Protein 3TR4 (pdb70)

Foldseek 3Di:
DAQADAQAKGKWAWQAKFFGQQFGWDQDPVVRDIGTPGGDDDGHNFTKTFRPLFAAPLGDGAIEGEHDPGIDDHGDMIWHFQWKWQKLSGTRMYTYIYHRCVVPVVCVPRRHPVSDDVVSVVVNQVCQQPVCVVPPSIGDDGPDIGGSVVVRVRRVVRNVVSVD/DDAQADAQAKGKWAWQFWFFGQQWTWAQDPVVRDIGTDDHDDDTQRFIKTFRPLFAAPVGDGAIEGEHDPGIDDGGDMIWHFAWKFAKLVGTRIYTYIYHRCVVPVPCVVPRHPVSPPVVSVVVNQVCQQCVCVPPPSMGDDGDDIGGSVVVRVSSVVRNVVSVVD/DDAQADAQAKGKWQWFAKWFGQQWTWAQDPVVRDIGTDDGDDDTQNFTKTFGPLFAAPLRDGAIEGEHDPGIDDHRDMIWHFQWKWAKLSGTHMYTYTYHRCVVPVPCVVRRHPVSDDVVSVVVNQVCQQPVCVVPPVIGDHGPDIGMSVNVRVRSVVRNVVD/DDQADAQLKGKWQWQAWWFGQQWGWDQDPVVRDTGTDDGDDDGQNFTKTFGPLFQAPLRDGAIEGEHDPGIDDHGDMIWHFQWKWAKLSGTHMYTYIYHRCVVPVPCVPPRHPVSDDVVSVVVNQVCQQPVCVPPPSIGDHGPDIDISVNVRVSRVVGNVVRD/DDAQADAQQKGKWAWQAWAFAQQWTWDQDPVVRDTGTDGHDDDGQRHTKTFRPLFAAPLRDGAIEGEHDPGIDDGRDMIWHFQWKWAKLSGIHMYTYIYHRCVVPVVCVVRRHPVSDDPVSVVVNQVCQQPVCVPPPSMGDHGPDIGGSVVVRVRRVVRNVVSVVD/DDAQADALAKGKWAWQAWFFGQQWGWDQDPVVRDIGTPDGDDDGQNFTKTFGPLFAAPLGDGQIEGEHDPGIDDHGDMIWHFQWKWAKLSGTRIYTYIYHRCVVPVPCVVPRHPVVDDPVSQVVNQVCQQPVCVPPPSIGDDGPDIGGSVVVRCSVVVRNVVSVD

Structure (mmCIF, N/CA/C/O backbone):
data_3TR4
#
_entry.id   3TR4
#
_cell.length_a   61.910
_cell.length_b   108.654
_cell.length_c   74.664
_cell.angle_alpha   90.000
_cell.angle_beta   104.440
_cell.angle_gamma   90.000
#
_symmetry.space_group_name_H-M   'P 1 21 1'
#
loop_
_entity.id
_entity.type
_entity.pdbx_description
1 polymer 'Inorganic pyrophosphatase'
2 non-polymer 'MANGANESE (II) ION'
3 non-polymer 'MAGNESIUM ION'
4 water water
#
loop_
_atom_site.group_PDB
_atom_site.id
_atom_site.type_symbol
_atom_site.label_atom_id
_atom_site.label_alt_id
_atom_site.label_comp_id
_atom_site.label_asym_id
_atom_site.label_entity_id
_atom_site.label_seq_id
_atom_site.pdbx_PDB_ins_code
_atom_site.Cartn_x
_atom_site.Cartn_y
_atom_site.Cartn_z
_atom_site.occupancy
_atom_site.B_iso_or_equiv
_atom_site.auth_seq_id
_atom_site.auth_comp_id
_atom_site.auth_asym_id
_atom_site.auth_atom_id
_atom_site.pdbx_PDB_model_num
ATOM 1 N N . VAL A 1 8 ? 17.698 -8.255 -8.394 1.00 51.48 5 VAL A N 1
ATOM 2 C CA . VAL A 1 8 ? 18.527 -8.880 -7.371 1.00 42.61 5 VAL A CA 1
ATOM 3 C C . VAL A 1 8 ? 17.897 -10.175 -6.878 1.00 38.24 5 VAL A C 1
ATOM 4 O O . VAL A 1 8 ? 16.775 -10.176 -6.367 1.00 37.01 5 VAL A O 1
ATOM 8 N N . SER A 1 9 ? 18.627 -11.275 -7.024 1.00 32.61 6 SER A N 1
ATOM 9 C CA . SER A 1 9 ? 18.110 -12.586 -6.648 1.00 34.21 6 SER A CA 1
ATOM 10 C C . SER A 1 9 ? 18.005 -12.737 -5.135 1.00 30.56 6 SER A C 1
ATOM 11 O O . SER A 1 9 ? 18.637 -12.000 -4.381 1.00 29.23 6 SER A O 1
ATOM 14 N N . ALA A 1 10 ? 17.207 -13.705 -4.701 1.00 31.80 7 ALA A N 1
ATOM 15 C CA . ALA A 1 10 ? 17.030 -13.971 -3.281 1.00 34.71 7 ALA A CA 1
ATOM 16 C C . ALA A 1 10 ? 18.280 -14.606 -2.684 1.00 40.36 7 ALA A C 1
ATOM 17 O O . ALA A 1 10 ? 18.429 -14.674 -1.466 1.00 37.93 7 ALA A O 1
ATOM 19 N N . GLY A 1 11 ? 19.178 -15.070 -3.546 1.00 39.38 8 GLY A N 1
ATOM 20 C CA . GLY A 1 11 ? 20.385 -15.732 -3.090 1.00 39.96 8 GLY A CA 1
ATOM 21 C C . GLY A 1 11 ? 20.341 -17.231 -3.312 1.00 38.30 8 GLY A C 1
ATOM 22 O O . GLY A 1 11 ? 19.581 -17.722 -4.147 1.00 37.00 8 GLY A O 1
ATOM 23 N N . LYS A 1 12 ? 21.149 -17.964 -2.553 1.00 35.57 9 LYS A N 1
ATOM 24 C CA . LYS A 1 12 ? 21.313 -19.397 -2.777 1.00 40.32 9 LYS A CA 1
ATOM 25 C C . LYS A 1 12 ? 20.231 -20.224 -2.092 1.00 45.84 9 LYS A C 1
ATOM 26 O O . LYS A 1 12 ? 19.566 -21.039 -2.732 1.00 52.82 9 LYS A O 1
ATOM 32 N N . GLY A 1 13 ? 20.053 -20.010 -0.793 1.00 42.88 10 GLY A N 1
ATOM 33 C CA . GLY A 1 13 ? 19.031 -20.715 -0.042 1.00 36.58 10 GLY A CA 1
ATOM 34 C C . GLY A 1 13 ? 18.928 -20.218 1.385 1.00 29.68 10 GLY A C 1
ATOM 35 O O . GLY A 1 13 ? 19.471 -19.173 1.726 1.00 27.32 10 GLY A O 1
ATOM 36 N N . ILE A 1 14 ? 18.237 -20.983 2.221 1.00 27.86 11 ILE A N 1
ATOM 37 C CA . ILE A 1 14 ? 18.018 -20.613 3.612 1.00 27.91 11 ILE A CA 1
ATOM 38 C C . ILE A 1 14 ? 19.327 -20.462 4.390 1.00 31.14 11 ILE A C 1
ATOM 39 O O . ILE A 1 14 ? 19.353 -19.840 5.454 1.00 27.62 11 ILE A O 1
ATOM 44 N N . ASP A 1 15 ? 20.410 -21.023 3.855 1.00 34.13 12 ASP A N 1
ATOM 45 C CA . ASP A 1 15 ? 21.705 -20.989 4.534 1.00 36.46 12 ASP A CA 1
ATOM 46 C C . ASP A 1 15 ? 22.627 -19.895 4.001 1.00 37.20 12 ASP A C 1
ATOM 47 O O . ASP A 1 15 ? 23.716 -19.669 4.535 1.00 39.16 12 ASP A O 1
ATOM 52 N N . ASP A 1 16 ? 22.188 -19.220 2.945 1.00 31.04 13 ASP A N 1
ATOM 53 C CA . ASP A 1 16 ? 22.969 -18.152 2.334 1.00 25.73 13 ASP A CA 1
ATOM 54 C C . ASP A 1 16 ? 22.050 -17.372 1.405 1.00 27.03 13 ASP A C 1
ATOM 55 O O . ASP A 1 16 ? 21.947 -17.686 0.221 1.00 30.06 13 ASP A O 1
ATOM 60 N N . PHE A 1 17 ? 21.360 -16.371 1.944 1.00 24.40 14 PHE A N 1
ATOM 61 C CA . PHE A 1 17 ? 20.456 -15.572 1.126 1.00 21.28 14 PHE A CA 1
ATOM 62 C C . PHE A 1 17 ? 20.674 -14.073 1.272 1.00 23.40 14 PHE A C 1
ATOM 63 O O . PHE A 1 17 ? 21.334 -13.611 2.205 1.00 24.14 14 PHE A O 1
ATOM 71 N N . ASN A 1 18 ? 20.122 -13.322 0.327 1.00 23.63 15 ASN A N 1
ATOM 72 C CA . ASN A 1 18 ? 20.336 -11.884 0.259 1.00 27.98 15 ASN A CA 1
ATOM 73 C C . ASN A 1 18 ? 19.292 -11.084 1.017 1.00 28.31 15 ASN A C 1
ATOM 74 O O . ASN A 1 18 ? 18.097 -11.349 0.917 1.00 26.09 15 ASN A O 1
ATOM 79 N N A VAL A 1 19 ? 19.760 -10.105 1.781 0.74 26.31 16 VAL A N 1
ATOM 80 N N B VAL A 1 19 ? 19.750 -10.099 1.779 0.26 26.60 16 VAL A N 1
ATOM 81 C CA A VAL A 1 19 ? 18.882 -9.199 2.501 0.74 25.81 16 VAL A CA 1
ATOM 82 C CA B VAL A 1 19 ? 18.843 -9.208 2.487 0.26 26.20 16 VAL A CA 1
ATOM 83 C C A VAL A 1 19 ? 19.308 -7.768 2.227 0.74 27.12 16 VAL A C 1
ATOM 84 C C B VAL A 1 19 ? 19.278 -7.759 2.326 0.26 26.70 16 VAL A C 1
ATOM 85 O O A VAL A 1 19 ? 20.496 -7.448 2.271 0.74 27.08 16 VAL A O 1
ATOM 86 O O B VAL A 1 19 ? 20.441 -7.416 2.545 0.26 27.96 16 VAL A O 1
ATOM 93 N N . ILE A 1 20 ? 18.336 -6.916 1.921 1.00 23.81 17 ILE A N 1
ATOM 94 C CA . ILE A 1 20 ? 18.576 -5.489 1.812 1.00 26.80 17 ILE A CA 1
ATOM 95 C C . ILE A 1 20 ? 18.092 -4.866 3.113 1.00 23.80 17 ILE A C 1
ATOM 96 O O . ILE A 1 20 ? 16.925 -4.995 3.476 1.00 25.02 17 ILE A O 1
ATOM 101 N N . ILE A 1 21 ? 18.999 -4.221 3.833 1.00 19.49 18 ILE A N 1
ATOM 102 C CA . ILE A 1 21 ? 18.665 -3.649 5.132 1.00 21.60 18 ILE A CA 1
ATOM 103 C C . ILE A 1 21 ? 17.887 -2.341 4.968 1.00 22.33 18 ILE A C 1
ATOM 104 O O . ILE A 1 21 ? 18.258 -1.489 4.166 1.00 22.32 18 ILE A O 1
ATOM 109 N N . GLU A 1 22 ? 16.801 -2.192 5.720 1.00 21.69 19 GLU A N 1
ATOM 110 C CA . GLU A 1 22 ? 15.998 -0.971 5.662 1.00 19.24 19 GLU A CA 1
ATOM 111 C C . GLU A 1 22 ? 16.129 -0.156 6.942 1.00 17.83 19 GLU A C 1
ATOM 112 O O . GLU A 1 22 ? 16.158 1.074 6.911 1.00 22.80 19 GLU A O 1
ATOM 118 N N . ILE A 1 23 ? 16.198 -0.848 8.073 1.00 19.39 20 ILE A N 1
ATOM 119 C CA . ILE A 1 23 ? 16.290 -0.183 9.365 1.00 19.98 20 ILE A CA 1
ATOM 120 C C . ILE A 1 23 ? 17.427 -0.786 10.174 1.00 18.48 20 ILE A C 1
ATOM 121 O O . ILE A 1 23 ? 17.506 -2.001 10.331 1.00 22.95 20 ILE A O 1
ATOM 126 N N . PRO A 1 24 ? 18.318 0.066 10.687 1.00 20.42 21 PRO A N 1
ATOM 127 C CA . PRO A 1 24 ? 19.485 -0.420 11.429 1.00 25.80 21 PRO A CA 1
ATOM 128 C C . PRO A 1 24 ? 19.122 -0.792 12.862 1.00 20.43 21 PRO A C 1
ATOM 129 O O . PRO A 1 24 ? 18.187 -0.225 13.426 1.00 21.17 21 PRO A O 1
ATOM 133 N N . ALA A 1 25 ? 19.842 -1.750 13.436 1.00 22.64 22 ALA A N 1
ATOM 134 C CA . ALA A 1 25 ? 19.671 -2.065 14.845 1.00 23.52 22 ALA A CA 1
ATOM 135 C C . ALA A 1 25 ? 19.819 -0.769 15.626 1.00 21.79 22 ALA A C 1
ATOM 136 O O . ALA A 1 25 ? 20.704 0.030 15.333 1.00 24.16 22 ALA A O 1
ATOM 138 N N . ASN A 1 26 ? 18.939 -0.560 16.601 1.00 21.96 23 ASN A N 1
ATOM 139 C CA . ASN A 1 26 ? 18.949 0.654 17.420 1.00 31.06 23 ASN A CA 1
ATOM 140 C C . ASN A 1 26 ? 18.364 1.874 16.721 1.00 27.56 23 ASN A C 1
ATOM 141 O O . ASN A 1 26 ? 18.366 2.972 17.274 1.00 33.55 23 ASN A O 1
ATOM 146 N N . GLY A 1 27 ? 17.870 1.683 15.504 1.00 20.46 24 GLY A N 1
ATOM 147 C CA . GLY A 1 27 ? 17.199 2.753 14.790 1.00 21.65 24 GLY A CA 1
ATOM 148 C C . GLY A 1 27 ? 15.702 2.619 14.973 1.00 27.34 24 GLY A C 1
ATOM 149 O O . GLY A 1 27 ? 15.246 2.017 15.943 1.00 27.46 24 GLY A O 1
ATOM 150 N N . GLY A 1 28 ? 14.930 3.177 14.048 1.00 31.97 25 GLY A N 1
ATOM 151 C CA . GLY A 1 28 ? 13.492 3.000 14.089 1.00 32.67 25 GLY A CA 1
ATOM 152 C C . GLY A 1 28 ? 12.685 4.271 14.249 1.00 32.65 25 GLY A C 1
ATOM 153 O O . GLY A 1 28 ? 11.506 4.301 13.904 1.00 41.62 25 GLY A O 1
ATOM 154 N N A GLU A 1 29 ? 13.307 5.322 14.777 0.51 29.98 26 GLU A N 1
ATOM 155 N N B GLU A 1 29 ? 13.317 5.316 14.778 0.49 30.05 26 GLU A N 1
ATOM 156 C CA A GLU A 1 29 ? 12.618 6.599 14.928 0.51 30.17 26 GLU A CA 1
ATOM 157 C CA B GLU A 1 29 ? 12.658 6.608 14.928 0.49 30.50 26 GLU A CA 1
ATOM 158 C C A GLU A 1 29 ? 12.124 7.077 13.566 0.51 30.12 26 GLU A C 1
ATOM 159 C C B GLU A 1 29 ? 12.132 7.068 13.573 0.49 30.02 26 GLU A C 1
ATOM 160 O O A GLU A 1 29 ? 11.034 7.636 13.452 0.51 28.95 26 GLU A O 1
ATOM 161 O O B GLU A 1 29 ? 11.028 7.603 13.472 0.49 29.00 26 GLU A O 1
ATOM 172 N N . VAL A 1 30 ? 12.935 6.851 12.536 1.00 23.11 27 VAL A N 1
ATOM 173 C CA . VAL A 1 30 ? 12.492 7.028 11.162 1.00 29.02 27 VAL A CA 1
ATOM 174 C C . VAL A 1 30 ? 12.406 5.625 10.598 1.00 26.27 27 VAL A C 1
ATOM 175 O O . VAL A 1 30 ? 13.392 4.893 10.620 1.00 30.54 27 VAL A O 1
ATOM 179 N N . LYS A 1 31 ? 11.236 5.238 10.108 1.00 24.79 28 LYS A N 1
ATOM 180 C CA . LYS A 1 31 ? 11.080 3.921 9.506 1.00 29.48 28 LYS A CA 1
ATOM 181 C C . LYS A 1 31 ? 11.293 4.019 8.002 1.00 31.17 28 LYS A C 1
ATOM 182 O O . LYS A 1 31 ? 10.478 4.597 7.290 1.00 33.32 28 LYS A O 1
ATOM 188 N N . TYR A 1 32 ? 12.405 3.472 7.524 1.00 30.46 29 TYR A N 1
ATOM 189 C CA . TYR A 1 32 ? 12.678 3.458 6.092 1.00 29.34 29 TYR A CA 1
ATOM 190 C C . TYR A 1 32 ? 12.053 2.243 5.425 1.00 28.98 29 TYR A C 1
ATOM 191 O O . TYR A 1 32 ? 11.808 1.221 6.066 1.00 29.98 29 TYR A O 1
ATOM 200 N N . GLU A 1 33 ? 11.813 2.365 4.127 1.00 31.80 30 GLU A N 1
ATOM 201 C CA . GLU A 1 33 ? 11.289 1.275 3.322 1.00 37.47 30 GLU A CA 1
ATOM 202 C C . GLU A 1 33 ? 11.889 1.407 1.931 1.00 35.57 30 GLU A C 1
ATOM 203 O O . GLU A 1 33 ? 11.890 2.496 1.360 1.00 35.84 30 GLU A O 1
ATOM 209 N N . TYR A 1 34 ? 12.411 0.312 1.388 1.00 30.72 31 TYR A N 1
ATOM 210 C CA . TYR A 1 34 ? 13.035 0.360 0.069 1.00 37.44 31 TYR A CA 1
ATOM 211 C C . TYR A 1 34 ? 12.009 0.284 -1.058 1.00 41.09 31 TYR A C 1
ATOM 212 O O . TYR A 1 34 ? 11.217 -0.656 -1.126 1.00 45.47 31 TYR A O 1
ATOM 221 N N . ASP A 1 35 ? 12.036 1.277 -1.942 1.00 40.19 32 ASP A N 1
ATOM 222 C CA . ASP A 1 35 ? 11.107 1.343 -3.069 1.00 41.14 32 ASP A CA 1
ATOM 223 C C . ASP A 1 35 ? 11.748 0.773 -4.330 1.00 43.33 32 ASP A C 1
ATOM 224 O O . ASP A 1 35 ? 12.573 1.431 -4.962 1.00 40.21 32 ASP A O 1
ATOM 229 N N . LYS A 1 36 ? 11.358 -0.447 -4.693 1.00 47.78 33 LYS A N 1
ATOM 230 C CA . LYS A 1 36 ? 11.922 -1.130 -5.858 1.00 59.65 33 LYS A CA 1
ATOM 231 C C . LYS A 1 36 ? 11.657 -0.388 -7.167 1.00 56.08 33 LYS A C 1
ATOM 232 O O . LYS A 1 36 ? 12.498 -0.383 -8.066 1.00 51.24 33 LYS A O 1
ATOM 238 N N . GLU A 1 37 ? 10.483 0.226 -7.273 1.00 56.46 34 GLU A N 1
ATOM 239 C CA . GLU A 1 37 ? 10.127 0.999 -8.457 1.00 62.76 34 GLU A CA 1
ATOM 240 C C . GLU A 1 37 ? 11.124 2.123 -8.720 1.00 59.81 34 GLU A C 1
ATOM 241 O O . GLU A 1 37 ? 11.651 2.248 -9.824 1.00 59.47 34 GLU A O 1
ATOM 247 N N . LEU A 1 38 ? 11.385 2.934 -7.698 1.00 53.67 35 LEU A N 1
ATOM 248 C CA . LEU A 1 38 ? 12.209 4.128 -7.856 1.00 48.19 35 LEU A CA 1
ATOM 249 C C . LEU A 1 38 ? 13.699 3.864 -7.653 1.00 45.59 35 LEU A C 1
ATOM 250 O O . LEU A 1 38 ? 14.537 4.674 -8.043 1.00 49.19 35 LEU A O 1
ATOM 255 N N . GLY A 1 39 ? 14.025 2.733 -7.037 1.00 44.34 36 GLY A N 1
ATOM 256 C CA . GLY A 1 39 ? 15.407 2.397 -6.750 1.00 42.83 36 GLY A CA 1
ATOM 257 C C . GLY A 1 39 ? 15.990 3.260 -5.646 1.00 42.45 36 GLY A C 1
ATOM 258 O O . GLY A 1 39 ? 17.187 3.545 -5.634 1.00 37.40 36 GLY A O 1
ATOM 259 N N . PHE A 1 40 ? 15.137 3.675 -4.714 1.00 38.52 37 PHE A N 1
ATOM 260 C CA . PHE A 1 40 ? 15.562 4.506 -3.594 1.00 35.08 37 PHE A CA 1
ATOM 261 C C . PHE A 1 40 ? 15.071 3.947 -2.269 1.00 32.83 37 PHE A C 1
ATOM 262 O O . PHE A 1 40 ? 13.981 3.377 -2.190 1.00 31.52 37 PHE A O 1
ATOM 270 N N . LEU A 1 41 ? 15.881 4.118 -1.231 1.00 27.50 38 LEU A N 1
ATOM 271 C CA . LEU A 1 41 ? 15.409 3.938 0.129 1.00 29.14 38 LEU A CA 1
ATOM 272 C C . LEU A 1 41 ? 14.518 5.139 0.418 1.00 30.38 38 LEU A C 1
ATOM 273 O O . LEU A 1 41 ? 14.876 6.272 0.096 1.00 31.98 38 LEU A O 1
ATOM 278 N N . THR A 1 42 ? 13.349 4.903 1.000 1.00 26.78 39 THR A N 1
ATOM 279 C CA . THR A 1 42 ? 12.412 5.995 1.238 1.00 25.41 39 THR A CA 1
ATOM 280 C C . THR A 1 42 ? 11.914 6.018 2.671 1.00 29.21 39 THR A C 1
ATOM 281 O O . THR A 1 42 ? 11.977 5.013 3.379 1.00 35.28 39 THR A O 1
ATOM 285 N N . VAL A 1 43 ? 11.421 7.175 3.095 1.00 25.67 40 VAL A N 1
ATOM 286 C CA . VAL A 1 43 ? 10.789 7.289 4.400 1.00 26.47 40 VAL A CA 1
ATOM 287 C C . VAL A 1 43 ? 9.389 6.701 4.334 1.00 29.16 40 VAL A C 1
ATOM 288 O O . VAL A 1 43 ? 8.585 7.085 3.487 1.00 28.49 40 VAL A O 1
ATOM 292 N N . ASP A 1 44 ? 9.109 5.751 5.218 1.00 35.29 41 ASP A N 1
ATOM 293 C CA . ASP A 1 44 ? 7.764 5.205 5.355 1.00 37.75 41 ASP A CA 1
ATOM 294 C C . ASP A 1 44 ? 6.973 6.082 6.323 1.00 36.46 41 ASP A C 1
ATOM 295 O O . ASP A 1 44 ? 5.998 6.728 5.939 1.00 41.34 41 ASP A O 1
ATOM 300 N N . ARG A 1 45 ? 7.406 6.111 7.578 1.00 26.50 42 ARG A N 1
ATOM 301 C CA . ARG A 1 45 ? 6.855 7.048 8.542 1.00 30.34 42 ARG A CA 1
ATOM 302 C C . ARG A 1 45 ? 7.802 7.266 9.711 1.00 28.04 42 ARG A C 1
ATOM 303 O O . ARG A 1 45 ? 8.771 6.525 9.895 1.00 33.53 42 ARG A O 1
ATOM 311 N N . PHE A 1 46 ? 7.516 8.300 10.491 1.00 23.50 43 PHE A N 1
ATOM 312 C CA . PHE A 1 46 ? 8.232 8.553 11.730 1.00 26.24 43 PHE A CA 1
ATOM 313 C C . PHE A 1 46 ? 7.468 7.891 12.876 1.00 30.90 43 PHE A C 1
ATOM 314 O O . PHE A 1 46 ? 6.258 8.056 13.003 1.00 34.64 43 PHE A O 1
ATOM 338 N N . PRO A 1 48 ? 6.167 7.241 16.558 1.00 40.48 45 PRO A N 1
ATOM 339 C CA . PRO A 1 48 ? 5.823 8.073 17.717 1.00 43.81 45 PRO A CA 1
ATOM 340 C C . PRO A 1 48 ? 6.284 7.522 19.068 1.00 41.45 45 PRO A C 1
ATOM 341 O O . PRO A 1 48 ? 6.407 8.304 20.010 1.00 49.64 45 PRO A O 1
ATOM 345 N N . THR A 1 49 ? 6.528 6.219 19.175 1.00 36.74 46 THR A N 1
ATOM 346 C CA . THR A 1 49 ? 6.911 5.636 20.466 1.00 33.53 46 THR A CA 1
ATOM 347 C C . THR A 1 49 ? 8.398 5.794 20.767 1.00 32.29 46 THR A C 1
ATOM 348 O O . THR A 1 49 ? 9.212 5.992 19.865 1.00 34.33 46 THR A O 1
ATOM 352 N N . SER A 1 50 ? 8.747 5.695 22.045 1.00 25.81 47 SER A N 1
ATOM 353 C CA . SER A 1 50 ? 10.130 5.852 22.468 1.00 33.34 47 SER A CA 1
ATOM 354 C C . SER A 1 50 ? 10.833 4.500 22.488 1.00 32.34 47 SER A C 1
ATOM 355 O O . SER A 1 50 ? 11.244 4.016 23.544 1.00 34.38 47 SER A O 1
ATOM 366 N N . ARG A 1 52 ? 13.328 1.447 19.983 1.00 34.86 49 ARG A N 1
ATOM 367 C CA . ARG A 1 52 ? 14.323 1.249 18.938 1.00 30.86 49 ARG A CA 1
ATOM 368 C C . ARG A 1 52 ? 14.370 -0.215 18.521 1.00 31.30 49 ARG A C 1
ATOM 369 O O . ARG A 1 52 ? 14.219 -1.110 19.354 1.00 26.43 49 ARG A O 1
ATOM 377 N N . TYR A 1 53 ? 14.579 -0.458 17.231 1.00 23.25 50 TYR A N 1
ATOM 378 C CA . TYR A 1 53 ? 14.701 -1.823 16.739 1.00 24.36 50 TYR A CA 1
ATOM 379 C C . TYR A 1 53 ? 15.823 -2.552 17.469 1.00 21.11 50 TYR A C 1
ATOM 380 O O . TYR A 1 53 ? 16.933 -2.034 17.592 1.00 26.63 50 TYR A O 1
ATOM 389 N N . PRO A 1 54 ? 15.524 -3.755 17.977 1.00 24.54 51 PRO A N 1
ATOM 390 C CA . PRO A 1 54 ? 16.486 -4.576 18.716 1.00 26.59 51 PRO A CA 1
ATOM 391 C C . PRO A 1 54 ? 17.447 -5.321 17.793 1.00 29.53 51 PRO A C 1
ATOM 392 O O . PRO A 1 54 ? 18.314 -6.051 18.273 1.00 30.72 51 PRO A O 1
ATOM 396 N N . CYS A 1 55 ? 17.286 -5.141 16.487 1.00 25.35 52 CYS A N 1
ATOM 397 C CA . CYS A 1 55 ? 18.191 -5.732 15.507 1.00 23.57 52 CYS A CA 1
ATOM 398 C C . CYS A 1 55 ? 17.956 -5.068 14.160 1.00 24.51 52 CYS A C 1
ATOM 399 O O . CYS A 1 55 ? 17.026 -4.272 14.012 1.00 21.13 52 CYS A O 1
ATOM 402 N N . ASN A 1 56 ? 18.802 -5.375 13.181 1.00 21.15 53 ASN A N 1
ATOM 403 C CA . ASN A 1 56 ? 18.621 -4.822 11.846 1.00 18.53 53 ASN A CA 1
ATOM 404 C C . ASN A 1 56 ? 17.388 -5.436 11.200 1.00 22.74 53 ASN A C 1
ATOM 405 O O . ASN A 1 56 ? 17.035 -6.581 11.476 1.00 22.22 53 ASN A O 1
ATOM 410 N N . TYR A 1 57 ? 16.729 -4.663 10.350 1.00 24.48 54 TYR A N 1
ATOM 411 C CA . TYR A 1 57 ? 15.479 -5.093 9.741 1.00 18.94 54 TYR A CA 1
ATOM 412 C C . TYR A 1 57 ? 15.556 -4.864 8.241 1.00 21.38 54 TYR A C 1
ATOM 413 O O . TYR A 1 57 ? 16.024 -3.819 7.790 1.00 23.95 54 TYR A O 1
ATOM 422 N N . GLY A 1 58 ? 15.115 -5.852 7.470 1.00 23.08 55 GLY A N 1
ATOM 423 C CA . GLY A 1 58 ? 15.197 -5.770 6.024 1.00 22.85 55 GLY A CA 1
ATOM 424 C C . GLY A 1 58 ? 14.331 -6.811 5.345 1.00 27.11 55 GLY A C 1
ATOM 425 O O . GLY A 1 58 ? 13.472 -7.422 5.980 1.00 24.82 55 GLY A O 1
ATOM 426 N N . PHE A 1 59 ? 14.564 -7.017 4.053 1.00 26.40 56 PHE A N 1
ATOM 427 C CA . PHE A 1 59 ? 13.759 -7.947 3.273 1.00 25.49 56 PHE A CA 1
ATOM 428 C C . PHE A 1 59 ? 14.612 -8.725 2.276 1.00 22.11 56 PHE A C 1
ATOM 429 O O . PHE A 1 59 ? 15.712 -8.303 1.917 1.00 19.84 56 PHE A O 1
ATOM 437 N N . VAL A 1 60 ? 14.090 -9.861 1.829 1.00 30.61 57 VAL A N 1
ATOM 438 C CA . VAL A 1 60 ? 14.746 -10.653 0.796 1.00 27.03 57 VAL A CA 1
ATOM 439 C C . VAL A 1 60 ? 14.186 -10.269 -0.568 1.00 25.45 57 VAL A C 1
ATOM 440 O O . VAL A 1 60 ? 12.996 -10.451 -0.824 1.00 28.78 57 VAL A O 1
ATOM 444 N N . PRO A 1 61 ? 15.043 -9.739 -1.453 1.00 22.19 58 PRO A N 1
ATOM 445 C CA . PRO A 1 61 ? 14.610 -9.381 -2.810 1.00 24.54 58 PRO A CA 1
ATOM 446 C C . PRO A 1 61 ? 14.160 -10.622 -3.583 1.00 29.99 58 PRO A C 1
ATOM 447 O O . PRO A 1 61 ? 14.619 -11.729 -3.293 1.00 26.74 58 PRO A O 1
ATOM 451 N N . SER A 1 62 ? 13.272 -10.434 -4.554 1.00 32.19 59 SER A N 1
ATOM 452 C CA . SER A 1 62 ? 12.760 -11.536 -5.366 1.00 34.39 59 SER A CA 1
ATOM 453 C C . SER A 1 62 ? 12.020 -12.583 -4.538 1.00 36.69 59 SER A C 1
ATOM 454 O O . SER A 1 62 ? 12.080 -13.779 -4.824 1.00 33.20 59 SER A O 1
ATOM 457 N N . THR A 1 63 ? 11.332 -12.123 -3.500 1.00 37.02 60 THR A N 1
ATOM 458 C CA . THR A 1 63 ? 10.416 -12.972 -2.755 1.00 31.73 60 THR A CA 1
ATOM 459 C C . THR A 1 63 ? 9.091 -12.249 -2.613 1.00 36.76 60 THR A C 1
ATOM 460 O O . THR A 1 63 ? 9.004 -11.041 -2.844 1.00 30.91 60 THR A O 1
ATOM 464 N N . LEU A 1 64 ? 8.059 -12.992 -2.233 1.00 38.21 61 LEU A N 1
ATOM 465 C CA . LEU A 1 64 ? 6.738 -12.420 -2.047 1.00 37.71 61 LEU A CA 1
ATOM 466 C C . LEU A 1 64 ? 6.012 -13.157 -0.935 1.00 36.68 61 LEU A C 1
ATOM 467 O O . LEU A 1 64 ? 5.610 -14.306 -1.105 1.00 36.62 61 LEU A O 1
ATOM 472 N N . ALA A 1 65 ? 5.860 -12.496 0.208 1.00 34.99 62 ALA A N 1
ATOM 473 C CA . ALA A 1 65 ? 5.122 -13.067 1.325 1.00 40.47 62 ALA A CA 1
ATOM 474 C C . ALA A 1 65 ? 3.637 -12.822 1.112 1.00 44.14 62 ALA A C 1
ATOM 475 O O . ALA A 1 65 ? 3.242 -12.202 0.124 1.00 41.45 62 ALA A O 1
ATOM 477 N N . GLN A 1 66 ? 2.816 -13.303 2.039 1.00 46.23 63 GLN A N 1
ATOM 478 C CA . GLN A 1 66 ? 1.367 -13.220 1.880 1.00 54.27 63 GLN A CA 1
ATOM 479 C C . GLN A 1 66 ? 0.842 -11.787 1.928 1.00 54.97 63 GLN A C 1
ATOM 480 O O . GLN A 1 66 ? -0.121 -11.454 1.237 1.00 58.31 63 GLN A O 1
ATOM 486 N N . ASP A 1 67 ? 1.478 -10.942 2.735 1.00 52.26 64 ASP A N 1
ATOM 487 C CA . ASP A 1 67 ? 1.031 -9.561 2.900 1.00 52.00 64 ASP A CA 1
ATOM 488 C C . ASP A 1 67 ? 1.195 -8.737 1.620 1.00 54.98 64 ASP A C 1
ATOM 489 O O . ASP A 1 67 ? 0.718 -7.605 1.540 1.00 60.61 64 ASP A O 1
ATOM 494 N N . GLY A 1 68 ? 1.868 -9.309 0.625 1.00 50.04 65 GLY A N 1
ATOM 495 C CA . GLY A 1 68 ? 2.042 -8.652 -0.658 1.00 46.89 65 GLY A CA 1
ATOM 496 C C . GLY A 1 68 ? 3.404 -8.006 -0.823 1.00 47.91 65 GLY A C 1
ATOM 497 O O . GLY A 1 68 ? 3.719 -7.460 -1.880 1.00 47.76 65 GLY A O 1
ATOM 498 N N . ASP A 1 69 ? 4.213 -8.067 0.229 1.00 45.37 66 ASP A N 1
ATOM 499 C CA . ASP A 1 69 ? 5.555 -7.500 0.213 1.00 39.63 66 ASP A CA 1
ATOM 500 C C . ASP A 1 69 ? 6.594 -8.613 0.266 1.00 38.91 66 ASP A C 1
ATOM 501 O O . ASP A 1 69 ? 6.267 -9.759 0.581 1.00 35.62 66 ASP A O 1
ATOM 506 N N . PRO A 1 70 ? 7.859 -8.282 -0.033 1.00 34.10 67 PRO A N 1
ATOM 507 C CA . PRO A 1 70 ? 8.920 -9.288 0.076 1.00 33.60 67 PRO A CA 1
ATOM 508 C C . PRO A 1 70 ? 9.025 -9.817 1.504 1.00 33.26 67 PRO A C 1
ATOM 509 O O . PRO A 1 70 ? 8.569 -9.166 2.444 1.00 31.22 67 PRO A O 1
ATOM 513 N N . LEU A 1 71 ? 9.613 -10.998 1.652 1.00 30.28 68 LEU A N 1
ATOM 514 C CA . LEU A 1 71 ? 9.754 -11.639 2.952 1.00 26.57 68 LEU A CA 1
ATOM 515 C C . LEU A 1 71 ? 10.553 -10.773 3.931 1.00 27.30 68 LEU A C 1
ATOM 516 O O . LEU A 1 71 ? 11.624 -10.277 3.593 1.00 26.58 68 LEU A O 1
ATOM 521 N N . ASP A 1 72 ? 10.031 -10.597 5.142 1.00 27.27 69 ASP A N 1
ATOM 522 C CA . ASP A 1 72 ? 10.698 -9.780 6.160 1.00 28.11 69 ASP A CA 1
ATOM 523 C C . ASP A 1 72 ? 11.819 -10.546 6.845 1.00 26.25 69 ASP A C 1
ATOM 524 O O . ASP A 1 72 ? 11.681 -11.734 7.131 1.00 29.00 69 ASP A O 1
ATOM 529 N N . VAL A 1 73 ? 12.918 -9.857 7.135 1.00 20.78 70 VAL A N 1
ATOM 530 C CA . VAL A 1 73 ? 14.052 -10.486 7.805 1.00 23.55 70 VAL A CA 1
ATOM 531 C C . VAL A 1 73 ? 14.589 -9.653 8.962 1.00 20.59 70 VAL A C 1
ATOM 532 O O . VAL A 1 73 ? 14.722 -8.439 8.857 1.00 22.31 70 VAL A O 1
ATOM 536 N N . LEU A 1 74 ? 14.898 -10.325 10.065 1.00 18.82 71 LEU A N 1
ATOM 537 C CA . LEU A 1 74 ? 15.593 -9.709 11.183 1.00 17.74 71 LEU A CA 1
ATOM 538 C C . LEU A 1 74 ? 17.023 -10.231 11.187 1.00 23.70 71 LEU A C 1
ATOM 539 O O . LEU A 1 74 ? 17.242 -11.439 11.199 1.00 23.72 71 LEU A O 1
ATOM 544 N N . VAL A 1 75 ? 17.998 -9.331 11.172 1.00 22.45 72 VAL A N 1
ATOM 545 C CA . VAL A 1 75 ? 19.395 -9.758 11.127 1.00 18.55 72 VAL A CA 1
ATOM 546 C C . VAL A 1 75 ? 20.169 -9.281 12.349 1.00 15.48 72 VAL A C 1
ATOM 547 O O . VAL A 1 75 ? 20.281 -8.081 12.601 1.00 27.11 72 VAL A O 1
ATOM 551 N N . LEU A 1 76 ? 20.691 -10.236 13.112 1.00 17.43 73 LEU A N 1
ATOM 552 C CA . LEU A 1 76 ? 21.522 -9.932 14.268 1.00 20.01 73 LEU A CA 1
ATOM 553 C C . LEU A 1 76 ? 22.966 -9.753 13.824 1.00 26.62 73 LEU A C 1
ATOM 554 O O . LEU A 1 76 ? 23.518 -10.613 13.134 1.00 25.63 73 LEU A O 1
ATOM 559 N N . THR A 1 77 ? 23.569 -8.636 14.222 1.00 26.56 74 THR A N 1
ATOM 560 C CA . THR A 1 77 ? 24.946 -8.320 13.850 1.00 26.97 74 THR A CA 1
ATOM 561 C C . THR A 1 77 ? 25.688 -7.735 15.048 1.00 25.27 74 THR A C 1
ATOM 562 O O . THR A 1 77 ? 25.061 -7.213 15.967 1.00 26.60 74 THR A O 1
ATOM 566 N N . PRO A 1 78 ? 27.028 -7.829 15.053 1.00 22.70 75 PRO A N 1
ATOM 567 C CA . PRO A 1 78 ? 27.819 -7.239 16.141 1.00 23.64 75 PRO A CA 1
ATOM 568 C C . PRO A 1 78 ? 27.628 -5.727 16.245 1.00 26.27 75 PRO A C 1
ATOM 569 O O . PRO A 1 78 ? 27.653 -5.176 17.341 1.00 27.88 75 PRO A O 1
ATOM 573 N N . VAL A 1 79 ? 27.459 -5.064 15.109 1.00 30.20 76 VAL A N 1
ATOM 574 C CA . VAL A 1 79 ? 27.186 -3.632 15.099 1.00 27.25 76 VAL A CA 1
ATOM 575 C C . VAL A 1 79 ? 26.148 -3.341 14.029 1.00 25.54 76 VAL A C 1
ATOM 576 O O . VAL A 1 79 ? 25.987 -4.123 13.094 1.00 27.18 76 VAL A O 1
ATOM 580 N N . PRO A 1 80 ? 25.436 -2.217 14.168 1.00 22.70 77 PRO A N 1
ATOM 581 C CA . PRO A 1 80 ? 24.365 -1.883 13.230 1.00 21.66 77 PRO A CA 1
ATOM 582 C C . PRO A 1 80 ? 24.880 -1.743 11.807 1.00 21.63 77 PRO A C 1
ATOM 583 O O . PRO A 1 80 ? 26.022 -1.354 11.584 1.00 25.09 77 PRO A O 1
ATOM 587 N N . VAL A 1 81 ? 24.023 -2.071 10.852 1.00 20.85 78 VAL A N 1
ATOM 588 C CA . VAL A 1 81 ? 24.371 -2.002 9.445 1.00 26.04 78 VAL A CA 1
ATOM 589 C C . VAL A 1 81 ? 23.684 -0.795 8.810 1.00 27.86 78 VAL A C 1
ATOM 590 O O . VAL A 1 81 ? 22.526 -0.508 9.105 1.00 27.25 78 VAL A O 1
ATOM 594 N N . GLN A 1 82 ? 24.409 -0.076 7.961 1.00 18.56 79 GLN A N 1
ATOM 595 C CA . GLN A 1 82 ? 23.862 1.100 7.287 1.00 21.71 79 GLN A CA 1
ATOM 596 C C . GLN A 1 82 ? 22.657 0.732 6.423 1.00 23.64 79 GLN A C 1
ATOM 597 O O . GLN A 1 82 ? 22.712 -0.228 5.661 1.00 25.23 79 GLN A O 1
ATOM 603 N N . PRO A 1 83 ? 21.562 1.501 6.538 1.00 25.76 80 PRO A N 1
ATOM 604 C CA . PRO A 1 83 ? 20.362 1.250 5.731 1.00 23.67 80 PRO A CA 1
ATOM 605 C C . PRO A 1 83 ? 20.655 1.355 4.236 1.00 25.35 80 PRO A C 1
ATOM 606 O O . PRO A 1 83 ? 21.369 2.260 3.806 1.00 21.24 80 PRO A O 1
ATOM 610 N N . GLY A 1 84 ? 20.111 0.431 3.453 1.00 28.09 81 GLY A N 1
ATOM 611 C CA . GLY A 1 84 ? 20.312 0.449 2.018 1.00 25.83 81 GLY A CA 1
ATOM 612 C C . GLY A 1 84 ? 21.375 -0.524 1.545 1.00 27.56 81 GLY A C 1
ATOM 613 O O . GLY A 1 84 ? 21.567 -0.701 0.346 1.00 29.39 81 GLY A O 1
ATOM 614 N N A VAL A 1 85 ? 22.086 -1.152 2.471 0.24 29.36 82 VAL A N 1
ATOM 615 N N B VAL A 1 85 ? 22.040 -1.168 2.504 0.76 29.39 82 VAL A N 1
ATOM 616 C CA A VAL A 1 85 ? 23.133 -2.075 2.055 0.24 27.35 82 VAL A CA 1
ATOM 617 C CA B VAL A 1 85 ? 23.111 -2.128 2.239 0.76 26.27 82 VAL A CA 1
ATOM 618 C C A VAL A 1 85 ? 22.652 -3.522 2.034 0.24 26.91 82 VAL A C 1
ATOM 619 C C B VAL A 1 85 ? 22.578 -3.544 2.014 0.76 27.92 82 VAL A C 1
ATOM 620 O O A VAL A 1 85 ? 21.817 -3.939 2.838 0.24 26.21 82 VAL A O 1
ATOM 621 O O B VAL A 1 85 ? 21.626 -3.971 2.673 0.76 25.22 82 VAL A O 1
ATOM 628 N N . LEU A 1 86 ? 23.199 -4.272 1.087 1.00 23.16 83 LEU A N 1
ATOM 629 C CA . LEU A 1 86 ? 22.843 -5.665 0.852 1.00 23.76 83 LEU A CA 1
ATOM 630 C C . LEU A 1 86 ? 23.823 -6.549 1.609 1.00 26.15 83 LEU A C 1
ATOM 631 O O . LEU A 1 86 ? 25.018 -6.263 1.646 1.00 32.80 83 LEU A O 1
ATOM 644 N N . ARG A 1 88 ? 24.708 -10.910 2.933 1.00 21.36 85 ARG A N 1
ATOM 645 C CA . ARG A 1 88 ? 24.414 -12.329 2.824 1.00 23.09 85 ARG A CA 1
ATOM 646 C C . ARG A 1 88 ? 24.265 -12.927 4.210 1.00 25.19 85 ARG A C 1
ATOM 647 O O . ARG A 1 88 ? 25.151 -12.780 5.053 1.00 23.50 85 ARG A O 1
ATOM 655 N N . VAL A 1 89 ? 23.138 -13.594 4.444 1.00 25.56 86 VAL A N 1
ATOM 656 C CA . VAL A 1 89 ? 22.811 -14.103 5.773 1.00 24.18 86 VAL A CA 1
ATOM 657 C C . VAL A 1 89 ? 22.340 -15.553 5.759 1.00 24.79 86 VAL A C 1
ATOM 658 O O . VAL A 1 89 ? 22.067 -16.131 4.704 1.00 23.87 86 VAL A O 1
ATOM 662 N N . ARG A 1 90 ? 22.232 -16.126 6.952 1.00 21.41 87 ARG A N 1
ATOM 663 C CA . ARG A 1 90 ? 21.767 -17.494 7.124 1.00 22.73 87 ARG A CA 1
ATOM 664 C C . ARG A 1 90 ? 20.737 -17.558 8.251 1.00 24.64 87 ARG A C 1
ATOM 665 O O . ARG A 1 90 ? 20.925 -16.967 9.309 1.00 21.45 87 ARG A O 1
ATOM 673 N N . ALA A 1 91 ? 19.651 -18.284 8.018 1.00 23.56 88 ALA A N 1
ATOM 674 C CA . ALA A 1 91 ? 18.525 -18.286 8.947 1.00 29.14 88 ALA A CA 1
ATOM 675 C C . ALA A 1 91 ? 18.760 -19.145 10.185 1.00 32.64 88 ALA A C 1
ATOM 676 O O . ALA A 1 91 ? 19.358 -20.218 10.105 1.00 31.30 88 ALA A O 1
ATOM 678 N N . LEU A 1 92 ? 18.274 -18.660 11.325 1.00 25.80 89 LEU A N 1
ATOM 679 C CA . LEU A 1 92 ? 18.325 -19.401 12.583 1.00 29.53 89 LEU A CA 1
ATOM 680 C C . LEU A 1 92 ? 16.933 -19.883 12.975 1.00 30.21 89 LEU A C 1
ATOM 681 O O . LEU A 1 92 ? 16.779 -20.862 13.705 1.00 28.52 89 LEU A O 1
ATOM 686 N N . GLY A 1 93 ? 15.918 -19.176 12.495 1.00 30.26 90 GLY A N 1
ATOM 687 C CA . GLY A 1 93 ? 14.546 -19.493 12.837 1.00 26.19 90 GLY A CA 1
ATOM 688 C C . GLY A 1 93 ? 13.600 -18.457 12.276 1.00 24.74 90 GLY A C 1
ATOM 689 O O . GLY A 1 93 ? 13.957 -17.693 11.381 1.00 27.56 90 GLY A O 1
ATOM 690 N N . ILE A 1 94 ? 12.389 -18.423 12.811 1.00 27.84 91 ILE A N 1
ATOM 691 C CA . ILE A 1 94 ? 11.376 -17.520 12.296 1.00 29.74 91 ILE A CA 1
ATOM 692 C C . ILE A 1 94 ? 10.413 -17.111 13.398 1.00 32.09 91 ILE A C 1
ATOM 693 O O . ILE A 1 94 ? 9.996 -17.936 14.208 1.00 33.42 91 ILE A O 1
ATOM 706 N N . LYS A 1 96 ? 6.839 -16.090 14.143 1.00 33.25 93 LYS A N 1
ATOM 707 C CA . LYS A 1 96 ? 5.503 -16.114 13.570 1.00 36.59 93 LYS A CA 1
ATOM 708 C C . LYS A 1 96 ? 4.649 -15.033 14.208 1.00 37.07 93 LYS A C 1
ATOM 709 O O . LYS A 1 96 ? 4.650 -14.870 15.428 1.00 35.66 93 LYS A O 1
ATOM 723 N N . GLU A 1 98 ? 0.953 -12.175 13.428 1.00 58.31 95 GLU A N 1
ATOM 724 C CA . GLU A 1 98 ? -0.066 -11.526 12.619 1.00 62.74 95 GLU A CA 1
ATOM 725 C C . GLU A 1 98 ? -0.036 -10.041 12.943 1.00 58.39 95 GLU A C 1
ATOM 726 O O . GLU A 1 98 ? 0.302 -9.652 14.061 1.00 54.65 95 GLU A O 1
ATOM 732 N N . ASP A 1 99 ? -0.386 -9.214 11.965 1.00 57.87 96 ASP A N 1
ATOM 733 C CA . ASP A 1 99 ? -0.585 -7.792 12.210 1.00 61.95 96 ASP A CA 1
ATOM 734 C C . ASP A 1 99 ? -1.919 -7.359 11.617 1.00 62.48 96 ASP A C 1
ATOM 735 O O . ASP A 1 99 ? -2.763 -8.201 11.301 1.00 56.65 96 ASP A O 1
ATOM 740 N N . GLU A 1 100 ? -2.112 -6.051 11.476 1.00 67.16 97 GLU A N 1
ATOM 741 C CA . GLU A 1 100 ? -3.339 -5.523 10.892 1.00 71.53 97 GLU A CA 1
ATOM 742 C C . GLU A 1 100 ? -3.504 -6.018 9.456 1.00 78.65 97 GLU A C 1
ATOM 743 O O . GLU A 1 100 ? -4.619 -6.112 8.948 1.00 79.42 97 GLU A O 1
ATOM 749 N N . ALA A 1 101 ? -2.386 -6.351 8.815 1.00 81.98 98 ALA A N 1
ATOM 750 C CA . ALA A 1 101 ? -2.398 -6.818 7.431 1.00 85.28 98 ALA A CA 1
ATOM 751 C C . ALA A 1 101 ? -2.374 -8.343 7.329 1.00 85.61 98 ALA A C 1
ATOM 752 O O . ALA A 1 101 ? -2.263 -8.896 6.234 1.00 84.17 98 ALA A O 1
ATOM 754 N N . GLY A 1 102 ? -2.475 -9.017 8.471 1.00 85.31 99 GLY A N 1
ATOM 755 C CA . GLY A 1 102 ? -2.505 -10.469 8.499 1.00 84.80 99 GLY A CA 1
ATOM 756 C C . GLY A 1 102 ? -1.149 -11.102 8.752 1.00 80.30 99 GLY A C 1
ATOM 757 O O . GLY A 1 102 ? -0.175 -10.407 9.037 1.00 77.88 99 GLY A O 1
ATOM 758 N N . GLU A 1 103 ? -1.094 -12.428 8.644 1.00 78.05 100 GLU A N 1
ATOM 759 C CA . GLU A 1 103 ? 0.136 -13.185 8.871 1.00 74.81 100 GLU A CA 1
ATOM 760 C C . GLU A 1 103 ? 1.342 -12.553 8.178 1.00 64.39 100 GLU A C 1
ATOM 761 O O . GLU A 1 103 ? 1.402 -12.484 6.952 1.00 59.55 100 GLU A O 1
ATOM 767 N N . ASP A 1 104 ? 2.299 -12.096 8.979 1.00 61.37 101 ASP A N 1
ATOM 768 C CA . ASP A 1 104 ? 3.479 -11.415 8.464 1.00 59.12 101 ASP A CA 1
ATOM 769 C C . ASP A 1 104 ? 4.711 -11.818 9.270 1.00 51.71 101 ASP A C 1
ATOM 770 O O . ASP A 1 104 ? 5.265 -11.017 10.024 1.00 49.17 101 ASP A O 1
ATOM 775 N N . SER A 1 105 ? 5.128 -13.068 9.105 1.00 43.47 102 SER A N 1
ATOM 776 C CA . SER A 1 105 ? 6.243 -13.620 9.865 1.00 41.71 102 SER A CA 1
ATOM 777 C C . SER A 1 105 ? 7.572 -12.998 9.450 1.00 38.36 102 SER A C 1
ATOM 778 O O . SER A 1 105 ? 7.694 -12.429 8.364 1.00 33.90 102 SER A O 1
ATOM 781 N N . LYS A 1 106 ? 8.563 -13.100 10.330 1.00 32.76 103 LYS A N 1
ATOM 782 C CA . LYS A 1 106 ? 9.877 -12.537 10.058 1.00 25.10 103 LYS A CA 1
ATOM 783 C C . LYS A 1 106 ? 10.980 -13.548 10.353 1.00 27.63 103 LYS A C 1
ATOM 784 O O . LYS A 1 106 ? 11.117 -14.033 11.480 1.00 24.78 103 LYS A O 1
ATOM 790 N N . VAL A 1 107 ? 11.752 -13.877 9.325 1.00 29.59 104 VAL A N 1
ATOM 791 C CA . VAL A 1 107 ? 12.872 -14.788 9.478 1.00 26.40 104 VAL A CA 1
ATOM 792 C C . VAL A 1 107 ? 13.945 -14.138 10.338 1.00 29.55 104 VAL A C 1
ATOM 793 O O . VAL A 1 107 ? 14.242 -12.956 10.179 1.00 26.10 104 VAL A O 1
ATOM 797 N N . LEU A 1 108 ? 14.506 -14.904 11.267 1.00 26.94 105 LEU A N 1
ATOM 798 C CA . LEU A 1 108 ? 15.618 -14.420 12.074 1.00 26.58 105 LEU A CA 1
ATOM 799 C C . LEU A 1 108 ? 16.913 -15.001 11.523 1.00 25.43 105 LEU A C 1
ATOM 800 O O . LEU A 1 108 ? 17.026 -16.214 11.348 1.00 27.51 105 LEU A O 1
ATOM 805 N N . ALA A 1 109 ? 17.884 -14.139 11.241 1.00 22.80 106 ALA A N 1
ATOM 806 C CA . ALA A 1 109 ? 19.137 -14.584 10.629 1.00 23.65 106 ALA A CA 1
ATOM 807 C C . ALA A 1 109 ? 20.368 -13.901 11.216 1.00 24.33 106 ALA A C 1
ATOM 808 O O . ALA A 1 109 ? 20.259 -12.905 11.934 1.00 25.13 106 ALA A O 1
ATOM 810 N N . VAL A 1 110 ? 21.534 -14.466 10.907 1.00 22.90 107 VAL A N 1
ATOM 811 C CA . VAL A 1 110 ? 22.824 -13.862 11.216 1.00 24.64 107 VAL A CA 1
ATOM 812 C C . VAL A 1 110 ? 23.681 -13.904 9.946 1.00 24.60 107 VAL A C 1
ATOM 813 O O . VAL A 1 110 ? 23.361 -14.631 9.005 1.00 25.71 107 VAL A O 1
ATOM 817 N N . PRO A 1 111 ? 24.771 -13.121 9.903 1.00 21.21 108 PRO A N 1
ATOM 818 C CA . PRO A 1 111 ? 25.615 -13.123 8.699 1.00 19.44 108 PRO A CA 1
ATOM 819 C C . PRO A 1 111 ? 26.179 -14.505 8.369 1.00 21.54 108 PRO A C 1
ATOM 820 O O . PRO A 1 111 ? 26.356 -15.329 9.270 1.00 23.68 108 PRO A O 1
ATOM 824 N N . VAL A 1 112 ? 26.452 -14.759 7.092 1.00 24.43 109 VAL A N 1
ATOM 825 C CA . VAL A 1 112 ? 27.166 -15.971 6.707 1.00 23.82 109 VAL A CA 1
ATOM 826 C C . VAL A 1 112 ? 28.503 -15.997 7.439 1.00 25.92 109 VAL A C 1
ATOM 827 O O . VAL A 1 112 ? 29.020 -14.951 7.836 1.00 24.82 109 VAL A O 1
ATOM 831 N N . VAL A 1 113 ? 29.051 -17.192 7.631 1.00 24.23 110 VAL A N 1
ATOM 832 C CA . VAL A 1 113 ? 30.283 -17.361 8.403 1.00 24.08 110 VAL A CA 1
ATOM 833 C C . VAL A 1 113 ? 31.419 -16.458 7.931 1.00 28.42 110 VAL A C 1
ATOM 834 O O . VAL A 1 113 ? 32.137 -15.870 8.745 1.00 28.31 110 VAL A O 1
ATOM 838 N N . LYS A 1 114 ? 31.581 -16.360 6.616 1.00 23.46 111 LYS A N 1
ATOM 839 C CA . LYS A 1 114 ? 32.636 -15.537 6.035 1.00 29.16 111 LYS A CA 1
ATOM 840 C C . LYS A 1 114 ? 32.563 -14.098 6.538 1.00 31.13 111 LYS A C 1
ATOM 841 O O . LYS A 1 114 ? 33.592 -13.453 6.763 1.00 32.34 111 LYS A O 1
ATOM 847 N N . ALA A 1 115 ? 31.343 -13.603 6.729 1.00 21.30 112 ALA A N 1
ATOM 848 C CA . ALA A 1 115 ? 31.134 -12.215 7.126 1.00 26.36 112 ALA A CA 1
ATOM 849 C C . ALA A 1 115 ? 31.245 -12.003 8.635 1.00 29.45 112 ALA A C 1
ATOM 850 O O . ALA A 1 115 ? 31.546 -10.903 9.090 1.00 33.58 112 ALA A O 1
ATOM 852 N N . CYS A 1 116 ? 31.005 -13.052 9.412 1.00 32.99 113 CYS A N 1
ATOM 853 C CA . CYS A 1 116 ? 31.038 -12.919 10.863 1.00 26.98 113 CYS A CA 1
ATOM 854 C C . CYS A 1 116 ? 31.457 -14.216 11.542 1.00 31.39 113 CYS A C 1
ATOM 855 O O . CYS A 1 116 ? 30.615 -15.022 11.939 1.00 30.73 113 CYS A O 1
ATOM 858 N N . ARG A 1 117 ? 32.762 -14.416 11.679 1.00 34.43 114 ARG A N 1
ATOM 859 C CA . ARG A 1 117 ? 33.275 -15.649 12.263 1.00 38.61 114 ARG A CA 1
ATOM 860 C C . ARG A 1 117 ? 32.964 -15.742 13.755 1.00 32.17 114 ARG A C 1
ATOM 861 O O . ARG A 1 117 ? 32.924 -16.832 14.324 1.00 37.94 114 ARG A O 1
ATOM 869 N N . ALA A 1 118 ? 32.719 -14.594 14.376 1.00 30.99 115 ALA A N 1
ATOM 870 C CA . ALA A 1 118 ? 32.351 -14.546 15.788 1.00 35.83 115 ALA A CA 1
ATOM 871 C C . ALA A 1 118 ? 31.013 -15.235 16.064 1.00 41.12 115 ALA A C 1
ATOM 872 O O . ALA A 1 118 ? 30.754 -15.667 17.185 1.00 42.40 115 ALA A O 1
ATOM 874 N N . TYR A 1 119 ? 30.163 -15.333 15.045 1.00 35.99 116 TYR A N 1
ATOM 875 C CA . TYR A 1 119 ? 28.860 -15.976 15.204 1.00 35.76 116 TYR A CA 1
ATOM 876 C C . TYR A 1 119 ? 28.850 -17.389 14.636 1.00 37.17 116 TYR A C 1
ATOM 877 O O . TYR A 1 119 ? 27.793 -18.017 14.537 1.00 30.02 116 TYR A O 1
ATOM 886 N N . GLU A 1 120 ? 30.025 -17.887 14.264 1.00 32.84 117 GLU A N 1
ATOM 887 C CA . GLU A 1 120 ? 30.126 -19.185 13.608 1.00 39.27 117 GLU A CA 1
ATOM 888 C C . GLU A 1 120 ? 29.420 -20.309 14.368 1.00 40.17 117 GLU A C 1
ATOM 889 O O . GLU A 1 120 ? 28.840 -21.202 13.754 1.00 45.95 117 GLU A O 1
ATOM 895 N N . ALA A 1 121 ? 29.461 -20.263 15.695 1.00 36.46 118 ALA A N 1
ATOM 896 C CA . ALA A 1 121 ? 28.898 -21.343 16.506 1.00 40.30 118 ALA A CA 1
ATOM 897 C C . ALA A 1 121 ? 27.391 -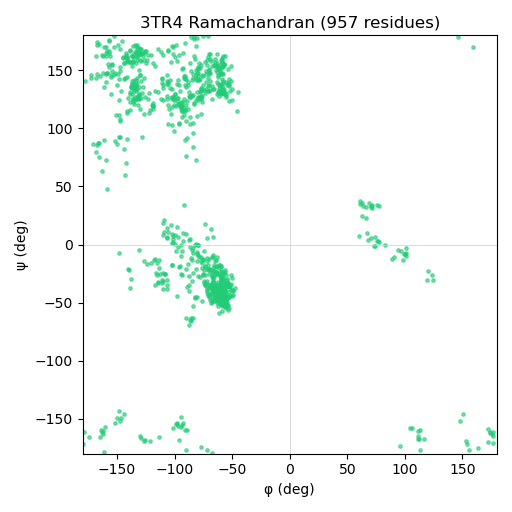21.201 16.750 1.00 42.23 118 ALA A C 1
ATOM 898 O O . ALA A 1 121 ? 26.765 -22.079 17.346 1.00 42.79 118 ALA A O 1
ATOM 900 N N . ILE A 1 122 ? 26.815 -20.097 16.287 1.00 38.36 119 ILE A N 1
ATOM 901 C CA . ILE A 1 122 ? 25.379 -19.873 16.410 1.00 35.99 119 ILE A CA 1
ATOM 902 C C . ILE A 1 122 ? 24.647 -20.498 15.225 1.00 37.39 119 ILE A C 1
ATOM 903 O O . ILE A 1 122 ? 24.750 -20.009 14.102 1.00 35.18 119 ILE A O 1
ATOM 908 N N . GLN A 1 123 ? 23.902 -21.571 15.480 1.00 38.25 120 GLN A N 1
ATOM 909 C CA . GLN A 1 123 ? 23.293 -22.355 14.404 1.00 36.04 120 GLN A CA 1
ATOM 910 C C . GLN A 1 123 ? 21.772 -22.496 14.520 1.00 39.34 120 GLN A C 1
ATOM 911 O O . GLN A 1 123 ? 21.102 -22.863 13.556 1.00 37.71 120 GLN A O 1
ATOM 917 N N . SER A 1 124 ? 21.232 -22.222 15.700 1.00 41.29 121 SER A N 1
ATOM 918 C CA . SER A 1 124 ? 19.790 -22.292 15.903 1.00 41.65 121 SER A CA 1
ATOM 919 C C . SER A 1 124 ? 19.353 -21.287 16.955 1.00 38.16 121 SER A C 1
ATOM 920 O O . SER A 1 124 ? 20.189 -20.665 17.606 1.00 38.37 121 SER A O 1
ATOM 923 N N . LEU A 1 125 ? 18.042 -21.136 17.117 1.00 33.90 122 LEU A N 1
ATOM 924 C CA . LEU A 1 125 ? 17.486 -20.196 18.082 1.00 37.14 122 LEU A CA 1
ATOM 925 C C . LEU A 1 125 ? 17.989 -20.464 19.494 1.00 42.89 122 LEU A C 1
ATOM 926 O O . LEU A 1 125 ? 18.156 -19.541 20.291 1.00 44.73 122 LEU A O 1
ATOM 931 N N . LYS A 1 126 ? 18.231 -21.735 19.794 1.00 39.11 123 LYS A N 1
ATOM 932 C CA . LYS A 1 126 ? 18.707 -22.145 21.108 1.00 43.55 123 LYS A CA 1
ATOM 933 C C . LYS A 1 126 ? 20.014 -21.440 21.437 1.00 40.05 123 LYS A C 1
ATOM 934 O O . LYS A 1 126 ? 20.363 -21.256 22.601 1.00 37.05 123 LYS A O 1
ATOM 940 N N . ASP A 1 127 ? 20.732 -21.043 20.393 1.00 35.63 124 ASP A N 1
ATOM 941 C CA . ASP A 1 127 ? 22.040 -20.427 20.551 1.00 33.61 124 ASP A CA 1
ATOM 942 C C . ASP A 1 127 ? 21.940 -18.926 20.822 1.00 35.53 124 ASP A C 1
ATOM 943 O O . ASP A 1 127 ? 22.941 -18.275 21.116 1.00 37.27 124 ASP A O 1
ATOM 948 N N . ILE A 1 128 ? 20.730 -18.381 20.721 1.00 36.56 125 ILE A N 1
ATOM 949 C CA . ILE A 1 128 ? 20.502 -16.969 21.025 1.00 34.42 125 ILE A CA 1
ATOM 950 C C . ILE A 1 128 ? 19.955 -16.795 22.435 1.00 36.07 125 ILE A C 1
ATOM 951 O O . ILE A 1 128 ? 19.095 -17.558 22.869 1.00 39.17 125 ILE A O 1
ATOM 956 N N . SER A 1 129 ? 20.453 -15.787 23.147 1.00 38.43 126 SER A N 1
ATOM 957 C CA . SER A 1 129 ? 19.941 -15.469 24.476 1.00 43.55 126 SER A CA 1
ATOM 958 C C . SER A 1 129 ? 18.422 -15.357 24.447 1.00 42.21 126 SER A C 1
ATOM 959 O O . SER A 1 129 ? 17.865 -14.586 23.666 1.00 42.86 126 SER A O 1
ATOM 962 N N . SER A 1 130 ? 17.755 -16.131 25.296 1.00 40.10 127 SER A N 1
ATOM 963 C CA . SER A 1 130 ? 16.301 -16.113 25.345 1.00 42.02 127 SER A CA 1
ATOM 964 C C . SER A 1 130 ? 15.797 -14.721 25.701 1.00 42.08 127 SER A C 1
ATOM 965 O O . SER A 1 130 ? 14.688 -14.340 25.327 1.00 37.01 127 SER A O 1
ATOM 968 N N . LEU A 1 131 ? 16.616 -13.962 26.425 1.00 39.93 128 LEU A N 1
ATOM 969 C CA . LEU A 1 131 ? 16.265 -12.590 26.771 1.00 41.42 128 LEU A CA 1
ATOM 970 C C . LEU A 1 131 ? 16.248 -11.708 25.529 1.00 42.56 128 LEU A C 1
ATOM 971 O O . LEU A 1 131 ? 15.447 -10.776 25.428 1.00 36.97 128 LEU A O 1
ATOM 976 N N . LEU A 1 132 ? 17.136 -12.002 24.585 1.00 37.84 129 LEU A N 1
ATOM 977 C CA . LEU A 1 132 ? 17.169 -11.261 23.331 1.00 33.92 129 LEU A CA 1
ATOM 978 C C . LEU A 1 132 ? 15.938 -11.588 22.497 1.00 33.52 129 LEU A C 1
ATOM 979 O O . LEU A 1 132 ? 15.317 -10.699 21.916 1.00 34.69 129 LEU A O 1
ATOM 984 N N . LEU A 1 133 ? 15.581 -12.867 22.453 1.00 32.16 130 LEU A N 1
ATOM 985 C CA . LEU A 1 133 ? 14.391 -13.290 21.729 1.00 32.40 130 LEU A CA 1
ATOM 986 C C . LEU A 1 133 ? 13.146 -12.629 22.315 1.00 28.54 130 LEU A C 1
ATOM 987 O O . LEU A 1 133 ? 12.252 -12.219 21.576 1.00 25.63 130 LEU A O 1
ATOM 992 N N . ASP A 1 134 ? 13.103 -12.522 23.640 1.00 27.53 131 ASP A N 1
ATOM 993 C CA . ASP A 1 134 ? 11.993 -11.860 24.327 1.00 32.62 131 ASP A CA 1
ATOM 994 C C . ASP A 1 134 ? 11.951 -10.361 24.047 1.00 33.26 131 ASP A C 1
ATOM 995 O O . ASP A 1 134 ? 10.873 -9.774 23.942 1.00 30.77 131 ASP A O 1
ATOM 1000 N N . ALA A 1 135 ? 13.122 -9.739 23.949 1.00 28.13 132 ALA A N 1
ATOM 1001 C CA . ALA A 1 135 ? 13.190 -8.317 23.648 1.00 27.50 132 ALA A CA 1
ATOM 1002 C C . ALA A 1 135 ? 12.684 -8.073 22.233 1.00 28.82 132 ALA A C 1
ATOM 1003 O O . ALA A 1 135 ? 11.997 -7.084 21.970 1.00 32.69 132 ALA A O 1
ATOM 1005 N N . ILE A 1 136 ? 13.022 -8.988 21.329 1.00 26.65 133 ILE A N 1
ATOM 1006 C CA . ILE A 1 136 ? 12.559 -8.922 19.946 1.00 25.48 133 ILE A CA 1
ATOM 1007 C C . ILE A 1 136 ? 11.038 -9.112 19.825 1.00 31.17 133 ILE A C 1
ATOM 1008 O O . ILE A 1 136 ? 10.364 -8.334 19.149 1.00 30.55 133 ILE A O 1
ATOM 1013 N N . SER A 1 137 ? 10.500 -10.145 20.474 1.00 28.21 134 SER A N 1
ATOM 1014 C CA . SER A 1 137 ? 9.056 -10.372 20.480 1.00 27.95 134 SER A CA 1
ATOM 1015 C C . SER A 1 137 ? 8.319 -9.186 21.090 1.00 25.15 134 SER A C 1
ATOM 1016 O O . SER A 1 137 ? 7.294 -8.736 20.570 1.00 29.69 134 SER A O 1
ATOM 1019 N N . HIS A 1 138 ? 8.839 -8.694 22.208 1.00 25.67 135 HIS A N 1
ATOM 1020 C CA . HIS A 1 138 ? 8.218 -7.578 22.903 1.00 27.92 135 HIS A CA 1
ATOM 1021 C C . HIS A 1 138 ? 8.176 -6.352 22.002 1.00 27.82 135 HIS A C 1
ATOM 1022 O O . HIS A 1 138 ? 7.168 -5.646 21.943 1.00 23.67 135 HIS A O 1
ATOM 1029 N N . PHE A 1 139 ? 9.273 -6.100 21.294 1.00 23.00 136 PHE A N 1
ATOM 1030 C CA . PHE A 1 139 ? 9.315 -4.959 20.395 1.00 21.35 136 PHE A CA 1
ATOM 1031 C C . PHE A 1 139 ? 8.193 -5.005 19.364 1.00 22.76 136 PHE A C 1
ATOM 1032 O O . PHE A 1 139 ? 7.462 -4.031 19.193 1.00 27.07 136 PHE A O 1
ATOM 1040 N N . PHE A 1 140 ? 8.054 -6.128 18.666 1.00 20.73 137 PHE A N 1
ATOM 1041 C CA . PHE A 1 140 ? 7.051 -6.203 17.609 1.00 27.74 137 PHE A CA 1
ATOM 1042 C C . PHE A 1 140 ? 5.628 -6.248 18.149 1.00 27.27 137 PHE A C 1
ATOM 1043 O O . PHE A 1 140 ? 4.677 -5.913 17.444 1.00 32.26 137 PHE A O 1
ATOM 1051 N N . GLU A 1 141 ? 5.492 -6.638 19.409 1.00 26.93 138 GLU A N 1
ATOM 1052 C CA . GLU A 1 141 ? 4.199 -6.599 20.080 1.00 29.75 138 GLU A CA 1
ATOM 1053 C C . GLU A 1 141 ? 3.763 -5.171 20.402 1.00 33.48 138 GLU A C 1
ATOM 1054 O O . GLU A 1 141 ? 2.570 -4.868 20.410 1.00 28.51 138 GLU A O 1
ATOM 1060 N N . ARG A 1 142 ? 4.729 -4.291 20.660 1.00 27.03 139 ARG A N 1
ATOM 1061 C CA . ARG A 1 142 ? 4.416 -2.984 21.241 1.00 28.60 139 ARG A CA 1
ATOM 1062 C C . ARG A 1 142 ? 4.686 -1.780 20.333 1.00 28.71 139 ARG A C 1
ATOM 1063 O O . ARG A 1 142 ? 4.139 -0.704 20.561 1.00 29.15 139 ARG A O 1
ATOM 1071 N N . TYR A 1 143 ? 5.522 -1.950 19.312 1.00 26.76 140 TYR A N 1
ATOM 1072 C CA . TYR A 1 143 ? 6.004 -0.792 18.552 1.00 32.86 140 TYR A CA 1
ATOM 1073 C C . TYR A 1 143 ? 4.932 -0.024 17.775 1.00 38.74 140 TYR A C 1
ATOM 1074 O O . TYR A 1 143 ? 5.167 1.104 17.344 1.00 43.63 140 TYR A O 1
ATOM 1083 N N . LYS A 1 144 ? 3.757 -0.622 17.612 1.00 37.73 141 LYS A N 1
ATOM 1084 C CA . LYS A 1 144 ? 2.659 0.070 16.940 1.00 37.43 141 LYS A CA 1
ATOM 1085 C C . LYS A 1 144 ? 1.533 0.468 17.895 1.00 34.14 141 LYS A C 1
ATOM 1086 O O . LYS A 1 144 ? 0.406 0.717 17.469 1.00 32.72 141 LYS A O 1
ATOM 1092 N N . ASP A 1 145 ? 1.854 0.546 19.185 1.00 33.42 142 ASP A N 1
ATOM 1093 C CA . ASP A 1 145 ? 0.864 0.869 20.214 1.00 35.26 142 ASP A CA 1
ATOM 1094 C C . ASP A 1 145 ? 0.167 2.213 19.996 1.00 38.14 142 ASP A C 1
ATOM 1095 O O . ASP A 1 145 ? -1.045 2.330 20.190 1.00 35.34 142 ASP A O 1
ATOM 1100 N N . LEU A 1 146 ? 0.934 3.226 19.605 1.00 33.60 143 LEU A N 1
ATOM 1101 C CA . LEU A 1 146 ? 0.388 4.572 19.435 1.00 34.66 143 LEU A CA 1
ATOM 1102 C C . LEU A 1 146 ? -0.074 4.840 18.007 1.00 34.89 143 LEU A C 1
ATOM 1103 O O . LEU A 1 146 ? -0.390 5.975 17.656 1.00 37.76 143 LEU A O 1
ATOM 1108 N N . GLU A 1 147 ? -0.115 3.790 17.192 1.00 33.25 144 GLU A N 1
ATOM 1109 C CA . GLU A 1 147 ? -0.579 3.902 15.814 1.00 43.20 144 GLU A CA 1
ATOM 1110 C C . GLU A 1 147 ? -1.999 3.360 15.677 1.00 35.74 144 GLU A C 1
ATOM 1111 O O . GLU A 1 147 ? -2.222 2.158 15.804 1.00 38.31 144 GLU A O 1
ATOM 1117 N N . PRO A 1 148 ? -2.963 4.246 15.402 1.00 37.31 145 PRO A N 1
ATOM 1118 C CA . PRO A 1 148 ? -4.361 3.831 15.252 1.00 44.58 145 PRO A CA 1
ATOM 1119 C C . PRO A 1 148 ? -4.516 2.771 14.164 1.00 48.26 145 PRO A C 1
ATOM 1120 O O . PRO A 1 148 ? -3.964 2.924 13.074 1.00 48.67 145 PRO A O 1
ATOM 1124 N N . ASN A 1 149 ? -5.248 1.705 14.474 1.00 44.24 146 ASN A N 1
ATOM 1125 C CA . ASN A 1 149 ? -5.569 0.661 13.501 1.00 45.98 146 ASN A CA 1
ATOM 1126 C C . ASN A 1 149 ? -4.389 -0.208 13.084 1.00 54.18 146 ASN A C 1
ATOM 1127 O O . ASN A 1 149 ? -4.512 -1.052 12.195 1.00 58.77 146 ASN A O 1
ATOM 1132 N N . LYS A 1 150 ? -3.247 0.003 13.725 1.00 52.31 147 LYS A N 1
ATOM 1133 C CA . LYS A 1 150 ? -2.113 -0.892 13.554 1.00 48.84 147 LYS A CA 1
ATOM 1134 C C . LYS A 1 150 ? -1.903 -1.666 14.847 1.00 47.37 147 LYS A C 1
ATOM 1135 O O . LYS A 1 150 ? -1.956 -1.098 15.939 1.00 54.17 147 LYS A O 1
ATOM 1141 N N . TRP A 1 151 ? -1.690 -2.968 14.720 1.00 43.39 148 TRP A N 1
ATOM 1142 C CA . TRP A 1 151 ? -1.489 -3.824 15.879 1.00 50.31 148 TRP A CA 1
ATOM 1143 C C . TRP A 1 151 ? -0.782 -5.099 15.446 1.00 51.49 148 TRP A C 1
ATOM 1144 O O . TRP A 1 151 ? -0.721 -5.412 14.254 1.00 52.40 148 TRP A O 1
ATOM 1155 N N . ALA A 1 152 ? -0.247 -5.835 16.412 1.00 48.68 149 ALA A N 1
ATOM 1156 C CA . ALA A 1 152 ? 0.496 -7.045 16.102 1.00 53.55 149 ALA A CA 1
ATOM 1157 C C . ALA A 1 152 ? 0.357 -8.091 17.197 1.00 59.18 149 ALA A C 1
ATOM 1158 O O . ALA A 1 152 ? 0.309 -7.767 18.386 1.00 64.20 149 ALA A O 1
ATOM 1160 N N . LYS A 1 153 ? 0.282 -9.348 16.781 1.00 55.55 150 LYS A N 1
ATOM 1161 C CA . LYS A 1 153 ? 0.240 -10.464 17.708 1.00 53.79 150 LYS A CA 1
ATOM 1162 C C . LYS A 1 153 ? 1.331 -11.453 17.341 1.00 45.45 150 LYS A C 1
ATOM 1163 O O . LYS A 1 153 ? 1.272 -12.084 16.290 1.00 43.94 150 LYS A O 1
ATOM 1169 N N . VAL A 1 154 ? 2.335 -11.575 18.200 1.00 46.17 151 VAL A N 1
ATOM 1170 C CA . VAL A 1 154 ? 3.367 -12.582 18.010 1.00 44.70 151 VAL A CA 1
ATOM 1171 C C . VAL A 1 154 ? 2.809 -13.947 18.402 1.00 48.84 151 VAL A C 1
ATOM 1172 O O . VAL A 1 154 ? 2.333 -14.134 19.522 1.00 44.81 151 VAL A O 1
ATOM 1176 N N . LYS A 1 155 ? 2.848 -14.890 17.467 1.00 47.81 152 LYS A N 1
ATOM 1177 C CA . LYS A 1 155 ? 2.376 -16.243 17.724 1.00 49.54 152 LYS A CA 1
ATOM 1178 C C . LYS A 1 155 ? 3.432 -17.047 18.468 1.00 51.29 152 LYS A C 1
ATOM 1179 O O . LYS A 1 155 ? 3.126 -17.748 19.431 1.00 56.19 152 LYS A O 1
ATOM 1185 N N . GLY A 1 156 ? 4.677 -16.945 18.010 1.00 50.23 153 GLY A N 1
ATOM 1186 C CA . GLY A 1 156 ? 5.776 -17.660 18.628 1.00 48.02 153 GLY A CA 1
ATOM 1187 C C . GLY A 1 156 ? 6.976 -17.842 17.717 1.00 44.99 153 GLY A C 1
ATOM 1188 O O . GLY A 1 156 ? 6.915 -17.560 16.518 1.00 41.36 153 GLY A O 1
ATOM 1189 N N . TRP A 1 157 ? 8.076 -18.309 18.298 1.00 40.51 154 TRP A N 1
ATOM 1190 C CA . TRP A 1 157 ? 9.288 -18.600 17.545 1.00 36.93 154 TRP A CA 1
ATOM 1191 C C . TRP A 1 157 ? 9.249 -20.030 17.030 1.00 41.51 154 TRP A C 1
ATOM 1192 O O . TRP A 1 157 ? 8.808 -20.938 17.732 1.00 44.35 154 TRP A O 1
ATOM 1203 N N . GLU A 1 158 ? 9.711 -20.228 15.802 1.00 37.96 155 GLU A N 1
ATOM 1204 C CA . GLU A 1 158 ? 9.782 -21.567 15.229 1.00 37.51 155 GLU A CA 1
ATOM 1205 C C . GLU A 1 158 ? 11.161 -21.829 14.628 1.00 37.73 155 GLU A C 1
ATOM 1206 O O . GLU A 1 158 ? 11.936 -20.894 14.411 1.00 33.22 155 GLU A O 1
ATOM 1212 N N . ASP A 1 159 ? 11.457 -23.098 14.358 1.00 38.45 156 ASP A N 1
ATOM 1213 C CA . ASP A 1 159 ? 12.810 -23.515 13.992 1.00 44.71 156 ASP A CA 1
ATOM 1214 C C . ASP A 1 159 ? 13.227 -23.161 12.563 1.00 44.91 156 ASP A C 1
ATOM 1215 O O . ASP A 1 159 ? 12.456 -22.586 11.795 1.00 42.42 156 ASP A O 1
ATOM 1220 N N . LYS A 1 160 ? 14.459 -23.530 12.221 1.00 40.23 157 LYS A N 1
ATOM 1221 C CA . LYS A 1 160 ? 15.040 -23.219 10.921 1.00 33.07 157 LYS A CA 1
ATOM 1222 C C . LYS A 1 160 ? 14.257 -23.873 9.787 1.00 34.13 157 LYS A C 1
ATOM 1223 O O . LYS A 1 160 ? 14.095 -23.288 8.717 1.00 37.54 157 LYS A O 1
ATOM 1229 N N . GLU A 1 161 ? 13.769 -25.086 10.031 1.00 34.85 158 GLU A N 1
ATOM 1230 C CA . GLU A 1 161 ? 12.935 -25.789 9.062 1.00 42.56 158 GLU A CA 1
ATOM 1231 C C . GLU A 1 161 ? 11.655 -25.004 8.775 1.00 37.14 158 GLU A C 1
ATOM 1232 O O . GLU A 1 161 ? 11.210 -24.920 7.632 1.00 32.17 158 GLU A O 1
ATOM 1238 N N . ALA A 1 162 ? 11.068 -24.428 9.817 1.00 39.02 159 ALA A N 1
ATOM 1239 C CA . ALA A 1 162 ? 9.919 -23.552 9.641 1.00 39.92 159 ALA A CA 1
ATOM 1240 C C . ALA A 1 162 ? 10.321 -22.354 8.786 1.00 37.07 159 ALA A C 1
ATOM 1241 O O . ALA A 1 162 ? 9.630 -22.002 7.825 1.00 29.86 159 ALA A O 1
ATOM 1243 N N . ALA A 1 163 ? 11.449 -21.738 9.130 1.00 33.89 160 ALA A N 1
ATOM 1244 C CA . ALA A 1 163 ? 11.960 -20.607 8.365 1.00 30.59 160 ALA A CA 1
ATOM 1245 C C . ALA A 1 163 ? 12.128 -20.985 6.900 1.00 29.86 160 ALA A C 1
ATOM 1246 O O . ALA A 1 163 ? 11.711 -20.249 6.005 1.00 31.86 160 ALA A O 1
ATOM 1248 N N . LYS A 1 164 ? 12.729 -22.147 6.663 1.00 29.39 161 LYS A N 1
ATOM 1249 C CA . LYS A 1 164 ? 12.993 -22.612 5.308 1.00 31.99 161 LYS A CA 1
ATOM 1250 C C . LYS A 1 164 ? 11.706 -22.747 4.507 1.00 35.40 161 LYS A C 1
ATOM 1251 O O . LYS A 1 164 ? 11.640 -22.339 3.347 1.00 32.59 161 LYS A O 1
ATOM 1257 N N . LYS A 1 165 ? 10.687 -23.329 5.130 1.00 35.99 162 LYS A N 1
ATOM 1258 C CA . LYS A 1 165 ? 9.402 -23.520 4.472 1.00 38.10 162 LYS A CA 1
ATOM 1259 C C . LYS A 1 165 ? 8.818 -22.183 4.021 1.00 32.93 162 LYS A C 1
ATOM 1260 O O . LYS A 1 165 ? 8.362 -22.049 2.886 1.00 37.34 162 LYS A O 1
ATOM 1266 N N . GLU A 1 166 ? 8.837 -21.195 4.909 1.00 32.94 163 GLU A N 1
ATOM 1267 C CA . GLU A 1 166 ? 8.319 -19.871 4.576 1.00 35.60 163 GLU A CA 1
ATOM 1268 C C . GLU A 1 166 ? 9.155 -19.216 3.481 1.00 33.37 163 GLU A C 1
ATOM 1269 O O . GLU A 1 166 ? 8.621 -18.645 2.528 1.00 29.89 163 GLU A O 1
ATOM 1275 N N . PHE A 1 167 ? 10.472 -19.304 3.629 1.00 32.96 164 PHE A N 1
ATOM 1276 C CA . PHE A 1 167 ? 11.401 -18.798 2.624 1.00 26.64 164 PHE A CA 1
ATOM 1277 C C . PHE A 1 167 ? 11.076 -19.378 1.243 1.00 33.53 164 PHE A C 1
ATOM 1278 O O . PHE A 1 167 ? 10.841 -18.635 0.289 1.00 36.87 164 PHE A O 1
ATOM 1286 N N . GLU A 1 168 ? 11.048 -20.703 1.140 1.00 36.40 165 GLU A N 1
ATOM 1287 C CA . GLU A 1 168 ? 10.770 -21.359 -0.137 1.00 40.64 165 GLU A CA 1
ATOM 1288 C C . GLU A 1 168 ? 9.384 -20.998 -0.682 1.00 38.93 165 GLU A C 1
ATOM 1289 O O . GLU A 1 168 ? 9.209 -20.825 -1.889 1.00 35.56 165 GLU A O 1
ATOM 1295 N N . ALA A 1 169 ? 8.404 -20.886 0.208 1.00 41.47 166 ALA A N 1
ATOM 1296 C CA . ALA A 1 169 ? 7.050 -20.523 -0.196 1.00 42.75 166 ALA A CA 1
ATOM 1297 C C . ALA A 1 169 ? 7.007 -19.104 -0.761 1.00 43.44 166 ALA A C 1
ATOM 1298 O O . ALA A 1 169 ? 6.223 -18.809 -1.664 1.00 37.88 166 ALA A O 1
ATOM 1300 N N . SER A 1 170 ? 7.854 -18.231 -0.223 1.00 37.15 167 SER A N 1
ATOM 1301 C CA . SER A 1 170 ? 7.926 -16.848 -0.677 1.00 36.07 167 SER A CA 1
ATOM 1302 C C . SER A 1 170 ? 8.605 -16.758 -2.037 1.00 34.24 167 SER A C 1
ATOM 1303 O O . SER A 1 170 ? 8.256 -15.911 -2.860 1.00 36.65 167 SER A O 1
ATOM 1306 N N . ILE A 1 171 ? 9.586 -17.627 -2.259 1.00 29.92 168 ILE A N 1
ATOM 1307 C CA . ILE A 1 171 ? 10.224 -17.753 -3.565 1.00 37.68 168 ILE A CA 1
ATOM 1308 C C . ILE A 1 171 ? 9.184 -18.146 -4.611 1.00 41.66 168 ILE A C 1
ATOM 1309 O O . ILE A 1 171 ? 9.069 -17.515 -5.662 1.00 42.26 168 ILE A O 1
ATOM 1314 N N . VAL A 1 172 ? 8.427 -19.197 -4.314 1.00 45.69 169 VAL A N 1
ATOM 1315 C CA . VAL A 1 172 ? 7.416 -19.690 -5.244 1.00 46.28 169 VAL A CA 1
ATOM 1316 C C . VAL A 1 172 ? 6.439 -18.585 -5.624 1.00 43.57 169 VAL A C 1
ATOM 1317 O O . VAL A 1 172 ? 6.197 -18.345 -6.806 1.00 49.18 169 VAL A O 1
ATOM 1321 N N . ARG A 1 173 ? 5.887 -17.908 -4.621 1.00 38.97 170 ARG A N 1
ATOM 1322 C CA . ARG A 1 173 ? 4.930 -16.835 -4.865 1.00 43.05 170 ARG A CA 1
ATOM 1323 C C . ARG A 1 173 ? 5.495 -15.798 -5.823 1.00 47.10 170 ARG A C 1
ATOM 1324 O O . ARG A 1 173 ? 4.818 -15.378 -6.760 1.00 46.43 170 ARG A O 1
ATOM 1332 N N . PHE A 1 174 ? 6.737 -15.387 -5.589 1.00 45.52 171 PHE A N 1
ATOM 1333 C CA . PHE A 1 174 ? 7.363 -14.395 -6.449 1.00 42.98 171 PHE A CA 1
ATOM 1334 C C . PHE A 1 174 ? 7.464 -14.914 -7.878 1.00 48.14 171 PHE A C 1
ATOM 1335 O O . PHE A 1 174 ? 7.116 -14.213 -8.827 1.00 51.93 171 PHE A O 1
ATOM 1343 N N . LYS A 1 175 ? 7.938 -16.147 -8.024 1.00 49.58 172 LYS A N 1
ATOM 1344 C CA . LYS A 1 175 ? 8.030 -16.780 -9.334 1.00 55.85 172 LYS A CA 1
ATOM 1345 C C . LYS A 1 175 ? 6.645 -16.951 -9.955 1.00 61.72 172 LYS A C 1
ATOM 1346 O O . LYS A 1 175 ? 6.509 -17.021 -11.177 1.00 59.98 172 LYS A O 1
ATOM 1352 N N . GLU A 1 176 ? 5.627 -17.012 -9.099 1.00 66.84 173 GLU A N 1
ATOM 1353 C CA . GLU A 1 176 ? 4.238 -17.215 -9.513 1.00 70.74 173 GLU A CA 1
ATOM 1354 C C . GLU A 1 176 ? 3.971 -18.662 -9.910 1.00 74.95 173 GLU A C 1
ATOM 1355 O O . GLU A 1 176 ? 3.198 -19.361 -9.254 1.00 77.99 173 GLU A O 1
ATOM 1361 N N . LEU B 1 7 ? 14.557 7.540 -13.560 1.00 69.63 4 LEU B N 1
ATOM 1362 C CA . LEU B 1 7 ? 13.981 8.879 -13.585 1.00 66.91 4 LEU B CA 1
ATOM 1363 C C . LEU B 1 7 ? 12.921 9.042 -12.502 1.00 52.77 4 LEU B C 1
ATOM 1364 O O . LEU B 1 7 ? 11.843 8.455 -12.581 1.00 55.01 4 LEU B O 1
ATOM 1369 N N . VAL B 1 8 ? 13.231 9.848 -11.495 1.00 63.33 5 VAL B N 1
ATOM 1370 C CA . VAL B 1 8 ? 12.308 10.082 -10.394 1.00 48.04 5 VAL B CA 1
ATOM 1371 C C . VAL B 1 8 ? 11.492 11.346 -10.638 1.00 37.84 5 VAL B C 1
ATOM 1372 O O . VAL B 1 8 ? 12.046 12.438 -10.749 1.00 43.82 5 VAL B O 1
ATOM 1376 N N . SER B 1 9 ? 10.175 11.194 -10.722 1.00 31.85 6 SER B N 1
ATOM 1377 C CA . SER B 1 9 ? 9.293 12.332 -10.963 1.00 34.69 6 SER B CA 1
ATOM 1378 C C . SER B 1 9 ? 9.269 13.284 -9.770 1.00 35.73 6 SER B C 1
ATOM 1379 O O . SER B 1 9 ? 9.583 12.899 -8.640 1.00 33.63 6 SER B O 1
ATOM 1382 N N . ALA B 1 10 ? 8.887 14.530 -10.030 1.00 31.39 7 ALA B N 1
ATOM 1383 C CA . ALA B 1 10 ? 8.796 15.542 -8.988 1.00 32.06 7 ALA B CA 1
ATOM 1384 C C . ALA B 1 10 ? 7.698 15.211 -7.981 1.00 30.48 7 ALA B C 1
ATOM 1385 O O . ALA B 1 10 ? 7.694 15.721 -6.861 1.00 32.93 7 ALA B O 1
ATOM 1387 N N . GLY B 1 11 ? 6.767 14.354 -8.385 1.00 32.76 8 GLY B N 1
ATOM 1388 C CA . GLY B 1 11 ? 5.653 13.993 -7.527 1.00 35.36 8 GLY B CA 1
ATOM 1389 C C . GLY B 1 11 ? 4.329 14.526 -8.043 1.00 37.39 8 GLY B C 1
ATOM 1390 O O . GLY B 1 11 ? 4.207 14.880 -9.218 1.00 35.53 8 GLY B O 1
ATOM 1391 N N . LYS B 1 12 ? 3.338 14.596 -7.160 1.00 35.28 9 LYS B N 1
ATOM 1392 C CA . LYS B 1 12 ? 1.980 14.966 -7.556 1.00 40.90 9 LYS B CA 1
ATOM 1393 C C . LYS B 1 12 ? 1.719 16.471 -7.545 1.00 44.80 9 LYS B C 1
ATOM 1394 O O . LYS B 1 12 ? 1.043 16.993 -8.431 1.00 50.16 9 LYS B O 1
ATOM 1400 N N . GLY B 1 13 ? 2.249 17.168 -6.544 1.00 40.51 10 GLY B N 1
ATOM 1401 C CA . GLY B 1 13 ? 2.011 18.594 -6.420 1.00 34.56 10 GLY B CA 1
ATOM 1402 C C . GLY B 1 13 ? 2.539 19.169 -5.120 1.00 32.30 10 GLY B C 1
ATOM 1403 O O . GLY B 1 13 ? 3.240 18.489 -4.375 1.00 31.04 10 GLY B O 1
ATOM 1404 N N . ILE B 1 14 ? 2.184 20.420 -4.847 1.00 29.70 11 ILE B N 1
ATOM 1405 C CA . ILE B 1 14 ? 2.751 21.162 -3.723 1.00 35.72 11 ILE B CA 1
ATOM 1406 C C . ILE B 1 14 ? 2.405 20.549 -2.363 1.00 36.05 11 ILE B C 1
ATOM 1407 O O . ILE B 1 14 ? 3.079 20.816 -1.366 1.00 36.44 11 ILE B O 1
ATOM 1412 N N . ASP B 1 15 ? 1.361 19.724 -2.327 1.00 33.74 12 ASP B N 1
ATOM 1413 C CA . ASP B 1 15 ? 0.941 19.067 -1.090 1.00 33.28 12 ASP B CA 1
ATOM 1414 C C . ASP B 1 15 ? 1.444 17.633 -1.000 1.00 32.29 12 ASP B C 1
ATOM 1415 O O . ASP B 1 15 ? 1.166 16.929 -0.031 1.00 31.72 12 ASP B O 1
ATOM 1420 N N . ASP B 1 16 ? 2.181 17.199 -2.015 1.00 30.64 13 ASP B N 1
ATOM 1421 C CA . ASP B 1 16 ? 2.685 15.836 -2.048 1.00 30.48 13 ASP B CA 1
ATOM 1422 C C . ASP B 1 16 ? 3.720 15.676 -3.148 1.00 31.45 13 ASP B C 1
ATOM 1423 O O . ASP B 1 16 ? 3.416 15.166 -4.229 1.00 33.45 13 ASP B O 1
ATOM 1428 N N . PHE B 1 17 ? 4.942 16.116 -2.872 1.00 20.71 14 PHE B N 1
ATOM 1429 C CA . PHE B 1 17 ? 6.008 15.995 -3.853 1.00 25.16 14 PHE B CA 1
ATOM 1430 C C . PHE B 1 17 ? 7.221 15.258 -3.296 1.00 26.74 14 PHE B C 1
ATOM 1431 O O . PHE B 1 17 ? 7.331 15.040 -2.089 1.00 23.94 14 PHE B O 1
ATOM 1439 N N . ASN B 1 18 ? 8.119 14.857 -4.189 1.00 27.85 15 ASN B N 1
ATOM 1440 C CA . ASN B 1 18 ? 9.282 14.069 -3.801 1.00 24.61 15 ASN B CA 1
ATOM 1441 C C . ASN B 1 18 ? 10.494 14.920 -3.459 1.00 23.92 15 ASN B C 1
ATOM 1442 O O . ASN B 1 18 ? 10.756 15.941 -4.094 1.00 27.09 15 ASN B O 1
ATOM 1447 N N . VAL B 1 19 ? 11.236 14.489 -2.448 1.00 22.61 16 VAL B N 1
ATOM 1448 C CA . VAL B 1 19 ? 12.486 15.142 -2.098 1.00 22.77 16 VAL B CA 1
ATOM 1449 C C . VAL B 1 19 ? 13.546 14.087 -1.839 1.00 28.19 16 VAL B C 1
ATOM 1450 O O . VAL B 1 19 ? 13.305 13.109 -1.128 1.00 26.13 16 VAL B O 1
ATOM 1454 N N . ILE B 1 20 ? 14.712 14.272 -2.442 1.00 24.52 17 ILE B N 1
ATOM 1455 C CA . ILE B 1 20 ? 15.858 13.435 -2.134 1.00 25.46 17 ILE B CA 1
ATOM 1456 C C . ILE B 1 20 ? 16.744 14.191 -1.154 1.00 22.62 17 ILE B C 1
ATOM 1457 O O . ILE B 1 20 ? 17.225 15.285 -1.448 1.00 21.57 17 ILE B O 1
ATOM 1462 N N . ILE B 1 21 ? 16.937 13.612 0.023 1.00 21.87 18 ILE B N 1
ATOM 1463 C CA . ILE B 1 21 ? 17.689 14.277 1.076 1.00 21.09 18 ILE B CA 1
ATOM 1464 C C . ILE B 1 21 ? 19.187 14.189 0.801 1.00 24.13 18 ILE B C 1
ATOM 1465 O O . ILE B 1 21 ? 19.697 13.132 0.437 1.00 28.92 18 ILE B O 1
ATOM 1470 N N . GLU B 1 22 ? 19.880 15.310 0.969 1.00 18.96 19 GLU B N 1
ATOM 1471 C CA . GLU B 1 22 ? 21.315 15.367 0.721 1.00 23.09 19 GLU B CA 1
ATOM 1472 C C . GLU B 1 22 ? 22.085 15.643 2.009 1.00 24.05 19 GLU B C 1
ATOM 1473 O O . GLU B 1 22 ? 23.205 15.169 2.184 1.00 26.26 19 GLU B O 1
ATOM 1479 N N . ILE B 1 23 ? 21.468 16.401 2.913 1.00 22.51 20 ILE B N 1
ATOM 1480 C CA . ILE B 1 23 ? 22.090 16.766 4.182 1.00 20.20 20 ILE B CA 1
ATOM 1481 C C . ILE B 1 23 ? 21.079 16.623 5.314 1.00 21.91 20 ILE B C 1
ATOM 1482 O O . ILE B 1 23 ? 20.006 17.217 5.259 1.00 25.24 20 ILE B O 1
ATOM 1487 N N . PRO B 1 24 ? 21.423 15.848 6.353 1.00 22.73 21 PRO B N 1
ATOM 1488 C CA . PRO B 1 24 ? 20.489 15.624 7.461 1.00 22.72 21 PRO B CA 1
ATOM 1489 C C . PRO B 1 24 ? 20.467 16.812 8.412 1.00 24.32 21 PRO B C 1
ATOM 1490 O O . PRO B 1 24 ? 21.446 17.558 8.471 1.00 18.83 21 PRO B O 1
ATOM 1494 N N . ALA B 1 25 ? 19.371 16.984 9.145 1.00 25.68 22 ALA B N 1
ATOM 1495 C CA . ALA B 1 25 ? 19.312 17.996 10.191 1.00 18.88 22 ALA B CA 1
ATOM 1496 C C . ALA B 1 25 ? 20.472 17.784 11.155 1.00 20.66 22 ALA B C 1
ATOM 1497 O O . ALA B 1 25 ? 20.771 16.650 11.527 1.00 21.32 22 ALA B O 1
ATOM 1499 N N . ASN B 1 26 ? 21.118 18.874 11.557 1.00 23.16 23 ASN B N 1
ATOM 1500 C CA . ASN B 1 26 ? 22.258 18.810 12.472 1.00 31.07 23 ASN B CA 1
ATOM 1501 C C . ASN B 1 26 ? 23.551 18.291 11.844 1.00 28.70 23 ASN B C 1
ATOM 1502 O O . ASN B 1 26 ? 24.540 18.071 12.542 1.00 32.51 23 ASN B O 1
ATOM 1507 N N . GLY B 1 27 ? 23.538 18.090 10.532 1.00 24.27 24 GLY B N 1
ATOM 1508 C CA . GLY B 1 27 ? 24.740 17.714 9.807 1.00 25.99 24 GLY B CA 1
ATOM 1509 C C . GLY B 1 27 ? 25.322 18.915 9.084 1.00 26.46 24 GLY B C 1
ATOM 1510 O O . GLY B 1 27 ? 25.058 20.053 9.455 1.00 26.58 24 GLY B O 1
ATOM 1511 N N . GLY B 1 28 ? 26.121 18.670 8.053 1.00 36.57 25 GLY B N 1
ATOM 1512 C CA . GLY B 1 28 ? 26.646 19.761 7.253 1.00 36.06 25 GLY B CA 1
ATOM 1513 C C . GLY B 1 28 ? 28.157 19.866 7.225 1.00 36.51 25 GLY B C 1
ATOM 1514 O O . GLY B 1 28 ? 28.714 20.447 6.294 1.00 42.43 25 GLY B O 1
ATOM 1515 N N . GLU B 1 29 ? 28.824 19.320 8.239 1.00 23.42 26 GLU B N 1
ATOM 1516 C CA . GLU B 1 29 ? 30.287 19.309 8.253 1.00 27.30 26 GLU B CA 1
ATOM 1517 C C . GLU B 1 29 ? 30.799 18.738 6.938 1.00 28.94 26 GLU B C 1
ATOM 1518 O O . GLU B 1 29 ? 31.833 19.168 6.415 1.00 28.06 26 GLU B O 1
ATOM 1524 N N . VAL B 1 30 ? 30.066 17.756 6.417 1.00 24.15 27 VAL B N 1
ATOM 1525 C CA . VAL B 1 30 ? 30.211 17.332 5.032 1.00 31.11 27 VAL B CA 1
ATOM 1526 C C . VAL B 1 30 ? 28.895 17.614 4.339 1.00 32.06 27 VAL B C 1
ATOM 1527 O O . VAL B 1 30 ? 27.837 17.258 4.852 1.00 33.20 27 VAL B O 1
ATOM 1531 N N . LYS B 1 31 ? 28.956 18.244 3.175 1.00 32.96 28 LYS B N 1
ATOM 1532 C CA . LYS B 1 31 ? 27.756 18.473 2.386 1.00 34.09 28 LYS B CA 1
ATOM 1533 C C . LYS B 1 31 ? 27.751 17.537 1.187 1.00 33.13 28 LYS B C 1
ATOM 1534 O O . LYS B 1 31 ? 28.722 17.473 0.438 1.00 29.58 28 LYS B O 1
ATOM 1540 N N . TYR B 1 32 ? 26.655 16.808 1.015 1.00 27.37 29 TYR B N 1
ATOM 1541 C CA . TYR B 1 32 ? 26.534 15.865 -0.086 1.00 27.98 29 TYR B CA 1
ATOM 1542 C C . TYR B 1 32 ? 25.654 16.430 -1.192 1.00 27.89 29 TYR B C 1
ATOM 1543 O O . TYR B 1 32 ? 24.828 17.306 -0.953 1.00 33.06 29 TYR B O 1
ATOM 1552 N N . GLU B 1 33 ? 25.842 15.914 -2.401 1.00 30.10 30 GLU B N 1
ATOM 1553 C CA . GLU B 1 33 ? 24.975 16.218 -3.530 1.00 35.53 30 GLU B CA 1
ATOM 1554 C C . GLU B 1 33 ? 24.671 14.915 -4.247 1.00 33.50 30 GLU B C 1
ATOM 1555 O O . GLU B 1 33 ? 25.561 14.087 -4.429 1.00 33.90 30 GLU B O 1
ATOM 1561 N N . TYR B 1 34 ? 23.424 14.719 -4.655 1.00 29.02 31 TYR B N 1
ATOM 1562 C CA . TYR B 1 34 ? 23.096 13.513 -5.401 1.00 28.02 31 TYR B CA 1
ATOM 1563 C C . TYR B 1 34 ? 23.400 13.694 -6.883 1.00 35.51 31 TYR B C 1
ATOM 1564 O O . TYR B 1 34 ? 22.980 14.671 -7.503 1.00 38.05 31 TYR B O 1
ATOM 1573 N N . ASP B 1 35 ? 24.142 12.747 -7.443 1.00 32.39 32 ASP B N 1
ATOM 1574 C CA . ASP B 1 35 ? 24.512 12.796 -8.849 1.00 42.54 32 ASP B CA 1
ATOM 1575 C C . ASP B 1 35 ? 23.634 11.840 -9.644 1.00 41.98 32 ASP B C 1
ATOM 1576 O O . ASP B 1 35 ? 23.833 10.627 -9.611 1.00 44.21 32 ASP B O 1
ATOM 1581 N N . LYS B 1 36 ? 22.655 12.396 -10.350 1.00 44.96 33 LYS B N 1
ATOM 1582 C CA . LYS B 1 36 ? 21.718 11.599 -11.136 1.00 52.61 33 LYS B CA 1
ATOM 1583 C C . LYS B 1 36 ? 22.421 10.836 -12.258 1.00 49.33 33 LYS B C 1
ATOM 1584 O O . LYS B 1 36 ? 22.046 9.708 -12.585 1.00 48.46 33 LYS B O 1
ATOM 1590 N N . GLU B 1 37 ? 23.442 11.456 -12.842 1.00 48.23 34 GLU B N 1
ATOM 1591 C CA . GLU B 1 37 ? 24.179 10.853 -13.952 1.00 57.61 34 GLU B CA 1
ATOM 1592 C C . GLU B 1 37 ? 24.964 9.611 -13.528 1.00 54.76 34 GLU B C 1
ATOM 1593 O O . GLU B 1 37 ? 24.990 8.612 -14.247 1.00 57.21 34 GLU B O 1
ATOM 1599 N N . LEU B 1 38 ? 25.600 9.681 -12.362 1.00 43.78 35 LEU B N 1
ATOM 1600 C CA . LEU B 1 38 ? 26.392 8.569 -11.845 1.00 41.73 35 LEU B CA 1
ATOM 1601 C C . LEU B 1 38 ? 25.553 7.629 -10.985 1.00 40.92 35 LEU B C 1
ATOM 1602 O O . LEU B 1 38 ? 25.916 6.472 -10.777 1.00 47.80 35 LEU B O 1
ATOM 1607 N N . GLY B 1 39 ? 24.432 8.135 -10.482 1.00 35.56 36 GLY B N 1
ATOM 1608 C CA . GLY B 1 39 ? 23.583 7.365 -9.592 1.00 38.71 36 GLY B CA 1
ATOM 1609 C C . GLY B 1 39 ? 24.233 7.202 -8.233 1.00 39.56 36 GLY B C 1
ATOM 1610 O O . GLY B 1 39 ? 24.079 6.175 -7.574 1.00 40.92 36 GLY B O 1
ATOM 1611 N N . PHE B 1 40 ? 24.969 8.226 -7.817 1.00 37.76 37 PHE B N 1
ATOM 1612 C CA . PHE B 1 40 ? 25.693 8.198 -6.553 1.00 33.48 3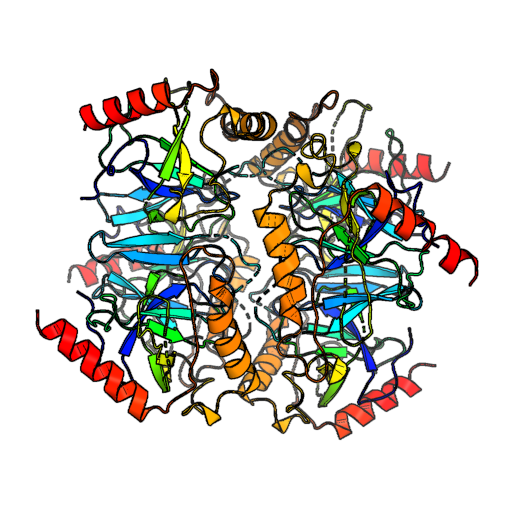7 PHE B CA 1
ATOM 1613 C C . PHE B 1 40 ? 25.454 9.468 -5.762 1.00 29.96 37 PHE B C 1
ATOM 1614 O O . PHE B 1 40 ? 25.361 10.555 -6.329 1.00 29.11 37 PHE B O 1
ATOM 1622 N N . LEU B 1 41 ? 25.362 9.331 -4.446 1.00 25.88 38 LEU B N 1
ATOM 1623 C CA . LEU B 1 41 ? 25.493 10.482 -3.576 1.00 26.72 38 LEU B CA 1
ATOM 1624 C C . LEU B 1 41 ? 26.970 10.850 -3.646 1.00 30.94 38 LEU B C 1
ATOM 1625 O O . LEU B 1 41 ? 27.832 9.971 -3.632 1.00 30.19 38 LEU B O 1
ATOM 1630 N N . THR B 1 42 ? 27.265 12.139 -3.754 1.00 27.93 39 THR B N 1
ATOM 1631 C CA . THR B 1 42 ? 28.641 12.595 -3.907 1.00 28.93 39 THR B CA 1
ATOM 1632 C C . THR B 1 42 ? 28.978 13.635 -2.854 1.00 29.60 39 THR B C 1
ATOM 1633 O O . THR B 1 42 ? 28.087 14.268 -2.289 1.00 28.07 39 THR B O 1
ATOM 1637 N N . VAL B 1 43 ? 30.266 13.808 -2.587 1.00 25.36 40 VAL B N 1
ATOM 1638 C CA . VAL B 1 43 ? 30.701 14.876 -1.702 1.00 26.72 40 VAL B CA 1
ATOM 1639 C C . VAL B 1 43 ? 30.723 16.183 -2.481 1.00 30.10 40 VAL B C 1
ATOM 1640 O O . VAL B 1 43 ? 31.354 16.275 -3.537 1.00 29.15 40 VAL B O 1
ATOM 1644 N N . ASP B 1 44 ? 30.002 17.180 -1.978 1.00 31.90 41 ASP B N 1
ATOM 1645 C CA . ASP B 1 44 ? 30.046 18.520 -2.551 1.00 34.91 41 ASP B CA 1
ATOM 1646 C C . ASP B 1 44 ? 31.217 19.279 -1.940 1.00 34.10 41 ASP B C 1
ATOM 1647 O O . ASP B 1 44 ? 32.186 19.602 -2.628 1.00 31.59 41 ASP B O 1
ATOM 1652 N N . ARG B 1 45 ? 31.138 19.546 -0.641 1.00 31.51 42 ARG B N 1
ATOM 1653 C CA . ARG B 1 45 ? 32.235 20.219 0.047 1.00 35.36 42 ARG B CA 1
ATOM 1654 C C . ARG B 1 45 ? 32.198 20.010 1.551 1.00 25.84 42 ARG B C 1
ATOM 1655 O O . ARG B 1 45 ? 31.173 19.630 2.115 1.00 25.89 42 ARG B O 1
ATOM 1663 N N . PHE B 1 46 ? 33.332 20.267 2.192 1.00 25.90 43 PHE B N 1
ATOM 1664 C CA . PHE B 1 46 ? 33.403 20.297 3.643 1.00 31.41 43 PHE B CA 1
ATOM 1665 C C . PHE B 1 46 ? 33.313 21.740 4.128 1.00 35.95 43 PHE B C 1
ATOM 1666 O O . PHE B 1 46 ? 34.043 22.610 3.651 1.00 33.11 43 PHE B O 1
ATOM 1682 N N . PRO B 1 48 ? 33.964 24.682 6.656 1.00 43.00 45 PRO B N 1
ATOM 1683 C CA . PRO B 1 48 ? 34.878 25.121 7.716 1.00 49.40 45 PRO B CA 1
ATOM 1684 C C . PRO B 1 48 ? 34.130 25.752 8.895 1.00 49.89 45 PRO B C 1
ATOM 1685 O O . PRO B 1 48 ? 34.528 25.565 10.045 1.00 48.32 45 PRO B O 1
ATOM 1689 N N . THR B 1 49 ? 33.064 26.494 8.608 1.00 43.98 46 THR B N 1
ATOM 1690 C CA . THR B 1 49 ? 32.329 27.196 9.657 1.00 45.43 46 THR B CA 1
ATOM 1691 C C . THR B 1 49 ? 31.799 26.225 10.704 1.00 40.46 46 THR B C 1
ATOM 1692 O O . THR B 1 49 ? 31.369 25.118 10.380 1.00 35.91 46 THR B O 1
ATOM 1696 N N . SER B 1 50 ? 31.834 26.645 11.963 1.00 35.30 47 SER B N 1
ATOM 1697 C CA . SER B 1 50 ? 31.385 25.790 13.051 1.00 39.91 47 SER B CA 1
ATOM 1698 C C . SER B 1 50 ? 29.870 25.905 13.206 1.00 35.27 47 SER B C 1
ATOM 1699 O O . SER B 1 50 ? 29.375 26.456 14.188 1.00 43.04 47 SER B O 1
ATOM 1710 N N . ARG B 1 52 ? 25.834 23.927 12.033 1.00 31.28 49 ARG B N 1
ATOM 1711 C CA . ARG B 1 52 ? 25.142 22.731 11.576 1.00 28.66 49 ARG B CA 1
ATOM 1712 C C . ARG B 1 52 ? 23.795 23.094 10.967 1.00 25.70 49 ARG B C 1
ATOM 1713 O O . ARG B 1 52 ? 23.153 24.049 11.393 1.00 25.51 49 ARG B O 1
ATOM 1721 N N . TYR B 1 53 ? 23.373 22.334 9.963 1.00 20.94 50 TYR B N 1
ATOM 1722 C CA . TYR B 1 53 ? 22.085 22.569 9.333 1.00 19.91 50 TYR B CA 1
ATOM 1723 C C . TYR B 1 53 ? 20.959 22.491 10.360 1.00 21.44 50 TYR B C 1
ATOM 1724 O O . TYR B 1 53 ? 20.912 21.568 11.171 1.00 25.00 50 TYR B O 1
ATOM 1733 N N . PRO B 1 54 ? 20.056 23.476 10.333 1.00 27.49 51 PRO B N 1
ATOM 1734 C CA . PRO B 1 54 ? 18.946 23.569 11.285 1.00 28.37 51 PRO B CA 1
ATOM 1735 C C . PRO B 1 54 ? 17.765 22.688 10.889 1.00 28.45 51 PRO B C 1
ATOM 1736 O O . PRO B 1 54 ? 16.758 22.663 11.590 1.00 27.20 51 PRO B O 1
ATOM 1740 N N . CYS B 1 55 ? 17.890 21.986 9.769 1.00 22.60 52 CYS B N 1
ATOM 1741 C CA . CYS B 1 55 ? 16.845 21.093 9.286 1.00 18.35 52 CYS B CA 1
ATOM 1742 C C . CYS B 1 55 ? 17.425 20.236 8.171 1.00 25.50 52 CYS B C 1
ATOM 1743 O O . CYS B 1 55 ? 18.567 20.448 7.765 1.00 19.43 52 CYS B O 1
ATOM 1746 N N . ASN B 1 56 ? 16.658 19.266 7.678 1.00 21.69 53 ASN B N 1
ATOM 1747 C CA . ASN B 1 56 ? 17.127 18.471 6.550 1.00 19.81 53 ASN B CA 1
ATOM 1748 C C . ASN B 1 56 ? 17.101 19.305 5.282 1.00 26.89 53 ASN B C 1
ATOM 1749 O O . ASN B 1 56 ? 16.325 20.254 5.168 1.00 21.98 53 ASN B O 1
ATOM 1754 N N . TYR B 1 57 ? 17.952 18.944 4.330 1.00 22.96 54 TYR B N 1
ATOM 1755 C CA . TYR B 1 57 ? 18.090 19.715 3.103 1.00 21.07 54 TYR B CA 1
ATOM 1756 C C . TYR B 1 57 ? 18.184 18.772 1.914 1.00 20.66 54 TYR B C 1
ATOM 1757 O O . TYR B 1 57 ? 18.906 17.776 1.957 1.00 23.99 54 TYR B O 1
ATOM 1766 N N . GLY B 1 58 ? 17.453 19.085 0.852 1.00 20.43 55 GLY B N 1
ATOM 1767 C CA . GLY B 1 58 ? 17.467 18.250 -0.333 1.00 22.68 55 GLY B CA 1
ATOM 1768 C C . GLY B 1 58 ? 16.972 18.987 -1.558 1.00 20.54 55 GLY B C 1
ATOM 1769 O O . GLY B 1 58 ? 16.995 20.213 -1.606 1.00 24.74 55 GLY B O 1
ATOM 1770 N N . PHE B 1 59 ? 16.512 18.232 -2.547 1.00 20.36 56 PHE B N 1
ATOM 1771 C CA . PHE B 1 59 ? 16.023 18.811 -3.786 1.00 24.02 56 PHE B CA 1
ATOM 1772 C C . PHE B 1 59 ? 14.856 17.999 -4.326 1.00 24.73 56 PHE B C 1
ATOM 1773 O O . PHE B 1 59 ? 14.659 16.843 -3.941 1.00 26.37 56 PHE B O 1
ATOM 1781 N N . VAL B 1 60 ? 14.080 18.613 -5.213 1.00 26.62 57 VAL B N 1
ATOM 1782 C CA . VAL B 1 60 ? 13.003 17.921 -5.911 1.00 23.18 57 VAL B CA 1
ATOM 1783 C C . VAL B 1 60 ? 13.526 17.409 -7.245 1.00 23.76 57 VAL B C 1
ATOM 1784 O O . VAL B 1 60 ? 13.952 18.201 -8.083 1.00 23.00 57 VAL B O 1
ATOM 1788 N N . PRO B 1 61 ? 13.491 16.083 -7.454 1.00 22.93 58 PRO B N 1
ATOM 1789 C CA . PRO B 1 61 ? 13.951 15.510 -8.722 1.00 29.07 58 PRO B CA 1
ATOM 1790 C C . PRO B 1 61 ? 13.045 15.962 -9.859 1.00 34.70 58 PRO B C 1
ATOM 1791 O O . PRO B 1 61 ? 11.879 16.258 -9.609 1.00 28.13 58 PRO B O 1
ATOM 1795 N N . SER B 1 62 ? 13.569 16.003 -11.082 1.00 31.92 59 SER B N 1
ATOM 1796 C CA . SER B 1 62 ? 12.785 16.416 -12.245 1.00 32.44 59 SER B CA 1
ATOM 1797 C C . SER B 1 62 ? 12.302 17.862 -12.145 1.00 32.51 59 SER B C 1
ATOM 1798 O O . SER B 1 62 ? 11.204 18.193 -12.588 1.00 33.70 59 SER B O 1
ATOM 1801 N N . THR B 1 63 ? 13.133 18.715 -11.557 1.00 31.61 60 THR B N 1
ATOM 1802 C CA . THR B 1 63 ? 12.868 20.147 -11.523 1.00 32.74 60 THR B CA 1
ATOM 1803 C C . THR B 1 63 ? 14.145 20.899 -11.853 1.00 33.25 60 THR B C 1
ATOM 1804 O O . THR B 1 63 ? 15.241 20.346 -11.755 1.00 28.95 60 THR B O 1
ATOM 1808 N N . LEU B 1 64 ? 13.998 22.163 -12.231 1.00 31.34 61 LEU B N 1
ATOM 1809 C CA . LEU B 1 64 ? 15.137 22.985 -12.602 1.00 34.10 61 LEU B CA 1
ATOM 1810 C C . LEU B 1 64 ? 14.952 24.408 -12.093 1.00 34.52 61 LEU B C 1
ATOM 1811 O O . LEU B 1 64 ? 14.054 25.125 -12.540 1.00 32.72 61 LEU B O 1
ATOM 1816 N N . ALA B 1 65 ? 15.798 24.809 -11.149 1.00 32.61 62 ALA B N 1
ATOM 1817 C CA . ALA B 1 65 ? 15.779 26.170 -10.630 1.00 33.19 62 ALA B CA 1
ATOM 1818 C C . ALA B 1 65 ? 16.566 27.095 -11.557 1.00 41.16 62 ALA B C 1
ATOM 1819 O O . ALA B 1 65 ? 17.146 26.645 -12.543 1.00 42.59 62 ALA B O 1
ATOM 1821 N N . GLN B 1 66 ? 16.589 28.385 -11.239 1.00 53.05 63 GLN B N 1
ATOM 1822 C CA . GLN B 1 66 ? 17.264 29.362 -12.087 1.00 63.89 63 GLN B CA 1
ATOM 1823 C C . GLN B 1 66 ? 18.776 29.155 -12.122 1.00 65.43 63 GLN B C 1
ATOM 1824 O O . GLN B 1 66 ? 19.444 29.571 -13.068 1.00 65.15 63 GLN B O 1
ATOM 1830 N N . ASP B 1 67 ? 19.310 28.507 -11.092 1.00 63.11 64 ASP B N 1
ATOM 1831 C CA . ASP B 1 67 ? 20.752 28.320 -10.974 1.00 57.39 64 ASP B CA 1
ATOM 1832 C C . ASP B 1 67 ? 21.244 27.063 -11.692 1.00 58.73 64 ASP B C 1
ATOM 1833 O O . ASP B 1 67 ? 22.425 26.721 -11.619 1.00 57.45 64 ASP B O 1
ATOM 1838 N N . GLY B 1 68 ? 20.334 26.377 -12.379 1.00 54.59 65 GLY B N 1
ATOM 1839 C CA . GLY B 1 68 ? 20.697 25.207 -13.158 1.00 50.51 65 GLY B CA 1
ATOM 1840 C C . GLY B 1 68 ? 20.612 23.903 -12.391 1.00 50.58 65 GLY B C 1
ATOM 1841 O O . GLY B 1 68 ? 20.712 22.826 -12.975 1.00 51.15 65 GLY B O 1
ATOM 1842 N N . ASP B 1 69 ? 20.436 23.997 -11.077 1.00 48.36 66 ASP B N 1
ATOM 1843 C CA . ASP B 1 69 ? 20.249 22.815 -10.244 1.00 45.53 66 ASP B CA 1
ATOM 1844 C C . ASP B 1 69 ? 18.763 22.622 -9.955 1.00 35.27 66 ASP B C 1
ATOM 1845 O O . ASP B 1 69 ? 17.975 23.553 -10.112 1.00 37.55 66 ASP B O 1
ATOM 1850 N N . PRO B 1 70 ? 18.372 21.409 -9.537 1.00 36.58 67 PRO B N 1
ATOM 1851 C CA . PRO B 1 70 ? 16.980 21.167 -9.138 1.00 34.10 67 PRO B CA 1
ATOM 1852 C C . PRO B 1 70 ? 16.557 22.081 -7.992 1.00 29.14 67 PRO B C 1
ATOM 1853 O O . PRO B 1 70 ? 17.409 22.622 -7.285 1.00 31.50 67 PRO B O 1
ATOM 1857 N N . LEU B 1 71 ? 15.249 22.237 -7.811 1.00 29.09 68 LEU B N 1
ATOM 1858 C CA . LEU B 1 71 ? 14.702 23.089 -6.759 1.00 25.81 68 LEU B CA 1
ATOM 1859 C C . LEU B 1 71 ? 15.105 22.616 -5.358 1.00 26.42 68 LEU B C 1
ATOM 1860 O O . LEU B 1 71 ? 14.918 21.449 -5.020 1.00 27.29 68 LEU B O 1
ATOM 1865 N N . ASP B 1 72 ? 15.652 23.529 -4.553 1.00 26.70 69 ASP B N 1
ATOM 1866 C CA . ASP B 1 72 ? 16.065 23.227 -3.180 1.00 24.10 69 ASP B CA 1
ATOM 1867 C C . ASP B 1 72 ? 14.880 23.136 -2.235 1.00 29.42 69 ASP B C 1
ATOM 1868 O O . ASP B 1 72 ? 13.910 23.883 -2.366 1.00 28.73 69 ASP B O 1
ATOM 1873 N N . VAL B 1 73 ? 14.985 22.251 -1.252 1.00 24.46 70 VAL B N 1
ATOM 1874 C CA . VAL B 1 73 ? 13.938 22.111 -0.252 1.00 24.36 70 VAL B CA 1
ATOM 1875 C C . VAL B 1 73 ? 14.524 21.950 1.144 1.00 24.31 70 VAL B C 1
ATOM 1876 O O . VAL B 1 73 ? 15.490 21.212 1.343 1.00 27.67 70 VAL B O 1
ATOM 1880 N N . LEU B 1 74 ? 13.943 22.663 2.104 1.00 18.64 71 LEU B N 1
ATOM 1881 C CA . LEU B 1 74 ? 14.241 22.451 3.512 1.00 15.77 71 LEU B CA 1
ATOM 1882 C C . LEU B 1 74 ? 13.117 21.607 4.098 1.00 24.97 71 LEU B C 1
ATOM 1883 O O . LEU B 1 74 ? 11.941 21.960 3.977 1.00 26.60 71 LEU B O 1
ATOM 1888 N N . VAL B 1 75 ? 13.464 20.494 4.730 1.00 19.13 72 VAL B N 1
ATOM 1889 C CA . VAL B 1 75 ? 12.436 19.636 5.314 1.00 22.81 72 VAL B CA 1
ATOM 1890 C C . VAL B 1 75 ? 12.597 19.513 6.824 1.00 23.87 72 VAL B C 1
ATOM 1891 O O . VAL B 1 75 ? 13.628 19.055 7.313 1.00 22.63 72 VAL B O 1
ATOM 1895 N N . LEU B 1 76 ? 11.574 19.939 7.559 1.00 21.86 73 LEU B N 1
ATOM 1896 C CA . LEU B 1 76 ? 11.559 19.787 9.004 1.00 21.73 73 LEU B CA 1
ATOM 1897 C C . LEU B 1 76 ? 10.980 18.429 9.364 1.00 24.16 73 LEU B C 1
ATOM 1898 O O . LEU B 1 76 ? 9.924 18.044 8.868 1.00 25.89 73 LEU B O 1
ATOM 1903 N N . THR B 1 77 ? 11.676 17.707 10.231 1.00 19.75 74 THR B N 1
ATOM 1904 C CA . THR B 1 77 ? 11.239 16.383 10.647 1.00 21.25 74 THR B CA 1
ATOM 1905 C C . THR B 1 77 ? 11.526 16.200 12.130 1.00 21.89 74 THR B C 1
ATOM 1906 O O . THR B 1 77 ? 12.334 16.937 12.702 1.00 21.73 74 THR B O 1
ATOM 1910 N N . PRO B 1 78 ? 10.863 15.218 12.758 1.00 24.74 75 PRO B N 1
ATOM 1911 C CA . PRO B 1 78 ? 11.084 14.885 14.169 1.00 24.42 75 PRO B CA 1
ATOM 1912 C C . PRO B 1 78 ? 12.529 14.462 14.432 1.00 28.60 75 PRO B C 1
ATOM 1913 O O . PRO B 1 78 ? 13.088 14.821 15.464 1.00 26.98 75 PRO B O 1
ATOM 1917 N N . VAL B 1 79 ? 13.121 13.704 13.512 1.00 26.37 76 VAL B N 1
ATOM 1918 C CA . VAL B 1 79 ? 14.525 13.316 13.630 1.00 30.54 76 VAL B CA 1
ATOM 1919 C C . VAL B 1 79 ? 15.215 13.353 12.265 1.00 28.94 76 VAL B C 1
ATOM 1920 O O . VAL B 1 79 ? 14.551 13.271 11.231 1.00 28.64 76 VAL B O 1
ATOM 1924 N N . PRO B 1 80 ? 16.554 13.478 12.259 1.00 21.63 77 PRO B N 1
ATOM 1925 C CA . PRO B 1 80 ? 17.279 13.604 10.987 1.00 20.97 77 PRO B CA 1
ATOM 1926 C C . PRO B 1 80 ? 17.024 12.423 10.045 1.00 24.05 77 PRO B C 1
ATOM 1927 O O . PRO B 1 80 ? 16.832 11.293 10.494 1.00 21.18 77 PRO B O 1
ATOM 1931 N N . VAL B 1 81 ? 17.015 12.699 8.745 1.00 23.70 78 VAL B N 1
ATOM 1932 C CA . VAL B 1 81 ? 16.858 11.665 7.726 1.00 25.91 78 VAL B CA 1
ATOM 1933 C C . VAL B 1 81 ? 18.203 11.411 7.038 1.00 25.50 78 VAL B C 1
ATOM 1934 O O . VAL B 1 81 ? 18.953 12.350 6.766 1.00 27.61 78 VAL B O 1
ATOM 1938 N N . GLN B 1 82 ? 18.508 10.146 6.758 1.00 24.33 79 GLN B N 1
ATOM 1939 C CA . GLN B 1 82 ? 19.783 9.777 6.135 1.00 25.12 79 GLN B CA 1
ATOM 1940 C C . GLN B 1 82 ? 19.920 10.316 4.708 1.00 16.19 79 GLN B C 1
ATOM 1941 O O . GLN B 1 82 ? 18.997 10.197 3.905 1.00 24.54 79 GLN B O 1
ATOM 1947 N N . PRO B 1 83 ? 21.086 10.899 4.383 1.00 19.60 80 PRO B N 1
ATOM 1948 C CA . PRO B 1 83 ? 21.327 11.395 3.023 1.00 20.38 80 PRO B CA 1
ATOM 1949 C C . PRO B 1 83 ? 21.122 10.290 1.997 1.00 25.03 80 PRO B C 1
ATOM 1950 O O . PRO B 1 83 ? 21.526 9.152 2.243 1.00 26.10 80 PRO B O 1
ATOM 1954 N N . GLY B 1 84 ? 20.505 10.621 0.867 1.00 22.42 81 GLY B N 1
ATOM 1955 C CA . GLY B 1 84 ? 20.308 9.659 -0.201 1.00 25.34 81 GLY B CA 1
ATOM 1956 C C . GLY B 1 84 ? 18.916 9.061 -0.192 1.00 26.87 81 GLY B C 1
ATOM 1957 O O . GLY B 1 84 ? 18.531 8.340 -1.112 1.00 30.63 81 GLY B O 1
ATOM 1958 N N . VAL B 1 85 ? 18.159 9.371 0.854 1.00 25.96 82 VAL B N 1
ATOM 1959 C CA . VAL B 1 85 ? 16.817 8.834 1.024 1.00 26.56 82 VAL B CA 1
ATOM 1960 C C . VAL B 1 85 ? 15.774 9.739 0.371 1.00 22.42 82 VAL B C 1
ATOM 1961 O O . VAL B 1 85 ? 15.895 10.960 0.402 1.00 26.08 82 VAL B O 1
ATOM 1965 N N . LEU B 1 86 ? 14.759 9.131 -0.232 1.00 19.63 83 LEU B N 1
ATOM 1966 C CA . LEU B 1 86 ? 13.666 9.886 -0.838 1.00 22.78 83 LEU B CA 1
ATOM 1967 C C . LEU B 1 86 ? 12.483 9.927 0.123 1.00 28.24 83 LEU B C 1
ATOM 1968 O O . LEU B 1 86 ? 12.209 8.952 0.816 1.00 33.53 83 LEU B O 1
ATOM 1981 N N . ARG B 1 88 ? 8.304 11.840 0.803 1.00 20.28 85 ARG B N 1
ATOM 1982 C CA . ARG B 1 88 ? 7.184 12.605 0.287 1.00 24.02 85 ARG B CA 1
ATOM 1983 C C . ARG B 1 88 ? 6.828 13.712 1.269 1.00 24.54 85 ARG B C 1
ATOM 1984 O O . ARG B 1 88 ? 6.590 13.452 2.450 1.00 23.12 85 ARG B O 1
ATOM 1992 N N . VAL B 1 89 ? 6.795 14.946 0.776 1.00 25.89 86 VAL B N 1
ATOM 1993 C CA . VAL B 1 89 ? 6.604 16.107 1.636 1.00 22.69 86 VAL B CA 1
ATOM 1994 C C . VAL B 1 89 ? 5.515 17.039 1.118 1.00 21.55 86 VAL B C 1
ATOM 1995 O O . VAL B 1 89 ? 5.026 16.889 -0.002 1.00 24.02 86 VAL B O 1
ATOM 1999 N N . ARG B 1 90 ? 5.132 17.996 1.955 1.00 20.06 87 ARG B N 1
ATOM 2000 C CA . ARG B 1 90 ? 4.158 19.011 1.585 1.00 26.08 87 ARG B CA 1
ATOM 2001 C C . ARG B 1 90 ? 4.706 20.372 1.998 1.00 23.32 87 ARG B C 1
ATOM 2002 O O . ARG B 1 90 ? 5.292 20.506 3.072 1.00 23.34 87 ARG B O 1
ATOM 2010 N N . ALA B 1 91 ? 4.524 21.377 1.148 1.00 25.59 88 ALA B N 1
ATOM 2011 C CA . ALA B 1 91 ? 5.105 22.697 1.395 1.00 28.59 88 ALA B CA 1
ATOM 2012 C C . ALA B 1 91 ? 4.319 23.545 2.396 1.00 32.90 88 ALA B C 1
ATOM 2013 O O . ALA B 1 91 ? 3.094 23.458 2.483 1.00 31.19 88 ALA B O 1
ATOM 2015 N N . LEU B 1 92 ? 5.045 24.367 3.148 1.00 30.42 89 LEU B N 1
ATOM 2016 C CA . LEU B 1 92 ? 4.445 25.324 4.066 1.00 24.21 89 LEU B CA 1
ATOM 2017 C C . LEU B 1 92 ? 4.677 26.736 3.550 1.00 28.11 89 LEU B C 1
ATOM 2018 O O . LEU B 1 92 ? 3.883 27.644 3.790 1.00 33.57 89 LEU B O 1
ATOM 2023 N N . GLY B 1 93 ? 5.787 26.919 2.848 1.00 25.96 90 GLY B N 1
ATOM 2024 C CA . GLY B 1 93 ? 6.167 28.232 2.375 1.00 25.70 90 GLY B CA 1
ATOM 2025 C C . GLY B 1 93 ? 7.507 28.175 1.679 1.00 25.31 90 GLY B C 1
ATOM 2026 O O . GLY B 1 93 ? 7.994 27.098 1.333 1.00 22.32 90 GLY B O 1
ATOM 2027 N N . ILE B 1 94 ? 8.107 29.338 1.472 1.00 24.73 91 ILE B N 1
ATOM 2028 C CA . ILE B 1 94 ? 9.380 29.405 0.772 1.00 20.45 91 ILE B CA 1
ATOM 2029 C C . ILE B 1 94 ? 10.269 30.490 1.365 1.00 22.40 91 ILE B C 1
ATOM 2030 O O . ILE B 1 94 ? 9.797 31.567 1.725 1.00 27.83 91 ILE B O 1
ATOM 2043 N N . LYS B 1 96 ? 12.930 33.125 0.584 1.00 25.82 93 LYS B N 1
ATOM 2044 C CA . LYS B 1 96 ? 13.496 33.872 -0.527 1.00 34.35 93 LYS B CA 1
ATOM 2045 C C . LYS B 1 96 ? 14.925 34.282 -0.200 1.00 30.38 93 LYS B C 1
ATOM 2046 O O . LYS B 1 96 ? 15.188 34.846 0.862 1.00 31.43 93 LYS B O 1
ATOM 2060 N N . GLU B 1 98 ? 19.130 35.140 -2.158 1.00 31.99 95 GLU B N 1
ATOM 2061 C CA . GLU B 1 98 ? 20.021 35.169 -3.309 1.00 33.08 95 GLU B CA 1
ATOM 2062 C C . GLU B 1 98 ? 21.441 34.867 -2.865 1.00 34.82 95 GLU B C 1
ATOM 2063 O O . GLU B 1 98 ? 21.826 35.161 -1.730 1.00 35.61 95 GLU B O 1
ATOM 2069 N N . ASP B 1 99 ? 22.213 34.253 -3.753 1.00 35.77 96 ASP B N 1
ATOM 2070 C CA . ASP B 1 99 ? 23.614 34.002 -3.471 1.00 40.95 96 ASP B CA 1
ATOM 2071 C C . ASP B 1 99 ? 24.469 34.828 -4.421 1.00 39.82 96 ASP B C 1
ATOM 2072 O O . ASP B 1 99 ? 23.966 35.749 -5.064 1.00 39.47 96 ASP B O 1
ATOM 2077 N N . GLU B 1 100 ? 25.753 34.501 -4.511 1.00 42.10 97 GLU B N 1
ATOM 2078 C CA . GLU B 1 100 ? 26.673 35.276 -5.337 1.00 44.43 97 GLU B CA 1
ATOM 2079 C C . GLU B 1 100 ? 26.251 35.303 -6.809 1.00 45.02 97 GLU B C 1
ATOM 2080 O O . GLU B 1 100 ? 26.502 36.282 -7.513 1.00 45.00 97 GLU B O 1
ATOM 2086 N N . ALA B 1 101 ? 25.599 34.236 -7.263 1.00 42.39 98 ALA B N 1
ATOM 2087 C CA . ALA B 1 101 ? 25.247 34.096 -8.675 1.00 43.95 98 ALA B CA 1
ATOM 2088 C C . ALA B 1 101 ? 23.843 34.602 -9.012 1.00 46.20 98 ALA B C 1
ATOM 2089 O O . ALA B 1 101 ? 23.578 34.993 -10.149 1.00 53.11 98 ALA B O 1
ATOM 2091 N N . GLY B 1 102 ? 22.948 34.593 -8.029 1.00 38.10 99 GLY B N 1
ATOM 2092 C CA . GLY B 1 102 ? 21.588 35.054 -8.243 1.00 36.27 99 GLY B CA 1
ATOM 2093 C C . GLY B 1 102 ? 20.581 34.364 -7.340 1.00 34.25 99 GLY B C 1
ATOM 2094 O O . GLY B 1 102 ? 20.887 34.034 -6.196 1.00 34.14 99 GLY B O 1
ATOM 2095 N N . GLU B 1 103 ? 19.377 34.147 -7.862 1.00 34.57 100 GLU B N 1
ATOM 2096 C CA . GLU B 1 103 ? 18.292 33.522 -7.106 1.00 41.00 100 GLU B CA 1
ATOM 2097 C C . GLU B 1 103 ? 18.652 32.120 -6.626 1.00 41.78 100 GLU B C 1
ATOM 2098 O O . GLU B 1 103 ? 19.251 31.335 -7.360 1.00 45.96 100 GLU B O 1
ATOM 2104 N N . ASP B 1 104 ? 18.284 31.809 -5.387 1.00 32.88 101 ASP B N 1
ATOM 2105 C CA . ASP B 1 104 ? 18.500 30.475 -4.839 1.00 34.03 101 ASP B CA 1
ATOM 2106 C C . ASP B 1 104 ? 17.560 30.230 -3.662 1.00 36.00 101 ASP B C 1
ATOM 2107 O O . ASP B 1 104 ? 17.978 29.762 -2.600 1.00 33.16 101 ASP B O 1
ATOM 2112 N N . SER B 1 105 ? 16.288 30.556 -3.864 1.00 32.75 102 SER B N 1
ATOM 2113 C CA . SER B 1 105 ? 15.270 30.356 -2.840 1.00 38.70 102 SER B CA 1
ATOM 2114 C C . SER B 1 105 ? 15.102 28.882 -2.502 1.00 37.69 102 SER B C 1
ATOM 2115 O O . SER B 1 105 ? 15.547 28.004 -3.243 1.00 36.10 102 SER B O 1
ATOM 2118 N N . LYS B 1 106 ? 14.454 28.615 -1.376 1.00 32.66 103 LYS B N 1
ATOM 2119 C CA . LYS B 1 106 ? 14.297 27.252 -0.906 1.00 23.64 103 LYS B CA 1
ATOM 2120 C C . LYS B 1 106 ? 12.909 27.033 -0.310 1.00 27.39 103 LYS B C 1
ATOM 2121 O O . LYS B 1 106 ? 12.472 27.772 0.574 1.00 25.04 103 LYS B O 1
ATOM 2127 N N . VAL B 1 107 ? 12.215 26.020 -0.812 1.00 26.91 104 VAL B N 1
ATOM 2128 C CA . VAL B 1 107 ? 10.907 25.660 -0.283 1.00 23.74 104 VAL B CA 1
ATOM 2129 C C . VAL B 1 107 ? 11.055 25.047 1.105 1.00 23.61 104 VAL B C 1
ATOM 2130 O O . VAL B 1 107 ? 11.959 24.250 1.346 1.00 28.85 104 VAL B O 1
ATOM 2134 N N . LEU B 1 108 ? 10.181 25.443 2.024 1.00 26.27 105 LEU B N 1
ATOM 2135 C CA . LEU B 1 108 ? 10.131 24.824 3.343 1.00 28.65 105 LEU B CA 1
ATOM 2136 C C . LEU B 1 108 ? 8.990 23.813 3.373 1.00 25.59 105 LEU B C 1
ATOM 2137 O O . LEU B 1 108 ? 7.861 24.131 2.993 1.00 26.37 105 LEU B O 1
ATOM 2142 N N . ALA B 1 109 ? 9.282 22.596 3.821 1.00 23.00 106 ALA B N 1
ATOM 2143 C CA . ALA B 1 109 ? 8.289 21.527 3.801 1.00 26.66 106 ALA B CA 1
ATOM 2144 C C . ALA B 1 109 ? 8.306 20.667 5.060 1.00 24.84 106 ALA B C 1
ATOM 2145 O O . ALA B 1 109 ? 9.234 20.742 5.868 1.00 20.53 106 ALA B O 1
ATOM 2147 N N . VAL B 1 110 ? 7.260 19.855 5.210 1.00 26.76 107 VAL B N 1
ATOM 2148 C CA . VAL B 1 110 ? 7.160 18.852 6.267 1.00 20.35 107 VAL B CA 1
ATOM 2149 C C . VAL B 1 110 ? 6.703 17.547 5.620 1.00 19.60 107 VAL B C 1
ATOM 2150 O O . VAL B 1 110 ? 6.195 17.562 4.501 1.00 21.66 107 VAL B O 1
ATOM 2154 N N . PRO B 1 111 ? 6.878 16.408 6.312 1.00 20.27 108 PRO B N 1
ATOM 2155 C CA . PRO B 1 111 ? 6.444 15.153 5.687 1.00 18.97 108 PRO B CA 1
ATOM 2156 C C . PRO B 1 111 ? 4.934 15.157 5.475 1.00 24.93 108 PRO B C 1
ATOM 2157 O O . PRO B 1 111 ? 4.226 15.871 6.192 1.00 20.25 108 PRO B O 1
ATOM 2161 N N . VAL B 1 112 ? 4.445 14.392 4.503 1.00 26.57 109 VAL B N 1
ATOM 2162 C CA . VAL B 1 112 ? 3.003 14.237 4.340 1.00 26.83 109 VAL B CA 1
ATOM 2163 C C . VAL B 1 112 ? 2.428 13.662 5.631 1.00 25.87 109 VAL B C 1
ATOM 2164 O O . VAL B 1 112 ? 3.141 13.023 6.404 1.00 25.54 109 VAL B O 1
ATOM 2168 N N . VAL B 1 113 ? 1.143 13.898 5.872 1.00 25.29 110 VAL B N 1
ATOM 2169 C CA . VAL B 1 113 ? 0.516 13.469 7.123 1.00 28.13 110 VAL B CA 1
ATOM 2170 C C . VAL B 1 113 ? 0.680 11.970 7.377 1.00 31.49 110 VAL B C 1
ATOM 2171 O O . VAL B 1 113 ? 0.970 11.550 8.497 1.00 29.31 110 VAL B O 1
ATOM 2175 N N . LYS B 1 114 ? 0.494 11.171 6.330 1.00 30.91 111 LYS B N 1
ATOM 2176 C CA . LYS B 1 114 ? 0.669 9.725 6.418 1.00 35.55 111 LYS B CA 1
ATOM 2177 C C . LYS B 1 114 ? 2.000 9.333 7.051 1.00 33.64 111 LYS B C 1
ATOM 2178 O O . LYS B 1 114 ? 2.075 8.369 7.816 1.00 33.82 111 LYS B O 1
ATOM 2184 N N . ALA B 1 115 ? 3.051 10.078 6.721 1.00 28.88 112 ALA B N 1
ATOM 2185 C CA . ALA B 1 115 ? 4.394 9.760 7.195 1.00 29.95 112 ALA B CA 1
ATOM 2186 C C . ALA B 1 115 ? 4.690 10.389 8.554 1.00 35.08 112 ALA B C 1
ATOM 2187 O O . ALA B 1 115 ? 5.500 9.871 9.322 1.00 35.64 112 ALA B O 1
ATOM 2189 N N . CYS B 1 116 ? 4.034 11.506 8.853 1.00 33.52 113 CYS B N 1
ATOM 2190 C CA . CYS B 1 116 ? 4.237 12.169 10.137 1.00 30.40 113 CYS B CA 1
ATOM 2191 C C . CYS B 1 116 ? 2.942 12.745 10.705 1.00 30.57 113 CYS B C 1
ATOM 2192 O O . CYS B 1 116 ? 2.593 13.892 10.435 1.00 24.60 113 CYS B O 1
ATOM 2195 N N . ARG B 1 117 ? 2.241 11.937 11.496 1.00 30.49 114 ARG B N 1
ATOM 2196 C CA . ARG B 1 117 ? 1.007 12.362 12.153 1.00 34.94 114 ARG B CA 1
ATOM 2197 C C . ARG B 1 117 ? 1.219 13.568 13.055 1.00 32.21 114 ARG B C 1
ATOM 2198 O O . ARG B 1 117 ? 0.367 14.452 13.134 1.00 31.00 114 ARG B O 1
ATOM 2206 N N . ALA B 1 118 ? 2.357 13.592 13.740 1.00 32.12 115 ALA B N 1
ATOM 2207 C CA . ALA B 1 118 ? 2.632 14.613 14.744 1.00 34.94 115 ALA B CA 1
ATOM 2208 C C . ALA B 1 118 ? 2.619 16.035 14.190 1.00 34.84 115 ALA B C 1
ATOM 2209 O O . ALA B 1 118 ? 2.474 16.994 14.946 1.00 36.77 115 ALA B O 1
ATOM 2211 N N . TYR B 1 119 ? 2.766 16.171 12.876 1.00 26.97 116 TYR B N 1
ATOM 2212 C CA . TYR B 1 119 ? 2.830 17.490 12.254 1.00 26.29 116 TYR B CA 1
ATOM 2213 C C . TYR B 1 119 ? 1.551 17.841 11.505 1.00 30.02 116 TYR B C 1
ATOM 2214 O O . TYR B 1 119 ? 1.511 18.822 10.766 1.00 33.59 116 TYR B O 1
ATOM 2223 N N . GLU B 1 120 ? 0.511 17.038 11.697 1.00 31.39 117 GLU B N 1
ATOM 2224 C CA . GLU B 1 120 ? -0.743 17.232 10.981 1.00 28.82 117 GLU B CA 1
ATOM 2225 C C . GLU B 1 120 ? -1.301 18.641 11.146 1.00 30.47 117 GLU B C 1
ATOM 2226 O O . GLU B 1 120 ? -1.883 19.195 10.212 1.00 29.67 117 GLU B O 1
ATOM 2232 N N . ALA B 1 121 ? -1.120 19.220 12.329 1.00 28.91 118 ALA B N 1
ATOM 2233 C CA . ALA B 1 121 ? -1.652 20.548 12.612 1.00 34.94 118 ALA B CA 1
ATOM 2234 C C . ALA B 1 121 ? -0.824 21.658 11.967 1.00 37.06 118 ALA B C 1
ATOM 2235 O O . ALA B 1 121 ? -1.282 22.796 11.861 1.00 37.94 118 ALA B O 1
ATOM 2237 N N . ILE B 1 122 ? 0.392 21.331 11.537 1.00 36.96 119 ILE B N 1
ATOM 2238 C CA . ILE B 1 122 ? 1.252 22.313 10.880 1.00 30.90 119 ILE B CA 1
ATOM 2239 C C . ILE B 1 122 ? 0.862 22.470 9.413 1.00 31.40 119 ILE B C 1
ATOM 2240 O O . ILE B 1 122 ? 1.084 21.567 8.607 1.00 31.20 119 ILE B O 1
ATOM 2245 N N . GLN B 1 123 ? 0.296 23.623 9.066 1.00 27.99 120 GLN B N 1
ATOM 2246 C CA . GLN B 1 123 ? -0.240 23.831 7.724 1.00 29.47 120 GLN B CA 1
ATOM 2247 C C . GLN B 1 123 ? 0.301 25.085 7.034 1.00 31.28 120 GLN B C 1
ATOM 2248 O O . GLN B 1 123 ? 0.132 25.256 5.829 1.00 37.28 120 GLN B O 1
ATOM 2254 N N . SER B 1 124 ? 0.934 25.966 7.801 1.00 31.96 121 SER B N 1
ATOM 2255 C CA . SER B 1 124 ? 1.517 27.181 7.242 1.00 34.74 121 SER B CA 1
ATOM 2256 C C . SER B 1 124 ? 2.691 27.642 8.091 1.00 34.41 121 SER B C 1
ATOM 2257 O O . SER B 1 124 ? 2.908 27.130 9.189 1.00 29.32 121 SER B O 1
ATOM 2260 N N . LEU B 1 125 ? 3.441 28.613 7.582 1.00 30.97 122 LEU B N 1
ATOM 2261 C CA . LEU B 1 125 ? 4.609 29.130 8.289 1.00 31.97 122 LEU B CA 1
ATOM 2262 C C . LEU B 1 125 ? 4.295 29.594 9.706 1.00 34.67 122 LEU B C 1
ATOM 2263 O O . LEU B 1 125 ? 5.132 29.483 10.605 1.00 34.70 122 LEU B O 1
ATOM 2268 N N . LYS B 1 126 ? 3.091 30.118 9.903 1.00 35.86 123 LYS B N 1
ATOM 2269 C CA . LYS B 1 126 ? 2.707 30.643 11.210 1.00 40.96 123 LYS B CA 1
ATOM 2270 C C . LYS B 1 126 ? 2.642 29.535 12.255 1.00 33.80 123 LYS B C 1
ATOM 2271 O O . LYS B 1 126 ? 2.761 29.789 13.451 1.00 37.17 123 LYS B O 1
ATOM 2277 N N . ASP B 1 127 ? 2.466 28.303 11.792 1.00 32.04 124 ASP B N 1
ATOM 2278 C CA . ASP B 1 127 ? 2.431 27.147 12.680 1.00 38.06 124 ASP B CA 1
ATOM 2279 C C . ASP B 1 127 ? 3.834 26.742 13.136 1.00 36.87 124 ASP B C 1
ATOM 2280 O O . ASP B 1 127 ? 3.991 25.927 14.044 1.00 37.63 124 ASP B O 1
ATOM 2285 N N . ILE B 1 128 ? 4.851 27.321 12.505 1.00 34.78 125 ILE B N 1
ATOM 2286 C CA . ILE B 1 128 ? 6.233 27.088 12.909 1.00 36.47 125 ILE B CA 1
ATOM 2287 C C . ILE B 1 128 ? 6.678 28.220 13.835 1.00 35.13 125 ILE B C 1
ATOM 2288 O O . ILE B 1 128 ? 6.366 29.383 13.589 1.00 37.38 125 ILE B O 1
ATOM 2293 N N . SER B 1 129 ? 7.387 27.884 14.908 1.00 36.09 126 SER B N 1
ATOM 2294 C CA . SER B 1 129 ? 7.844 28.908 15.846 1.00 43.48 126 SER B CA 1
ATOM 2295 C C . SER B 1 129 ? 8.783 29.885 15.150 1.00 36.86 126 SER B C 1
ATOM 2296 O O . SER B 1 129 ? 9.713 29.477 14.454 1.00 33.77 126 SER B O 1
ATOM 2299 N N . SER B 1 130 ? 8.534 31.176 15.335 1.00 34.44 127 SER B N 1
ATOM 2300 C CA . SER B 1 130 ? 9.342 32.200 14.686 1.00 43.65 127 SER B CA 1
ATOM 2301 C C . SER B 1 130 ? 10.810 32.062 15.071 1.00 43.01 127 SER B C 1
ATOM 2302 O O . SER B 1 130 ? 11.697 32.491 14.335 1.00 33.87 127 SER B O 1
ATOM 2305 N N . LEU B 1 131 ? 11.068 31.454 16.224 1.00 43.07 128 LEU B N 1
ATOM 2306 C CA . LEU B 1 131 ? 12.441 31.263 16.668 1.00 46.91 128 LEU B CA 1
ATOM 2307 C C . LEU B 1 131 ? 13.175 30.280 15.754 1.00 41.75 128 LEU B C 1
ATOM 2308 O O . LEU B 1 131 ? 14.360 30.451 15.470 1.00 35.93 128 LEU B O 1
ATOM 2313 N N . LEU B 1 132 ? 12.466 29.257 15.289 1.00 39.14 129 LEU B N 1
ATOM 2314 C CA . LEU B 1 132 ? 13.058 28.273 14.390 1.00 32.41 129 LEU B CA 1
ATOM 2315 C C . LEU B 1 132 ? 13.299 28.873 13.009 1.00 32.96 129 LEU B C 1
ATOM 2316 O O . LEU B 1 132 ? 14.346 28.647 12.398 1.00 30.04 129 LEU B O 1
ATOM 2321 N N . LEU B 1 133 ? 12.320 29.630 12.521 1.00 27.43 130 LEU B N 1
ATOM 2322 C CA . LEU B 1 133 ? 12.448 30.312 11.240 1.00 28.02 130 LEU B CA 1
ATOM 2323 C C . LEU B 1 133 ? 13.603 31.307 11.282 1.00 32.37 130 LEU B C 1
ATOM 2324 O O . LEU B 1 133 ? 14.327 31.475 10.300 1.00 29.11 130 LEU B O 1
ATOM 2329 N N . ASP B 1 134 ? 13.771 31.969 12.422 1.00 31.43 131 ASP B N 1
ATOM 2330 C CA . ASP B 1 134 ? 14.873 32.911 12.588 1.00 33.86 131 ASP B CA 1
ATOM 2331 C C . ASP B 1 134 ? 16.213 32.183 12.570 1.00 32.79 131 ASP B C 1
ATOM 2332 O O . ASP B 1 134 ? 17.177 32.652 11.966 1.00 35.84 131 ASP B O 1
ATOM 2337 N N . ALA B 1 135 ? 16.263 31.033 13.234 1.00 31.45 132 ALA B N 1
ATOM 2338 C CA . ALA B 1 135 ? 17.462 30.204 13.238 1.00 33.01 132 ALA B CA 1
ATOM 2339 C C . ALA B 1 135 ? 17.806 29.732 11.829 1.00 27.15 132 ALA B C 1
ATOM 2340 O O . ALA B 1 135 ? 18.974 29.698 11.445 1.00 32.16 132 ALA B O 1
ATOM 2342 N N . ILE B 1 136 ? 16.785 29.365 11.061 1.00 26.41 133 ILE B N 1
ATOM 2343 C CA . ILE B 1 136 ? 16.994 28.893 9.699 1.00 26.24 133 ILE B CA 1
ATOM 2344 C C . ILE B 1 136 ? 17.508 30.010 8.797 1.00 27.62 133 ILE B C 1
ATOM 2345 O O . ILE B 1 136 ? 18.474 29.818 8.059 1.00 26.58 133 ILE B O 1
ATOM 2350 N N . SER B 1 137 ? 16.862 31.172 8.862 1.00 26.50 134 SER B N 1
ATOM 2351 C CA . SER B 1 137 ? 17.278 32.327 8.069 1.00 31.27 134 SER B CA 1
ATOM 2352 C C . SER B 1 137 ? 18.694 32.752 8.427 1.00 30.09 134 SER B C 1
ATOM 2353 O O . SER B 1 137 ? 19.511 33.030 7.551 1.00 31.35 134 SER B O 1
ATOM 2356 N N . HIS B 1 138 ? 18.977 32.802 9.723 1.00 30.59 135 HIS B N 1
ATOM 2357 C CA . HIS B 1 138 ? 20.306 33.156 10.201 1.00 31.70 135 HIS B CA 1
ATOM 2358 C C . HIS B 1 138 ? 21.358 32.217 9.620 1.00 31.99 135 HIS B C 1
ATOM 2359 O O . HIS B 1 138 ? 22.396 32.664 9.130 1.00 29.82 135 HIS B O 1
ATOM 2366 N N . PHE B 1 139 ? 21.086 30.915 9.672 1.00 26.26 136 PHE B N 1
ATOM 2367 C CA . PHE B 1 139 ? 22.009 29.932 9.114 1.00 27.10 136 PHE B CA 1
ATOM 2368 C C . PHE B 1 139 ? 22.346 30.207 7.649 1.00 24.08 136 PHE B C 1
ATOM 2369 O O . PHE B 1 139 ? 23.512 30.216 7.266 1.00 24.82 136 PHE B O 1
ATOM 2377 N N . PHE B 1 140 ? 21.330 30.426 6.824 1.00 26.25 137 PHE B N 1
ATOM 2378 C CA . PHE B 1 140 ? 21.585 30.598 5.398 1.00 30.37 137 PHE B CA 1
ATOM 2379 C C . PHE B 1 140 ? 22.215 31.945 5.057 1.00 32.40 137 PHE B C 1
ATOM 2380 O O . PHE B 1 140 ? 22.836 32.101 4.008 1.00 40.68 137 PHE B O 1
ATOM 2388 N N . GLU B 1 141 ? 22.082 32.903 5.963 1.00 35.65 138 GLU B N 1
ATOM 2389 C CA . GLU B 1 141 ? 22.747 34.184 5.799 1.00 42.84 138 GLU B CA 1
ATOM 2390 C C . GLU B 1 141 ? 24.230 34.098 6.149 1.00 39.27 138 GLU B C 1
ATOM 2391 O O . GLU B 1 141 ? 25.041 34.855 5.621 1.00 38.96 138 GLU B O 1
ATOM 2397 N N . ARG B 1 142 ? 24.584 33.170 7.034 1.00 33.88 139 ARG B N 1
ATOM 2398 C CA . ARG B 1 142 ? 25.930 33.153 7.600 1.00 36.01 139 ARG B CA 1
ATOM 2399 C C . ARG B 1 142 ? 26.794 31.954 7.204 1.00 40.07 139 ARG B C 1
ATOM 2400 O O . ARG B 1 142 ? 28.004 31.969 7.424 1.00 43.87 139 ARG B O 1
ATOM 2408 N N . TYR B 1 143 ? 26.188 30.924 6.623 1.00 35.39 140 TYR B N 1
ATOM 2409 C CA . TYR B 1 143 ? 26.909 29.670 6.413 1.00 34.31 140 TYR B CA 1
ATOM 2410 C C . TYR B 1 143 ? 28.008 29.720 5.341 1.00 38.04 140 TYR B C 1
ATOM 2411 O O . TYR B 1 143 ? 28.831 28.810 5.256 1.00 38.55 140 TYR B O 1
ATOM 2420 N N . LYS B 1 144 ? 28.033 30.783 4.543 1.00 39.40 141 LYS B N 1
ATOM 2421 C CA . LYS B 1 144 ? 29.076 30.949 3.529 1.00 39.10 141 LYS B CA 1
ATOM 2422 C C . LYS B 1 144 ? 30.153 31.940 3.970 1.00 39.76 141 LYS B C 1
ATOM 2423 O O . LYS B 1 144 ? 31.094 32.221 3.225 1.00 47.15 141 LYS B O 1
ATOM 2429 N N . ASP B 1 145 ? 30.010 32.467 5.182 1.00 33.29 142 ASP B N 1
ATOM 2430 C CA . ASP B 1 145 ? 30.881 33.532 5.678 1.00 37.04 142 ASP B CA 1
ATOM 2431 C C . ASP B 1 145 ? 32.382 33.298 5.477 1.00 34.20 142 ASP B C 1
ATOM 2432 O O . ASP B 1 145 ? 33.125 34.239 5.206 1.00 38.58 142 ASP B O 1
ATOM 2437 N N . LEU B 1 146 ? 32.831 32.056 5.622 1.00 32.24 143 LEU B N 1
ATOM 2438 C CA . LEU B 1 146 ? 34.262 31.764 5.545 1.00 39.47 143 LEU B CA 1
ATOM 2439 C C . LEU B 1 146 ? 34.680 31.185 4.201 1.00 38.58 143 LEU B C 1
ATOM 2440 O O . LEU B 1 146 ? 35.835 30.803 4.014 1.00 43.64 143 LEU B O 1
ATOM 2445 N N . GLU B 1 147 ? 33.741 31.113 3.266 1.00 30.92 144 GLU B N 1
ATOM 2446 C CA . GLU B 1 147 ? 34.037 30.542 1.962 1.00 37.52 144 GLU B CA 1
ATOM 2447 C C . GLU B 1 147 ? 34.348 31.644 0.959 1.00 33.52 144 GLU B C 1
ATOM 2448 O O . GLU B 1 147 ? 33.560 32.574 0.788 1.00 35.92 144 GLU B O 1
ATOM 2454 N N . PRO B 1 148 ? 35.511 31.547 0.299 1.00 30.77 145 PRO B N 1
ATOM 2455 C CA . PRO B 1 148 ? 35.933 32.548 -0.685 1.00 29.13 145 PRO B CA 1
ATOM 2456 C C . PRO B 1 148 ? 34.985 32.603 -1.875 1.00 28.97 145 PRO B C 1
ATOM 2457 O O . PRO B 1 148 ? 34.521 31.560 -2.336 1.00 26.71 145 PRO B O 1
ATOM 2461 N N . ASN B 1 149 ? 34.703 33.810 -2.357 1.00 27.77 146 ASN B N 1
ATOM 2462 C CA . ASN B 1 149 ? 33.956 33.988 -3.599 1.00 24.06 146 ASN B CA 1
ATOM 2463 C C . ASN B 1 149 ? 32.510 33.500 -3.502 1.00 27.86 146 ASN B C 1
ATOM 2464 O O . ASN B 1 149 ? 31.879 33.181 -4.515 1.00 27.63 146 ASN B O 1
ATOM 2469 N N . LYS B 1 150 ? 31.999 33.444 -2.278 1.00 30.16 147 LYS B N 1
ATOM 2470 C CA . LYS B 1 150 ? 30.608 33.075 -2.025 1.00 32.11 147 LYS B CA 1
ATOM 2471 C C . LYS B 1 150 ? 29.893 34.211 -1.313 1.00 33.67 147 LYS B C 1
ATOM 2472 O O . LYS B 1 150 ? 30.532 35.105 -0.756 1.00 33.17 147 LYS B O 1
ATOM 2478 N N . TRP B 1 151 ? 28.567 34.172 -1.329 1.00 31.42 148 TRP B N 1
ATOM 2479 C CA . TRP B 1 151 ? 27.771 35.259 -0.780 1.00 30.25 148 TRP B CA 1
ATOM 2480 C C . TRP B 1 151 ? 26.322 34.820 -0.647 1.00 32.47 148 TRP B C 1
ATOM 2481 O O . TRP B 1 151 ? 25.830 34.026 -1.449 1.00 26.80 148 TRP B O 1
ATOM 2492 N N . ALA B 1 152 ? 25.643 35.333 0.371 1.00 30.53 149 ALA B N 1
ATOM 2493 C CA . ALA B 1 152 ? 24.248 34.990 0.599 1.00 31.37 149 ALA B CA 1
ATOM 2494 C C . ALA B 1 152 ? 23.510 36.149 1.243 1.00 36.68 149 ALA B C 1
ATOM 2495 O O . ALA B 1 152 ? 24.083 36.916 2.022 1.00 35.14 149 ALA B O 1
ATOM 2497 N N . LYS B 1 153 ? 22.234 36.271 0.903 1.00 35.72 150 LYS B N 1
ATOM 2498 C CA . LYS B 1 153 ? 21.375 37.290 1.476 1.00 35.27 150 LYS B CA 1
ATOM 2499 C C . LYS B 1 153 ? 19.951 36.760 1.486 1.00 32.41 150 LYS B C 1
ATOM 2500 O O . LYS B 1 153 ? 19.346 36.570 0.430 1.00 30.12 150 LYS B O 1
ATOM 2506 N N . VAL B 1 154 ? 19.427 36.501 2.680 1.00 29.28 151 VAL B N 1
ATOM 2507 C CA . VAL B 1 154 ? 18.050 36.044 2.819 1.00 28.76 151 VAL B CA 1
ATOM 2508 C C . VAL B 1 154 ? 17.103 37.234 2.841 1.00 35.59 151 VAL B C 1
ATOM 2509 O O . VAL B 1 154 ? 17.285 38.168 3.622 1.00 41.24 151 VAL B O 1
ATOM 2513 N N . LYS B 1 155 ? 16.094 37.196 1.975 1.00 28.39 152 LYS B N 1
ATOM 2514 C CA . LYS B 1 155 ? 15.170 38.312 1.821 1.00 28.29 152 LYS B CA 1
ATOM 2515 C C . LYS B 1 155 ? 13.972 38.215 2.769 1.00 37.23 152 LYS B C 1
ATOM 2516 O O . LYS B 1 155 ? 13.488 39.228 3.281 1.00 32.93 152 LYS B O 1
ATOM 2522 N N . GLY B 1 156 ? 13.492 36.997 2.999 1.00 34.83 153 GLY B N 1
ATOM 2523 C CA . GLY B 1 156 ? 12.344 36.793 3.863 1.00 34.86 153 GLY B CA 1
ATOM 2524 C C . GLY B 1 156 ? 11.601 35.508 3.556 1.00 38.00 153 GLY B C 1
ATOM 2525 O O . GLY B 1 156 ? 12.018 34.724 2.704 1.00 40.53 153 GLY B O 1
ATOM 2526 N N . TRP B 1 157 ? 10.497 35.292 4.261 1.00 32.61 154 TRP B N 1
ATOM 2527 C CA . TRP B 1 157 ? 9.656 34.123 4.037 1.00 31.52 154 TRP B CA 1
ATOM 2528 C C . TRP B 1 157 ? 8.392 34.493 3.266 1.00 35.55 154 TRP B C 1
ATOM 2529 O O . TRP B 1 157 ? 7.741 35.491 3.574 1.00 31.94 154 TRP B O 1
ATOM 2540 N N . GLU B 1 158 ? 8.051 33.688 2.263 1.00 30.65 155 GLU B N 1
ATOM 2541 C CA . GLU B 1 158 ? 6.791 33.850 1.544 1.00 35.78 155 GLU B CA 1
ATOM 2542 C C . GLU B 1 158 ? 5.895 32.641 1.797 1.00 31.08 155 GLU B C 1
ATOM 2543 O O . GLU B 1 158 ? 6.349 31.625 2.321 1.00 28.28 155 GLU B O 1
ATOM 2549 N N . ASP B 1 159 ? 4.632 32.748 1.404 1.00 31.09 156 ASP B N 1
ATOM 2550 C CA . ASP B 1 159 ? 3.627 31.754 1.775 1.00 38.45 156 ASP B CA 1
ATOM 2551 C C . ASP B 1 159 ? 3.551 30.545 0.842 1.00 41.60 156 ASP B C 1
ATOM 2552 O O . ASP B 1 159 ? 4.272 30.457 -0.158 1.00 33.51 156 ASP B O 1
ATOM 2557 N N . LYS B 1 160 ? 2.663 29.617 1.188 1.00 30.62 157 LYS B N 1
ATOM 2558 C CA . LYS B 1 160 ? 2.493 28.370 0.449 1.00 34.32 157 LYS B CA 1
ATOM 2559 C C . LYS B 1 160 ? 2.190 28.605 -1.030 1.00 34.09 157 LYS B C 1
ATOM 2560 O O . LYS B 1 160 ? 2.684 27.881 -1.892 1.00 34.15 157 LYS B O 1
ATOM 2566 N N . GLU B 1 161 ? 1.380 29.618 -1.320 1.00 33.40 158 GLU B N 1
ATOM 2567 C CA . GLU B 1 161 ? 1.061 29.959 -2.703 1.00 38.47 158 GLU B CA 1
ATOM 2568 C C . GLU B 1 161 ? 2.314 30.355 -3.483 1.00 34.73 158 GLU B C 1
ATOM 2569 O O . GLU B 1 161 ? 2.468 29.990 -4.648 1.00 35.24 158 GLU B O 1
ATOM 2575 N N . ALA B 1 162 ? 3.205 31.101 -2.838 1.00 34.05 159 ALA B N 1
ATOM 2576 C CA . ALA B 1 162 ? 4.476 31.461 -3.459 1.00 43.84 159 ALA B CA 1
ATOM 2577 C C . ALA B 1 162 ? 5.316 30.214 -3.712 1.00 44.36 159 ALA B C 1
ATOM 2578 O O . ALA B 1 162 ? 5.956 30.090 -4.757 1.00 32.57 159 ALA B O 1
ATOM 2580 N N . ALA B 1 163 ? 5.309 29.287 -2.759 1.00 30.80 160 ALA B N 1
ATOM 2581 C CA . ALA B 1 163 ? 6.081 28.057 -2.907 1.00 31.51 160 ALA B CA 1
ATOM 2582 C C . ALA B 1 163 ? 5.567 27.263 -4.101 1.00 30.46 160 ALA B C 1
ATOM 2583 O O . ALA B 1 163 ? 6.347 26.712 -4.883 1.00 29.79 160 ALA B O 1
ATOM 2585 N N . LYS B 1 164 ? 4.246 27.219 -4.234 1.00 31.17 161 LYS B N 1
ATOM 2586 C CA . LYS B 1 164 ? 3.593 26.522 -5.334 1.00 36.14 161 LYS B CA 1
ATOM 2587 C C . LYS B 1 164 ? 4.010 27.093 -6.687 1.00 38.17 161 LYS B C 1
ATOM 2588 O O . LYS B 1 164 ? 4.364 26.347 -7.601 1.00 38.96 161 LYS B O 1
ATOM 2594 N N . LYS B 1 165 ? 3.964 28.416 -6.808 1.00 38.62 162 LYS B N 1
ATOM 2595 C CA . LYS B 1 165 ? 4.371 29.086 -8.038 1.00 46.17 162 LYS B CA 1
ATOM 2596 C C . LYS B 1 165 ? 5.769 28.654 -8.460 1.00 43.03 162 LYS B C 1
ATOM 2597 O O . LYS B 1 165 ? 5.973 28.204 -9.586 1.00 39.23 162 LYS B O 1
ATOM 2603 N N . GLU B 1 166 ? 6.726 28.792 -7.546 1.00 38.88 163 GLU B N 1
ATOM 2604 C CA . GLU B 1 166 ? 8.113 28.447 -7.821 1.00 36.84 163 GLU B CA 1
ATOM 2605 C C . GLU B 1 166 ? 8.254 26.969 -8.165 1.00 33.60 163 GLU B C 1
ATOM 2606 O O . GLU B 1 166 ? 9.012 26.599 -9.064 1.00 34.72 163 GLU B O 1
ATOM 2612 N N . PHE B 1 167 ? 7.519 26.133 -7.440 1.00 38.33 164 PHE B N 1
ATOM 2613 C CA . PHE B 1 167 ? 7.526 24.691 -7.661 1.00 33.65 164 PHE B CA 1
ATOM 2614 C C . PHE B 1 167 ? 7.077 24.363 -9.083 1.00 40.35 164 PHE B C 1
ATOM 2615 O O . PHE B 1 167 ? 7.756 23.638 -9.811 1.00 41.73 164 PHE B O 1
ATOM 2623 N N . GLU B 1 168 ? 5.940 24.918 -9.485 1.00 45.57 165 GLU B N 1
ATOM 2624 C CA . GLU B 1 168 ? 5.390 24.642 -10.807 1.00 44.91 165 GLU B CA 1
ATOM 2625 C C . GLU B 1 168 ? 6.261 25.191 -11.936 1.00 44.90 165 GLU B C 1
ATOM 2626 O O . GLU B 1 168 ? 6.401 24.555 -12.983 1.00 40.47 165 GLU B O 1
ATOM 2632 N N . ALA B 1 169 ? 6.851 26.362 -11.722 1.00 42.81 166 ALA B N 1
ATOM 2633 C CA . ALA B 1 169 ? 7.732 26.958 -12.724 1.00 46.91 166 ALA B CA 1
ATOM 2634 C C . ALA B 1 169 ? 9.014 26.147 -12.910 1.00 43.67 166 ALA B C 1
ATOM 2635 O O . ALA B 1 169 ? 9.495 25.978 -14.030 1.00 41.38 166 ALA B O 1
ATOM 2637 N N . SER B 1 170 ? 9.567 25.645 -11.811 1.00 43.41 167 SER B N 1
ATOM 2638 C CA . SER B 1 170 ? 10.790 24.852 -11.880 1.00 42.02 167 SER B CA 1
ATOM 2639 C C . SER B 1 170 ? 10.534 23.522 -12.584 1.00 39.59 167 SER B C 1
ATOM 2640 O O . SER B 1 170 ? 11.446 22.924 -13.152 1.00 39.92 167 SER B O 1
ATOM 2643 N N . ILE B 1 171 ? 9.290 23.059 -12.529 1.00 41.46 168 ILE B N 1
ATOM 2644 C CA . ILE B 1 171 ? 8.880 21.883 -13.283 1.00 44.05 168 ILE B CA 1
ATOM 2645 C C . ILE B 1 171 ? 8.827 22.234 -14.766 1.00 46.31 168 ILE B C 1
ATOM 2646 O O . ILE B 1 171 ? 9.281 21.466 -15.618 1.00 43.33 168 ILE B O 1
ATOM 2651 N N . VAL B 1 172 ? 8.278 23.407 -15.065 1.00 45.06 169 VAL B N 1
ATOM 2652 C CA . VAL B 1 172 ? 8.222 23.901 -16.434 1.00 50.44 169 VAL B CA 1
ATOM 2653 C C . VAL B 1 172 ? 9.615 23.963 -17.052 1.00 55.25 169 VAL B C 1
ATOM 2654 O O . VAL B 1 172 ? 9.831 23.468 -18.157 1.00 52.91 169 VAL B O 1
ATOM 2658 N N . ARG B 1 173 ? 10.558 24.570 -16.338 1.00 54.92 170 ARG B N 1
ATOM 2659 C CA . ARG B 1 173 ? 11.921 24.681 -16.844 1.00 54.17 170 ARG B CA 1
ATOM 2660 C C . ARG B 1 173 ? 12.483 23.314 -17.198 1.00 53.10 170 ARG B C 1
ATOM 2661 O O . ARG B 1 173 ? 13.063 23.130 -18.268 1.00 54.18 170 ARG B O 1
ATOM 2669 N N . PHE B 1 174 ? 12.316 22.359 -16.290 1.00 46.77 171 PHE B N 1
ATOM 2670 C CA . PHE B 1 174 ? 12.820 21.013 -16.517 1.00 47.58 171 PHE B CA 1
ATOM 2671 C C . PHE B 1 174 ? 12.275 20.457 -17.830 1.00 50.82 171 PHE B C 1
ATOM 2672 O O . PHE B 1 174 ? 13.038 20.013 -18.690 1.00 50.97 171 PHE B O 1
ATOM 2680 N N . LYS B 1 175 ? 10.955 20.501 -17.981 1.00 49.93 172 LYS B N 1
ATOM 2681 C CA . LYS B 1 175 ? 10.293 19.980 -19.173 1.00 53.19 172 LYS B CA 1
ATOM 2682 C C . LYS B 1 175 ? 10.767 20.645 -20.463 1.00 55.59 172 LYS B C 1
ATOM 2683 O O . LYS B 1 175 ? 10.759 20.025 -21.525 1.00 54.71 172 LYS B O 1
ATOM 2689 N N . GLU B 1 176 ? 11.179 21.90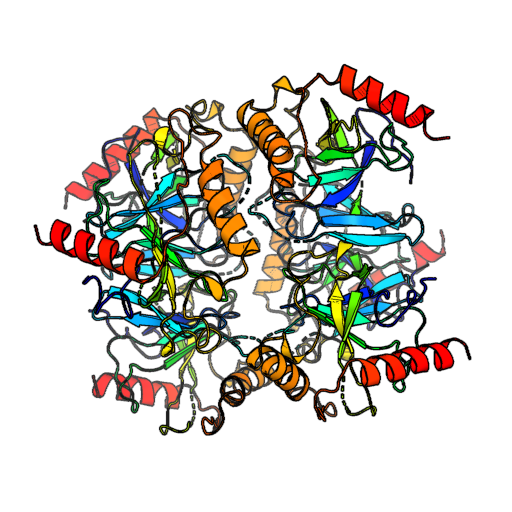6 -20.363 1.00 63.13 173 GLU B N 1
ATOM 2690 C CA . GLU B 1 176 ? 11.560 22.693 -21.535 1.00 70.88 173 GLU B CA 1
ATOM 2691 C C . GLU B 1 176 ? 12.843 22.210 -22.204 1.00 69.21 173 GLU B C 1
ATOM 2692 O O . GLU B 1 176 ? 13.415 22.915 -23.036 1.00 65.82 173 GLU B O 1
ATOM 2698 N N . LYS B 1 177 ? 13.289 21.013 -21.841 1.00 69.28 174 LYS B N 1
ATOM 2699 C CA . LYS B 1 177 ? 14.472 20.419 -22.453 1.00 71.44 174 LYS B CA 1
ATOM 2700 C C . LYS B 1 177 ? 14.641 18.961 -22.038 1.00 72.23 174 LYS B C 1
ATOM 2701 O O . LYS B 1 177 ? 14.283 18.047 -22.781 1.00 72.66 174 LYS B O 1
ATOM 2707 N N . LEU C 1 7 ? 31.002 2.473 -16.671 1.00 61.32 4 LEU C N 1
ATOM 2708 C CA . LEU C 1 7 ? 30.019 3.037 -15.753 1.00 61.39 4 LEU C CA 1
ATOM 2709 C C . LEU C 1 7 ? 30.506 4.357 -15.155 1.00 50.01 4 LEU C C 1
ATOM 2710 O O . LEU C 1 7 ? 30.106 5.432 -15.599 1.00 55.37 4 LEU C O 1
ATOM 2715 N N . VAL C 1 8 ? 31.370 4.269 -14.148 1.00 62.39 5 VAL C N 1
ATOM 2716 C CA . VAL C 1 8 ? 31.914 5.456 -13.496 1.00 50.86 5 VAL C CA 1
ATOM 2717 C C . VAL C 1 8 ? 33.393 5.623 -13.829 1.00 44.97 5 VAL C C 1
ATOM 2718 O O . VAL C 1 8 ? 34.193 4.717 -13.600 1.00 45.27 5 VAL C O 1
ATOM 2722 N N . SER C 1 9 ? 33.757 6.783 -14.368 1.00 45.40 6 SER C N 1
ATOM 2723 C CA . SER C 1 9 ? 35.131 7.010 -14.807 1.00 45.45 6 SER C CA 1
ATOM 2724 C C . SER C 1 9 ? 36.087 7.155 -13.628 1.00 41.99 6 SER C C 1
ATOM 2725 O O . SER C 1 9 ? 35.670 7.465 -12.512 1.00 41.05 6 SER C O 1
ATOM 2728 N N . ALA C 1 10 ? 37.370 6.923 -13.887 1.00 39.78 7 ALA C N 1
ATOM 2729 C CA . ALA C 1 10 ? 38.397 7.036 -12.861 1.00 40.34 7 ALA C CA 1
ATOM 2730 C C . ALA C 1 10 ? 38.634 8.494 -12.481 1.00 39.94 7 ALA C C 1
ATOM 2731 O O . ALA C 1 10 ? 39.211 8.783 -11.435 1.00 37.92 7 ALA C O 1
ATOM 2733 N N . GLY C 1 11 ? 38.188 9.405 -13.340 1.00 37.90 8 GLY C N 1
ATOM 2734 C CA . GLY C 1 11 ? 38.347 10.827 -13.098 1.00 34.72 8 GLY C CA 1
ATOM 2735 C C . GLY C 1 11 ? 39.221 11.511 -14.134 1.00 42.85 8 GLY C C 1
ATOM 2736 O O . GLY C 1 11 ? 39.527 10.939 -15.181 1.00 41.51 8 GLY C O 1
ATOM 2737 N N . LYS C 1 12 ? 39.630 12.742 -13.838 1.00 42.05 9 LYS C N 1
ATOM 2738 C CA . LYS C 1 12 ? 40.445 13.522 -14.765 1.00 47.39 9 LYS C CA 1
ATOM 2739 C C . LYS C 1 12 ? 41.929 13.175 -14.691 1.00 47.32 9 LYS C C 1
ATOM 2740 O O . LYS C 1 12 ? 42.588 13.030 -15.722 1.00 49.50 9 LYS C O 1
ATOM 2746 N N . GLY C 1 13 ? 42.457 13.055 -13.477 1.00 43.15 10 GLY C N 1
ATOM 2747 C CA . GLY C 1 13 ? 43.866 12.754 -13.296 1.00 44.50 10 GLY C CA 1
ATOM 2748 C C . GLY C 1 13 ? 44.286 12.639 -11.844 1.00 41.90 10 GLY C C 1
ATOM 2749 O O . GLY C 1 13 ? 43.449 12.642 -10.944 1.00 41.15 10 GLY C O 1
ATOM 2750 N N . ILE C 1 14 ? 45.592 12.543 -11.618 1.00 37.14 11 ILE C N 1
ATOM 2751 C CA . ILE C 1 14 ? 46.128 12.355 -10.274 1.00 36.06 11 ILE C CA 1
ATOM 2752 C C . ILE C 1 14 ? 45.778 13.514 -9.342 1.00 38.06 11 ILE C C 1
ATOM 2753 O O . ILE C 1 14 ? 45.812 13.368 -8.121 1.00 34.63 11 ILE C O 1
ATOM 2758 N N . ASP C 1 15 ? 45.446 14.663 -9.919 1.00 38.98 12 ASP C N 1
ATOM 2759 C CA . ASP C 1 15 ? 45.094 15.839 -9.130 1.00 35.52 12 ASP C CA 1
ATOM 2760 C C . ASP C 1 15 ? 43.586 15.937 -8.937 1.00 35.58 12 ASP C C 1
ATOM 2761 O O . ASP C 1 15 ? 43.103 16.766 -8.164 1.00 34.98 12 ASP C O 1
ATOM 2766 N N . ASP C 1 16 ? 42.847 15.096 -9.652 1.00 36.54 13 ASP C N 1
ATOM 2767 C CA . ASP C 1 16 ? 41.393 15.105 -9.571 1.00 42.07 13 ASP C CA 1
ATOM 2768 C C . ASP C 1 16 ? 40.821 13.798 -10.097 1.00 38.19 13 ASP C C 1
ATOM 2769 O O . ASP C 1 16 ? 40.539 13.663 -11.291 1.00 38.47 13 ASP C O 1
ATOM 2774 N N . PHE C 1 17 ? 40.656 12.833 -9.199 1.00 28.96 14 PHE C N 1
ATOM 2775 C CA . PHE C 1 17 ? 40.110 11.542 -9.586 1.00 27.46 14 PHE C CA 1
ATOM 2776 C C . PHE C 1 17 ? 38.999 11.068 -8.653 1.00 30.13 14 PHE C C 1
ATOM 2777 O O . PHE C 1 17 ? 38.816 11.603 -7.557 1.00 30.37 14 PHE C O 1
ATOM 2785 N N . ASN C 1 18 ? 38.255 10.067 -9.109 1.00 29.81 15 ASN C N 1
ATOM 2786 C CA . ASN C 1 18 ? 37.088 9.580 -8.388 1.00 29.10 15 ASN C CA 1
ATOM 2787 C C . ASN C 1 18 ? 37.406 8.454 -7.419 1.00 28.62 15 ASN C C 1
ATOM 2788 O O . ASN C 1 18 ? 38.160 7.536 -7.738 1.00 31.46 15 ASN C O 1
ATOM 2793 N N . VAL C 1 19 ? 36.819 8.534 -6.231 1.00 24.71 16 VAL C N 1
ATOM 2794 C CA . VAL C 1 19 ? 36.923 7.466 -5.247 1.00 24.73 16 VAL C CA 1
ATOM 2795 C C . VAL C 1 19 ? 35.554 7.123 -4.672 1.00 22.91 16 VAL C C 1
ATOM 2796 O O . VAL C 1 19 ? 34.825 8.003 -4.215 1.00 23.20 16 VAL C O 1
ATOM 2800 N N . ILE C 1 20 ? 35.208 5.842 -4.712 1.00 19.72 17 ILE C N 1
ATOM 2801 C CA . ILE C 1 20 ? 34.026 5.346 -4.021 1.00 24.04 17 ILE C CA 1
ATOM 2802 C C . ILE C 1 20 ? 34.450 4.916 -2.622 1.00 26.57 17 ILE C C 1
ATOM 2803 O O . ILE C 1 20 ? 35.256 3.999 -2.466 1.00 27.96 17 ILE C O 1
ATOM 2808 N N . ILE C 1 21 ? 33.922 5.592 -1.608 1.00 22.07 18 ILE C N 1
ATOM 2809 C CA . ILE C 1 21 ? 34.263 5.284 -0.226 1.00 17.55 18 ILE C CA 1
ATOM 2810 C C . ILE C 1 21 ? 33.554 4.019 0.245 1.00 20.01 18 ILE C C 1
ATOM 2811 O O . ILE C 1 21 ? 32.351 3.854 0.037 1.00 24.80 18 ILE C O 1
ATOM 2816 N N . GLU C 1 22 ? 34.299 3.130 0.889 1.00 20.93 19 GLU C N 1
ATOM 2817 C CA . GLU C 1 22 ? 33.726 1.885 1.386 1.00 18.68 19 GLU C CA 1
ATOM 2818 C C . GLU C 1 22 ? 33.737 1.813 2.911 1.00 26.24 19 GLU C C 1
ATOM 2819 O O . GLU C 1 22 ? 32.843 1.225 3.525 1.00 27.73 19 GLU C O 1
ATOM 2825 N N . ILE C 1 23 ? 34.758 2.407 3.518 1.00 17.20 20 ILE C N 1
ATOM 2826 C CA . ILE C 1 23 ? 34.887 2.425 4.970 1.00 16.77 20 ILE C CA 1
ATOM 2827 C C . ILE C 1 23 ? 35.185 3.846 5.430 1.00 19.86 20 ILE C C 1
ATOM 2828 O O . ILE C 1 23 ? 36.128 4.469 4.943 1.00 27.26 20 ILE C O 1
ATOM 2833 N N . PRO C 1 24 ? 34.375 4.374 6.361 1.00 21.37 21 PRO C N 1
ATOM 2834 C CA . PRO C 1 24 ? 34.557 5.755 6.824 1.00 18.91 21 PRO C CA 1
ATOM 2835 C C . PRO C 1 24 ? 35.678 5.853 7.842 1.00 20.41 21 PRO C C 1
ATOM 2836 O O . PRO C 1 24 ? 35.960 4.879 8.533 1.00 20.19 21 PRO C O 1
ATOM 2840 N N . ALA C 1 25 ? 36.320 7.012 7.927 1.00 16.44 22 ALA C N 1
ATOM 2841 C CA . ALA C 1 25 ? 37.289 7.237 8.983 1.00 16.94 22 ALA C CA 1
ATOM 2842 C C . ALA C 1 25 ? 36.622 6.924 10.319 1.00 19.93 22 ALA C C 1
ATOM 2843 O O . ALA C 1 25 ? 35.438 7.204 10.507 1.00 19.57 22 ALA C O 1
ATOM 2845 N N . ASN C 1 26 ? 37.380 6.323 11.230 1.00 26.73 23 ASN C N 1
ATOM 2846 C CA . ASN C 1 26 ? 36.849 5.892 12.523 1.00 32.39 23 ASN C CA 1
ATOM 2847 C C . ASN C 1 26 ? 35.947 4.657 12.456 1.00 28.95 23 ASN C C 1
ATOM 2848 O O . ASN C 1 26 ? 35.466 4.184 13.483 1.00 28.48 23 ASN C O 1
ATOM 2853 N N . GLY C 1 27 ? 35.716 4.137 11.255 1.00 26.42 24 GLY C N 1
ATOM 2854 C CA . GLY C 1 27 ? 34.909 2.935 11.095 1.00 27.08 24 GLY C CA 1
ATOM 2855 C C . GLY C 1 27 ? 35.758 1.676 11.164 1.00 31.37 24 GLY C C 1
ATOM 2856 O O . GLY C 1 27 ? 36.871 1.700 11.692 1.00 31.16 24 GLY C O 1
ATOM 2857 N N . GLY C 1 28 ? 35.240 0.571 10.637 1.00 30.84 25 GLY C N 1
ATOM 2858 C CA . GLY C 1 28 ? 36.003 -0.663 10.601 1.00 31.72 25 GLY C CA 1
ATOM 2859 C C . GLY C 1 28 ? 35.326 -1.856 11.245 1.00 33.95 25 GLY C C 1
ATOM 2860 O O . GLY C 1 28 ? 35.540 -2.995 10.828 1.00 37.44 25 GLY C O 1
ATOM 2861 N N . GLU C 1 29 ? 34.511 -1.605 12.265 1.00 26.72 26 GLU C N 1
ATOM 2862 C CA . GLU C 1 29 ? 33.788 -2.680 12.938 1.00 23.51 26 GLU C CA 1
ATOM 2863 C C . GLU C 1 29 ? 32.953 -3.483 11.946 1.00 22.71 26 GLU C C 1
ATOM 2864 O O . GLU C 1 29 ? 32.795 -4.696 12.084 1.00 24.61 26 GLU C O 1
ATOM 2870 N N . VAL C 1 30 ? 32.419 -2.793 10.947 1.00 25.26 27 VAL C N 1
ATOM 2871 C CA . VAL C 1 30 ? 31.825 -3.447 9.792 1.00 24.09 27 VAL C CA 1
ATOM 2872 C C . VAL C 1 30 ? 32.524 -2.947 8.533 1.00 25.81 27 VAL C C 1
ATOM 2873 O O . VAL C 1 30 ? 32.614 -1.746 8.300 1.00 32.98 27 VAL C O 1
ATOM 2877 N N . LYS C 1 31 ? 33.043 -3.878 7.740 1.00 28.25 28 LYS C N 1
ATOM 2878 C CA . LYS C 1 31 ? 33.667 -3.554 6.465 1.00 30.98 28 LYS C CA 1
ATOM 2879 C C . LYS C 1 31 ? 32.634 -3.662 5.365 1.00 27.90 28 LYS C C 1
ATOM 2880 O O . LYS C 1 31 ? 32.035 -4.720 5.184 1.00 30.55 28 LYS C O 1
ATOM 2886 N N . TYR C 1 32 ? 32.429 -2.579 4.627 1.00 25.10 29 TYR C N 1
ATOM 2887 C CA . TYR C 1 32 ? 31.582 -2.627 3.444 1.00 25.65 29 TYR C CA 1
ATOM 2888 C C . TYR C 1 32 ? 32.457 -2.781 2.210 1.00 31.56 29 TYR C C 1
ATOM 2889 O O . TYR C 1 32 ? 33.641 -2.462 2.242 1.00 23.73 29 TYR C O 1
ATOM 2898 N N . GLU C 1 33 ? 31.874 -3.287 1.131 1.00 28.65 30 GLU C N 1
ATOM 2899 C CA . GLU C 1 33 ? 32.513 -3.229 -0.175 1.00 36.26 30 GLU C CA 1
ATOM 2900 C C . GLU C 1 33 ? 31.435 -3.013 -1.222 1.00 33.70 30 GLU C C 1
ATOM 2901 O O . GLU C 1 33 ? 30.333 -3.544 -1.105 1.00 34.08 30 GLU C O 1
ATOM 2907 N N . TYR C 1 34 ? 31.740 -2.214 -2.236 1.00 32.90 31 TYR C N 1
ATOM 2908 C CA . TYR C 1 34 ? 30.741 -1.905 -3.246 1.00 29.99 31 TYR C CA 1
ATOM 2909 C C . TYR C 1 34 ? 30.720 -2.961 -4.345 1.00 37.36 31 TYR C C 1
ATOM 2910 O O . TYR C 1 34 ? 31.752 -3.280 -4.938 1.00 41.06 31 TYR C O 1
ATOM 2919 N N . ASP C 1 35 ? 29.535 -3.505 -4.601 1.00 35.08 32 ASP C N 1
ATOM 2920 C CA . ASP C 1 35 ? 29.353 -4.518 -5.632 1.00 36.59 32 ASP C CA 1
ATOM 2921 C C . ASP C 1 35 ? 28.873 -3.856 -6.916 1.00 39.10 32 ASP C C 1
ATOM 2922 O O . ASP C 1 35 ? 27.710 -3.468 -7.030 1.00 39.01 32 ASP C O 1
ATOM 2927 N N . LYS C 1 36 ? 29.777 -3.727 -7.881 1.00 44.00 33 LYS C N 1
ATOM 2928 C CA . LYS C 1 36 ? 29.471 -3.037 -9.128 1.00 51.51 33 LYS C CA 1
ATOM 2929 C C . LYS C 1 36 ? 28.432 -3.788 -9.958 1.00 53.02 33 LYS C C 1
ATOM 2930 O O . LYS C 1 36 ? 27.658 -3.180 -10.699 1.00 52.50 33 LYS C O 1
ATOM 2936 N N . GLU C 1 37 ? 28.415 -5.109 -9.828 1.00 52.99 34 GLU C N 1
ATOM 2937 C CA . GLU C 1 37 ? 27.502 -5.937 -10.610 1.00 59.61 34 GLU C CA 1
ATOM 2938 C C . GLU C 1 37 ? 26.056 -5.811 -10.125 1.00 58.96 34 GLU C C 1
ATOM 2939 O O . GLU C 1 37 ? 25.120 -5.888 -10.922 1.00 61.17 34 GLU C O 1
ATOM 2945 N N . LEU C 1 38 ? 25.878 -5.615 -8.821 1.00 50.70 35 LEU C N 1
ATOM 2946 C CA . LEU C 1 38 ? 24.541 -5.477 -8.244 1.00 45.53 35 LEU C CA 1
ATOM 2947 C C . LEU C 1 38 ? 24.120 -4.017 -8.122 1.00 45.07 35 LEU C C 1
ATOM 2948 O O . LEU C 1 38 ? 22.929 -3.707 -8.103 1.00 52.48 35 LEU C O 1
ATOM 2953 N N . GLY C 1 39 ? 25.100 -3.123 -8.037 1.00 39.67 36 GLY C N 1
ATOM 2954 C CA . GLY C 1 39 ? 24.821 -1.714 -7.844 1.00 39.36 36 GLY C CA 1
ATOM 2955 C C . GLY C 1 39 ? 24.419 -1.440 -6.408 1.00 40.03 36 GLY C C 1
ATOM 2956 O O . GLY C 1 39 ? 23.590 -0.570 -6.137 1.00 39.25 36 GLY C O 1
ATOM 2957 N N . PHE C 1 40 ? 25.008 -2.198 -5.487 1.00 36.64 37 PHE C N 1
ATOM 2958 C CA . PHE C 1 40 ? 24.734 -2.051 -4.064 1.00 29.90 37 PHE C CA 1
ATOM 2959 C C . PHE C 1 40 ? 26.009 -2.070 -3.245 1.00 29.44 37 PHE C C 1
ATOM 2960 O O . PHE C 1 40 ? 26.932 -2.835 -3.529 1.00 31.97 37 PHE C O 1
ATOM 2968 N N . LEU C 1 41 ? 26.044 -1.229 -2.218 1.00 29.37 38 LEU C N 1
ATOM 2969 C CA . LEU C 1 41 ? 27.037 -1.357 -1.172 1.00 27.08 38 LEU C CA 1
ATOM 2970 C C . LEU C 1 41 ? 26.670 -2.609 -0.392 1.00 29.30 38 LEU C C 1
ATOM 2971 O O . LEU C 1 41 ? 25.505 -2.806 -0.036 1.00 26.84 38 LEU C O 1
ATOM 2976 N N . THR C 1 42 ? 27.650 -3.469 -0.141 1.00 25.57 39 THR C N 1
ATOM 2977 C CA . THR C 1 42 ? 27.382 -4.719 0.558 1.00 29.00 39 THR C CA 1
ATOM 2978 C C . THR C 1 42 ? 28.234 -4.841 1.806 1.00 28.49 39 THR C C 1
ATOM 2979 O O . THR C 1 42 ? 29.221 -4.128 1.965 1.00 30.46 39 THR C O 1
ATOM 2983 N N . VAL C 1 43 ? 27.842 -5.745 2.695 1.00 25.78 40 VAL C N 1
ATOM 2984 C CA . VAL C 1 43 ? 28.682 -6.092 3.828 1.00 31.68 40 VAL C CA 1
ATOM 2985 C C . VAL C 1 43 ? 29.779 -7.042 3.376 1.00 31.98 40 VAL C C 1
ATOM 2986 O O . VAL C 1 43 ? 29.509 -8.068 2.752 1.00 30.92 40 VAL C O 1
ATOM 2990 N N . ASP C 1 44 ? 31.019 -6.688 3.687 1.00 28.71 41 ASP C N 1
ATOM 2991 C CA . ASP C 1 44 ? 32.158 -7.555 3.437 1.00 29.19 41 ASP C CA 1
ATOM 2992 C C . ASP C 1 44 ? 32.330 -8.479 4.632 1.00 28.15 41 ASP C C 1
ATOM 2993 O O . ASP C 1 44 ? 32.092 -9.683 4.543 1.00 35.04 41 ASP C O 1
ATOM 2998 N N . ARG C 1 45 ? 32.743 -7.898 5.753 1.00 26.37 42 ARG C N 1
ATOM 2999 C CA . ARG C 1 45 ? 32.968 -8.643 6.982 1.00 33.69 42 ARG C CA 1
ATOM 3000 C C . ARG C 1 45 ? 32.820 -7.733 8.190 1.00 23.01 42 ARG C C 1
ATOM 3001 O O . ARG C 1 45 ? 33.009 -6.523 8.097 1.00 26.99 42 ARG C O 1
ATOM 3009 N N . PHE C 1 46 ? 32.489 -8.332 9.325 1.00 26.82 43 PHE C N 1
ATOM 3010 C CA . PHE C 1 46 ? 32.556 -7.650 10.609 1.00 26.70 43 PHE C CA 1
ATOM 3011 C C . PHE C 1 46 ? 33.889 -7.993 11.258 1.00 29.74 43 PHE C C 1
ATOM 3012 O O . PHE C 1 46 ? 34.308 -9.152 11.264 1.00 34.60 43 PHE C O 1
ATOM 3028 N N . PRO C 1 48 ? 36.540 -8.068 14.512 1.00 48.69 45 PRO C N 1
ATOM 3029 C CA . PRO C 1 48 ? 36.617 -8.164 15.973 1.00 55.43 45 PRO C CA 1
ATOM 3030 C C . PRO C 1 48 ? 37.636 -7.199 16.569 1.00 51.58 45 PRO C C 1
ATOM 3031 O O . PRO C 1 48 ? 37.462 -6.759 17.705 1.00 50.03 45 PRO C O 1
ATOM 3035 N N . THR C 1 49 ? 38.684 -6.882 15.814 1.00 46.20 46 THR C N 1
ATOM 3036 C CA . THR C 1 49 ? 39.781 -6.064 16.326 1.00 44.70 46 THR C CA 1
ATOM 3037 C C . THR C 1 49 ? 39.291 -4.744 16.908 1.00 36.14 46 THR C C 1
ATOM 3038 O O . THR C 1 49 ? 38.260 -4.215 16.491 1.00 37.30 46 THR C O 1
ATOM 3042 N N . SER C 1 50 ? 40.036 -4.220 17.879 1.00 28.97 47 SER C N 1
ATOM 3043 C CA . SER C 1 50 ? 39.737 -2.916 18.458 1.00 30.67 47 SER C CA 1
ATOM 3044 C C . SER C 1 50 ? 40.341 -1.799 17.608 1.00 35.31 47 SER C C 1
ATOM 3045 O O . SER C 1 50 ? 40.328 -0.633 17.995 1.00 38.23 47 SER C O 1
ATOM 3056 N N . ARG C 1 52 ? 40.487 0.844 14.598 1.00 29.95 49 ARG C N 1
ATOM 3057 C CA . ARG C 1 52 ? 39.560 1.650 13.807 1.00 27.85 49 ARG C CA 1
ATOM 3058 C C . ARG C 1 52 ? 40.324 2.319 12.670 1.00 28.17 49 ARG C C 1
ATOM 3059 O O . ARG C 1 52 ? 41.473 2.728 12.841 1.00 28.73 49 ARG C O 1
ATOM 3067 N N . TYR C 1 53 ? 39.692 2.429 11.508 1.00 25.92 50 TYR C N 1
ATOM 3068 C CA . TYR C 1 53 ? 40.352 3.041 10.358 1.00 28.19 50 TYR C CA 1
ATOM 3069 C C . TYR C 1 53 ? 40.767 4.475 10.662 1.00 29.07 50 TYR C C 1
ATOM 3070 O O . TYR C 1 53 ? 39.958 5.277 11.140 1.00 23.01 50 TYR C O 1
ATOM 3079 N N . PRO C 1 54 ? 42.042 4.798 10.393 1.00 27.13 51 PRO C N 1
ATOM 3080 C CA . PRO C 1 54 ? 42.607 6.114 10.697 1.00 24.89 51 PRO C CA 1
ATOM 3081 C C . PRO C 1 54 ? 42.202 7.153 9.660 1.00 27.30 51 PRO C C 1
ATOM 3082 O O . PRO C 1 54 ? 42.439 8.344 9.860 1.00 38.99 51 PRO C O 1
ATOM 3086 N N . CYS C 1 55 ? 41.612 6.697 8.560 1.00 21.42 52 CYS C N 1
ATOM 3087 C CA . CYS C 1 55 ? 41.093 7.590 7.527 1.00 19.46 52 CYS C CA 1
ATOM 3088 C C . CYS C 1 55 ? 40.027 6.860 6.723 1.00 18.45 52 CYS C C 1
ATOM 3089 O O . CYS C 1 55 ? 39.787 5.672 6.947 1.00 20.14 52 CYS C O 1
ATOM 3092 N N . ASN C 1 56 ? 39.378 7.567 5.800 1.00 20.46 53 ASN C N 1
ATOM 3093 C CA . ASN C 1 56 ? 38.395 6.937 4.924 1.00 20.71 53 ASN C CA 1
ATOM 3094 C C . ASN C 1 56 ? 39.102 6.013 3.950 1.00 30.25 53 ASN C C 1
ATOM 3095 O O . ASN C 1 56 ? 40.251 6.252 3.577 1.00 27.61 53 ASN C O 1
ATOM 3100 N N . TYR C 1 57 ? 38.409 4.965 3.525 1.00 16.25 54 TYR C N 1
ATOM 3101 C CA . TYR C 1 57 ? 39.013 3.970 2.657 1.00 17.73 54 TYR C CA 1
ATOM 3102 C C . TYR C 1 57 ? 38.069 3.616 1.511 1.00 22.29 54 TYR C C 1
ATOM 3103 O O . TYR C 1 57 ? 36.866 3.422 1.715 1.00 21.01 54 TYR C O 1
ATOM 3112 N N . GLY C 1 58 ? 38.618 3.549 0.304 1.00 21.49 55 GLY C N 1
ATOM 3113 C CA . GLY C 1 58 ? 37.833 3.230 -0.873 1.00 23.64 55 GLY C CA 1
ATOM 3114 C C . GLY C 1 58 ? 38.690 2.833 -2.057 1.00 26.46 55 GLY C C 1
ATOM 3115 O O . GLY C 1 58 ? 39.847 2.451 -1.903 1.00 27.71 55 GLY C O 1
ATOM 3116 N N . PHE C 1 59 ? 38.119 2.932 -3.250 1.00 23.87 56 PHE C N 1
ATOM 3117 C CA . PHE C 1 59 ? 38.817 2.522 -4.456 1.00 25.06 56 PHE C CA 1
ATOM 3118 C C . PHE C 1 59 ? 38.515 3.468 -5.612 1.00 25.56 56 PHE C C 1
ATOM 3119 O O . PHE C 1 59 ? 37.555 4.237 -5.567 1.00 24.84 56 PHE C O 1
ATOM 3127 N N . VAL C 1 60 ? 39.347 3.417 -6.646 1.00 26.71 57 VAL C N 1
ATOM 3128 C CA . VAL C 1 60 ? 39.100 4.191 -7.852 1.00 27.61 57 VAL C CA 1
ATOM 3129 C C . VAL C 1 60 ? 38.395 3.295 -8.859 1.00 30.93 57 VAL C C 1
ATOM 3130 O O . VAL C 1 60 ? 38.926 2.251 -9.235 1.00 33.08 57 VAL C O 1
ATOM 3134 N N . PRO C 1 61 ? 37.190 3.689 -9.293 1.00 27.07 58 PRO C N 1
ATOM 3135 C CA . PRO C 1 61 ? 36.459 2.920 -10.306 1.00 33.26 58 PRO C CA 1
ATOM 3136 C C . PRO C 1 61 ? 37.125 3.029 -11.676 1.00 33.29 58 PRO C C 1
ATOM 3137 O O . PRO C 1 61 ? 37.694 4.072 -11.997 1.00 26.01 58 PRO C O 1
ATOM 3141 N N . SER C 1 62 ? 37.045 1.966 -12.468 1.00 36.79 59 SER C N 1
ATOM 3142 C CA . SER C 1 62 ? 37.643 1.942 -13.800 1.00 37.42 59 SER C CA 1
ATOM 3143 C C . SER C 1 62 ? 39.166 1.911 -13.735 1.00 37.46 59 SER C C 1
ATOM 3144 O O . SER C 1 62 ? 39.845 2.485 -14.587 1.00 40.42 59 SER C O 1
ATOM 3147 N N . THR C 1 63 ? 39.696 1.255 -12.709 1.00 41.27 60 THR C N 1
ATOM 3148 C CA . THR C 1 63 ? 41.128 0.998 -12.619 1.00 37.97 60 THR C CA 1
ATOM 3149 C C . THR C 1 63 ? 41.328 -0.467 -12.274 1.00 37.90 60 THR C C 1
ATOM 3150 O O . THR C 1 63 ? 40.403 -1.134 -11.808 1.00 32.29 60 THR C O 1
ATOM 3154 N N . LEU C 1 64 ? 42.535 -0.968 -12.509 1.00 40.79 61 LEU C N 1
ATOM 3155 C CA . LEU C 1 64 ? 42.859 -2.350 -12.189 1.00 44.89 61 LEU C CA 1
ATOM 3156 C C . LEU C 1 64 ? 44.249 -2.446 -11.581 1.00 48.58 61 LEU C C 1
ATOM 3157 O O . LEU C 1 64 ? 45.245 -2.146 -12.238 1.00 56.28 61 LEU C O 1
ATOM 3162 N N . ALA C 1 65 ? 44.309 -2.864 -10.321 1.00 51.76 62 ALA C N 1
ATOM 3163 C CA . ALA C 1 65 ? 45.579 -3.007 -9.620 1.00 61.07 62 ALA C CA 1
ATOM 3164 C C . ALA C 1 65 ? 46.153 -4.411 -9.797 1.00 72.96 62 ALA C C 1
ATOM 3165 O O . ALA C 1 65 ? 45.583 -5.239 -10.508 1.00 75.09 62 ALA C O 1
ATOM 3167 N N . GLN C 1 66 ? 47.283 -4.670 -9.146 1.00 80.56 63 GLN C N 1
ATOM 3168 C CA . GLN C 1 66 ? 47.949 -5.965 -9.236 1.00 87.49 63 GLN C CA 1
ATOM 3169 C C . GLN C 1 66 ? 47.062 -7.089 -8.706 1.00 84.86 63 GLN C C 1
ATOM 3170 O O . GLN C 1 66 ? 46.933 -8.140 -9.332 1.00 84.01 63 GLN C O 1
ATOM 3176 N N . ASP C 1 67 ? 46.451 -6.853 -7.550 1.00 85.13 64 ASP C N 1
ATOM 3177 C CA . ASP C 1 67 ? 45.654 -7.870 -6.871 1.00 87.34 64 ASP C CA 1
ATOM 3178 C C . ASP C 1 67 ? 44.326 -8.167 -7.568 1.00 86.29 64 ASP C C 1
ATOM 3179 O O . ASP C 1 67 ? 43.503 -8.922 -7.050 1.00 85.28 64 ASP C O 1
ATOM 3184 N N . GLY C 1 68 ? 44.120 -7.571 -8.739 1.00 85.17 65 GLY C N 1
ATOM 3185 C CA . GLY C 1 68 ? 42.922 -7.825 -9.519 1.00 82.92 65 GLY C CA 1
ATOM 3186 C C . GLY C 1 68 ? 41.765 -6.905 -9.177 1.00 80.07 65 GLY C C 1
ATOM 3187 O O . GLY C 1 68 ? 40.767 -6.854 -9.897 1.00 79.66 65 GLY C O 1
ATOM 3188 N N . ASP C 1 69 ? 41.896 -6.179 -8.072 1.00 75.80 66 ASP C N 1
ATOM 3189 C CA . ASP C 1 69 ? 40.873 -5.228 -7.652 1.00 66.77 66 ASP C CA 1
ATOM 3190 C C . ASP C 1 69 ? 41.234 -3.821 -8.119 1.00 54.41 66 ASP C C 1
ATOM 3191 O O . ASP C 1 69 ? 42.380 -3.560 -8.473 1.00 50.87 66 ASP C O 1
ATOM 3196 N N . PRO C 1 70 ? 40.252 -2.909 -8.130 1.00 45.72 67 PRO C N 1
ATOM 3197 C CA . PRO C 1 70 ? 40.538 -1.509 -8.460 1.00 39.91 67 PRO C CA 1
ATOM 3198 C C . PRO C 1 70 ? 41.584 -0.920 -7.516 1.00 35.59 67 PRO C C 1
ATOM 3199 O O . PRO C 1 70 ? 41.820 -1.471 -6.443 1.00 35.88 67 PRO C O 1
ATOM 3203 N N . LEU C 1 71 ? 42.198 0.190 -7.913 1.00 31.57 68 LEU C N 1
ATOM 3204 C CA . LEU C 1 71 ? 43.218 0.831 -7.088 1.00 31.99 68 LEU C CA 1
ATOM 3205 C C . LEU C 1 71 ? 42.652 1.274 -5.737 1.00 35.04 68 LEU C C 1
ATOM 3206 O O . LEU C 1 71 ? 41.604 1.921 -5.678 1.00 34.72 68 LEU C O 1
ATOM 3211 N N . ASP C 1 72 ? 43.347 0.913 -4.659 1.00 33.41 69 ASP C N 1
ATOM 3212 C CA . ASP C 1 72 ? 42.955 1.299 -3.304 1.00 31.99 69 ASP C CA 1
ATOM 3213 C C . ASP C 1 72 ? 43.349 2.741 -3.006 1.00 28.94 69 ASP C C 1
ATOM 3214 O O . ASP C 1 72 ? 44.423 3.190 -3.401 1.00 26.97 69 ASP C O 1
ATOM 3219 N N . VAL C 1 73 ? 42.490 3.454 -2.285 1.00 22.84 70 VAL C N 1
ATOM 3220 C CA . VAL C 1 73 ? 42.774 4.831 -1.905 1.00 23.73 70 VAL C CA 1
ATOM 3221 C C . VAL C 1 73 ? 42.440 5.098 -0.443 1.00 24.44 70 VAL C C 1
ATOM 3222 O O . VAL C 1 73 ? 41.378 4.710 0.046 1.00 25.85 70 VAL C O 1
ATOM 3226 N N . LEU C 1 74 ? 43.355 5.768 0.248 1.00 20.86 71 LEU C N 1
ATOM 3227 C CA . LEU C 1 74 ? 43.090 6.276 1.584 1.00 25.98 71 LEU C CA 1
ATOM 3228 C C . LEU C 1 74 ? 42.830 7.765 1.445 1.00 29.48 71 LEU C C 1
ATOM 3229 O O . LEU C 1 74 ? 43.627 8.481 0.843 1.00 29.16 71 LEU C O 1
ATOM 3234 N N . VAL C 1 75 ? 41.708 8.232 1.982 1.00 22.61 72 VAL C N 1
ATOM 3235 C CA . VAL C 1 75 ? 41.360 9.643 1.871 1.00 23.08 72 VAL C CA 1
ATOM 3236 C C . VAL C 1 75 ? 41.248 10.306 3.243 1.00 23.48 72 VAL C C 1
ATOM 3237 O O . VAL C 1 75 ? 40.460 9.877 4.089 1.00 24.24 72 VAL C O 1
ATOM 3241 N N . LEU C 1 76 ? 42.042 11.352 3.452 1.00 22.14 73 LEU C N 1
ATOM 3242 C CA . LEU C 1 76 ? 42.001 12.128 4.684 1.00 28.40 73 LEU C CA 1
ATOM 3243 C C . LEU C 1 76 ? 40.993 13.266 4.567 1.00 26.96 73 LEU C C 1
ATOM 3244 O O . LEU C 1 76 ? 41.086 14.088 3.657 1.00 25.29 73 LEU C O 1
ATOM 3249 N N . THR C 1 77 ? 40.034 13.310 5.489 1.00 23.98 74 THR C N 1
ATOM 3250 C CA . THR C 1 77 ? 39.031 14.375 5.513 1.00 22.46 74 THR C CA 1
ATOM 3251 C C . THR C 1 77 ? 38.843 14.934 6.923 1.00 24.84 74 THR C C 1
ATOM 3252 O O . THR C 1 77 ? 39.119 14.249 7.907 1.00 23.60 74 THR C O 1
ATOM 3256 N N . PRO C 1 78 ? 38.357 16.182 7.026 1.00 29.72 75 PRO C N 1
ATOM 3257 C CA . PRO C 1 78 ? 38.109 16.812 8.331 1.00 26.91 75 PRO C CA 1
ATOM 3258 C C . PRO C 1 78 ? 37.117 16.010 9.174 1.00 30.13 75 PRO C C 1
ATOM 3259 O O . PRO C 1 78 ? 37.208 16.006 10.398 1.00 32.12 75 PRO C O 1
ATOM 3263 N N . VAL C 1 79 ? 36.171 15.350 8.517 1.00 28.29 76 VAL C N 1
ATOM 3264 C CA . VAL C 1 79 ? 35.229 14.473 9.202 1.00 29.22 76 VAL C CA 1
ATOM 3265 C C . VAL C 1 79 ? 34.924 13.279 8.305 1.00 27.01 76 VAL C C 1
ATOM 3266 O O . VAL C 1 79 ? 35.086 13.359 7.086 1.00 25.31 76 VAL C O 1
ATOM 3270 N N . PRO C 1 80 ? 34.491 12.163 8.906 1.00 21.18 77 PRO C N 1
ATOM 3271 C CA . PRO C 1 80 ? 34.243 10.932 8.151 1.00 23.30 77 PRO C CA 1
ATOM 3272 C C . PRO C 1 80 ? 33.188 11.110 7.064 1.00 25.44 77 PRO C C 1
ATOM 3273 O O . PRO C 1 80 ? 32.315 11.967 7.177 1.00 22.83 77 PRO C O 1
ATOM 3277 N N . VAL C 1 81 ? 33.288 10.294 6.020 1.00 24.06 78 VAL C N 1
ATOM 3278 C CA . VAL C 1 81 ? 32.364 10.330 4.898 1.00 25.69 78 VAL C CA 1
ATOM 3279 C C . VAL C 1 81 ? 31.497 9.073 4.897 1.00 32.63 78 VAL C C 1
ATOM 3280 O O . VAL C 1 81 ? 31.984 7.975 5.164 1.00 36.23 78 VAL C O 1
ATOM 3284 N N . GLN C 1 82 ? 30.213 9.238 4.604 1.00 25.73 79 GLN C N 1
ATOM 3285 C CA . GLN C 1 82 ? 29.286 8.108 4.563 1.00 24.74 79 GLN C CA 1
ATOM 3286 C C . GLN C 1 82 ? 29.743 7.074 3.530 1.00 21.95 79 GLN C C 1
ATOM 3287 O O . GLN C 1 82 ? 30.090 7.429 2.405 1.00 21.62 79 GLN C O 1
ATOM 3293 N N . PRO C 1 83 ? 29.760 5.791 3.918 1.00 27.28 80 PRO C N 1
ATOM 3294 C CA . PRO C 1 83 ? 30.144 4.737 2.970 1.00 27.60 80 PRO C CA 1
ATOM 3295 C C . PRO C 1 83 ? 29.178 4.663 1.788 1.00 24.49 80 PRO C C 1
ATOM 3296 O O . PRO C 1 83 ? 27.973 4.881 1.954 1.00 22.36 80 PRO C O 1
ATOM 3300 N N . GLY C 1 84 ? 29.710 4.372 0.605 1.00 25.02 81 GLY C N 1
ATOM 3301 C CA . GLY C 1 84 ? 28.908 4.297 -0.604 1.00 22.19 81 GLY C CA 1
ATOM 3302 C C . GLY C 1 84 ? 28.902 5.605 -1.374 1.00 30.31 81 GLY C C 1
ATOM 3303 O O . GLY C 1 84 ? 28.348 5.695 -2.466 1.00 35.77 81 GLY C O 1
ATOM 3304 N N . VAL C 1 85 ? 29.521 6.627 -0.798 1.00 19.72 82 VAL C N 1
ATOM 3305 C CA . VAL C 1 85 ? 29.567 7.941 -1.425 1.00 21.22 82 VAL C CA 1
ATOM 3306 C C . VAL C 1 85 ? 30.747 8.028 -2.406 1.00 22.39 82 VAL C C 1
ATOM 3307 O O . VAL C 1 85 ? 31.773 7.374 -2.223 1.00 24.84 82 VAL C O 1
ATOM 3311 N N . LEU C 1 86 ? 30.582 8.824 -3.456 1.00 24.43 83 LEU C N 1
ATOM 3312 C CA . LEU C 1 86 ? 31.644 9.049 -4.430 1.00 24.70 83 LEU C CA 1
ATOM 3313 C C . LEU C 1 86 ? 32.216 10.441 -4.211 1.00 27.39 83 LEU C C 1
ATOM 3314 O O . LEU C 1 86 ? 31.466 11.402 -4.041 1.00 27.63 83 LEU C O 1
ATOM 3327 N N . ARG C 1 88 ? 35.663 13.359 -5.198 1.00 24.20 85 ARG C N 1
ATOM 3328 C CA . ARG C 1 88 ? 36.779 13.740 -6.055 1.00 29.85 85 ARG C CA 1
ATOM 3329 C C . ARG C 1 88 ? 37.969 14.161 -5.204 1.00 27.94 85 ARG C C 1
ATOM 3330 O O . ARG C 1 88 ? 37.853 15.034 -4.347 1.00 34.63 85 ARG C O 1
ATOM 3338 N N . VAL C 1 89 ? 39.113 13.531 -5.443 1.00 24.88 86 VAL C N 1
ATOM 3339 C CA . VAL C 1 89 ? 40.271 13.714 -4.579 1.00 23.23 86 VAL C CA 1
ATOM 3340 C C . VAL C 1 89 ? 41.537 13.977 -5.390 1.00 28.71 86 VAL C C 1
ATOM 3341 O O . VAL C 1 89 ? 41.560 13.800 -6.610 1.00 26.96 86 VAL C O 1
ATOM 3345 N N . ARG C 1 90 ? 42.586 14.395 -4.690 1.00 26.42 87 ARG C N 1
ATOM 3346 C CA . ARG C 1 90 ? 43.901 14.603 -5.282 1.00 31.71 87 ARG C CA 1
ATOM 3347 C C . ARG C 1 90 ? 44.932 13.870 -4.432 1.00 30.43 87 ARG C C 1
ATOM 3348 O O . ARG C 1 90 ? 44.842 13.873 -3.204 1.00 30.64 87 ARG C O 1
ATOM 3356 N N . ALA C 1 91 ? 45.910 13.243 -5.076 1.00 30.28 88 ALA C N 1
ATOM 3357 C CA . ALA C 1 91 ? 46.875 12.422 -4.351 1.00 32.97 88 ALA C CA 1
ATOM 3358 C C . ALA C 1 91 ? 47.981 13.239 -3.692 1.00 29.80 88 ALA C C 1
ATOM 3359 O O . ALA C 1 91 ? 48.383 14.285 -4.200 1.00 32.08 88 ALA C O 1
ATOM 3361 N N . LEU C 1 92 ? 48.463 12.750 -2.553 1.00 28.24 89 LEU C N 1
ATOM 3362 C CA . LEU C 1 92 ? 49.614 13.338 -1.877 1.00 33.89 89 LEU C CA 1
ATOM 3363 C C . LEU C 1 92 ? 50.828 12.433 -2.044 1.00 32.09 89 LEU C C 1
ATOM 3364 O O . LEU C 1 92 ? 51.973 12.897 -2.082 1.00 33.64 89 LEU C O 1
ATOM 3369 N N . GLY C 1 93 ? 50.564 11.136 -2.139 1.00 32.69 90 GLY C N 1
ATOM 3370 C CA . GLY C 1 93 ? 51.611 10.138 -2.239 1.00 34.03 90 GLY C CA 1
ATOM 3371 C C . GLY C 1 93 ? 51.018 8.746 -2.193 1.00 34.90 90 GLY C C 1
ATOM 3372 O O . GLY C 1 93 ? 49.820 8.570 -2.414 1.00 32.53 90 GLY C O 1
ATOM 3373 N N . ILE C 1 94 ? 51.850 7.754 -1.895 1.00 34.98 91 ILE C N 1
ATOM 3374 C CA . ILE C 1 94 ? 51.412 6.363 -1.930 1.00 31.54 91 ILE C CA 1
ATOM 3375 C C . ILE C 1 94 ? 52.106 5.495 -0.877 1.00 33.48 91 ILE C C 1
ATOM 3376 O O . ILE C 1 94 ? 53.323 5.563 -0.699 1.00 34.27 91 ILE C O 1
ATOM 3389 N N . LYS C 1 96 ? 53.456 2.085 0.178 1.00 33.07 93 LYS C N 1
ATOM 3390 C CA . LYS C 1 96 ? 53.899 0.814 -0.377 1.00 36.79 93 LYS C CA 1
ATOM 3391 C C . LYS C 1 96 ? 53.817 -0.271 0.684 1.00 33.05 93 LYS C C 1
ATOM 3392 O O . LYS C 1 96 ? 54.347 -0.121 1.785 1.00 32.06 93 LYS C O 1
ATOM 3406 N N . GLU C 1 98 ? 53.005 -4.854 1.395 1.00 39.62 95 GLU C N 1
ATOM 3407 C CA . GLU C 1 98 ? 52.790 -6.205 0.916 1.00 49.77 95 GLU C CA 1
ATOM 3408 C C . GLU C 1 98 ? 52.097 -7.009 2.005 1.00 49.69 95 GLU C C 1
ATOM 3409 O O . GLU C 1 98 ? 52.407 -6.861 3.187 1.00 48.50 95 GLU C O 1
ATOM 3415 N N . ASP C 1 99 ? 51.147 -7.847 1.606 1.00 51.15 96 ASP C N 1
ATOM 3416 C CA . ASP C 1 99 ? 50.507 -8.767 2.538 1.00 54.79 96 ASP C CA 1
ATOM 3417 C C . ASP C 1 99 ? 50.710 -10.205 2.075 1.00 52.41 96 ASP C C 1
ATOM 3418 O O . ASP C 1 99 ? 51.499 -10.465 1.165 1.00 49.77 96 ASP C O 1
ATOM 3423 N N . GLU C 1 100 ? 49.996 -11.136 2.698 1.00 49.33 97 GLU C N 1
ATOM 3424 C CA . GLU C 1 100 ? 50.180 -12.553 2.405 1.00 53.59 97 GLU C CA 1
ATOM 3425 C C . GLU C 1 100 ? 49.829 -12.902 0.960 1.00 50.28 97 GLU C C 1
ATOM 3426 O O . GLU C 1 100 ? 50.122 -14.001 0.492 1.00 52.68 97 GLU C O 1
ATOM 3432 N N . ALA C 1 101 ? 49.208 -11.959 0.258 1.00 48.18 98 ALA C N 1
ATOM 3433 C CA . ALA C 1 101 ? 48.778 -12.183 -1.119 1.00 51.91 98 ALA C CA 1
ATOM 3434 C C . ALA C 1 101 ? 49.596 -11.377 -2.127 1.00 57.43 98 ALA C C 1
ATOM 3435 O O . ALA C 1 101 ? 49.264 -11.338 -3.311 1.00 61.32 98 ALA C O 1
ATOM 3437 N N . GLY C 1 102 ? 50.661 -10.735 -1.656 1.00 57.63 99 GLY C N 1
ATOM 3438 C CA . GLY C 1 102 ? 51.550 -9.996 -2.534 1.00 63.05 99 GLY C CA 1
ATOM 3439 C C . GLY C 1 102 ? 51.498 -8.495 -2.330 1.00 64.60 99 GLY C C 1
ATOM 3440 O O . GLY C 1 102 ? 50.944 -8.013 -1.343 1.00 56.98 99 GLY C O 1
ATOM 3441 N N . GLU C 1 103 ? 52.080 -7.754 -3.268 1.00 70.75 100 GLU C N 1
ATOM 3442 C CA . GLU C 1 103 ? 52.109 -6.297 -3.193 1.00 73.32 100 GLU C CA 1
ATOM 3443 C C . GLU C 1 103 ? 50.716 -5.709 -3.393 1.00 69.24 100 GLU C C 1
ATOM 3444 O O . GLU C 1 103 ? 49.946 -6.183 -4.227 1.00 71.27 100 GLU C O 1
ATOM 3450 N N . ASP C 1 104 ? 50.400 -4.672 -2.625 1.00 57.31 101 ASP C N 1
ATOM 3451 C CA . ASP C 1 104 ? 49.077 -4.061 -2.669 1.00 56.75 101 ASP C CA 1
ATOM 3452 C C . ASP C 1 104 ? 49.120 -2.646 -2.100 1.00 54.23 101 ASP C C 1
ATOM 3453 O O . ASP C 1 104 ? 48.632 -2.391 -0.998 1.00 54.64 101 ASP C O 1
ATOM 3458 N N . SER C 1 105 ? 49.709 -1.730 -2.862 1.00 49.31 102 SER C N 1
ATOM 3459 C CA . SER C 1 105 ? 49.907 -0.361 -2.404 1.00 42.92 102 SER C CA 1
ATOM 3460 C C . SER C 1 105 ? 48.595 0.410 -2.315 1.00 39.60 102 SER C C 1
ATOM 3461 O O . SER C 1 105 ? 47.579 0.002 -2.880 1.00 37.35 102 SER C O 1
ATOM 3464 N N . LYS C 1 106 ? 48.635 1.532 -1.603 1.00 33.02 103 LYS C N 1
ATOM 3465 C CA . LYS C 1 106 ? 47.456 2.362 -1.395 1.00 28.12 103 LYS C CA 1
ATOM 3466 C C . LYS C 1 106 ? 47.781 3.839 -1.579 1.00 30.08 103 LYS C C 1
ATOM 3467 O O . LYS C 1 106 ? 48.662 4.383 -0.908 1.00 32.49 103 LYS C O 1
ATOM 3473 N N . VAL C 1 107 ? 47.073 4.480 -2.502 1.00 28.86 104 VAL C N 1
ATOM 3474 C CA . VAL C 1 107 ? 47.248 5.904 -2.751 1.00 23.81 104 VAL C CA 1
ATOM 3475 C C . VAL C 1 107 ? 46.689 6.704 -1.581 1.00 27.84 104 VAL C C 1
ATOM 3476 O O . VAL C 1 107 ? 45.583 6.433 -1.118 1.00 27.34 104 VAL C O 1
ATOM 3480 N N . LEU C 1 108 ? 47.461 7.670 -1.091 1.00 27.16 105 LEU C N 1
ATOM 3481 C CA . LEU C 1 108 ? 46.990 8.564 -0.034 1.00 29.02 105 LEU C CA 1
ATOM 3482 C C . LEU C 1 108 ? 46.530 9.883 -0.644 1.00 26.17 105 LEU C C 1
ATOM 3483 O O . LEU C 1 108 ? 47.247 10.494 -1.431 1.00 28.56 105 LEU C O 1
ATOM 3488 N N . ALA C 1 109 ? 45.330 10.320 -0.285 1.00 23.41 106 ALA C N 1
ATOM 3489 C CA . ALA C 1 109 ? 44.738 11.478 -0.941 1.00 28.75 106 ALA C CA 1
ATOM 3490 C C . ALA C 1 109 ? 43.950 12.376 0.004 1.00 28.82 106 ALA C C 1
ATOM 3491 O O . ALA C 1 109 ? 43.623 11.990 1.129 1.00 23.68 106 ALA C O 1
ATOM 3493 N N . VAL C 1 110 ? 43.662 13.584 -0.472 1.00 27.34 107 VAL C N 1
ATOM 3494 C CA . VAL C 1 110 ? 42.788 14.519 0.225 1.00 21.83 107 VAL C CA 1
ATOM 3495 C C . VAL C 1 110 ? 41.747 15.024 -0.778 1.00 25.48 107 VAL C C 1
ATOM 3496 O O . VAL C 1 110 ? 41.874 14.773 -1.978 1.00 30.06 107 VAL C O 1
ATOM 3500 N N . PRO C 1 111 ? 40.700 15.713 -0.299 1.00 27.05 108 PRO C N 1
ATOM 3501 C CA . PRO C 1 111 ? 39.709 16.220 -1.256 1.00 29.73 108 PRO C CA 1
ATOM 3502 C C . PRO C 1 111 ? 40.293 17.318 -2.147 1.00 31.67 108 PRO C C 1
ATOM 3503 O O . PRO C 1 111 ? 41.246 17.991 -1.750 1.00 26.76 108 PRO C O 1
ATOM 3507 N N . VAL C 1 112 ? 39.739 17.486 -3.343 1.00 31.94 109 VAL C N 1
ATOM 3508 C CA . VAL C 1 112 ? 40.140 18.591 -4.202 1.00 34.24 109 VAL C CA 1
ATOM 3509 C C . VAL C 1 112 ? 39.929 19.900 -3.450 1.00 34.03 109 VAL C C 1
ATOM 3510 O O . VAL C 1 112 ? 39.093 19.979 -2.545 1.00 27.74 109 VAL C O 1
ATOM 3514 N N . VAL C 1 113 ? 40.691 20.923 -3.816 1.00 34.75 110 VAL C N 1
ATOM 3515 C CA . VAL C 1 113 ? 40.629 22.198 -3.111 1.00 38.02 110 VAL C CA 1
ATOM 3516 C C . VAL C 1 113 ? 39.204 22.754 -3.033 1.00 37.26 110 VAL C C 1
ATOM 3517 O O . VAL C 1 113 ? 38.766 23.197 -1.972 1.00 40.16 110 VAL C O 1
ATOM 3521 N N . LYS C 1 114 ? 38.482 22.714 -4.151 1.00 40.42 111 LYS C N 1
ATOM 3522 C CA . LYS C 1 114 ? 37.112 23.226 -4.201 1.00 43.88 111 LYS C CA 1
ATOM 3523 C C . LYS C 1 114 ? 36.199 22.577 -3.163 1.00 40.21 111 LYS C C 1
ATOM 3524 O O . LYS C 1 114 ? 35.164 23.137 -2.804 1.00 49.19 111 LYS C O 1
ATOM 3530 N N . ALA C 1 115 ? 36.574 21.394 -2.689 1.00 32.46 112 ALA C N 1
ATOM 3531 C CA . ALA C 1 115 ? 35.726 20.659 -1.757 1.00 28.92 112 ALA C CA 1
ATOM 3532 C C . ALA C 1 115 ? 36.204 20.761 -0.314 1.00 34.36 112 ALA C C 1
ATOM 3533 O O . ALA C 1 115 ? 35.446 20.485 0.612 1.00 34.43 112 ALA C O 1
ATOM 3535 N N . CYS C 1 116 ? 37.458 21.151 -0.117 1.00 33.34 113 CYS C N 1
ATOM 3536 C CA . CYS C 1 116 ? 37.996 21.251 1.237 1.00 33.27 113 CYS C CA 1
ATOM 3537 C C . CYS C 1 116 ? 39.095 22.297 1.348 1.00 36.05 113 CYS C C 1
ATOM 3538 O O . CYS C 1 116 ? 40.278 21.991 1.181 1.00 35.71 113 CYS C O 1
ATOM 3541 N N . ARG C 1 117 ? 38.692 23.532 1.632 1.00 36.51 114 ARG C N 1
ATOM 3542 C CA . ARG C 1 117 ? 39.635 24.628 1.814 1.00 39.03 114 ARG C CA 1
ATOM 3543 C C . ARG C 1 117 ? 40.606 24.332 2.950 1.00 35.65 114 ARG C C 1
ATOM 3544 O O . ARG C 1 117 ? 41.786 24.681 2.883 1.00 36.08 114 ARG C O 1
ATOM 3552 N N . ALA C 1 118 ? 40.102 23.677 3.990 1.00 38.46 115 ALA C N 1
ATOM 3553 C CA . ALA C 1 118 ? 40.909 23.356 5.163 1.00 40.95 115 ALA C CA 1
ATOM 3554 C C . ALA C 1 118 ? 42.246 22.702 4.811 1.00 39.14 115 ALA C C 1
ATOM 3555 O O . ALA C 1 118 ? 43.269 23.007 5.426 1.00 40.42 115 ALA C O 1
ATOM 3557 N N . TYR C 1 119 ? 42.239 21.809 3.824 1.00 39.92 116 TYR C N 1
ATOM 3558 C CA . TYR C 1 119 ? 43.448 21.071 3.454 1.00 38.72 116 TYR C CA 1
ATOM 3559 C C . TYR C 1 119 ? 44.174 21.669 2.249 1.00 42.44 116 TYR C C 1
ATOM 3560 O O . TYR C 1 119 ? 45.040 21.022 1.659 1.00 42.22 116 TYR C O 1
ATOM 3569 N N . GLU C 1 120 ? 43.825 22.902 1.896 1.00 51.43 117 GLU C N 1
ATOM 3570 C CA . GLU C 1 120 ? 44.403 23.569 0.731 1.00 55.84 117 GLU C CA 1
ATOM 3571 C C . GLU C 1 120 ? 45.929 23.635 0.789 1.00 55.55 117 GLU C C 1
ATOM 3572 O O . GLU C 1 120 ? 46.601 23.554 -0.241 1.00 56.25 117 GLU C O 1
ATOM 3578 N N . ALA C 1 121 ? 46.470 23.777 1.994 1.00 55.92 118 ALA C N 1
ATOM 3579 C CA . ALA C 1 121 ? 47.912 23.927 2.175 1.00 53.10 118 ALA C CA 1
ATOM 3580 C C . ALA C 1 121 ? 48.653 22.592 2.126 1.00 45.15 118 ALA C C 1
ATOM 3581 O O . ALA C 1 121 ? 49.882 22.555 2.113 1.00 44.61 118 ALA C O 1
ATOM 3583 N N . ILE C 1 122 ? 47.902 21.496 2.100 1.00 37.75 119 ILE C N 1
ATOM 3584 C CA . ILE C 1 122 ? 48.501 20.170 2.016 1.00 42.30 119 ILE C CA 1
ATOM 3585 C C . ILE C 1 122 ? 48.663 19.762 0.557 1.00 43.94 119 ILE C C 1
ATOM 3586 O O . ILE C 1 122 ? 47.684 19.427 -0.109 1.00 46.12 119 ILE C O 1
ATOM 3591 N N . GLN C 1 123 ? 49.896 19.782 0.060 1.00 42.32 120 GLN C N 1
ATOM 3592 C CA . GLN C 1 123 ? 50.138 19.516 -1.358 1.00 49.14 120 GLN C CA 1
ATOM 3593 C C . GLN C 1 123 ? 50.981 18.270 -1.640 1.00 49.03 120 GLN C C 1
ATOM 3594 O O . GLN C 1 123 ? 51.058 17.818 -2.780 1.00 55.83 120 GLN C O 1
ATOM 3600 N N . SER C 1 124 ? 51.607 17.717 -0.606 1.00 45.52 121 SER C N 1
ATOM 3601 C CA . SER C 1 124 ? 52.434 16.524 -0.769 1.00 45.41 121 SER C CA 1
ATOM 3602 C C . SER C 1 124 ? 52.657 15.831 0.569 1.00 44.25 121 SER C C 1
ATOM 3603 O O . SER C 1 124 ? 52.322 16.379 1.616 1.00 44.51 121 SER C O 1
ATOM 3606 N N . LEU C 1 125 ? 53.226 14.628 0.530 1.00 46.94 122 LEU C N 1
ATOM 3607 C CA . LEU C 1 125 ? 53.448 13.843 1.743 1.00 52.26 122 LEU C CA 1
ATOM 3608 C C . LEU C 1 125 ? 54.174 14.620 2.835 1.00 53.22 122 LEU C C 1
ATOM 3609 O O . LEU C 1 125 ? 53.873 14.468 4.019 1.00 53.85 122 LEU C O 1
ATOM 3614 N N . LYS C 1 126 ? 55.137 15.442 2.433 1.00 53.69 123 LYS C N 1
ATOM 3615 C CA . LYS C 1 126 ? 55.927 16.209 3.389 1.00 55.66 123 LYS C CA 1
ATOM 3616 C C . LYS C 1 126 ? 55.030 17.111 4.230 1.00 54.45 123 LYS C C 1
ATOM 3617 O O . LYS C 1 126 ? 55.387 17.492 5.344 1.00 58.27 123 LYS C O 1
ATOM 3623 N N . ASP C 1 127 ? 53.863 17.444 3.689 1.00 47.47 124 ASP C N 1
ATOM 3624 C CA . ASP C 1 127 ? 52.916 18.312 4.380 1.00 48.63 124 ASP C CA 1
ATOM 3625 C C . ASP C 1 127 ? 52.117 17.549 5.433 1.00 48.52 124 ASP C C 1
ATOM 3626 O O . ASP C 1 127 ? 51.391 18.147 6.232 1.00 45.08 124 ASP C O 1
ATOM 3631 N N . ILE C 1 128 ? 52.253 16.225 5.428 1.00 46.70 125 ILE C N 1
ATOM 3632 C CA . ILE C 1 128 ? 51.597 15.389 6.426 1.00 41.60 125 ILE C CA 1
ATOM 3633 C C . ILE C 1 128 ? 52.554 15.100 7.576 1.00 42.26 125 ILE C C 1
ATOM 3634 O O . ILE C 1 128 ? 53.711 14.737 7.354 1.00 42.51 125 ILE C O 1
ATOM 3639 N N . SER C 1 129 ? 52.073 15.275 8.802 1.00 45.15 126 SER C N 1
ATOM 3640 C CA . SER C 1 129 ? 52.867 14.961 9.983 1.00 51.66 126 SER C CA 1
ATOM 3641 C C . SER C 1 129 ? 53.296 13.502 9.953 1.00 47.25 126 SER C C 1
ATOM 3642 O O . SER C 1 129 ? 52.508 12.628 9.594 1.00 46.61 126 SER C O 1
ATOM 3645 N N . SER C 1 130 ? 54.541 13.236 10.333 1.00 40.68 127 SER C N 1
ATOM 3646 C CA . SER C 1 130 ? 55.046 11.870 10.326 1.00 40.38 127 SER C CA 1
ATOM 3647 C C . SER C 1 130 ? 54.282 10.993 11.320 1.00 39.45 127 SER C C 1
ATOM 3648 O O . SER C 1 130 ? 54.217 9.776 11.157 1.00 35.84 127 SER C O 1
ATOM 3651 N N . LEU C 1 131 ? 53.696 11.621 12.337 1.00 40.02 128 LEU C N 1
ATOM 3652 C CA . LEU C 1 131 ? 52.949 10.898 13.364 1.00 39.52 128 LEU C CA 1
ATOM 3653 C C . LEU C 1 131 ? 51.638 10.326 12.831 1.00 37.01 128 LEU C C 1
ATOM 3654 O O . LEU C 1 131 ? 51.211 9.247 13.242 1.00 35.27 128 LEU C O 1
ATOM 3659 N N . LEU C 1 132 ? 50.999 11.050 11.918 1.00 38.87 129 LEU C N 1
ATOM 3660 C CA . LEU C 1 132 ? 49.782 10.557 11.287 1.00 38.81 129 LEU C CA 1
ATOM 3661 C C . LEU C 1 132 ? 50.109 9.418 10.326 1.00 31.79 129 LEU C C 1
ATOM 3662 O O . LEU C 1 132 ? 49.389 8.424 10.259 1.00 32.15 129 LEU C O 1
ATOM 3667 N N . LEU C 1 133 ? 51.204 9.563 9.588 1.00 34.87 130 LEU C N 1
ATOM 3668 C CA . LEU C 1 133 ? 51.658 8.497 8.701 1.00 33.33 130 LEU C CA 1
ATOM 3669 C C . LEU C 1 133 ? 51.987 7.228 9.488 1.00 26.16 130 LEU C C 1
ATOM 3670 O O . LEU C 1 133 ? 51.661 6.121 9.061 1.00 26.20 130 LEU C O 1
ATOM 3675 N N . ASP C 1 134 ? 52.622 7.392 10.644 1.00 28.04 131 ASP C N 1
ATOM 3676 C CA . ASP C 1 134 ? 52.933 6.252 11.497 1.00 27.68 131 ASP C CA 1
ATOM 3677 C C . ASP C 1 134 ? 51.660 5.566 11.979 1.00 25.40 131 ASP C C 1
ATOM 3678 O O . ASP C 1 134 ? 51.598 4.342 12.047 1.00 24.09 131 ASP C O 1
ATOM 3683 N N . ALA C 1 135 ? 50.648 6.363 12.311 1.00 27.72 132 ALA C N 1
ATOM 3684 C CA . ALA C 1 135 ? 49.376 5.830 12.790 1.00 26.55 132 ALA C CA 1
ATOM 3685 C C . ALA C 1 135 ? 48.663 5.052 11.688 1.00 24.82 132 ALA C C 1
ATOM 3686 O O . ALA C 1 135 ? 48.058 4.008 11.943 1.00 26.20 132 ALA C O 1
ATOM 3688 N N . ILE C 1 136 ? 48.736 5.561 10.463 1.00 25.50 133 ILE C N 1
ATOM 3689 C CA . ILE C 1 136 ? 48.159 4.865 9.319 1.00 23.34 133 ILE C CA 1
ATOM 3690 C C . ILE C 1 136 ? 48.923 3.568 9.037 1.00 26.45 133 ILE C C 1
ATOM 3691 O O . ILE C 1 136 ? 48.320 2.508 8.869 1.00 26.66 133 ILE C O 1
ATOM 3696 N N A SER C 1 137 ? 50.250 3.659 8.989 0.81 27.88 134 SER C N 1
ATOM 3697 N N B SER C 1 137 ? 50.248 3.665 8.996 0.19 27.54 134 SER C N 1
ATOM 3698 C CA A SER C 1 137 ? 51.090 2.482 8.777 0.81 28.39 134 SER C CA 1
ATOM 3699 C CA B SER C 1 137 ? 51.099 2.501 8.776 0.19 27.97 134 SER C CA 1
ATOM 3700 C C A SER C 1 137 ? 50.818 1.430 9.842 0.81 25.32 134 SER C C 1
ATOM 3701 C C B SER C 1 137 ? 50.860 1.436 9.842 0.19 26.87 134 SER C C 1
ATOM 3702 O O A SER C 1 137 ? 50.683 0.247 9.544 0.81 28.58 134 SER C O 1
ATOM 3703 O O B SER C 1 137 ? 50.784 0.247 9.539 0.19 27.77 134 SER C O 1
ATOM 3708 N N . HIS C 1 138 ? 50.745 1.875 11.091 1.00 27.35 135 HIS C N 1
ATOM 3709 C CA . HIS C 1 138 ? 50.507 0.975 12.206 1.00 25.93 135 HIS C CA 1
ATOM 3710 C C . HIS C 1 138 ? 49.184 0.238 12.038 1.00 24.85 135 HIS C C 1
ATOM 3711 O O . HIS C 1 138 ? 49.097 -0.967 12.285 1.00 24.57 135 HIS C O 1
ATOM 3718 N N . PHE C 1 139 ? 48.150 0.958 11.616 1.00 23.78 136 PHE C N 1
ATOM 3719 C CA . PHE C 1 139 ? 46.845 0.326 11.454 1.00 29.97 136 PHE C CA 1
ATOM 3720 C C . PHE C 1 139 ? 46.902 -0.861 10.500 1.00 24.11 136 PHE C C 1
ATOM 3721 O O . PHE C 1 139 ? 46.434 -1.949 10.822 1.00 25.90 136 PHE C O 1
ATOM 3729 N N . PHE C 1 140 ? 47.470 -0.645 9.320 1.00 25.28 137 PHE C N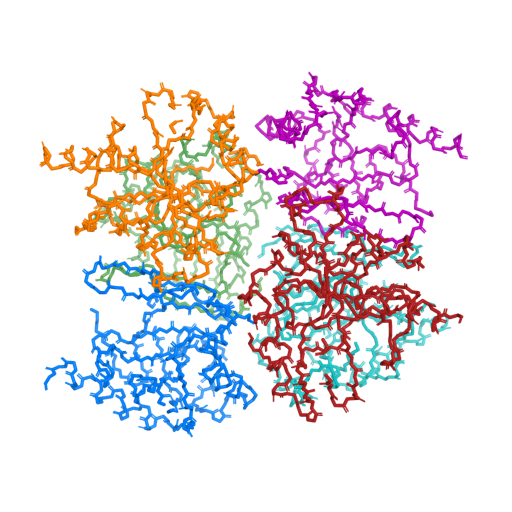 1
ATOM 3730 C CA . PHE C 1 140 ? 47.501 -1.690 8.304 1.00 30.43 137 PHE C CA 1
ATOM 3731 C C . PHE C 1 140 ? 48.454 -2.833 8.633 1.00 34.96 137 PHE C C 1
ATOM 3732 O O . PHE C 1 140 ? 48.298 -3.940 8.124 1.00 43.39 137 PHE C O 1
ATOM 3740 N N . GLU C 1 141 ? 49.429 -2.571 9.496 1.00 33.90 138 GLU C N 1
ATOM 3741 C CA . GLU C 1 141 ? 50.333 -3.622 9.944 1.00 36.87 138 GLU C CA 1
ATOM 3742 C C . GLU C 1 141 ? 49.736 -4.471 11.065 1.00 44.52 138 GLU C C 1
ATOM 3743 O O . GLU C 1 141 ? 50.169 -5.600 11.288 1.00 48.19 138 GLU C O 1
ATOM 3749 N N . ARG C 1 142 ? 48.739 -3.936 11.762 1.00 40.61 139 ARG C N 1
ATOM 3750 C CA . ARG C 1 142 ? 48.245 -4.579 12.976 1.00 39.68 139 ARG C CA 1
ATOM 3751 C C . ARG C 1 142 ? 46.798 -5.067 12.892 1.00 37.49 139 ARG C C 1
ATOM 3752 O O . ARG C 1 142 ? 46.408 -5.975 13.623 1.00 39.54 139 ARG C O 1
ATOM 3760 N N . TYR C 1 143 ? 46.003 -4.468 12.013 1.00 37.01 140 TYR C N 1
ATOM 3761 C CA . TYR C 1 143 ? 44.564 -4.720 12.026 1.00 38.48 140 TYR C CA 1
ATOM 3762 C C . TYR C 1 143 ? 44.183 -6.147 11.627 1.00 42.06 140 TYR C C 1
ATOM 3763 O O . TYR C 1 143 ? 43.034 -6.558 11.798 1.00 39.51 140 TYR C O 1
ATOM 3772 N N . LYS C 1 144 ? 45.146 -6.904 11.110 1.00 40.72 141 LYS C N 1
ATOM 3773 C CA . LYS C 1 144 ? 44.902 -8.309 10.790 1.00 49.48 141 LYS C CA 1
ATOM 3774 C C . LYS C 1 144 ? 45.657 -9.251 11.727 1.00 50.40 141 LYS C C 1
ATOM 3775 O O . LYS C 1 144 ? 45.844 -10.427 11.417 1.00 52.60 141 LYS C O 1
ATOM 3781 N N . ASP C 1 145 ? 46.086 -8.732 12.874 1.00 50.82 142 ASP C N 1
ATOM 3782 C CA . ASP C 1 145 ? 46.830 -9.534 13.842 1.00 50.33 142 ASP C CA 1
ATOM 3783 C C . ASP C 1 145 ? 46.023 -10.724 14.348 1.00 53.16 142 ASP C C 1
ATOM 3784 O O . ASP C 1 145 ? 46.549 -11.832 14.468 1.00 52.21 142 ASP C O 1
ATOM 3789 N N . LEU C 1 146 ? 44.749 -10.491 14.647 1.00 55.02 143 LEU C N 1
ATOM 3790 C CA . LEU C 1 146 ? 43.898 -11.527 15.227 1.00 59.33 143 LEU C CA 1
ATOM 3791 C C . LEU C 1 146 ? 43.643 -12.676 14.259 1.00 62.34 143 LEU C C 1
ATOM 3792 O O . LEU C 1 146 ? 42.857 -13.579 14.542 1.00 65.77 143 LEU C O 1
ATOM 3797 N N . GLU C 1 147 ? 44.316 -12.634 13.115 1.00 61.04 144 GLU C N 1
ATOM 3798 C CA . GLU C 1 147 ? 44.245 -13.716 12.148 1.00 64.32 144 GLU C CA 1
ATOM 3799 C C . GLU C 1 147 ? 45.650 -14.158 11.767 1.00 64.87 144 GLU C C 1
ATOM 3800 O O . GLU C 1 147 ? 46.259 -13.592 10.860 1.00 57.54 144 GLU C O 1
ATOM 3806 N N . PRO C 1 148 ? 46.174 -15.170 12.474 1.00 73.94 145 PRO C N 1
ATOM 3807 C CA . PRO C 1 148 ? 47.500 -15.717 12.173 1.00 80.08 145 PRO C CA 1
ATOM 3808 C C . PRO C 1 148 ? 47.584 -16.187 10.724 1.00 84.88 145 PRO C C 1
ATOM 3809 O O . PRO C 1 148 ? 46.551 -16.387 10.081 1.00 84.59 145 PRO C O 1
ATOM 3813 N N . ASN C 1 149 ? 48.803 -16.356 10.222 1.00 88.90 146 ASN C N 1
ATOM 3814 C CA . ASN C 1 149 ? 49.022 -16.679 8.814 1.00 91.30 146 ASN C CA 1
ATOM 3815 C C . ASN C 1 149 ? 48.476 -15.597 7.886 1.00 88.07 146 ASN C C 1
ATOM 3816 O O . ASN C 1 149 ? 48.447 -15.763 6.666 1.00 89.50 146 ASN C O 1
ATOM 3821 N N . LYS C 1 150 ? 48.038 -14.492 8.481 1.00 81.37 147 LYS C N 1
ATOM 3822 C CA . LYS C 1 150 ? 47.671 -13.298 7.733 1.00 73.13 147 LYS C CA 1
ATOM 3823 C C . LYS C 1 150 ? 48.519 -12.137 8.234 1.00 69.23 147 LYS C C 1
ATOM 3824 O O . LYS C 1 150 ? 48.381 -11.703 9.379 1.00 68.99 147 LYS C O 1
ATOM 3830 N N . TRP C 1 151 ? 49.403 -11.645 7.375 1.00 66.62 148 TRP C N 1
ATOM 3831 C CA . TRP C 1 151 ? 50.352 -10.613 7.768 1.00 60.10 148 TRP C CA 1
ATOM 3832 C C . TRP C 1 151 ? 50.308 -9.407 6.839 1.00 58.99 148 TRP C C 1
ATOM 3833 O O . TRP C 1 151 ? 49.732 -9.464 5.752 1.00 60.78 148 TRP C O 1
ATOM 3844 N N . ALA C 1 152 ? 50.920 -8.315 7.283 1.00 55.23 149 ALA C N 1
ATOM 3845 C CA . ALA C 1 152 ? 51.008 -7.103 6.483 1.00 50.08 149 ALA C CA 1
ATOM 3846 C C . ALA C 1 152 ? 52.275 -6.334 6.832 1.00 49.18 149 ALA C C 1
ATOM 3847 O O . ALA C 1 152 ? 52.632 -6.205 8.003 1.00 50.97 149 ALA C O 1
ATOM 3849 N N . LYS C 1 153 ? 52.954 -5.830 5.808 1.00 47.60 150 LYS C N 1
ATOM 3850 C CA . LYS C 1 153 ? 54.172 -5.056 5.998 1.00 52.34 150 LYS C CA 1
ATOM 3851 C C . LYS C 1 153 ? 54.169 -3.814 5.115 1.00 43.44 150 LYS C C 1
ATOM 3852 O O . LYS C 1 153 ? 54.067 -3.906 3.893 1.00 42.22 150 LYS C O 1
ATOM 3858 N N . VAL C 1 154 ? 54.267 -2.649 5.744 1.00 41.48 151 VAL C N 1
ATOM 3859 C CA . VAL C 1 154 ? 54.370 -1.398 5.010 1.00 39.24 151 VAL C CA 1
ATOM 3860 C C . VAL C 1 154 ? 55.837 -1.105 4.713 1.00 44.17 151 VAL C C 1
ATOM 3861 O O . VAL C 1 154 ? 56.637 -0.919 5.628 1.00 47.01 151 VAL C O 1
ATOM 3865 N N . LYS C 1 155 ? 56.192 -1.081 3.433 1.00 45.45 152 LYS C N 1
ATOM 3866 C CA . LYS C 1 155 ? 57.575 -0.840 3.038 1.00 52.30 152 LYS C CA 1
ATOM 3867 C C . LYS C 1 155 ? 57.976 0.602 3.312 1.00 51.58 152 LYS C C 1
ATOM 3868 O O . LYS C 1 155 ? 59.120 0.880 3.670 1.00 56.28 152 LYS C O 1
ATOM 3874 N N . GLY C 1 156 ? 57.027 1.515 3.141 1.00 45.08 153 GLY C N 1
ATOM 3875 C CA . GLY C 1 156 ? 57.282 2.926 3.355 1.00 42.47 153 GLY C CA 1
ATOM 3876 C C . GLY C 1 156 ? 56.345 3.801 2.548 1.00 42.42 153 GLY C C 1
ATOM 3877 O O . GLY C 1 156 ? 55.393 3.314 1.937 1.00 38.69 153 GLY C O 1
ATOM 3878 N N . TRP C 1 157 ? 56.619 5.101 2.547 1.00 41.05 154 TRP C N 1
ATOM 3879 C CA . TRP C 1 157 ? 55.784 6.065 1.844 1.00 38.37 154 TRP C CA 1
ATOM 3880 C C . TRP C 1 157 ? 56.545 6.715 0.699 1.00 41.62 154 TRP C C 1
ATOM 3881 O O . TRP C 1 157 ? 57.670 7.178 0.879 1.00 46.78 154 TRP C O 1
ATOM 3892 N N . GLU C 1 158 ? 55.927 6.752 -0.476 1.00 40.59 155 GLU C N 1
ATOM 3893 C CA . GLU C 1 158 ? 56.554 7.364 -1.643 1.00 45.77 155 GLU C CA 1
ATOM 3894 C C . GLU C 1 158 ? 55.741 8.545 -2.169 1.00 40.83 155 GLU C C 1
ATOM 3895 O O . GLU C 1 158 ? 54.530 8.635 -1.945 1.00 38.77 155 GLU C O 1
ATOM 3901 N N . ASP C 1 159 ? 56.420 9.444 -2.873 1.00 33.29 156 ASP C N 1
ATOM 3902 C CA . ASP C 1 159 ? 55.865 10.746 -3.230 1.00 39.86 156 ASP C CA 1
ATOM 3903 C C . ASP C 1 159 ? 54.703 10.701 -4.217 1.00 40.88 156 ASP C C 1
ATOM 3904 O O . ASP C 1 159 ? 54.288 9.635 -4.676 1.00 43.75 156 ASP C O 1
ATOM 3909 N N . LYS C 1 160 ? 54.200 11.886 -4.547 1.00 38.94 157 LYS C N 1
ATOM 3910 C CA . LYS C 1 160 ? 53.060 12.034 -5.440 1.00 46.77 157 LYS C CA 1
ATOM 3911 C C . LYS C 1 160 ? 53.350 11.501 -6.837 1.00 42.60 157 LYS C C 1
ATOM 3912 O O . LYS C 1 160 ? 52.453 11.001 -7.517 1.00 38.90 157 LYS C O 1
ATOM 3918 N N . GLU C 1 161 ? 54.603 11.610 -7.265 1.00 43.53 158 GLU C N 1
ATOM 3919 C CA . GLU C 1 161 ? 54.973 11.158 -8.597 1.00 45.76 158 GLU C CA 1
ATOM 3920 C C . GLU C 1 161 ? 54.863 9.641 -8.696 1.00 36.86 158 GLU C C 1
ATOM 3921 O O . GLU C 1 161 ? 54.388 9.112 -9.699 1.00 42.17 158 GLU C O 1
ATOM 3927 N N . ALA C 1 162 ? 55.303 8.946 -7.653 1.00 40.62 159 ALA C N 1
ATOM 3928 C CA . ALA C 1 162 ? 55.134 7.500 -7.579 1.00 47.16 159 ALA C CA 1
ATOM 3929 C C . ALA C 1 162 ? 53.646 7.153 -7.531 1.00 45.05 159 ALA C C 1
ATOM 3930 O O . ALA C 1 162 ? 53.207 6.166 -8.119 1.00 49.66 159 ALA C O 1
ATOM 3932 N N . ALA C 1 163 ? 52.871 7.971 -6.829 1.00 40.74 160 ALA C N 1
ATOM 3933 C CA . ALA C 1 163 ? 51.426 7.773 -6.771 1.00 39.00 160 ALA C CA 1
ATOM 3934 C C . ALA C 1 163 ? 50.829 7.891 -8.170 1.00 42.93 160 ALA C C 1
ATOM 3935 O O . ALA C 1 163 ? 50.005 7.070 -8.579 1.00 44.65 160 ALA C O 1
ATOM 3937 N N . LYS C 1 164 ? 51.264 8.914 -8.901 1.00 38.89 161 LYS C N 1
ATOM 3938 C CA . LYS C 1 164 ? 50.774 9.180 -10.248 1.00 36.28 161 LYS C CA 1
ATOM 3939 C C . LYS C 1 164 ? 51.099 8.046 -11.214 1.00 44.46 161 LYS C C 1
ATOM 3940 O O . LYS C 1 164 ? 50.298 7.720 -12.090 1.00 45.83 161 LYS C O 1
ATOM 3946 N N . LYS C 1 165 ? 52.275 7.447 -11.058 1.00 47.91 162 LYS C N 1
ATOM 3947 C CA . LYS C 1 165 ? 52.676 6.337 -11.916 1.00 54.41 162 LYS C CA 1
ATOM 3948 C C . LYS C 1 165 ? 51.741 5.142 -11.750 1.00 51.36 162 LYS C C 1
ATOM 3949 O O . LYS C 1 165 ? 51.262 4.574 -12.733 1.00 50.80 162 LYS C O 1
ATOM 3955 N N . GLU C 1 166 ? 51.487 4.768 -10.500 1.00 51.71 163 GLU C N 1
ATOM 3956 C CA . GLU C 1 166 ? 50.611 3.640 -10.194 1.00 55.49 163 GLU C CA 1
ATOM 3957 C C . GLU C 1 166 ? 49.172 3.900 -10.635 1.00 51.29 163 GLU C C 1
ATOM 3958 O O . GLU C 1 166 ? 48.488 2.997 -11.118 1.00 52.15 163 GLU C O 1
ATOM 3964 N N . PHE C 1 167 ? 48.717 5.137 -10.463 1.00 46.09 164 PHE C N 1
ATOM 3965 C CA . PHE C 1 167 ? 47.378 5.530 -10.887 1.00 39.53 164 PHE C CA 1
ATOM 3966 C C . PHE C 1 167 ? 47.218 5.350 -12.394 1.00 45.42 164 PHE C C 1
ATOM 3967 O O . PHE C 1 167 ? 46.259 4.734 -12.855 1.00 37.68 164 PHE C O 1
ATOM 3975 N N . GLU C 1 168 ? 48.168 5.880 -13.159 1.00 39.46 165 GLU C N 1
ATOM 3976 C CA . GLU C 1 168 ? 48.115 5.776 -14.612 1.00 53.00 165 GLU C CA 1
ATOM 3977 C C . GLU C 1 168 ? 48.314 4.337 -15.077 1.00 52.43 165 GLU C C 1
ATOM 3978 O O . GLU C 1 168 ? 47.687 3.893 -16.039 1.00 50.78 165 GLU C O 1
ATOM 3984 N N . ALA C 1 169 ? 49.184 3.610 -14.385 1.00 50.80 166 ALA C N 1
ATOM 3985 C CA . ALA C 1 169 ? 49.415 2.206 -14.696 1.00 52.62 166 ALA C CA 1
ATOM 3986 C C . ALA C 1 169 ? 48.159 1.372 -14.456 1.00 48.29 166 ALA C C 1
ATOM 3987 O O . ALA C 1 169 ? 47.871 0.438 -15.203 1.00 46.53 166 ALA C O 1
ATOM 3989 N N . SER C 1 170 ? 47.410 1.715 -13.413 1.00 50.57 167 SER C N 1
ATOM 3990 C CA . SER C 1 170 ? 46.192 0.982 -13.080 1.00 48.57 167 SER C CA 1
ATOM 3991 C C . SER C 1 170 ? 45.048 1.324 -14.031 1.00 46.57 167 SER C C 1
ATOM 3992 O O . SER C 1 170 ? 44.138 0.520 -14.236 1.00 44.43 167 SER C O 1
ATOM 3995 N N . ILE C 1 171 ? 45.091 2.521 -14.606 1.00 44.17 168 ILE C N 1
ATOM 3996 C CA . ILE C 1 171 ? 44.109 2.897 -15.615 1.00 50.25 168 ILE C CA 1
ATOM 3997 C C . ILE C 1 171 ? 44.402 2.161 -16.920 1.00 52.32 168 ILE C C 1
ATOM 3998 O O . ILE C 1 171 ? 43.487 1.776 -17.650 1.00 50.90 168 ILE C O 1
ATOM 4003 N N . VAL C 1 172 ? 45.686 1.954 -17.196 1.00 54.78 169 VAL C N 1
ATOM 4004 C CA . VAL C 1 172 ? 46.104 1.182 -18.361 1.00 66.01 169 VAL C CA 1
ATOM 4005 C C . VAL C 1 172 ? 45.532 -0.232 -18.307 1.00 73.80 169 VAL C C 1
ATOM 4006 O O . VAL C 1 172 ? 44.828 -0.661 -19.222 1.00 69.18 169 VAL C O 1
ATOM 4010 N N . ARG C 1 173 ? 45.831 -0.949 -17.226 1.00 44.03 170 ARG C N 1
ATOM 4011 C CA . ARG C 1 173 ? 45.366 -2.325 -17.066 1.00 51.96 170 ARG C CA 1
ATOM 4012 C C . ARG C 1 173 ? 43.862 -2.444 -17.297 1.00 55.13 170 ARG C C 1
ATOM 4013 O O . ARG C 1 173 ? 43.365 -3.502 -17.680 1.00 54.43 170 ARG C O 1
ATOM 4021 N N . PHE C 1 174 ? 43.140 -1.354 -17.060 1.00 55.87 171 PHE C N 1
ATOM 4022 C CA . PHE C 1 174 ? 41.692 -1.357 -17.220 1.00 54.17 171 PHE C CA 1
ATOM 4023 C C . PHE C 1 174 ? 41.290 -0.999 -18.650 1.00 51.78 171 PHE C C 1
ATOM 4024 O O . PHE C 1 174 ? 40.253 -1.452 -19.142 1.00 48.27 171 PHE C O 1
ATOM 4032 N N . VAL D 1 8 ? 22.719 20.368 48.501 1.00 47.27 5 VAL D N 1
ATOM 4033 C CA . VAL D 1 8 ? 22.140 21.139 47.406 1.00 41.58 5 VAL D CA 1
ATOM 4034 C C . VAL D 1 8 ? 20.699 21.527 47.719 1.00 46.79 5 VAL D C 1
ATOM 4035 O O . VAL D 1 8 ? 19.882 20.681 48.082 1.00 45.86 5 VAL D O 1
ATOM 4039 N N . SER D 1 9 ? 20.392 22.811 47.576 1.00 47.48 6 SER D N 1
ATOM 4040 C CA . SER D 1 9 ? 19.045 23.303 47.832 1.00 52.63 6 SER D CA 1
ATOM 4041 C C . SER D 1 9 ? 18.049 22.721 46.833 1.00 49.50 6 SER D C 1
ATOM 4042 O O . SER D 1 9 ? 18.424 22.306 45.734 1.00 41.06 6 SER D O 1
ATOM 4045 N N . ALA D 1 10 ? 16.779 22.690 47.223 1.00 49.43 7 ALA D N 1
ATOM 4046 C CA . ALA D 1 10 ? 15.723 22.227 46.333 1.00 46.99 7 ALA D CA 1
ATOM 4047 C C . ALA D 1 10 ? 15.426 23.275 45.269 1.00 42.88 7 ALA D C 1
ATOM 4048 O O . ALA D 1 10 ? 14.894 22.960 44.207 1.00 43.98 7 ALA D O 1
ATOM 4050 N N . GLY D 1 11 ? 15.778 24.523 45.559 1.00 39.92 8 GLY D N 1
ATOM 4051 C CA . GLY D 1 11 ? 15.499 25.621 44.651 1.00 42.38 8 GLY D CA 1
ATOM 4052 C C . GLY D 1 11 ? 14.483 26.590 45.227 1.00 43.68 8 GLY D C 1
ATOM 4053 O O . GLY D 1 11 ? 14.036 26.426 46.360 1.00 48.51 8 GLY D O 1
ATOM 4054 N N . LYS D 1 12 ? 14.115 27.598 44.442 1.00 47.90 9 LYS D N 1
ATOM 4055 C CA . LYS D 1 12 ? 13.206 28.645 44.904 1.00 55.42 9 LYS D CA 1
ATOM 4056 C C . LYS D 1 12 ? 11.785 28.134 45.113 1.00 53.54 9 LYS D C 1
ATOM 4057 O O . LYS D 1 12 ? 11.165 28.404 46.141 1.00 55.18 9 LYS D O 1
ATOM 4063 N N . GLY D 1 13 ? 11.271 27.402 44.131 1.00 47.84 10 GLY D N 1
ATOM 4064 C CA . GLY D 1 13 ? 9.918 26.887 44.195 1.00 46.02 10 GLY D CA 1
ATOM 4065 C C . GLY D 1 13 ? 9.519 26.154 42.931 1.00 46.66 10 GLY D C 1
ATOM 4066 O O . GLY D 1 13 ? 10.370 25.749 42.135 1.00 40.74 10 GLY D O 1
ATOM 4067 N N . ILE D 1 14 ? 8.213 25.995 42.745 1.00 40.20 11 ILE D N 1
ATOM 4068 C CA . ILE D 1 14 ? 7.670 25.211 41.642 1.00 36.58 11 ILE D CA 1
ATOM 4069 C C . ILE D 1 14 ? 8.007 25.802 40.272 1.00 36.69 11 ILE D C 1
ATOM 4070 O O . ILE D 1 14 ? 8.021 25.090 39.264 1.00 32.08 11 ILE D O 1
ATOM 4075 N N . ASP D 1 15 ? 8.282 27.103 40.241 1.00 36.35 12 ASP D N 1
ATOM 4076 C CA . ASP D 1 15 ? 8.598 27.798 38.997 1.00 37.06 12 ASP D CA 1
ATOM 4077 C C . ASP D 1 15 ? 10.100 27.937 38.797 1.00 33.99 12 ASP D C 1
ATOM 4078 O O . ASP D 1 15 ? 10.553 28.476 37.786 1.00 37.10 12 ASP D O 1
ATOM 4083 N N . ASP D 1 16 ? 10.870 27.457 39.766 1.00 37.44 13 ASP D N 1
ATOM 4084 C CA . ASP D 1 16 ? 12.322 27.500 39.672 1.00 39.42 13 ASP D CA 1
ATOM 4085 C C . ASP D 1 16 ? 12.956 26.612 40.736 1.00 35.88 13 ASP D C 1
ATOM 4086 O O . ASP D 1 16 ? 13.265 27.070 41.837 1.00 35.78 13 ASP D O 1
ATOM 4091 N N . PHE D 1 17 ? 13.136 25.337 40.404 1.00 30.64 14 PHE D N 1
ATOM 4092 C CA . PHE D 1 17 ? 13.761 24.398 41.328 1.00 28.05 14 PHE D CA 1
ATOM 4093 C C . PHE D 1 17 ? 14.901 23.612 40.680 1.00 27.68 14 PHE D C 1
ATOM 4094 O O . PHE D 1 17 ? 15.044 23.597 39.458 1.00 30.75 14 PHE D O 1
ATOM 4102 N N . ASN D 1 18 ? 15.718 22.976 41.512 1.00 30.37 15 ASN D N 1
ATOM 4103 C CA . ASN D 1 18 ? 16.891 22.250 41.038 1.00 31.01 15 ASN D CA 1
ATOM 4104 C C . ASN D 1 18 ? 16.601 20.785 40.760 1.00 29.91 15 ASN D C 1
ATOM 4105 O O . ASN D 1 18 ? 15.835 20.149 41.482 1.00 27.91 15 ASN D O 1
ATOM 4110 N N . VAL D 1 19 ? 17.224 20.255 39.711 1.00 23.34 16 VAL D N 1
ATOM 4111 C CA . VAL D 1 19 ? 17.096 18.847 39.365 1.00 18.53 16 VAL D CA 1
ATOM 4112 C C . VAL D 1 19 ? 18.457 18.274 38.982 1.00 25.82 16 VAL D C 1
ATOM 4113 O O . VAL D 1 19 ? 19.170 18.842 38.152 1.00 27.38 16 VAL D O 1
ATOM 4117 N N . ILE D 1 20 ? 18.819 17.152 39.589 1.00 25.19 17 ILE D N 1
ATOM 4118 C CA . ILE D 1 20 ? 20.023 16.436 39.195 1.00 25.22 17 ILE D CA 1
ATOM 4119 C C . ILE D 1 20 ? 19.632 15.355 38.197 1.00 27.43 17 ILE D C 1
ATOM 4120 O O . ILE D 1 20 ? 18.866 14.448 38.520 1.00 22.54 17 ILE D O 1
ATOM 4125 N N . ILE D 1 21 ? 20.144 15.467 36.976 1.00 23.93 18 ILE D N 1
ATOM 4126 C CA . ILE D 1 21 ? 19.802 14.532 35.911 1.00 25.50 18 ILE D CA 1
ATOM 4127 C C . ILE D 1 21 ? 20.523 13.198 36.089 1.00 26.19 18 ILE D C 1
ATOM 4128 O O . ILE D 1 21 ? 21.741 13.152 36.262 1.00 26.96 18 ILE D O 1
ATOM 4133 N N . GLU D 1 22 ? 19.757 12.114 36.058 1.00 22.54 19 GLU D N 1
ATOM 4134 C CA . GLU D 1 22 ? 20.315 10.776 36.195 1.00 23.13 19 GLU D CA 1
ATOM 4135 C C . GLU D 1 22 ? 20.324 10.034 34.860 1.00 26.51 19 GLU D C 1
ATOM 4136 O O . GLU D 1 22 ? 21.237 9.256 34.576 1.00 32.16 19 GLU D O 1
ATOM 4142 N N . ILE D 1 23 ? 19.306 10.278 34.041 1.00 21.08 20 ILE D N 1
ATOM 4143 C CA . ILE D 1 23 ? 19.192 9.606 32.750 1.00 21.09 20 ILE D CA 1
ATOM 4144 C C . ILE D 1 23 ? 18.866 10.607 31.649 1.00 21.97 20 ILE D C 1
ATOM 4145 O O . ILE D 1 23 ? 17.914 11.378 31.771 1.00 24.17 20 ILE D O 1
ATOM 4150 N N . PRO D 1 24 ? 19.663 10.609 30.572 1.00 25.13 21 PRO D N 1
ATOM 4151 C CA . PRO D 1 24 ? 19.418 11.553 29.481 1.00 20.35 21 PRO D CA 1
ATOM 4152 C C . PRO D 1 24 ? 18.274 11.105 28.588 1.00 16.53 21 PRO D C 1
ATOM 4153 O O . PRO D 1 24 ? 18.002 9.909 28.460 1.00 16.71 21 PRO D O 1
ATOM 4157 N N . ALA D 1 25 ? 17.605 12.072 27.977 1.00 15.92 22 ALA D N 1
ATOM 4158 C CA . ALA D 1 25 ? 16.638 11.774 26.945 1.00 18.13 22 ALA D CA 1
ATOM 4159 C C . ALA D 1 25 ? 17.309 10.848 25.934 1.00 23.96 22 ALA D C 1
ATOM 4160 O O . ALA D 1 25 ? 18.494 11.008 25.639 1.00 18.11 22 ALA D O 1
ATOM 4162 N N . ASN D 1 26 ? 16.558 9.872 25.433 1.00 33.66 23 ASN D N 1
ATOM 4163 C CA . ASN D 1 26 ? 17.067 8.893 24.470 1.00 36.58 23 ASN D CA 1
ATOM 4164 C C . ASN D 1 26 ? 17.995 7.843 25.079 1.00 36.81 23 ASN D C 1
ATOM 4165 O O . ASN D 1 26 ? 18.472 6.948 24.382 1.00 40.30 23 ASN D O 1
ATOM 4170 N N . GLY D 1 27 ? 18.251 7.957 26.376 1.00 31.27 24 GLY D N 1
ATOM 4171 C CA . GLY D 1 27 ? 19.055 6.974 27.080 1.00 27.43 24 GLY D CA 1
ATOM 4172 C C . GLY D 1 27 ? 18.156 5.894 27.647 1.00 25.98 24 GLY D C 1
ATOM 4173 O O . GLY D 1 27 ? 17.030 5.714 27.183 1.00 27.79 24 GLY D O 1
ATOM 4174 N N . GLY D 1 28 ? 18.647 5.175 28.650 1.00 28.05 25 GLY D N 1
ATOM 4175 C CA . GLY D 1 28 ? 17.848 4.151 29.294 1.00 34.98 25 GLY D CA 1
ATOM 4176 C C . GLY D 1 28 ? 18.463 2.764 29.287 1.00 39.91 25 GLY D C 1
ATOM 4177 O O . GLY D 1 28 ? 18.163 1.949 30.160 1.00 39.43 25 GLY D O 1
ATOM 4178 N N . GLU D 1 29 ? 19.319 2.484 28.306 1.00 32.11 26 GLU D N 1
ATOM 4179 C CA . GLU D 1 29 ? 19.949 1.168 28.221 1.00 34.69 26 GLU D CA 1
ATOM 4180 C C . GLU D 1 29 ? 20.767 0.883 29.469 1.00 35.19 26 GLU D C 1
ATOM 4181 O O . GLU D 1 29 ? 20.885 -0.263 29.904 1.00 37.11 26 GLU D O 1
ATOM 4187 N N . VAL D 1 30 ? 21.344 1.935 30.032 1.00 29.80 27 VAL D N 1
ATOM 4188 C CA . VAL D 1 30 ? 21.922 1.864 31.363 1.00 30.44 27 VAL D CA 1
ATOM 4189 C C . VAL D 1 30 ? 21.241 2.918 32.224 1.00 33.83 27 VAL D C 1
ATOM 4190 O O . VAL D 1 30 ? 21.115 4.072 31.822 1.00 31.78 27 VAL D O 1
ATOM 4194 N N . LYS D 1 31 ? 20.778 2.510 33.399 1.00 32.94 28 LYS D N 1
ATOM 4195 C CA . LYS D 1 31 ? 20.100 3.427 34.305 1.00 35.88 28 LYS D CA 1
ATOM 4196 C C . LYS D 1 31 ? 21.041 3.852 35.423 1.00 35.70 28 LYS D C 1
ATOM 4197 O O . LYS D 1 31 ? 21.516 3.021 36.195 1.00 37.76 28 LYS D O 1
ATOM 4203 N N . TYR D 1 32 ? 21.321 5.148 35.493 1.00 28.75 29 TYR D N 1
ATOM 4204 C CA . TYR D 1 32 ? 22.177 5.684 36.538 1.00 24.40 29 TYR D CA 1
ATOM 4205 C C . TYR D 1 32 ? 21.341 6.169 37.710 1.00 27.59 29 TYR D C 1
ATOM 4206 O O . TYR D 1 32 ? 20.199 6.592 37.537 1.00 27.42 29 TYR D O 1
ATOM 4215 N N . GLU D 1 33 ? 21.923 6.111 38.901 1.00 30.42 30 GLU D N 1
ATOM 4216 C CA . GLU D 1 33 ? 21.310 6.688 40.090 1.00 37.29 30 GLU D CA 1
ATOM 4217 C C . GLU D 1 33 ? 22.367 7.469 40.849 1.00 34.77 30 GLU D C 1
ATOM 4218 O O . GLU D 1 33 ? 23.484 6.990 41.030 1.00 34.36 30 GLU D O 1
ATOM 4224 N N . TYR D 1 34 ? 22.033 8.679 41.286 1.00 33.70 31 TYR D N 1
ATOM 4225 C CA . TYR D 1 34 ? 23.004 9.471 42.027 1.00 39.26 31 TYR D CA 1
ATOM 4226 C C . TYR D 1 34 ? 23.090 9.026 43.484 1.00 40.25 31 TYR D C 1
ATOM 4227 O O . TYR D 1 34 ? 22.077 8.937 44.173 1.00 43.86 31 TYR D O 1
ATOM 4236 N N . ASP D 1 35 ? 24.307 8.738 43.937 1.00 41.49 32 ASP D N 1
ATOM 4237 C CA . ASP D 1 35 ? 24.549 8.346 45.322 1.00 41.79 32 ASP D CA 1
ATOM 4238 C C . ASP D 1 35 ? 25.081 9.533 46.116 1.00 45.26 32 ASP D C 1
ATOM 4239 O O . ASP D 1 35 ? 26.274 9.832 46.078 1.00 40.86 32 ASP D O 1
ATOM 4244 N N . LYS D 1 36 ? 24.182 10.206 46.827 1.00 49.92 33 LYS D N 1
ATOM 4245 C CA . LYS D 1 36 ? 24.524 11.381 47.624 1.00 60.23 33 LYS D CA 1
ATOM 4246 C C . LYS D 1 36 ? 25.611 11.083 48.656 1.00 62.78 33 LYS D C 1
ATOM 4247 O O . LYS D 1 36 ? 26.550 11.862 48.821 1.00 62.76 33 LYS D O 1
ATOM 4253 N N . GLU D 1 37 ? 25.479 9.953 49.344 1.00 62.46 34 GLU D N 1
ATOM 4254 C CA . GLU D 1 37 ? 26.448 9.557 50.363 1.00 64.11 34 GLU D CA 1
ATOM 4255 C C . GLU D 1 37 ? 27.869 9.540 49.814 1.00 63.13 34 GLU D C 1
ATOM 4256 O O . GLU D 1 37 ? 28.774 10.145 50.391 1.00 66.58 34 GLU D O 1
ATOM 4262 N N . LEU D 1 38 ? 28.059 8.844 48.697 1.00 55.71 35 LEU D N 1
ATOM 4263 C CA . LEU D 1 38 ? 29.378 8.714 48.088 1.00 50.06 35 LEU D CA 1
ATOM 4264 C C . LEU D 1 38 ? 29.711 9.890 47.174 1.00 50.72 35 LEU D C 1
ATOM 4265 O O . LEU D 1 38 ? 30.862 10.067 46.776 1.00 52.90 35 LEU D O 1
ATOM 4270 N N . GLY D 1 39 ? 28.704 10.693 46.847 1.00 50.99 36 GLY D N 1
ATOM 4271 C CA . GLY D 1 39 ? 28.884 11.806 45.932 1.00 47.78 36 GLY D CA 1
ATOM 4272 C C . GLY D 1 39 ? 29.265 11.338 44.538 1.00 47.50 36 GLY D C 1
ATOM 4273 O O . GLY D 1 39 ? 30.013 12.010 43.827 1.00 44.15 36 GLY D O 1
ATOM 4274 N N . PHE D 1 40 ? 28.749 10.178 44.147 1.00 46.58 37 PHE D N 1
ATOM 4275 C CA . PHE D 1 40 ? 29.031 9.621 42.829 1.00 43.74 37 PHE D CA 1
ATOM 4276 C C . PHE D 1 40 ? 27.759 9.277 42.077 1.00 36.50 37 PHE D C 1
ATOM 4277 O O . PHE D 1 40 ? 26.779 8.821 42.668 1.00 32.59 37 PHE D O 1
ATOM 4285 N N . LEU D 1 41 ? 27.782 9.494 40.768 1.00 28.08 38 LEU D N 1
ATOM 4286 C CA . LEU D 1 41 ? 26.769 8.928 39.899 1.00 31.04 38 LEU D CA 1
ATOM 4287 C C . LEU D 1 41 ? 27.081 7.439 39.805 1.00 31.91 38 LEU D C 1
ATOM 4288 O O . LEU D 1 41 ? 28.225 7.060 39.548 1.00 30.70 38 LEU D O 1
ATOM 4293 N N . THR D 1 42 ? 26.077 6.596 40.024 1.00 27.00 39 THR D N 1
ATOM 4294 C CA . THR D 1 42 ? 26.305 5.155 40.061 1.00 28.10 39 THR D CA 1
ATOM 4295 C C . THR D 1 42 ? 25.423 4.411 39.072 1.00 27.37 39 THR D C 1
ATOM 4296 O O . THR D 1 42 ? 24.387 4.914 38.651 1.00 32.15 39 THR D O 1
ATOM 4300 N N . VAL D 1 43 ? 25.839 3.204 38.707 1.00 27.55 40 VAL D N 1
ATOM 4301 C CA . VAL D 1 43 ? 25.004 2.344 37.881 1.00 30.66 40 VAL D CA 1
ATOM 4302 C C . VAL D 1 43 ? 23.945 1.669 38.739 1.00 32.78 40 VAL D C 1
ATOM 4303 O O . VAL D 1 43 ? 24.260 1.033 39.745 1.00 37.33 40 VAL D O 1
ATOM 4307 N N . ASP D 1 44 ? 22.687 1.820 38.344 1.00 31.77 41 ASP D N 1
ATOM 4308 C CA . ASP D 1 44 ? 21.598 1.117 39.004 1.00 36.30 41 ASP D CA 1
ATOM 4309 C C . ASP D 1 44 ? 21.366 -0.229 38.330 1.00 38.82 41 ASP D C 1
ATOM 4310 O O . ASP D 1 44 ? 21.533 -1.279 38.948 1.00 43.85 41 ASP D O 1
ATOM 4315 N N . ARG D 1 45 ? 20.980 -0.192 37.059 1.00 35.97 42 ARG D N 1
ATOM 4316 C CA . ARG D 1 45 ? 20.695 -1.413 36.316 1.00 41.18 42 ARG D CA 1
ATOM 4317 C C . ARG D 1 45 ? 20.894 -1.195 34.822 1.00 32.60 42 ARG D C 1
ATOM 4318 O O . ARG D 1 45 ? 20.786 -0.075 34.325 1.00 32.86 42 ARG D O 1
ATOM 4326 N N . PHE D 1 46 ? 21.191 -2.275 34.111 1.00 32.13 43 PHE D N 1
ATOM 4327 C CA . PHE D 1 46 ? 21.140 -2.259 32.657 1.00 34.31 43 PHE D CA 1
ATOM 4328 C C . PHE D 1 46 ? 19.768 -2.758 32.235 1.00 41.35 43 PHE D C 1
ATOM 4329 O O . PHE D 1 46 ? 19.300 -3.794 32.705 1.00 40.08 43 PHE D O 1
ATOM 4353 N N . PRO D 1 48 ? 17.512 -4.384 29.626 1.00 54.20 45 PRO D N 1
ATOM 4354 C CA . PRO D 1 48 ? 17.505 -5.240 28.437 1.00 57.37 45 PRO D CA 1
ATOM 4355 C C . PRO D 1 48 ? 16.190 -5.132 27.679 1.00 59.59 45 PRO D C 1
ATOM 4356 O O . PRO D 1 48 ? 15.458 -6.115 27.572 1.00 67.65 45 PRO D O 1
ATOM 4360 N N . THR D 1 49 ? 15.897 -3.945 27.164 1.00 46.78 46 THR D N 1
ATOM 4361 C CA . THR D 1 49 ? 14.664 -3.720 26.424 1.00 46.66 46 THR D CA 1
ATOM 4362 C C . THR D 1 49 ? 14.897 -2.687 25.332 1.00 41.38 46 THR D C 1
ATOM 4363 O O . THR D 1 49 ? 15.933 -2.020 25.308 1.00 40.31 46 THR D O 1
ATOM 4367 N N . SER D 1 50 ? 13.935 -2.558 24.426 1.00 35.46 47 SER D N 1
ATOM 4368 C CA . SER D 1 50 ? 14.077 -1.641 23.300 1.00 36.43 47 SER D CA 1
ATOM 4369 C C . SER D 1 50 ? 13.537 -0.249 23.619 1.00 35.40 47 SER D C 1
ATOM 4370 O O . SER D 1 50 ? 13.510 0.626 22.758 1.00 41.85 47 SER D O 1
ATOM 4389 N N . ARG D 1 52 ? 13.381 3.517 25.218 1.00 27.51 49 ARG D N 1
ATOM 4390 C CA . ARG D 1 52 ? 14.321 4.598 25.498 1.00 24.09 49 ARG D CA 1
ATOM 4391 C C . ARG D 1 52 ? 13.568 5.744 26.168 1.00 25.81 49 ARG D C 1
ATOM 4392 O O . ARG D 1 52 ? 12.433 6.041 25.798 1.00 26.96 49 ARG D O 1
ATOM 4400 N N . TYR D 1 53 ? 14.185 6.379 27.159 1.00 23.66 50 TYR D N 1
ATOM 4401 C CA . TYR D 1 53 ? 13.538 7.503 27.830 1.00 22.27 50 TYR D CA 1
ATOM 4402 C C . TYR D 1 53 ? 13.137 8.581 26.831 1.00 23.14 50 TYR D C 1
ATOM 4403 O O . TYR D 1 53 ? 13.946 9.010 26.010 1.00 23.61 50 TYR D O 1
ATOM 4412 N N . PRO D 1 54 ? 11.869 9.003 26.886 1.00 23.86 51 PRO D N 1
ATOM 4413 C CA . PRO D 1 54 ? 11.339 10.044 26.002 1.00 21.62 51 PRO D CA 1
ATOM 4414 C C . PRO D 1 54 ? 11.804 11.442 26.411 1.00 27.97 51 PRO D C 1
ATOM 4415 O O . PRO D 1 54 ? 11.636 12.385 25.646 1.00 32.33 51 PRO D O 1
ATOM 4419 N N . CYS D 1 55 ? 12.377 11.569 27.603 1.00 21.22 52 CYS D N 1
ATOM 4420 C CA . CYS D 1 55 ? 12.880 12.854 28.079 1.00 17.39 52 CYS D CA 1
ATOM 4421 C C . CYS D 1 55 ? 13.944 12.616 29.136 1.00 18.28 52 CYS D C 1
ATOM 4422 O O . CYS D 1 55 ? 14.209 11.467 29.503 1.00 21.71 52 CYS D O 1
ATOM 4425 N N . ASN D 1 56 ? 14.563 13.690 29.621 1.00 15.02 53 ASN D N 1
ATOM 4426 C CA . ASN D 1 56 ? 15.542 13.552 30.693 1.00 17.23 53 ASN D CA 1
ATOM 4427 C C . ASN D 1 56 ? 14.857 13.166 31.991 1.00 19.67 53 ASN D C 1
ATOM 4428 O O . ASN D 1 56 ? 13.706 13.529 32.231 1.00 23.95 53 ASN D O 1
ATOM 4433 N N . TY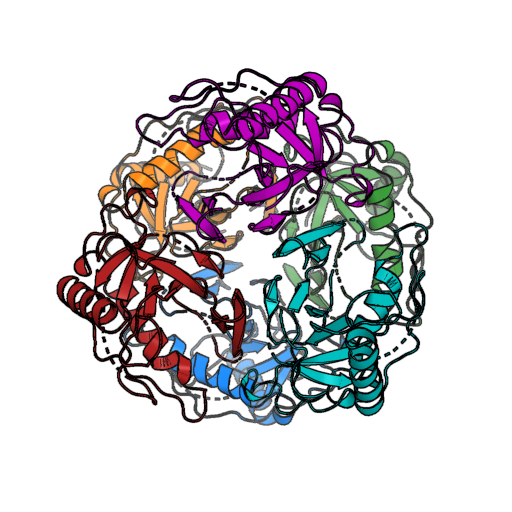R D 1 57 ? 15.578 12.439 32.833 1.00 18.21 54 TYR D N 1
ATOM 4434 C CA . TYR D 1 57 ? 15.016 11.929 34.074 1.00 20.71 54 TYR D CA 1
ATOM 4435 C C . TYR D 1 57 ? 15.965 12.209 35.234 1.00 24.71 54 TYR D C 1
ATOM 4436 O O . TYR D 1 57 ? 17.179 11.990 35.132 1.00 20.58 54 TYR D O 1
ATOM 4445 N N . GLY D 1 58 ? 15.411 12.713 36.331 1.00 24.28 55 GLY D N 1
ATOM 4446 C CA . GLY D 1 58 ? 16.207 13.068 37.493 1.00 24.53 55 GLY D CA 1
ATOM 4447 C C . GLY D 1 58 ? 15.370 13.216 38.750 1.00 23.90 55 GLY D C 1
ATOM 4448 O O . GLY D 1 58 ? 14.238 12.750 38.807 1.00 23.34 55 GLY D O 1
ATOM 4449 N N . PHE D 1 59 ? 15.930 13.868 39.761 1.00 26.79 56 PHE D N 1
ATOM 4450 C CA . PHE D 1 59 ? 15.227 14.060 41.024 1.00 28.75 56 PHE D CA 1
ATOM 4451 C C . PHE D 1 59 ? 15.549 15.430 41.616 1.00 23.67 56 PHE D C 1
ATOM 4452 O O . PHE D 1 59 ? 16.545 16.057 41.251 1.00 23.97 56 PHE D O 1
ATOM 4460 N N . VAL D 1 60 ? 14.710 15.885 42.540 1.00 24.45 57 VAL D N 1
ATOM 4461 C CA . VAL D 1 60 ? 14.934 17.152 43.226 1.00 24.32 57 VAL D CA 1
ATOM 4462 C C . VAL D 1 60 ? 15.680 16.922 44.535 1.00 26.25 57 VAL D C 1
ATOM 4463 O O . VAL D 1 60 ? 15.177 16.229 45.420 1.00 26.51 57 VAL D O 1
ATOM 4467 N N . PRO D 1 61 ? 16.882 17.505 44.669 1.00 30.11 58 PRO D N 1
ATOM 4468 C CA . PRO D 1 61 ? 17.650 17.375 45.914 1.00 31.54 58 PRO D CA 1
ATOM 4469 C C . PRO D 1 61 ? 16.897 18.004 47.079 1.00 29.08 58 PRO D C 1
ATOM 4470 O O . PRO D 1 61 ? 16.137 18.946 46.868 1.00 29.79 58 PRO D O 1
ATOM 4474 N N . SER D 1 62 ? 17.111 17.496 48.288 1.00 36.36 59 SER D N 1
ATOM 4475 C CA . SER D 1 62 ? 16.447 18.035 49.473 1.00 39.45 59 SER D CA 1
ATOM 4476 C C . SER D 1 62 ? 14.942 17.810 49.449 1.00 39.90 59 SER D C 1
ATOM 4477 O O . SER D 1 62 ? 14.179 18.629 49.956 1.00 40.48 59 SER D O 1
ATOM 4480 N N . THR D 1 63 ? 14.509 16.707 48.853 1.00 36.12 60 THR D N 1
ATOM 4481 C CA . THR D 1 63 ? 13.099 16.357 48.893 1.00 37.95 60 THR D CA 1
ATOM 4482 C C . THR D 1 63 ? 12.930 14.895 49.265 1.00 39.06 60 THR D C 1
ATOM 4483 O O . THR D 1 63 ? 13.856 14.097 49.129 1.00 40.47 60 THR D O 1
ATOM 4487 N N . LEU D 1 64 ? 11.745 14.553 49.752 1.00 39.26 61 LEU D N 1
ATOM 4488 C CA . LEU D 1 64 ? 11.440 13.177 50.098 1.00 39.19 61 LEU D CA 1
ATOM 4489 C C . LEU D 1 64 ? 10.007 12.860 49.700 1.00 40.06 61 LEU D C 1
ATOM 4490 O O . LEU D 1 64 ? 9.062 13.438 50.234 1.00 42.98 61 LEU D O 1
ATOM 4495 N N . ALA D 1 65 ? 9.851 11.953 48.743 1.00 41.12 62 ALA D N 1
ATOM 4496 C CA . ALA D 1 65 ? 8.529 11.538 48.303 1.00 46.24 62 ALA D CA 1
ATOM 4497 C C . ALA D 1 65 ? 8.075 10.328 49.115 1.00 61.05 62 ALA D C 1
ATOM 4498 O O . ALA D 1 65 ? 8.844 9.785 49.912 1.00 56.55 62 ALA D O 1
ATOM 4500 N N . GLN D 1 66 ? 6.828 9.912 48.918 1.00 71.62 63 GLN D N 1
ATOM 4501 C CA . GLN D 1 66 ? 6.305 8.741 49.609 1.00 82.37 63 GLN D CA 1
ATOM 4502 C C . GLN D 1 66 ? 7.171 7.529 49.303 1.00 82.25 63 GLN D C 1
ATOM 4503 O O . GLN D 1 66 ? 7.389 6.673 50.159 1.00 85.15 63 GLN D O 1
ATOM 4509 N N . ASP D 1 67 ? 7.668 7.473 48.073 1.00 81.68 64 ASP D N 1
ATOM 4510 C CA . ASP D 1 67 ? 8.531 6.385 47.629 1.00 84.24 64 ASP D CA 1
ATOM 4511 C C . ASP D 1 67 ? 9.673 6.142 48.614 1.00 78.18 64 ASP D C 1
ATOM 4512 O O . ASP D 1 67 ? 10.169 5.023 48.741 1.00 77.78 64 ASP D O 1
ATOM 4517 N N . GLY D 1 68 ? 10.081 7.194 49.316 1.00 73.96 65 GLY D N 1
ATOM 4518 C CA . GLY D 1 68 ? 11.230 7.119 50.198 1.00 70.33 65 GLY D CA 1
ATOM 4519 C C . GLY D 1 68 ? 12.452 7.720 49.532 1.00 68.98 65 GLY D C 1
ATOM 4520 O O . GLY D 1 68 ? 13.499 7.888 50.158 1.00 71.20 65 GLY D O 1
ATOM 4521 N N . ASP D 1 69 ? 12.314 8.042 48.249 1.00 64.18 66 ASP D N 1
ATOM 4522 C CA . ASP D 1 69 ? 13.373 8.697 47.493 1.00 59.29 66 ASP D CA 1
ATOM 4523 C C . ASP D 1 69 ? 13.003 10.158 47.270 1.00 47.53 66 ASP D C 1
ATOM 4524 O O . ASP D 1 69 ? 11.860 10.551 47.496 1.00 43.47 66 ASP D O 1
ATOM 4529 N N . PRO D 1 70 ? 13.972 10.975 46.833 1.00 42.01 67 PRO D N 1
ATOM 4530 C CA . PRO D 1 70 ? 13.645 12.345 46.429 1.00 38.07 67 PRO D CA 1
ATOM 4531 C C . PRO D 1 70 ? 12.593 12.356 45.324 1.00 32.02 67 PRO D C 1
ATOM 4532 O O . PRO D 1 70 ? 12.458 11.374 44.595 1.00 31.74 67 PRO D O 1
ATOM 4536 N N . LEU D 1 71 ? 11.858 13.458 45.211 1.00 25.21 68 LEU D N 1
ATOM 4537 C CA . LEU D 1 71 ? 10.841 13.621 44.176 1.00 25.62 68 LEU D CA 1
ATOM 4538 C C . LEU D 1 71 ? 11.423 13.411 42.776 1.00 27.73 68 LEU D C 1
ATOM 4539 O O . LEU D 1 71 ? 12.447 13.999 42.430 1.00 28.57 68 LEU D O 1
ATOM 4544 N N . ASP D 1 72 ? 10.762 12.579 41.977 1.00 28.15 69 ASP D N 1
ATOM 4545 C CA . ASP D 1 72 ? 11.196 12.309 40.605 1.00 32.63 69 ASP D CA 1
ATOM 4546 C C . ASP D 1 72 ? 10.747 13.401 39.650 1.00 27.47 69 ASP D C 1
ATOM 4547 O O . ASP D 1 72 ? 9.639 13.917 39.762 1.00 27.35 69 ASP D O 1
ATOM 4552 N N . VAL D 1 73 ? 11.595 13.724 38.681 1.00 20.62 70 VAL D N 1
ATOM 4553 C CA . VAL D 1 73 ? 11.261 14.750 37.701 1.00 18.36 70 VAL D CA 1
ATOM 4554 C C . VAL D 1 73 ? 11.578 14.328 36.270 1.00 27.27 70 VAL D C 1
ATOM 4555 O O . VAL D 1 73 ? 12.646 13.784 35.986 1.00 23.52 70 VAL D O 1
ATOM 4559 N N . LEU D 1 74 ? 10.633 14.585 35.376 1.00 21.31 71 LEU D N 1
ATOM 4560 C CA . LEU D 1 74 ? 10.841 14.421 33.949 1.00 18.41 71 LEU D CA 1
ATOM 4561 C C . LEU D 1 74 ? 11.091 15.798 33.348 1.00 24.41 71 LEU D C 1
ATOM 4562 O O . LEU D 1 74 ? 10.293 16.716 33.537 1.00 25.27 71 LEU D O 1
ATOM 4567 N N . VAL D 1 75 ? 12.203 15.949 32.637 1.00 18.99 72 VAL D N 1
ATOM 4568 C CA . VAL D 1 75 ? 12.556 17.249 32.074 1.00 18.71 72 VAL D CA 1
ATOM 4569 C C . VAL D 1 75 ? 12.649 17.219 30.553 1.00 24.85 72 VAL D C 1
ATOM 4570 O O . VAL D 1 75 ? 13.461 16.487 29.984 1.00 21.18 72 VAL D O 1
ATOM 4574 N N . LEU D 1 76 ? 11.808 18.021 29.907 1.00 23.21 73 LEU D N 1
ATOM 4575 C CA . LEU D 1 76 ? 11.832 18.166 28.458 1.00 20.32 73 LEU D CA 1
ATOM 4576 C C . LEU D 1 76 ? 12.826 19.246 28.064 1.00 25.24 73 LEU D C 1
ATOM 4577 O O . LEU D 1 76 ? 12.779 20.365 28.578 1.00 24.94 73 LEU D O 1
ATOM 4582 N N . THR D 1 77 ? 13.731 18.904 27.155 1.00 23.67 74 THR D N 1
ATOM 4583 C CA . THR D 1 77 ? 14.743 19.841 26.686 1.00 22.42 74 THR D CA 1
ATOM 4584 C C . THR D 1 77 ? 14.956 19.653 25.185 1.00 27.19 74 THR D C 1
ATOM 4585 O O . THR D 1 77 ? 14.651 18.589 24.645 1.00 24.26 74 THR D O 1
ATOM 4589 N N . PRO D 1 78 ? 15.469 20.691 24.505 1.00 30.89 75 PRO D N 1
ATOM 4590 C CA . PRO D 1 78 ? 15.772 20.629 23.068 1.00 28.42 75 PRO D CA 1
ATOM 4591 C C . PRO D 1 78 ? 16.761 19.513 22.729 1.00 28.89 75 PRO D C 1
ATOM 4592 O O . PRO D 1 78 ? 16.610 18.859 21.701 1.00 30.40 75 PRO D O 1
ATOM 4596 N N . VAL D 1 79 ? 17.764 19.312 23.579 1.00 23.82 76 VAL D N 1
ATOM 4597 C CA . VAL D 1 79 ? 18.702 18.206 23.421 1.00 25.56 76 VAL D CA 1
ATOM 4598 C C . VAL D 1 79 ? 18.959 17.541 24.769 1.00 24.75 76 VAL D C 1
ATOM 4599 O O . VAL D 1 79 ? 18.752 18.156 25.814 1.00 27.80 76 VAL D O 1
ATOM 4603 N N . PRO D 1 80 ? 19.403 16.277 24.748 1.00 23.40 77 PRO D N 1
ATOM 4604 C CA . PRO D 1 80 ? 19.654 15.548 25.995 1.00 25.84 77 PRO D CA 1
ATOM 4605 C C . PRO D 1 80 ? 20.708 16.226 26.859 1.00 28.13 77 PRO D C 1
ATOM 4606 O O . PRO D 1 80 ? 21.620 16.878 26.349 1.00 28.98 77 PRO D O 1
ATOM 4610 N N . VAL D 1 81 ? 20.568 16.069 28.168 1.00 24.30 78 VAL D N 1
ATOM 4611 C CA . VAL D 1 81 ? 21.513 16.627 29.124 1.00 25.74 78 VAL D CA 1
ATOM 4612 C C . VAL D 1 81 ? 22.368 15.510 29.717 1.00 28.21 78 VAL D C 1
ATOM 4613 O O . VAL D 1 81 ? 21.868 14.415 29.986 1.00 29.70 78 VAL D O 1
ATOM 4617 N N . GLN D 1 82 ? 23.656 15.787 29.904 1.00 25.07 79 GLN D N 1
ATOM 4618 C CA . GLN D 1 82 ? 24.600 14.799 30.429 1.00 24.74 79 GLN D CA 1
ATOM 4619 C C . GLN D 1 82 ? 24.243 14.363 31.851 1.00 24.27 79 GLN D C 1
ATOM 4620 O O . GLN D 1 82 ? 24.032 15.203 32.724 1.00 25.46 79 GLN D O 1
ATOM 4626 N N . PRO D 1 83 ? 24.174 13.044 32.088 1.00 28.00 80 PRO D N 1
ATOM 4627 C CA . PRO D 1 83 ? 23.865 12.534 33.429 1.00 29.18 80 PRO D CA 1
ATOM 4628 C C . PRO D 1 83 ? 24.818 13.114 34.465 1.00 28.02 80 PRO D C 1
ATOM 4629 O O . PRO D 1 83 ? 26.014 13.231 34.200 1.00 26.72 80 PRO D O 1
ATOM 4633 N N . GLY D 1 84 ? 24.294 13.470 35.631 1.00 24.53 81 GLY D N 1
ATOM 4634 C CA . GLY D 1 84 ? 25.115 14.006 36.700 1.00 27.91 81 GLY D CA 1
ATOM 4635 C C . GLY D 1 84 ? 25.073 15.517 36.746 1.00 30.56 81 GLY D C 1
ATOM 4636 O O . GLY D 1 84 ? 25.502 16.131 37.718 1.00 33.19 81 GLY D O 1
ATOM 4637 N N . VAL D 1 85 ? 24.547 16.120 35.687 1.00 25.59 82 VAL D N 1
ATOM 4638 C CA . VAL D 1 85 ? 24.446 17.573 35.610 1.00 22.91 82 VAL D CA 1
ATOM 4639 C C . VAL D 1 85 ? 23.244 18.095 36.398 1.00 27.12 82 VAL D C 1
ATOM 4640 O O . VAL D 1 85 ? 22.197 17.448 36.462 1.00 24.31 82 VAL D O 1
ATOM 4644 N N . LEU D 1 86 ? 23.405 19.269 36.999 1.00 23.66 83 LEU D N 1
ATOM 4645 C CA . LEU D 1 86 ? 22.314 19.930 37.709 1.00 28.16 83 LEU D CA 1
ATOM 4646 C C . LEU D 1 86 ? 21.716 21.045 36.858 1.00 28.39 83 LEU D C 1
ATOM 4647 O O . LEU D 1 86 ? 22.432 21.740 36.143 1.00 29.72 83 LEU D O 1
ATOM 4660 N N . ARG D 1 88 ? 18.203 24.079 36.487 1.00 25.27 85 ARG D N 1
ATOM 4661 C CA . ARG D 1 88 ? 17.062 24.772 37.068 1.00 29.93 85 ARG D CA 1
ATOM 4662 C C . ARG D 1 88 ? 15.856 24.676 36.142 1.00 28.05 85 ARG D C 1
ATOM 4663 O O . ARG D 1 88 ? 15.950 24.965 34.948 1.00 24.67 85 ARG D O 1
ATOM 4671 N N . VAL D 1 89 ? 14.721 24.260 36.696 1.00 23.94 86 VAL D N 1
ATOM 4672 C CA . VAL D 1 89 ? 13.552 23.964 35.879 1.00 22.14 86 VAL D CA 1
ATOM 4673 C C . VAL D 1 89 ? 12.273 24.521 36.490 1.00 22.84 86 VAL D C 1
ATOM 4674 O O . VAL D 1 89 ? 12.270 24.980 37.635 1.00 26.18 86 VAL D O 1
ATOM 4678 N N . ARG D 1 90 ? 11.192 24.470 35.716 1.00 27.88 87 ARG D N 1
ATOM 4679 C CA . ARG D 1 90 ? 9.872 24.899 36.173 1.00 30.20 87 ARG D CA 1
ATOM 4680 C C . ARG D 1 90 ? 8.824 23.855 35.791 1.00 32.08 87 ARG D C 1
ATOM 4681 O O . ARG D 1 90 ? 8.841 23.329 34.679 1.00 32.23 87 ARG D O 1
ATOM 4689 N N . ALA D 1 91 ? 7.908 23.560 36.711 1.00 28.55 88 ALA D N 1
ATOM 4690 C CA . ALA D 1 91 ? 6.926 22.495 36.500 1.00 30.75 88 ALA D CA 1
ATOM 4691 C C . ALA D 1 91 ? 5.807 22.881 35.532 1.00 30.91 88 ALA D C 1
ATOM 4692 O O . ALA D 1 91 ? 5.377 24.033 35.495 1.00 32.66 88 ALA D O 1
ATOM 4694 N N . LEU D 1 92 ? 5.342 21.910 34.751 1.00 27.66 89 LEU D N 1
ATOM 4695 C CA . LEU D 1 92 ? 4.174 22.102 33.890 1.00 30.66 89 LEU D CA 1
ATOM 4696 C C . LEU D 1 92 ? 2.992 21.283 34.410 1.00 30.60 89 LEU D C 1
ATOM 4697 O O . LEU D 1 92 ? 1.831 21.672 34.257 1.00 30.62 89 LEU D O 1
ATOM 4702 N N . GLY D 1 93 ? 3.300 20.142 35.019 1.00 27.15 90 GLY D N 1
ATOM 4703 C CA . GLY D 1 93 ? 2.285 19.265 35.575 1.00 27.09 90 GLY D CA 1
ATOM 4704 C C . GLY D 1 93 ? 2.928 18.059 36.229 1.00 25.28 90 GLY D C 1
ATOM 4705 O O . GLY D 1 93 ? 4.122 18.067 36.537 1.00 23.51 90 GLY D O 1
ATOM 4706 N N . ILE D 1 94 ? 2.140 17.013 36.431 1.00 23.11 91 ILE D N 1
ATOM 4707 C CA . ILE D 1 94 ? 2.620 15.833 37.126 1.00 24.78 91 ILE D CA 1
ATOM 4708 C C . ILE D 1 94 ? 1.942 14.579 36.589 1.00 29.89 91 ILE D C 1
ATOM 4709 O O . ILE D 1 94 ? 0.747 14.584 36.288 1.00 29.93 91 ILE D O 1
ATOM 4722 N N . LYS D 1 96 ? 0.734 10.892 37.356 1.00 29.33 93 LYS D N 1
ATOM 4723 C CA . LYS D 1 96 ? 0.396 10.015 38.470 1.00 28.05 93 LYS D CA 1
ATOM 4724 C C . LYS D 1 96 ? 0.505 8.571 38.019 1.00 30.30 93 LYS D C 1
ATOM 4725 O O . LYS D 1 96 ? -0.035 8.198 36.980 1.00 29.43 93 LYS D O 1
ATOM 4739 N N . GLU D 1 98 ? 1.602 4.196 39.527 1.00 36.38 95 GLU D N 1
ATOM 4740 C CA . GLU D 1 98 ? 1.984 3.287 40.597 1.00 43.92 95 GLU D CA 1
ATOM 4741 C C . GLU D 1 98 ? 2.778 2.129 40.022 1.00 40.00 95 GLU D C 1
ATOM 4742 O O . GLU D 1 98 ? 2.551 1.715 38.882 1.00 35.63 95 GLU D O 1
ATOM 4748 N N . ASP D 1 99 ? 3.722 1.622 40.807 1.00 36.60 96 ASP D N 1
ATOM 4749 C CA . ASP D 1 99 ? 4.488 0.446 40.418 1.00 39.37 96 ASP D CA 1
ATOM 4750 C C . ASP D 1 99 ? 4.423 -0.625 41.504 1.00 46.87 96 ASP D C 1
ATOM 4751 O O . ASP D 1 99 ? 3.624 -0.526 42.439 1.00 45.60 96 ASP D O 1
ATOM 4756 N N . GLU D 1 100 ? 5.262 -1.649 41.375 1.00 46.14 97 GLU D N 1
ATOM 4757 C CA . GLU D 1 100 ? 5.251 -2.768 42.312 1.00 52.05 97 GLU D CA 1
ATOM 4758 C C . GLU D 1 100 ? 5.454 -2.316 43.761 1.00 55.14 97 GLU D C 1
ATOM 4759 O O . GLU D 1 100 ? 5.048 -3.005 44.695 1.00 55.75 97 GLU D O 1
ATOM 4765 N N . ALA D 1 101 ? 6.073 -1.153 43.940 1.00 56.57 98 ALA D N 1
ATOM 4766 C CA . ALA D 1 101 ? 6.348 -0.624 45.273 1.00 58.18 98 ALA D CA 1
ATOM 4767 C C . ALA D 1 101 ? 5.180 0.199 45.815 1.00 63.57 98 ALA D C 1
ATOM 4768 O O . ALA D 1 101 ? 4.906 0.191 47.016 1.00 66.27 98 ALA D O 1
ATOM 4770 N N . GLY D 1 102 ? 4.498 0.911 44.925 1.00 63.00 99 GLY D N 1
ATOM 4771 C CA . GLY D 1 102 ? 3.377 1.747 45.316 1.00 54.40 99 GLY D CA 1
ATOM 4772 C C . GLY D 1 102 ? 3.250 2.977 44.438 1.00 50.55 99 GLY D C 1
ATOM 4773 O O . GLY D 1 102 ? 3.651 2.959 43.276 1.00 47.90 99 GLY D O 1
ATOM 4774 N N . GLU D 1 103 ? 2.689 4.046 44.994 1.00 50.62 100 GLU D N 1
ATOM 4775 C CA . GLU D 1 103 ? 2.542 5.299 44.262 1.00 54.46 100 GLU D CA 1
ATOM 4776 C C . GLU D 1 103 ? 3.895 5.966 44.065 1.00 48.59 100 GLU D C 1
ATOM 4777 O O . GLU D 1 103 ? 4.753 5.918 44.947 1.00 47.74 100 GLU D O 1
ATOM 4783 N N . ASP D 1 104 ? 4.082 6.591 42.908 1.00 44.99 101 ASP D N 1
ATOM 4784 C CA . ASP D 1 104 ? 5.366 7.194 42.578 1.00 48.85 101 ASP D CA 1
ATOM 4785 C C . ASP D 1 104 ? 5.231 8.130 41.383 1.00 50.78 101 ASP D C 1
ATOM 4786 O O . ASP D 1 104 ? 5.649 7.804 40.270 1.00 48.41 101 ASP D O 1
ATOM 4791 N N . SER D 1 105 ? 4.648 9.298 41.630 1.00 41.00 102 SER D N 1
ATOM 4792 C CA . SER D 1 105 ? 4.408 10.279 40.581 1.00 36.87 102 SER D CA 1
ATOM 4793 C C . SER D 1 105 ? 5.686 10.992 40.135 1.00 35.37 102 SER D C 1
ATOM 4794 O O . SER D 1 105 ? 6.674 11.048 40.869 1.00 36.27 102 SER D O 1
ATOM 4797 N N . LYS D 1 106 ? 5.655 11.527 38.918 1.00 26.94 103 LYS D N 1
ATOM 4798 C CA . LYS D 1 106 ? 6.787 12.253 38.358 1.00 30.17 103 LYS D CA 1
ATOM 4799 C C . LYS D 1 106 ? 6.330 13.629 37.908 1.00 28.32 103 LYS D C 1
ATOM 4800 O O . LYS D 1 106 ? 5.373 13.748 37.144 1.00 28.02 103 LYS D O 1
ATOM 4806 N N . VAL D 1 107 ? 7.016 14.666 38.374 1.00 24.67 104 VAL D N 1
ATOM 4807 C CA . VAL D 1 107 ? 6.738 16.014 37.906 1.00 27.49 104 VAL D CA 1
ATOM 4808 C C . VAL D 1 107 ? 7.256 16.157 36.476 1.00 28.01 104 VAL D C 1
ATOM 4809 O O . VAL D 1 107 ? 8.317 15.632 36.151 1.00 26.14 104 VAL D O 1
ATOM 4813 N N . LEU D 1 108 ? 6.500 16.841 35.621 1.00 27.68 105 LEU D N 1
ATOM 4814 C CA . LEU D 1 108 ? 6.980 17.177 34.281 1.00 27.34 105 LEU D CA 1
ATOM 4815 C C . LEU D 1 108 ? 7.389 18.641 34.250 1.00 26.76 105 LEU D C 1
ATOM 4816 O O . LEU D 1 108 ? 6.605 19.520 34.610 1.00 27.20 105 LEU D O 1
ATOM 4821 N N . ALA D 1 109 ? 8.623 18.898 33.828 1.00 20.80 106 ALA D N 1
ATOM 4822 C CA . ALA D 1 109 ? 9.172 20.249 33.850 1.00 19.91 106 ALA D CA 1
ATOM 4823 C C . ALA D 1 109 ? 9.936 20.591 32.577 1.00 23.29 106 ALA D C 1
ATOM 4824 O O . ALA D 1 109 ? 10.312 19.706 31.809 1.00 22.94 106 ALA D O 1
ATOM 4826 N N . VAL D 1 110 ? 10.149 21.886 32.363 1.00 22.57 107 VAL D N 1
ATOM 4827 C CA . VAL D 1 110 ? 11.032 22.379 31.313 1.00 27.94 107 VAL D CA 1
ATOM 4828 C C . VAL D 1 110 ? 12.047 23.308 31.972 1.00 26.56 107 VAL D C 1
ATOM 4829 O O . VAL D 1 110 ? 11.868 23.697 33.125 1.00 26.24 107 VAL D O 1
ATOM 4833 N N . PRO D 1 111 ? 13.126 23.660 31.256 1.00 24.78 108 PRO D N 1
ATOM 4834 C CA . PRO D 1 111 ? 14.101 24.555 31.885 1.00 26.52 108 PRO D CA 1
ATOM 4835 C C . PRO D 1 111 ? 13.485 25.930 32.130 1.00 26.95 108 PRO D C 1
ATOM 4836 O O . PRO D 1 111 ? 12.546 26.304 31.428 1.00 26.58 108 PRO D O 1
ATOM 4840 N N . VAL D 1 112 ? 13.995 26.666 33.113 1.00 29.75 109 VAL D N 1
ATOM 4841 C CA . VAL D 1 112 ? 13.532 28.032 33.337 1.00 31.29 109 VAL D CA 1
ATOM 4842 C C . VAL D 1 112 ? 13.763 28.865 32.075 1.00 36.63 109 VAL D C 1
ATOM 4843 O O . VAL D 1 112 ? 14.613 28.528 31.245 1.00 32.08 109 VAL D O 1
ATOM 4847 N N . VAL D 1 113 ? 13.001 29.943 31.923 1.00 31.54 110 VAL D N 1
ATOM 4848 C CA . VAL D 1 113 ? 13.067 30.746 30.706 1.00 34.39 110 VAL D CA 1
ATOM 4849 C C . VAL D 1 113 ? 14.487 31.233 30.427 1.00 39.28 110 VAL D C 1
ATOM 4850 O O . VAL D 1 113 ? 14.933 31.244 29.280 1.00 38.33 110 VAL D O 1
ATOM 4854 N N . LYS D 1 114 ? 15.195 31.625 31.482 1.00 47.76 111 LYS D N 1
ATOM 4855 C CA . LYS D 1 114 ? 16.569 32.100 31.345 1.00 56.41 111 LYS D CA 1
ATOM 4856 C C . LYS D 1 114 ? 17.469 31.083 30.646 1.00 46.15 111 LYS D C 1
ATOM 4857 O O . LYS D 1 114 ? 18.463 31.453 30.026 1.00 41.02 111 LYS D O 1
ATOM 4863 N N . ALA D 1 115 ? 17.118 29.804 30.744 1.00 35.13 112 ALA D N 1
ATOM 4864 C CA . ALA D 1 115 ? 17.961 28.751 30.191 1.00 32.66 112 ALA D CA 1
ATOM 4865 C C . ALA D 1 115 ? 17.456 28.202 28.856 1.00 36.53 112 ALA D C 1
ATOM 4866 O O . ALA D 1 115 ? 18.211 27.570 28.120 1.00 38.76 112 ALA D O 1
ATOM 4868 N N . CYS D 1 116 ? 16.187 28.442 28.541 1.00 37.58 113 CYS D N 1
ATOM 4869 C CA . CYS D 1 116 ? 15.623 27.944 27.289 1.00 37.39 113 CYS D CA 1
ATOM 4870 C C . CYS D 1 116 ? 14.560 28.882 26.725 1.00 38.40 113 CYS D C 1
ATOM 4871 O O . CYS D 1 116 ? 13.381 28.777 27.065 1.00 35.56 113 CYS D O 1
ATOM 4874 N N . ARG D 1 117 ? 14.981 29.798 25.860 1.00 33.50 114 ARG D N 1
ATOM 4875 C CA . ARG D 1 117 ? 14.054 30.739 25.237 1.00 42.21 114 ARG D CA 1
ATOM 4876 C C . ARG D 1 117 ? 13.075 30.032 24.301 1.00 39.70 114 ARG D C 1
ATOM 4877 O O . ARG D 1 117 ? 11.927 30.455 24.152 1.00 41.84 114 ARG D O 1
ATOM 4885 N N . ALA D 1 118 ? 13.531 28.949 23.680 1.00 37.12 115 ALA D N 1
ATOM 4886 C CA . ALA D 1 118 ? 12.702 28.198 22.740 1.00 41.86 115 ALA D CA 1
ATOM 4887 C C . ALA D 1 118 ? 11.423 27.659 23.379 1.00 44.38 115 ALA D C 1
ATOM 4888 O O . ALA D 1 118 ? 10.403 27.498 22.706 1.00 45.98 115 ALA D O 1
ATOM 4890 N N . TYR D 1 119 ? 11.480 27.382 24.679 1.00 41.08 116 TYR D N 1
ATOM 4891 C CA . TYR D 1 119 ? 10.344 26.799 25.387 1.00 39.62 116 TYR D CA 1
ATOM 4892 C C . TYR D 1 119 ? 9.534 27.824 26.175 1.00 40.75 116 TYR D C 1
ATOM 4893 O O . TYR D 1 119 ? 8.645 27.460 26.946 1.00 38.02 116 TYR D O 1
ATOM 4902 N N . GLU D 1 120 ? 9.844 29.100 25.979 1.00 41.70 117 GLU D N 1
ATOM 4903 C CA . GLU D 1 120 ? 9.211 30.172 26.738 1.00 47.49 117 GLU D CA 1
ATOM 4904 C C . GLU D 1 120 ? 7.691 30.172 26.582 1.00 53.04 117 GLU D C 1
ATOM 4905 O O . GLU D 1 120 ? 6.966 30.550 27.501 1.00 49.63 117 GLU D O 1
ATOM 4911 N N . ALA D 1 121 ? 7.214 29.742 25.418 1.00 55.69 118 ALA D N 1
ATOM 4912 C CA . ALA D 1 121 ? 5.782 29.730 25.134 1.00 58.20 118 ALA D CA 1
ATOM 4913 C C . ALA D 1 121 ? 5.067 28.564 25.814 1.00 54.86 118 ALA D C 1
ATOM 4914 O O . ALA D 1 121 ? 3.838 28.541 25.900 1.00 54.72 118 ALA D O 1
ATOM 4916 N N . ILE D 1 122 ? 5.839 27.594 26.291 1.00 45.84 119 ILE D N 1
ATOM 4917 C CA . ILE D 1 122 ? 5.273 26.448 26.990 1.00 42.71 119 ILE D CA 1
ATOM 4918 C C . ILE D 1 122 ? 5.109 26.780 28.469 1.00 44.31 119 ILE D C 1
ATOM 4919 O O . ILE D 1 122 ? 6.081 26.794 29.221 1.00 46.61 119 ILE D O 1
ATOM 4924 N N . GLN D 1 123 ? 3.877 27.051 28.888 1.00 41.34 120 GLN D N 1
ATOM 4925 C CA . GLN D 1 123 ? 3.639 27.518 30.251 1.00 44.37 120 GLN D CA 1
ATOM 4926 C C . GLN D 1 123 ? 2.870 26.536 31.137 1.00 47.50 120 GLN D C 1
ATOM 4927 O O . GLN D 1 123 ? 2.996 26.570 32.362 1.00 48.60 120 GLN D O 1
ATOM 4933 N N . SER D 1 124 ? 2.080 25.664 30.523 1.00 40.73 121 SER D N 1
ATOM 4934 C CA . SER D 1 124 ? 1.352 24.654 31.280 1.00 40.89 121 SER D CA 1
ATOM 4935 C C . SER D 1 124 ? 1.240 23.354 30.495 1.00 37.98 121 SER D C 1
ATOM 4936 O O . SER D 1 124 ? 1.653 23.274 29.337 1.00 35.62 121 SER D O 1
ATOM 4939 N N . LEU D 1 125 ? 0.675 22.337 31.135 1.00 39.22 122 LEU D N 1
ATOM 4940 C CA . LEU D 1 125 ? 0.573 21.013 30.537 1.00 42.97 122 LEU D CA 1
ATOM 4941 C C . LEU D 1 125 ? -0.170 21.037 29.201 1.00 43.17 122 LEU D C 1
ATOM 4942 O O . LEU D 1 125 ? 0.109 20.229 28.317 1.00 44.69 122 LEU D O 1
ATOM 4947 N N . LYS D 1 126 ? -1.108 21.969 29.057 1.00 43.89 123 LYS D N 1
ATOM 4948 C CA . LYS D 1 126 ? -1.907 22.060 27.838 1.00 48.12 123 LYS D CA 1
ATOM 4949 C C . LYS D 1 126 ? -1.070 22.494 26.637 1.00 46.16 123 LYS D C 1
ATOM 4950 O O . LYS D 1 126 ? -1.455 22.267 25.492 1.00 47.63 123 LYS D O 1
ATOM 4956 N N . ASP D 1 127 ? 0.069 23.128 26.897 1.00 38.95 124 ASP D N 1
ATOM 4957 C CA . ASP D 1 127 ? 0.939 23.584 25.815 1.00 37.68 124 ASP D CA 1
ATOM 4958 C C . ASP D 1 127 ? 1.805 22.443 25.293 1.00 39.33 124 ASP D C 1
ATOM 4959 O O . ASP D 1 127 ? 2.626 22.629 24.390 1.00 37.16 124 ASP D O 1
ATOM 4964 N N . ILE D 1 128 ? 1.623 21.263 25.875 1.00 41.24 125 ILE D N 1
ATOM 4965 C CA . ILE D 1 128 ? 2.313 20.067 25.414 1.00 39.29 125 ILE D CA 1
ATOM 4966 C C . ILE D 1 128 ? 1.356 19.221 24.585 1.00 42.95 125 ILE D C 1
ATOM 4967 O O . ILE D 1 128 ? 0.207 19.008 24.975 1.00 54.40 125 ILE D O 1
ATOM 4972 N N . SER D 1 129 ? 1.826 18.745 23.438 1.00 48.22 126 SER D N 1
ATOM 4973 C CA . SER D 1 129 ? 1.009 17.893 22.583 1.00 53.11 126 SER D CA 1
ATOM 4974 C C . SER D 1 129 ? 0.602 16.619 23.311 1.00 51.65 126 SER D C 1
ATOM 4975 O O . SER D 1 129 ? 1.419 16.004 23.998 1.00 47.71 126 SER D O 1
ATOM 4978 N N . SER D 1 130 ? -0.658 16.223 23.158 1.00 51.10 127 SER D N 1
ATOM 4979 C CA . SER D 1 130 ? -1.130 14.980 23.757 1.00 52.13 127 SER D CA 1
ATOM 4980 C C . SER D 1 130 ? -0.302 13.800 23.250 1.00 43.31 127 SER D C 1
ATOM 4981 O O . SER D 1 130 ? -0.135 12.800 23.947 1.00 39.64 127 SER D O 1
ATOM 4984 N N . LEU D 1 131 ? 0.219 13.930 22.033 1.00 42.66 128 LEU D N 1
ATOM 4985 C CA . LEU D 1 131 ? 1.046 12.887 21.436 1.00 40.03 128 LEU D CA 1
ATOM 4986 C C . LEU D 1 131 ? 2.304 12.636 22.258 1.00 35.59 128 LEU D C 1
ATOM 4987 O O . LEU D 1 131 ? 2.675 11.488 22.507 1.00 34.15 128 LEU D O 1
ATOM 4992 N N . LEU D 1 132 ? 2.960 13.714 22.679 1.00 31.73 129 LEU D N 1
ATOM 4993 C CA . LEU D 1 132 ? 4.158 13.595 23.502 1.00 32.85 129 LEU D CA 1
ATOM 4994 C C . LEU D 1 132 ? 3.830 12.995 24.867 1.00 30.17 129 LEU D C 1
ATOM 4995 O O . LEU D 1 132 ? 4.538 12.112 25.352 1.00 32.09 129 LEU D O 1
ATOM 5000 N N . LEU D 1 133 ? 2.751 13.471 25.481 1.00 29.95 130 LEU D N 1
ATOM 5001 C CA . LEU D 1 133 ? 2.309 12.924 26.759 1.00 31.08 130 LEU D CA 1
ATOM 5002 C C . LEU D 1 133 ? 1.970 11.443 26.625 1.00 24.49 130 LEU D C 1
ATOM 5003 O O . LEU D 1 133 ? 2.313 10.643 27.492 1.00 22.61 130 LEU D O 1
ATOM 5008 N N . ASP D 1 134 ? 1.299 11.085 25.534 1.00 21.17 131 ASP D N 1
ATOM 5009 C CA . ASP D 1 134 ? 0.997 9.686 25.249 1.00 25.27 131 ASP D CA 1
ATOM 5010 C C . ASP D 1 134 ? 2.268 8.847 25.183 1.00 19.30 131 ASP D C 1
ATOM 5011 O O . ASP D 1 134 ? 2.317 7.752 25.739 1.00 20.77 131 ASP D O 1
ATOM 5016 N N . ALA D 1 135 ? 3.286 9.357 24.488 1.00 19.27 132 ALA D N 1
ATOM 5017 C CA . ALA D 1 135 ? 4.549 8.634 24.340 1.00 18.88 132 ALA D CA 1
ATOM 5018 C C . ALA D 1 135 ? 5.253 8.462 25.680 1.00 18.18 132 ALA D C 1
ATOM 5019 O O . ALA D 1 135 ? 5.860 7.425 25.946 1.00 19.52 132 ALA D O 1
ATOM 5021 N N . ILE D 1 136 ? 5.171 9.485 26.523 1.00 19.40 133 ILE D N 1
ATOM 5022 C CA . ILE D 1 136 ? 5.768 9.418 27.847 1.00 20.54 133 ILE D CA 1
ATOM 5023 C C . ILE D 1 136 ? 5.024 8.407 28.717 1.00 18.86 133 ILE D C 1
ATOM 5024 O O . ILE D 1 136 ? 5.643 7.532 29.326 1.00 21.13 133 ILE D O 1
ATOM 5029 N N . SER D 1 137 ? 3.700 8.528 28.771 1.00 18.13 134 SER D N 1
ATOM 5030 C CA . SER D 1 137 ? 2.878 7.563 29.498 1.00 22.40 134 SER D CA 1
ATOM 5031 C C . SER D 1 137 ? 3.148 6.149 29.002 1.00 23.46 134 SER D C 1
ATOM 5032 O O . SER D 1 137 ? 3.277 5.215 29.794 1.00 24.79 134 SER D O 1
ATOM 5035 N N . HIS D 1 138 ? 3.229 5.998 27.684 1.00 21.69 135 HIS D N 1
ATOM 5036 C CA . HIS D 1 138 ? 3.472 4.690 27.086 1.00 21.20 135 HIS D CA 1
ATOM 5037 C C . HIS D 1 138 ? 4.804 4.120 27.558 1.00 22.93 135 HIS D C 1
ATOM 5038 O O . HIS D 1 138 ? 4.893 2.950 27.928 1.00 21.76 135 HIS D O 1
ATOM 5045 N N . PHE D 1 139 ? 5.840 4.950 27.560 1.00 20.43 136 PHE D N 1
ATOM 5046 C CA . PHE D 1 139 ? 7.134 4.490 28.035 1.00 19.28 136 PHE D CA 1
ATOM 5047 C C . PHE D 1 139 ? 7.037 3.913 29.452 1.00 19.33 136 PHE D C 1
ATOM 5048 O O . PHE D 1 139 ? 7.485 2.798 29.695 1.00 21.88 136 PHE D O 1
ATOM 5056 N N . PHE D 1 140 ? 6.450 4.659 30.385 1.00 27.25 137 PHE D N 1
ATOM 5057 C CA . PHE D 1 140 ? 6.376 4.181 31.769 1.00 28.47 137 PHE D CA 1
ATOM 5058 C C . PHE D 1 140 ? 5.417 3.008 31.963 1.00 27.61 137 PHE D C 1
ATOM 5059 O O . PHE D 1 140 ? 5.582 2.216 32.887 1.00 30.35 137 PHE D O 1
ATOM 5067 N N . GLU D 1 141 ? 4.422 2.896 31.090 1.00 28.90 138 GLU D N 1
ATOM 5068 C CA . GLU D 1 141 ? 3.521 1.745 31.106 1.00 32.20 138 GLU D CA 1
ATOM 5069 C C . GLU D 1 141 ? 4.256 0.451 30.761 1.00 34.48 138 GLU D C 1
ATOM 5070 O O . GLU D 1 141 ? 3.943 -0.611 31.302 1.00 32.42 138 GLU D O 1
ATOM 5076 N N . ARG D 1 142 ? 5.237 0.545 29.865 1.00 28.33 139 ARG D N 1
ATOM 5077 C CA . ARG D 1 142 ? 5.802 -0.648 29.237 1.00 28.94 139 ARG D CA 1
ATOM 5078 C C . ARG D 1 142 ? 7.272 -0.936 29.545 1.00 33.14 139 ARG D C 1
ATOM 5079 O O . ARG D 1 142 ? 7.743 -2.048 29.294 1.00 30.98 139 ARG D O 1
ATOM 5087 N N . TYR D 1 143 ? 8.003 0.043 30.072 1.00 33.80 140 TYR D N 1
ATOM 5088 C CA . TYR D 1 143 ? 9.453 -0.120 30.210 1.00 31.24 140 TYR D CA 1
ATOM 5089 C C . TYR D 1 143 ? 9.862 -1.202 31.213 1.00 31.52 140 TYR D C 1
ATOM 5090 O O . TYR D 1 143 ? 11.031 -1.584 31.266 1.00 33.23 140 TYR D O 1
ATOM 5099 N N . LYS D 1 144 ? 8.905 -1.696 31.995 1.00 32.40 141 LYS D N 1
ATOM 5100 C CA . LYS D 1 144 ? 9.177 -2.789 32.932 1.00 35.20 141 LYS D CA 1
ATOM 5101 C C . LYS D 1 144 ? 8.587 -4.128 32.486 1.00 32.99 141 LYS D C 1
ATOM 5102 O O . LYS D 1 144 ? 8.638 -5.109 33.230 1.00 32.03 141 LYS D O 1
ATOM 5108 N N . ASP D 1 145 ? 8.029 -4.169 31.279 1.00 32.27 142 ASP D N 1
ATOM 5109 C CA . ASP D 1 145 ? 7.400 -5.392 30.769 1.00 35.78 142 ASP D CA 1
ATOM 5110 C C . ASP D 1 145 ? 8.287 -6.630 30.921 1.00 38.52 142 ASP D C 1
ATOM 5111 O O . ASP D 1 145 ? 7.817 -7.698 31.324 1.00 40.27 142 ASP D O 1
ATOM 5116 N N . LEU D 1 146 ? 9.570 -6.485 30.604 1.00 39.39 143 LEU D N 1
ATOM 5117 C CA . LEU D 1 146 ? 10.483 -7.626 30.583 1.00 45.18 143 LEU D CA 1
ATOM 5118 C C . LEU D 1 146 ? 11.227 -7.832 31.899 1.00 44.98 143 LEU D C 1
ATOM 5119 O O . LEU D 1 146 ? 12.068 -8.724 32.010 1.00 49.74 143 LEU D O 1
ATOM 5124 N N . GLU D 1 147 ? 10.917 -7.007 32.894 1.00 40.12 144 GLU D N 1
ATOM 5125 C CA . GLU D 1 147 ? 11.567 -7.106 34.197 1.00 40.40 144 GLU D CA 1
ATOM 5126 C C . GLU D 1 147 ? 10.754 -7.965 35.151 1.00 42.62 144 GLU D C 1
ATOM 5127 O O . GLU D 1 147 ? 9.645 -7.592 35.533 1.00 40.17 144 GLU D O 1
ATOM 5133 N N . PRO D 1 148 ? 11.312 -9.117 35.550 1.00 43.34 145 PRO D N 1
ATOM 5134 C CA . PRO D 1 148 ? 10.640 -10.026 36.482 1.00 43.68 145 PRO D CA 1
ATOM 5135 C C . PRO D 1 148 ? 10.180 -9.288 37.735 1.00 44.79 145 PRO D C 1
ATOM 5136 O O . PRO D 1 148 ? 10.953 -8.528 38.317 1.00 37.51 145 PRO D O 1
ATOM 5140 N N . ASN D 1 149 ? 8.928 -9.503 38.128 1.00 46.63 146 ASN D N 1
ATOM 5141 C CA . ASN D 1 149 ? 8.379 -8.913 39.347 1.00 46.90 146 ASN D CA 1
ATOM 5142 C C . ASN D 1 149 ? 8.205 -7.396 39.338 1.00 46.61 146 ASN D C 1
ATOM 5143 O O . ASN D 1 149 ? 7.814 -6.813 40.350 1.00 50.35 146 ASN D O 1
ATOM 5148 N N . LYS D 1 150 ? 8.491 -6.755 38.208 1.00 42.21 147 LYS D N 1
ATOM 5149 C CA . LYS D 1 150 ? 8.314 -5.311 38.106 1.00 41.24 147 LYS D CA 1
ATOM 5150 C C . LYS D 1 150 ? 7.169 -4.953 37.164 1.00 41.69 147 LYS D C 1
ATOM 5151 O O . LYS D 1 150 ? 6.962 -5.607 36.139 1.00 37.32 147 LYS D O 1
ATOM 5157 N N . TRP D 1 151 ? 6.423 -3.915 37.526 1.00 36.47 148 TRP D N 1
ATOM 5158 C CA . TRP D 1 151 ? 5.334 -3.427 36.692 1.00 40.01 148 TRP D CA 1
ATOM 5159 C C . TRP D 1 151 ? 5.036 -1.967 37.008 1.00 36.86 148 TRP D C 1
ATOM 5160 O O . TRP D 1 151 ? 5.504 -1.435 38.014 1.00 34.82 148 TRP D O 1
ATOM 5171 N N . ALA D 1 152 ? 4.259 -1.324 36.143 1.00 34.50 149 ALA D N 1
ATOM 5172 C CA . ALA D 1 152 ? 3.910 0.080 36.324 1.00 35.22 149 ALA D CA 1
ATOM 5173 C C . ALA D 1 152 ? 2.599 0.410 35.619 1.00 39.16 149 ALA D C 1
ATOM 5174 O O . ALA D 1 152 ? 2.308 -0.124 34.549 1.00 33.65 149 ALA D O 1
ATOM 5176 N N . LYS D 1 153 ? 1.813 1.290 36.232 1.00 36.71 150 LYS D N 1
ATOM 5177 C CA . LYS D 1 153 ? 0.545 1.727 35.667 1.00 40.09 150 LYS D CA 1
ATOM 5178 C C . LYS D 1 153 ? 0.443 3.240 35.793 1.00 34.75 150 LYS D C 1
ATOM 5179 O O . LYS D 1 153 ? 0.575 3.783 36.887 1.00 35.28 150 LYS D O 1
ATOM 5185 N N . VAL D 1 154 ? 0.220 3.919 34.674 1.00 29.95 151 VAL D N 1
ATOM 5186 C CA . VAL D 1 154 ? 0.072 5.370 34.687 1.00 24.16 151 VAL D CA 1
ATOM 5187 C C . VAL D 1 154 ? -1.397 5.734 34.860 1.00 33.15 151 VAL D C 1
ATOM 5188 O O . VAL D 1 154 ? -2.221 5.438 33.996 1.00 37.51 151 VAL D O 1
ATOM 5192 N N . LYS D 1 155 ? -1.722 6.370 35.981 1.00 37.82 152 LYS D N 1
ATOM 5193 C CA . LYS D 1 155 ? -3.099 6.761 36.263 1.00 47.07 152 LYS D CA 1
ATOM 5194 C C . LYS D 1 155 ? -3.536 7.922 35.371 1.00 46.15 152 LYS D C 1
ATOM 5195 O O . LYS D 1 155 ? -4.674 7.962 34.900 1.00 50.65 152 LYS D O 1
ATOM 5201 N N . GLY D 1 156 ? -2.626 8.862 35.138 1.00 36.98 153 GLY D N 1
ATOM 5202 C CA . GLY D 1 156 ? -2.909 9.979 34.257 1.00 40.18 153 GLY D CA 1
ATOM 5203 C C . GLY D 1 156 ? -2.096 11.214 34.581 1.00 37.38 153 GLY D C 1
ATOM 5204 O O . GLY D 1 156 ? -1.160 11.161 35.375 1.00 38.29 153 GLY D O 1
ATOM 5205 N N . TRP D 1 157 ? -2.461 12.330 33.959 1.00 36.70 154 TRP D N 1
ATOM 5206 C CA . TRP D 1 157 ? -1.759 13.593 34.149 1.00 35.50 154 TRP D CA 1
ATOM 5207 C C . TRP D 1 157 ? -2.616 14.601 34.902 1.00 35.24 154 TRP D C 1
ATOM 5208 O O . TRP D 1 157 ? -3.827 14.666 34.708 1.00 33.13 154 TRP D O 1
ATOM 5219 N N . GLU D 1 158 ? -1.979 15.391 35.758 1.00 30.45 155 GLU D N 1
ATOM 5220 C CA . GLU D 1 158 ? -2.659 16.481 36.440 1.00 37.08 155 GLU D CA 1
ATOM 5221 C C . GLU D 1 158 ? -1.900 17.785 36.221 1.00 35.43 155 GLU D C 1
ATOM 5222 O O . GLU D 1 158 ? -0.750 17.773 35.785 1.00 33.75 155 GLU D O 1
ATOM 5228 N N . ASP D 1 159 ? -2.547 18.907 36.518 1.00 31.43 156 ASP D N 1
ATOM 5229 C CA . ASP D 1 159 ? -2.012 20.217 36.156 1.00 37.29 156 ASP D CA 1
ATOM 5230 C C . ASP D 1 159 ? -0.878 20.716 37.050 1.00 34.40 156 ASP D C 1
ATOM 5231 O O . ASP D 1 159 ? -0.396 20.009 37.936 1.00 32.94 156 ASP D O 1
ATOM 5236 N N . LYS D 1 160 ? -0.466 21.955 36.807 1.00 34.37 157 LYS D N 1
ATOM 5237 C CA . LYS D 1 160 ? 0.653 22.556 37.523 1.00 38.76 157 LYS D CA 1
ATOM 5238 C C . LYS D 1 160 ? 0.409 22.667 39.027 1.00 33.36 157 LYS D C 1
ATOM 5239 O O . LYS D 1 160 ? 1.323 22.455 39.820 1.00 35.07 157 LYS D O 1
ATOM 5245 N N . GLU D 1 161 ? -0.819 23.000 39.418 1.00 40.23 158 GLU D N 1
ATOM 5246 C CA . GLU D 1 161 ? -1.158 23.132 40.836 1.00 43.49 158 GLU D CA 1
ATOM 5247 C C . GLU D 1 161 ? -0.984 21.809 41.575 1.00 38.71 158 GLU D C 1
ATOM 5248 O O . GLU D 1 161 ? -0.495 21.774 42.704 1.00 36.97 158 GLU D O 1
ATOM 5254 N N . ALA D 1 162 ? -1.398 20.722 40.934 1.00 38.53 159 ALA D N 1
ATOM 5255 C CA . ALA D 1 162 ? -1.162 19.391 41.474 1.00 35.83 159 ALA D CA 1
ATOM 5256 C C . ALA D 1 162 ? 0.337 19.171 41.647 1.00 33.52 159 ALA D C 1
ATOM 5257 O O . ALA D 1 162 ? 0.788 18.642 42.664 1.00 31.56 159 ALA D O 1
ATOM 5259 N N . ALA D 1 163 ? 1.111 19.592 40.654 1.00 31.61 160 ALA D N 1
ATOM 5260 C CA . ALA D 1 163 ? 2.559 19.457 40.725 1.00 32.49 160 ALA D CA 1
ATOM 5261 C C . ALA D 1 163 ? 3.095 20.270 41.898 1.00 30.86 160 ALA D C 1
ATOM 5262 O O . ALA D 1 163 ? 3.919 19.788 42.673 1.00 26.87 160 ALA D O 1
ATOM 5264 N N . LYS D 1 164 ? 2.610 21.501 42.023 1.00 32.20 161 LYS D N 1
ATOM 5265 C CA . LYS D 1 164 ? 3.006 22.384 43.114 1.00 34.24 161 LYS D CA 1
ATOM 5266 C C . LYS D 1 164 ? 2.769 21.729 44.470 1.00 33.45 161 LYS D C 1
ATOM 5267 O O . LYS D 1 164 ? 3.644 21.746 45.335 1.00 34.11 161 LYS D O 1
ATOM 5273 N N . LYS D 1 165 ? 1.585 21.153 44.654 1.00 35.35 162 LYS D N 1
ATOM 5274 C CA . LYS D 1 165 ? 1.227 20.549 45.933 1.00 40.38 162 LYS D CA 1
ATOM 5275 C C . LYS D 1 165 ? 2.143 19.391 46.298 1.00 39.04 162 LYS D C 1
ATOM 5276 O O . LYS D 1 165 ? 2.584 19.276 47.440 1.00 36.15 162 LYS D O 1
ATOM 5282 N N . GLU D 1 166 ? 2.428 18.531 45.326 1.00 38.30 163 GLU D N 1
ATOM 5283 C CA . GLU D 1 166 ? 3.309 17.397 45.561 1.00 36.64 163 GLU D CA 1
ATOM 5284 C C . GLU D 1 166 ? 4.729 17.888 45.830 1.00 35.68 163 GLU D C 1
ATOM 5285 O O . GLU D 1 166 ? 5.434 17.341 46.676 1.00 37.06 163 GLU D O 1
ATOM 5291 N N . PHE D 1 167 ? 5.138 18.929 45.110 1.00 30.45 164 PHE D N 1
ATOM 5292 C CA . PHE D 1 167 ? 6.448 19.538 45.318 1.00 31.90 164 PHE D CA 1
ATOM 5293 C C . PHE D 1 167 ? 6.563 20.108 46.735 1.00 40.01 164 PHE D C 1
ATOM 5294 O O . PHE D 1 167 ? 7.496 19.781 47.468 1.00 38.14 164 PHE D O 1
ATOM 5302 N N . GLU D 1 168 ? 5.602 20.944 47.122 1.00 41.95 165 GLU D N 1
ATOM 5303 C CA . GLU D 1 168 ? 5.581 21.529 48.462 1.00 45.90 165 GLU D CA 1
ATOM 5304 C C . GLU D 1 168 ? 5.580 20.450 49.540 1.00 44.51 165 GLU D C 1
ATOM 5305 O O . GLU D 1 168 ? 6.366 20.499 50.486 1.00 46.18 165 GLU D O 1
ATOM 5311 N N . ALA D 1 169 ? 4.685 19.480 49.399 1.00 40.80 166 ALA D N 1
ATOM 5312 C CA . ALA D 1 169 ? 4.596 18.393 50.364 1.00 46.09 166 ALA D CA 1
ATOM 5313 C C . ALA D 1 169 ? 5.910 17.628 50.425 1.00 44.32 166 ALA D C 1
ATOM 5314 O O . ALA D 1 169 ? 6.247 17.032 51.447 1.00 46.81 166 ALA D O 1
ATOM 5316 N N . SER D 1 170 ? 6.649 17.644 49.322 1.00 39.89 167 SER D N 1
ATOM 5317 C CA . SER D 1 170 ? 7.919 16.939 49.252 1.00 40.07 167 SER D CA 1
ATOM 5318 C C . SER D 1 170 ? 8.994 17.678 50.043 1.00 42.55 167 SER D C 1
ATOM 5319 O O . SER D 1 170 ? 9.892 17.060 50.618 1.00 43.14 167 SER D O 1
ATOM 5322 N N . ILE D 1 171 ? 8.898 19.003 50.068 1.00 35.78 168 ILE D N 1
ATOM 5323 C CA . ILE D 1 171 ? 9.815 19.815 50.857 1.00 45.68 168 ILE D CA 1
ATOM 5324 C C . ILE D 1 171 ? 9.591 19.580 52.348 1.00 51.06 168 ILE D C 1
ATOM 5325 O O . ILE D 1 171 ? 10.537 19.335 53.094 1.00 55.75 168 ILE D O 1
ATOM 5330 N N . VAL D 1 172 ? 8.336 19.647 52.780 1.00 52.60 169 VAL D N 1
ATOM 5331 C CA . VAL D 1 172 ? 8.028 19.481 54.196 1.00 56.07 169 VAL D CA 1
ATOM 5332 C C . VAL D 1 172 ? 8.422 18.087 54.688 1.00 59.04 169 VAL D C 1
ATOM 5333 O O . VAL D 1 172 ? 8.909 17.934 55.807 1.00 62.57 169 VAL D O 1
ATOM 5337 N N . ARG D 1 173 ? 8.226 17.079 53.844 1.00 57.65 170 ARG D N 1
ATOM 5338 C CA . ARG D 1 173 ? 8.596 15.711 54.195 1.00 60.10 170 ARG D CA 1
ATOM 5339 C C . ARG D 1 173 ? 10.104 15.573 54.384 1.00 64.89 170 ARG D C 1
ATOM 5340 O O . ARG D 1 173 ? 10.570 14.687 55.100 1.00 65.08 170 ARG D O 1
ATOM 5348 N N . PHE D 1 174 ? 10.861 16.454 53.737 1.00 62.72 171 PHE D N 1
ATOM 5349 C CA . PHE D 1 174 ? 12.302 16.508 53.930 1.00 62.95 171 PHE D CA 1
ATOM 5350 C C . PHE D 1 174 ? 12.630 17.478 55.062 1.00 74.83 171 PHE D C 1
ATOM 5351 O O . PHE D 1 174 ? 12.304 18.664 54.988 1.00 76.65 171 PHE D O 1
ATOM 5359 N N . LYS D 1 175 ? 13.273 16.967 56.107 1.00 83.69 172 LYS D N 1
ATOM 5360 C CA . LYS D 1 175 ? 13.567 17.762 57.296 1.00 93.19 172 LYS D CA 1
ATOM 5361 C C . LYS D 1 175 ? 12.286 18.261 57.961 1.00 95.52 172 LYS D C 1
ATOM 5362 O O . LYS D 1 175 ? 11.278 17.554 58.004 1.00 94.34 172 LYS D O 1
ATOM 5368 N N . LEU E 1 7 ? 39.053 24.635 45.873 1.00 69.01 4 LEU E N 1
ATOM 5369 C CA . LEU E 1 7 ? 40.084 23.697 46.302 1.00 68.79 4 LEU E CA 1
ATOM 5370 C C . LEU E 1 7 ? 41.092 23.426 45.189 1.00 59.95 4 LEU E C 1
ATOM 5371 O O . LEU E 1 7 ? 42.194 22.940 45.446 1.00 65.65 4 LEU E O 1
ATOM 5376 N N . VAL E 1 8 ? 40.713 23.744 43.955 1.00 62.72 5 VAL E N 1
ATOM 5377 C CA . VAL E 1 8 ? 41.538 23.416 42.796 1.00 50.98 5 VAL E CA 1
ATOM 5378 C C . VAL E 1 8 ? 42.452 24.560 42.360 1.00 39.04 5 VAL E C 1
ATOM 5379 O O . VAL E 1 8 ? 41.987 25.651 42.033 1.00 37.24 5 VAL E O 1
ATOM 5383 N N . SER E 1 9 ? 43.752 24.291 42.347 1.00 41.44 6 SER E N 1
ATOM 5384 C CA . SER E 1 9 ? 44.747 25.276 41.941 1.00 41.48 6 SER E CA 1
ATOM 5385 C C . SER E 1 9 ? 44.582 25.694 40.485 1.00 38.55 6 SER E C 1
ATOM 5386 O O . SER E 1 9 ? 44.025 24.951 39.677 1.00 38.30 6 SER E O 1
ATOM 5389 N N . ALA E 1 10 ? 45.075 26.886 40.155 1.00 30.11 7 ALA E N 1
ATOM 5390 C CA . ALA E 1 10 ? 45.110 27.341 38.772 1.00 36.32 7 ALA E CA 1
ATOM 5391 C C . ALA E 1 10 ? 46.199 26.597 38.001 1.00 35.24 7 ALA E C 1
ATOM 5392 O O . ALA E 1 10 ? 46.200 26.565 36.769 1.00 34.25 7 ALA E O 1
ATOM 5394 N N . GLY E 1 11 ? 47.129 26.001 38.739 1.00 37.30 8 GLY E N 1
ATOM 5395 C CA . GLY E 1 11 ? 48.223 25.264 38.133 1.00 37.24 8 GLY E CA 1
ATOM 5396 C C . GLY E 1 11 ? 49.564 25.935 38.355 1.00 37.21 8 GLY E C 1
ATOM 5397 O O . GLY E 1 11 ? 49.681 26.855 39.165 1.00 38.38 8 GLY E O 1
ATOM 5398 N N . LYS E 1 12 ? 50.577 25.479 37.626 1.00 41.43 9 LYS E N 1
ATOM 5399 C CA . LYS E 1 12 ? 51.934 25.995 37.785 1.00 39.48 9 LYS E CA 1
ATOM 5400 C C . LYS E 1 12 ? 52.125 27.367 37.137 1.00 41.67 9 LYS E C 1
ATOM 5401 O 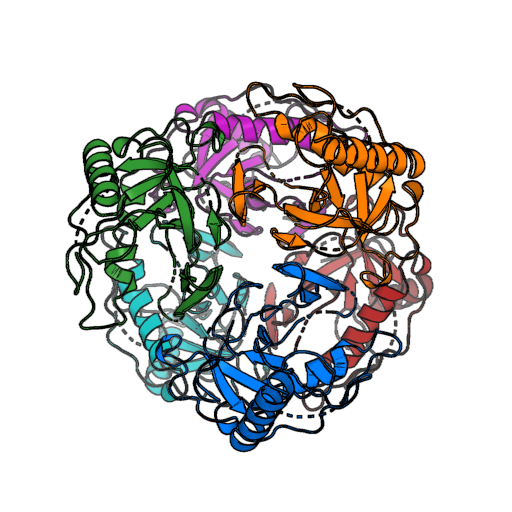O . LYS E 1 12 ? 52.662 28.284 37.756 1.00 46.23 9 LYS E O 1
ATOM 5407 N N . GLY E 1 13 ? 51.694 27.500 35.887 1.00 37.02 10 GLY E N 1
ATOM 5408 C CA . GLY E 1 13 ? 51.900 28.729 35.142 1.00 34.13 10 GLY E CA 1
ATOM 5409 C C . GLY E 1 13 ? 51.397 28.632 33.716 1.00 34.75 10 GLY E C 1
ATOM 5410 O O . GLY E 1 13 ? 50.740 27.661 33.346 1.00 30.22 10 GLY E O 1
ATOM 5411 N N . ILE E 1 14 ? 51.717 29.639 32.909 1.00 30.72 11 ILE E N 1
ATOM 5412 C CA . ILE E 1 14 ? 51.193 29.732 31.548 1.00 33.06 11 ILE E CA 1
ATOM 5413 C C . ILE E 1 14 ? 51.544 28.526 30.672 1.00 35.63 11 ILE E C 1
ATOM 5414 O O . ILE E 1 14 ? 50.859 28.248 29.682 1.00 32.44 11 ILE E O 1
ATOM 5419 N N . ASP E 1 15 ? 52.607 27.814 31.040 1.00 30.51 12 ASP E N 1
ATOM 5420 C CA . ASP E 1 15 ? 53.064 26.649 30.284 1.00 27.81 12 ASP E CA 1
ATOM 5421 C C . ASP E 1 15 ? 52.491 25.335 30.810 1.00 27.51 12 ASP E C 1
ATOM 5422 O O . ASP E 1 15 ? 52.696 24.279 30.213 1.00 30.29 12 ASP E O 1
ATOM 5427 N N . ASP E 1 16 ? 51.769 25.403 31.922 1.00 30.39 13 ASP E N 1
ATOM 5428 C CA . ASP E 1 16 ? 51.201 24.209 32.535 1.00 30.72 13 ASP E CA 1
ATOM 5429 C C . ASP E 1 16 ? 50.189 24.605 33.596 1.00 25.69 13 ASP E C 1
ATOM 5430 O O . ASP E 1 16 ? 50.521 24.708 34.777 1.00 29.38 13 ASP E O 1
ATOM 5435 N N . PHE E 1 17 ? 48.952 24.835 33.166 1.00 21.13 14 PHE E N 1
ATOM 5436 C CA . PHE E 1 17 ? 47.903 25.261 34.083 1.00 22.89 14 PHE E CA 1
ATOM 5437 C C . PHE E 1 17 ? 46.630 24.441 33.928 1.00 27.55 14 PHE E C 1
ATOM 5438 O O . PHE E 1 17 ? 46.455 23.718 32.944 1.00 27.38 14 PHE E O 1
ATOM 5446 N N . ASN E 1 18 ? 45.752 24.555 34.920 1.00 27.51 15 ASN E N 1
ATOM 5447 C CA . ASN E 1 18 ? 44.542 23.749 34.993 1.00 29.53 15 ASN E CA 1
ATOM 5448 C C . ASN E 1 18 ? 43.344 24.388 34.308 1.00 26.91 15 ASN E C 1
ATOM 5449 O O . ASN E 1 18 ? 43.078 25.578 34.466 1.00 28.28 15 ASN E O 1
ATOM 5454 N N . VAL E 1 19 ? 42.614 23.580 33.553 1.00 21.65 16 VAL E N 1
ATOM 5455 C CA . VAL E 1 19 ? 41.368 24.028 32.953 1.00 23.05 16 VAL E CA 1
ATOM 5456 C C . VAL E 1 19 ? 40.290 22.985 33.180 1.00 26.19 16 VAL E C 1
ATOM 5457 O O . VAL E 1 19 ? 40.510 21.794 32.960 1.00 28.92 16 VAL E O 1
ATOM 5461 N N . ILE E 1 20 ? 39.130 23.440 33.639 1.00 25.05 17 ILE E N 1
ATOM 5462 C CA . ILE E 1 20 ? 37.959 22.588 33.760 1.00 23.67 17 ILE E CA 1
ATOM 5463 C C . ILE E 1 20 ? 37.105 22.798 32.521 1.00 23.72 17 ILE E C 1
ATOM 5464 O O . ILE E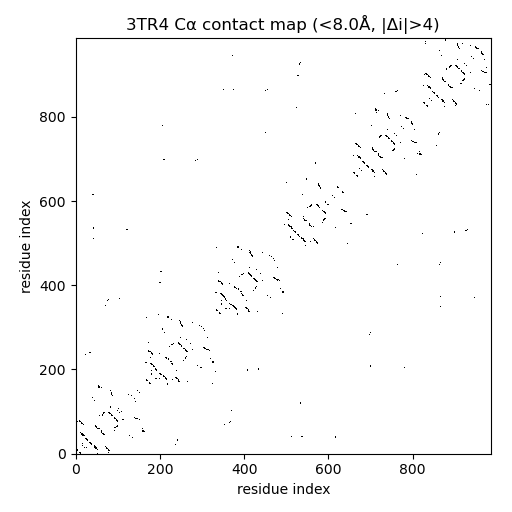 1 20 ? 36.687 23.919 32.234 1.00 22.05 17 ILE E O 1
ATOM 5469 N N . ILE E 1 21 ? 36.862 21.722 31.781 1.00 22.36 18 ILE E N 1
ATOM 5470 C CA . ILE E 1 21 ? 36.088 21.807 30.552 1.00 24.22 18 ILE E CA 1
ATOM 5471 C C . ILE E 1 21 ? 34.594 21.892 30.846 1.00 25.98 18 ILE E C 1
ATOM 5472 O O . ILE E 1 21 ? 34.061 21.104 31.622 1.00 25.82 18 ILE E O 1
ATOM 5477 N N . GLU E 1 22 ? 33.926 22.855 30.220 1.00 26.56 19 GLU E N 1
ATOM 5478 C CA . GLU E 1 22 ? 32.492 23.036 30.388 1.00 29.59 19 GLU E CA 1
ATOM 5479 C C . GLU E 1 22 ? 31.732 22.677 29.115 1.00 26.82 19 GLU E C 1
ATOM 5480 O O . GLU E 1 22 ? 30.605 22.193 29.173 1.00 30.19 19 GLU E O 1
ATOM 5486 N N . ILE E 1 23 ? 32.351 22.928 27.968 1.00 21.73 20 ILE E N 1
ATOM 5487 C CA . ILE E 1 23 ? 31.725 22.652 26.680 1.00 16.12 20 ILE E CA 1
ATOM 5488 C C . ILE E 1 23 ? 32.697 21.907 25.779 1.00 26.40 20 ILE E C 1
ATOM 5489 O O . ILE E 1 23 ? 33.805 22.378 25.535 1.00 31.48 20 ILE E O 1
ATOM 5494 N N . PRO E 1 24 ? 32.283 20.742 25.266 1.00 30.05 21 PRO E N 1
ATOM 5495 C CA . PRO E 1 24 ? 33.176 19.963 24.404 1.00 26.86 21 PRO E CA 1
ATOM 5496 C C . PRO E 1 24 ? 33.236 20.552 23.004 1.00 27.98 21 PRO E C 1
ATOM 5497 O O . PRO E 1 24 ? 32.293 21.231 22.587 1.00 23.38 21 PRO E O 1
ATOM 5501 N N . ALA E 1 25 ? 34.334 20.311 22.296 1.00 23.35 22 ALA E N 1
ATOM 5502 C CA . ALA E 1 25 ? 34.416 20.681 20.894 1.00 23.10 22 ALA E CA 1
ATOM 5503 C C . ALA E 1 25 ? 33.205 20.091 20.186 1.00 22.43 22 ALA E C 1
ATOM 5504 O O . ALA E 1 25 ? 32.807 18.958 20.471 1.00 22.65 22 ALA E O 1
ATOM 5506 N N . ASN E 1 26 ? 32.606 20.877 19.296 1.00 28.70 23 ASN E N 1
ATOM 5507 C CA . ASN E 1 26 ? 31.431 20.453 18.532 1.00 41.72 23 ASN E CA 1
ATOM 5508 C C . ASN E 1 26 ? 30.112 20.442 19.312 1.00 41.08 23 ASN E C 1
ATOM 5509 O O . ASN E 1 26 ? 29.072 20.059 18.778 1.00 44.72 23 ASN E O 1
ATOM 5514 N N . GLY E 1 27 ? 30.153 20.872 20.569 1.00 36.59 24 GLY E N 1
ATOM 5515 C CA . GLY E 1 27 ? 28.946 20.977 21.371 1.00 28.58 24 GLY E CA 1
ATOM 5516 C C . GLY E 1 27 ? 28.414 22.397 21.391 1.00 28.31 24 GLY E C 1
ATOM 5517 O O . GLY E 1 27 ? 28.666 23.175 20.475 1.00 28.51 24 GLY E O 1
ATOM 5518 N N . GLY E 1 28 ? 27.675 22.744 22.439 1.00 34.14 25 GLY E N 1
ATOM 5519 C CA . GLY E 1 28 ? 27.157 24.093 22.564 1.00 35.35 25 GLY E CA 1
ATOM 5520 C C . GLY E 1 28 ? 25.646 24.176 22.489 1.00 39.51 25 GLY E C 1
ATOM 5521 O O . GLY E 1 28 ? 25.052 25.118 23.014 1.00 46.46 25 GLY E O 1
ATOM 5522 N N A GLU E 1 29 ? 25.028 23.194 21.839 0.49 33.78 26 GLU E N 1
ATOM 5523 N N B GLU E 1 29 ? 25.016 23.209 21.827 0.51 33.85 26 GLU E N 1
ATOM 5524 C CA A GLU E 1 29 ? 23.574 23.119 21.772 0.49 34.75 26 GLU E CA 1
ATOM 5525 C CA B GLU E 1 29 ? 23.559 23.169 21.787 0.51 34.16 26 GLU E CA 1
ATOM 5526 C C A GLU E 1 29 ? 23.013 23.213 23.187 0.49 34.05 26 GLU E C 1
ATOM 5527 C C B GLU E 1 29 ? 23.039 23.275 23.209 0.51 34.02 26 GLU E C 1
ATOM 5528 O O A GLU E 1 29 ? 21.954 23.802 23.416 0.49 32.37 26 GLU E O 1
ATOM 5529 O O B GLU E 1 29 ? 22.029 23.933 23.470 0.51 32.77 26 GLU E O 1
ATOM 5540 N N . VAL E 1 30 ? 23.738 22.615 24.127 1.00 30.42 27 VAL E N 1
ATOM 5541 C CA . VAL E 1 30 ? 23.496 22.806 25.544 1.00 28.47 27 VAL E CA 1
ATOM 5542 C C . VAL E 1 30 ? 24.802 23.348 26.094 1.00 29.45 27 VAL E C 1
ATOM 5543 O O . VAL E 1 30 ? 25.864 22.774 25.866 1.00 35.43 27 VAL E O 1
ATOM 5547 N N . LYS E 1 31 ? 24.730 24.473 26.789 1.00 26.95 28 LYS E N 1
ATOM 5548 C CA . LYS E 1 31 ? 25.927 25.099 27.334 1.00 32.51 28 LYS E CA 1
ATOM 5549 C C . LYS E 1 31 ? 26.004 24.853 28.839 1.00 29.68 28 LYS E C 1
ATOM 5550 O O . LYS E 1 31 ? 25.128 25.274 29.587 1.00 31.84 28 LYS E O 1
ATOM 5556 N N . TYR E 1 32 ? 27.042 24.144 29.274 1.00 22.63 29 TYR E N 1
ATOM 5557 C CA . TYR E 1 32 ? 27.221 23.852 30.691 1.00 22.55 29 TYR E CA 1
ATOM 5558 C C . TYR E 1 32 ? 28.100 24.897 31.358 1.00 31.95 29 TYR E C 1
ATOM 5559 O O . TYR E 1 32 ? 28.803 25.654 30.692 1.00 30.39 29 TYR E O 1
ATOM 5568 N N . GLU E 1 33 ? 28.066 24.913 32.683 1.00 30.12 30 GLU E N 1
ATOM 5569 C CA . GLU E 1 33 ? 28.868 25.831 33.469 1.00 37.31 30 GLU E CA 1
ATOM 5570 C C . GLU E 1 33 ? 29.069 25.203 34.836 1.00 35.71 30 GLU E C 1
ATOM 5571 O O . GLU E 1 33 ? 28.108 24.761 35.467 1.00 37.16 30 GLU E O 1
ATOM 5577 N N . TYR E 1 34 ? 30.316 25.145 35.291 1.00 25.70 31 TYR E N 1
ATOM 5578 C CA . TYR E 1 34 ? 30.609 24.528 36.578 1.00 32.38 31 TYR E CA 1
ATOM 5579 C C . TYR E 1 34 ? 30.264 25.458 37.735 1.00 41.20 31 TYR E C 1
ATOM 5580 O O . TYR E 1 34 ? 30.634 26.631 37.735 1.00 43.38 31 TYR E O 1
ATOM 5589 N N . ASP E 1 35 ? 29.551 24.927 38.720 1.00 39.79 32 ASP E N 1
ATOM 5590 C CA . ASP E 1 35 ? 29.221 25.690 39.914 1.00 41.79 32 ASP E CA 1
ATOM 5591 C C . ASP E 1 35 ? 30.079 25.214 41.081 1.00 42.27 32 ASP E C 1
ATOM 5592 O O . ASP E 1 35 ? 29.833 24.152 41.653 1.00 43.14 32 ASP E O 1
ATOM 5597 N N . LYS E 1 36 ? 31.091 26.005 41.424 1.00 49.14 33 LYS E N 1
ATOM 5598 C CA . LYS E 1 36 ? 32.012 25.660 42.500 1.00 55.13 33 LYS E CA 1
ATOM 5599 C C . LYS E 1 36 ? 31.299 25.534 43.846 1.00 52.60 33 LYS E C 1
ATOM 5600 O O . LYS E 1 36 ? 31.651 24.685 44.667 1.00 48.92 33 LYS E O 1
ATOM 5606 N N . GLU E 1 37 ? 30.293 26.374 44.064 1.00 50.07 34 GLU E N 1
ATOM 5607 C CA . GLU E 1 37 ? 29.549 26.359 45.320 1.00 53.58 34 GLU E CA 1
ATOM 5608 C C . GLU E 1 37 ? 28.829 25.028 45.527 1.00 52.77 34 GLU E C 1
ATOM 5609 O O . GLU E 1 37 ? 28.948 24.408 46.584 1.00 54.39 34 GLU E O 1
ATOM 5615 N N . LEU E 1 38 ? 28.089 24.595 44.510 1.00 47.20 35 LEU E N 1
ATOM 5616 C CA . LEU E 1 38 ? 27.323 23.354 44.585 1.00 42.45 35 LEU E CA 1
ATOM 5617 C C . LEU E 1 38 ? 28.203 22.127 44.365 1.00 46.65 35 LEU E C 1
ATOM 5618 O O . LEU E 1 38 ? 27.898 21.038 44.851 1.00 52.96 35 LEU E O 1
ATOM 5623 N N . GLY E 1 39 ? 29.294 22.308 43.629 1.00 42.95 36 GLY E N 1
ATOM 5624 C CA . GLY E 1 39 ? 30.177 21.204 43.298 1.00 43.45 36 GLY E CA 1
ATOM 5625 C C . GLY E 1 39 ? 29.577 20.368 42.188 1.00 39.95 36 GLY E C 1
ATOM 5626 O O . GLY E 1 39 ? 29.757 19.154 42.138 1.00 43.35 36 GLY E O 1
ATOM 5627 N N . PHE E 1 40 ? 28.851 21.034 41.297 1.00 36.67 37 PHE E N 1
ATOM 5628 C CA . PHE E 1 40 ? 28.171 20.364 40.198 1.00 36.63 37 PHE E CA 1
ATOM 5629 C C . PHE E 1 40 ? 28.393 21.094 38.886 1.00 35.69 37 PHE E C 1
ATOM 5630 O O . PHE E 1 40 ? 28.419 22.325 38.841 1.00 32.05 37 PHE E O 1
ATOM 5638 N N . LEU E 1 41 ? 28.554 20.324 37.819 1.00 30.50 38 LEU E N 1
ATOM 5639 C CA . LEU E 1 41 ? 28.423 20.866 36.483 1.00 33.09 38 LEU E CA 1
ATOM 5640 C C . LEU E 1 41 ? 26.942 21.179 36.334 1.00 31.38 38 LEU E C 1
ATOM 5641 O O . LEU E 1 41 ? 26.096 20.360 36.693 1.00 28.46 38 LEU E O 1
ATOM 5646 N N . THR E 1 42 ? 26.623 22.364 35.829 1.00 23.43 39 THR E N 1
ATOM 5647 C CA . THR E 1 42 ? 25.229 22.777 35.714 1.00 29.28 39 THR E CA 1
ATOM 5648 C C . THR E 1 42 ? 24.894 23.226 34.302 1.00 28.87 39 THR E C 1
ATOM 5649 O O . THR E 1 42 ? 25.783 23.517 33.503 1.00 31.07 39 THR E O 1
ATOM 5653 N N . VAL E 1 43 ? 23.604 23.269 33.996 1.00 25.86 40 VAL E N 1
ATOM 5654 C CA . VAL E 1 43 ? 23.150 23.785 32.716 1.00 28.20 40 VAL E CA 1
ATOM 5655 C C . VAL E 1 43 ? 23.073 25.302 32.780 1.00 34.71 40 VAL E C 1
ATOM 5656 O O . VAL E 1 43 ? 22.384 25.862 33.633 1.00 30.38 40 VAL E O 1
ATOM 5660 N N . ASP E 1 44 ? 23.805 25.961 31.889 1.00 33.28 41 ASP E N 1
ATOM 5661 C CA . ASP E 1 44 ? 23.758 27.413 31.775 1.00 35.28 41 ASP E CA 1
ATOM 5662 C C . ASP E 1 44 ? 22.575 27.799 30.896 1.00 35.37 41 ASP E C 1
ATOM 5663 O O . ASP E 1 44 ? 21.641 28.457 31.352 1.00 32.32 41 ASP E O 1
ATOM 5668 N N . ARG E 1 45 ? 22.616 27.378 29.634 1.00 30.96 42 ARG E N 1
ATOM 5669 C CA . ARG E 1 45 ? 21.508 27.617 28.715 1.00 33.52 42 ARG E CA 1
ATOM 5670 C C . ARG E 1 45 ? 21.560 26.711 27.490 1.00 29.45 42 ARG E C 1
ATOM 5671 O O . ARG E 1 45 ? 22.596 26.120 27.175 1.00 30.27 42 ARG E O 1
ATOM 5679 N N . PHE E 1 46 ? 20.426 26.603 26.810 1.00 25.11 43 PHE E N 1
ATOM 5680 C CA . PHE E 1 46 ? 20.350 25.907 25.533 1.00 28.72 43 PHE E CA 1
ATOM 5681 C C . PHE E 1 46 ? 20.410 26.933 24.410 1.00 36.17 43 PHE E C 1
ATOM 5682 O O . PHE E 1 46 ? 19.591 27.850 24.355 1.00 41.08 43 PHE E O 1
ATOM 5698 N N . PRO E 1 48 ? 19.792 28.364 20.861 1.00 48.96 45 PRO E N 1
ATOM 5699 C CA . PRO E 1 48 ? 18.812 28.169 19.792 1.00 51.80 45 PRO E CA 1
ATOM 5700 C C . PRO E 1 48 ? 19.448 28.368 18.423 1.00 52.38 45 PRO E C 1
ATOM 5701 O O . PRO E 1 48 ? 18.813 28.108 17.402 1.00 59.53 45 PRO E O 1
ATOM 5705 N N . THR E 1 49 ? 20.697 28.821 18.413 1.00 53.26 46 THR E N 1
ATOM 5706 C CA . THR E 1 49 ? 21.399 29.115 17.170 1.00 50.79 46 THR E CA 1
ATOM 5707 C C . THR E 1 49 ? 22.022 27.866 16.554 1.00 44.36 46 THR E C 1
ATOM 5708 O O . THR E 1 49 ? 22.194 26.846 17.221 1.00 33.42 46 THR E O 1
ATOM 5712 N N . SER E 1 50 ? 22.360 27.963 15.274 1.00 44.07 47 SER E N 1
ATOM 5713 C CA . SER E 1 50 ? 22.969 26.860 14.543 1.00 49.16 47 SER E CA 1
ATOM 5714 C C . SER E 1 50 ? 24.478 26.747 14.786 1.00 43.40 47 SER E C 1
ATOM 5715 O O . SER E 1 50 ? 25.120 25.826 14.287 1.00 40.98 47 SER E O 1
ATOM 5726 N N . ARG E 1 52 ? 28.080 26.014 16.592 1.00 37.07 49 ARG E N 1
ATOM 5727 C CA . ARG E 1 52 ? 28.646 25.045 17.530 1.00 32.72 49 ARG E CA 1
ATOM 5728 C C . ARG E 1 52 ? 30.058 25.474 17.922 1.00 34.67 49 ARG E C 1
ATOM 5729 O O . ARG E 1 52 ? 30.780 26.054 17.111 1.00 32.90 49 ARG E O 1
ATOM 5737 N N . TYR E 1 53 ? 30.453 25.198 19.161 1.00 33.86 50 TYR E N 1
ATOM 5738 C CA . TYR E 1 53 ? 31.805 25.535 19.603 1.00 31.13 50 TYR E CA 1
ATOM 5739 C C . TYR E 1 53 ? 32.849 24.853 18.723 1.00 29.09 50 TYR E C 1
ATOM 5740 O O . TYR E 1 53 ? 32.762 23.656 18.464 1.00 31.40 50 TYR E O 1
ATOM 5749 N N . PRO E 1 54 ? 33.827 25.634 18.240 1.00 33.19 51 PRO E N 1
ATOM 5750 C CA . PRO E 1 54 ? 34.865 25.179 17.309 1.00 29.41 51 PRO E CA 1
ATOM 5751 C C . PRO E 1 54 ? 35.996 24.448 18.017 1.00 34.70 51 PRO E C 1
ATOM 5752 O O . PRO E 1 54 ? 36.891 23.913 17.362 1.00 41.06 51 PRO E O 1
ATOM 5756 N N . CYS E 1 55 ? 35.960 24.442 19.345 1.00 26.00 52 CYS E N 1
ATOM 5757 C CA . CYS E 1 55 ? 36.952 23.734 20.144 1.00 25.76 52 CYS E CA 1
ATOM 5758 C C . CYS E 1 55 ? 36.395 23.536 21.547 1.00 27.37 52 CYS E C 1
ATOM 5759 O O . CYS E 1 55 ? 35.256 23.921 21.821 1.00 25.53 52 CYS E O 1
ATOM 5762 N N . ASN E 1 56 ? 37.174 22.924 22.435 1.00 21.29 53 ASN E N 1
ATOM 5763 C CA . ASN E 1 56 ? 36.724 22.769 23.816 1.00 22.92 53 ASN E CA 1
ATOM 5764 C C . ASN E 1 56 ? 36.767 24.113 24.536 1.00 24.40 53 ASN E C 1
ATOM 5765 O O . ASN E 1 56 ? 37.589 24.971 24.216 1.00 23.34 53 ASN E O 1
ATOM 5770 N N . TYR E 1 57 ? 35.872 24.294 25.499 1.00 20.11 54 TYR E N 1
ATOM 5771 C CA . TYR E 1 57 ? 35.754 25.563 26.200 1.00 24.08 54 TYR E CA 1
ATOM 5772 C C . TYR E 1 57 ? 35.632 25.336 27.701 1.00 23.16 54 TYR E C 1
ATOM 5773 O O . TYR E 1 57 ? 34.859 24.482 28.151 1.00 20.14 54 TYR E O 1
ATOM 5782 N N . GLY E 1 58 ? 36.393 26.106 28.472 1.00 24.75 55 GLY E N 1
ATOM 5783 C CA . GLY E 1 58 ? 36.387 25.976 29.916 1.00 24.14 55 GLY E CA 1
ATOM 5784 C C . GLY E 1 58 ? 36.980 27.177 30.627 1.00 25.65 55 GLY E C 1
ATOM 5785 O O . GLY E 1 58 ? 37.096 28.260 30.058 1.00 24.53 55 GLY E O 1
ATOM 5786 N N . PHE E 1 59 ? 37.356 26.982 31.884 1.00 26.64 56 PHE E N 1
ATOM 5787 C CA . PHE E 1 59 ? 37.900 28.065 32.686 1.00 28.09 56 PHE E CA 1
ATOM 5788 C C . PHE E 1 59 ? 39.041 27.565 33.559 1.00 28.60 56 PHE E C 1
ATOM 5789 O O . PHE E 1 59 ? 39.181 26.363 33.790 1.00 26.29 56 PHE E O 1
ATOM 5797 N N . VAL E 1 60 ? 39.857 28.496 34.035 1.00 28.06 57 VAL E N 1
ATOM 5798 C CA . VAL E 1 60 ? 40.917 28.175 34.976 1.00 28.29 57 VAL E CA 1
ATOM 5799 C C . VAL E 1 60 ? 40.418 28.396 36.391 1.00 31.73 57 VAL E C 1
ATOM 5800 O O . VAL E 1 60 ? 40.062 29.516 36.759 1.00 33.02 57 VAL E O 1
ATOM 5804 N N . PRO E 1 61 ? 40.386 27.325 37.191 1.00 26.36 58 PRO E N 1
ATOM 5805 C CA . PRO E 1 61 ? 39.967 27.438 38.590 1.00 30.17 58 PRO E CA 1
ATOM 5806 C C . PRO E 1 61 ? 40.918 28.344 39.360 1.00 33.97 58 PRO E C 1
ATOM 5807 O O . PRO E 1 61 ? 42.110 28.367 39.062 1.00 34.56 58 PRO E O 1
ATOM 5811 N N . SER E 1 62 ? 40.389 29.095 40.320 1.00 35.43 59 SER E N 1
ATOM 5812 C CA . SER E 1 62 ? 41.195 29.998 41.141 1.00 35.03 59 SER E CA 1
ATOM 5813 C C . SER E 1 62 ? 41.741 31.192 40.360 1.00 36.24 59 SER E C 1
ATOM 5814 O O . SER E 1 62 ? 42.852 31.653 40.611 1.00 36.52 59 SER E O 1
ATOM 5817 N N . THR E 1 63 ? 40.954 31.695 39.416 1.00 34.65 60 THR E N 1
ATOM 5818 C CA . THR E 1 63 ? 41.309 32.922 38.713 1.00 33.47 60 THR E CA 1
ATOM 5819 C C . THR E 1 63 ? 40.117 33.857 38.673 1.00 33.53 60 THR E C 1
ATOM 5820 O O . THR E 1 63 ? 38.989 33.450 38.931 1.00 32.58 60 THR E O 1
ATOM 5824 N N . LEU E 1 64 ? 40.377 35.112 38.333 1.00 38.28 61 LEU E N 1
ATOM 5825 C CA . LEU E 1 64 ? 39.328 36.112 38.251 1.00 38.99 61 LEU E CA 1
ATOM 5826 C C . LEU E 1 64 ? 39.676 37.124 37.169 1.00 41.70 61 LEU E C 1
ATOM 5827 O O . LEU E 1 64 ? 40.634 37.887 37.306 1.00 42.23 61 LEU E O 1
ATOM 5832 N N . ALA E 1 65 ? 38.909 37.114 36.084 1.00 35.58 62 ALA E N 1
ATOM 5833 C CA . ALA E 1 65 ? 39.113 38.062 34.997 1.00 39.10 62 ALA E CA 1
ATOM 5834 C C . ALA E 1 65 ? 38.459 39.397 35.334 1.00 41.44 62 ALA E C 1
ATOM 5835 O O . ALA E 1 65 ? 37.728 39.502 36.316 1.00 41.65 62 ALA E O 1
ATOM 5837 N N . GLN E 1 66 ? 38.730 40.412 34.518 1.00 43.96 63 GLN E N 1
ATOM 5838 C CA . GLN E 1 66 ? 38.123 41.728 34.689 1.00 51.67 63 GLN E CA 1
ATOM 5839 C C . GLN E 1 66 ? 36.607 41.619 34.558 1.00 54.77 63 GLN E C 1
ATOM 5840 O O . GLN E 1 66 ? 35.865 42.505 34.986 1.00 56.24 63 GLN E O 1
ATOM 5846 N N . ASP E 1 67 ? 36.161 40.514 33.969 1.00 54.47 64 ASP E N 1
ATOM 5847 C CA . ASP E 1 67 ? 34.744 40.243 33.765 1.00 61.84 64 ASP E CA 1
ATOM 5848 C C . ASP E 1 67 ? 34.036 39.906 35.071 1.00 55.42 64 ASP E C 1
ATOM 5849 O O . ASP E 1 67 ? 32.810 39.843 35.120 1.00 53.00 64 ASP E O 1
ATOM 5854 N N . GLY E 1 68 ? 34.810 39.670 36.124 1.00 53.97 65 GLY E N 1
ATOM 5855 C CA . GLY E 1 68 ? 34.249 39.196 37.375 1.00 55.09 65 GLY E CA 1
ATOM 5856 C C . GLY E 1 68 ? 34.048 37.689 37.357 1.00 54.17 65 GLY E C 1
ATOM 5857 O O . GLY E 1 68 ? 33.594 37.102 38.339 1.00 52.25 65 GLY E O 1
ATOM 5858 N N . ASP E 1 69 ? 34.389 37.063 36.233 1.00 49.82 66 ASP E N 1
ATOM 5859 C CA . ASP E 1 69 ? 34.301 35.612 36.098 1.00 54.64 66 ASP E CA 1
ATOM 5860 C C . ASP E 1 69 ? 35.687 35.018 35.856 1.00 49.80 66 ASP E C 1
ATOM 5861 O O . ASP E 1 69 ? 36.570 35.699 35.336 1.00 48.99 66 ASP E O 1
ATOM 5866 N N . PRO E 1 70 ? 35.883 33.744 36.239 1.00 44.37 67 PRO E N 1
ATOM 5867 C CA . PRO E 1 70 ? 37.167 33.066 36.018 1.00 43.74 67 PRO E CA 1
ATOM 5868 C C . PRO E 1 70 ? 37.642 33.194 34.573 1.00 36.78 67 PRO E C 1
ATOM 5869 O O . PRO E 1 70 ? 36.825 33.353 33.666 1.00 32.51 67 PRO E O 1
ATOM 5873 N N . LEU E 1 71 ? 38.954 33.131 34.371 1.00 33.79 68 LEU E N 1
ATOM 5874 C CA . LEU E 1 71 ? 39.538 33.258 33.040 1.00 31.06 68 LEU E CA 1
ATOM 5875 C C . LEU E 1 71 ? 38.988 32.212 32.065 1.00 28.33 68 LEU E C 1
ATOM 5876 O O . LEU E 1 71 ? 38.976 31.021 32.372 1.00 26.26 68 LEU E O 1
ATOM 5881 N N . ASP E 1 72 ? 38.538 32.664 30.895 1.00 31.22 69 ASP E N 1
ATOM 5882 C CA . ASP E 1 72 ? 38.025 31.770 29.853 1.00 31.14 69 ASP E CA 1
ATOM 5883 C C . ASP E 1 72 ? 39.160 31.155 29.048 1.00 31.13 69 ASP E C 1
ATOM 5884 O O . ASP E 1 72 ? 40.149 31.824 28.746 1.00 36.07 69 ASP E O 1
ATOM 5889 N N . VAL E 1 73 ? 39.008 29.886 28.684 1.00 26.92 70 VAL E N 1
ATOM 5890 C CA . VAL E 1 73 ? 40.045 29.199 27.925 1.00 28.85 70 VAL E CA 1
ATOM 5891 C C . VAL E 1 73 ? 39.467 28.324 26.816 1.00 31.07 70 VAL E C 1
ATOM 5892 O O . VAL E 1 73 ? 38.557 27.524 27.042 1.00 24.32 70 VAL E O 1
ATOM 5896 N N . LEU E 1 74 ? 39.998 28.499 25.612 1.00 20.92 71 LEU E N 1
ATOM 5897 C CA . LEU E 1 74 ? 39.673 27.640 24.483 1.00 25.42 71 LEU E CA 1
ATOM 5898 C C . LEU E 1 74 ? 40.782 26.604 24.370 1.00 28.83 71 LEU E C 1
ATOM 5899 O O . LEU E 1 74 ? 41.960 26.959 24.314 1.00 30.01 71 LEU E O 1
ATOM 5904 N N . VAL E 1 75 ? 40.418 25.327 24.353 1.00 27.14 72 VAL E N 1
ATOM 5905 C CA . VAL E 1 75 ? 41.426 24.273 24.298 1.00 27.71 72 VAL E CA 1
ATOM 5906 C C . VAL E 1 75 ? 41.281 23.428 23.033 1.00 27.05 72 VAL E C 1
ATOM 5907 O O . VAL E 1 75 ? 40.260 22.766 22.820 1.00 25.74 72 VAL E O 1
ATOM 5911 N N . LEU E 1 76 ? 42.304 23.479 22.188 1.00 24.71 73 LEU E N 1
ATOM 5912 C CA . LEU E 1 76 ? 42.379 22.636 21.006 1.00 22.21 73 LEU E CA 1
ATOM 5913 C C . LEU E 1 76 ? 42.865 21.253 21.407 1.00 25.23 73 LEU E C 1
ATOM 5914 O O . LEU E 1 76 ? 43.859 21.123 22.120 1.00 28.98 73 LEU E O 1
ATOM 5919 N N . THR E 1 77 ? 42.159 20.225 20.948 1.00 26.76 74 THR E N 1
ATOM 5920 C CA . THR E 1 77 ? 42.525 18.843 21.246 1.00 29.70 74 THR E CA 1
ATOM 5921 C C . THR E 1 77 ? 42.226 17.961 20.041 1.00 30.66 74 THR E C 1
ATOM 5922 O O . THR E 1 77 ? 41.379 18.309 19.217 1.00 23.07 74 THR E O 1
ATOM 5926 N N . PRO E 1 78 ? 42.921 16.814 19.939 1.00 27.57 75 PRO E N 1
ATOM 5927 C CA . PRO E 1 78 ? 42.695 15.834 18.869 1.00 32.89 75 PRO E CA 1
ATOM 5928 C C . PRO E 1 78 ? 41.242 15.368 18.805 1.00 31.53 75 PRO E C 1
ATOM 5929 O O . PRO E 1 78 ? 40.710 15.195 17.710 1.00 30.17 75 PRO E O 1
ATOM 5933 N N . VAL E 1 79 ? 40.618 15.164 19.963 1.00 32.06 76 VAL E N 1
ATOM 5934 C CA . VAL E 1 79 ? 39.201 14.814 20.033 1.00 28.38 76 VAL E CA 1
ATOM 5935 C C . VAL E 1 79 ? 38.549 15.537 21.219 1.00 26.87 76 VAL E C 1
ATOM 5936 O O . VAL E 1 79 ? 39.240 15.955 22.147 1.00 29.81 76 VAL E O 1
ATOM 5940 N N . PRO E 1 80 ? 37.216 15.695 21.190 1.00 23.02 77 PRO E N 1
ATOM 5941 C CA . PRO E 1 80 ? 36.520 16.419 22.263 1.00 23.96 77 PRO E CA 1
ATOM 5942 C C . PRO E 1 80 ? 36.697 15.784 23.644 1.00 24.28 77 PRO E C 1
ATOM 5943 O O . PRO E 1 80 ? 36.797 14.565 23.773 1.00 25.08 77 PRO E O 1
ATOM 5947 N N . VAL E 1 81 ? 36.734 16.625 24.670 1.00 23.45 78 VAL E N 1
ATOM 5948 C CA . VAL E 1 81 ? 36.854 16.167 26.048 1.00 27.21 78 VAL E CA 1
ATOM 5949 C C . VAL E 1 81 ? 35.502 16.280 26.754 1.00 27.28 78 VAL E C 1
ATOM 5950 O O . VAL E 1 81 ? 34.761 17.235 26.535 1.00 31.41 78 VAL E O 1
ATOM 5954 N N . GLN E 1 82 ? 35.182 15.299 27.592 1.00 25.11 79 GLN E N 1
ATOM 5955 C CA . GLN E 1 82 ? 33.930 15.298 28.350 1.00 25.61 79 GLN E CA 1
ATOM 5956 C C . GLN E 1 82 ? 33.828 16.504 29.290 1.00 26.06 79 GLN E C 1
ATOM 5957 O O . GLN E 1 82 ? 34.771 16.815 30.020 1.00 26.03 79 GLN E O 1
ATOM 5963 N N . PRO E 1 83 ? 32.682 17.198 29.265 1.00 26.76 80 PRO E N 1
ATOM 5964 C CA . PRO E 1 83 ? 32.458 18.323 30.177 1.00 22.68 80 PRO E CA 1
ATOM 5965 C C . PRO E 1 83 ? 32.585 17.881 31.635 1.00 25.97 80 PRO E C 1
ATOM 5966 O O . PRO E 1 83 ? 32.142 16.785 31.975 1.00 22.39 80 PRO E O 1
ATOM 5970 N N . GLY E 1 84 ? 33.181 18.722 32.475 1.00 24.69 81 GLY E N 1
ATOM 5971 C CA . GLY E 1 84 ? 33.365 18.401 33.880 1.00 27.42 81 GLY E CA 1
ATOM 5972 C C . GLY E 1 84 ? 34.741 17.829 34.160 1.00 28.91 81 GLY E C 1
ATOM 5973 O O . GLY E 1 84 ? 35.109 17.595 35.310 1.00 28.40 81 GLY E O 1
ATOM 5974 N N . VAL E 1 85 ? 35.504 17.608 33.095 1.00 25.44 82 VAL E N 1
ATOM 5975 C CA . VAL E 1 85 ? 36.834 17.025 33.197 1.00 18.91 82 VAL E CA 1
ATOM 5976 C C . VAL E 1 85 ? 37.904 18.107 33.351 1.00 25.32 82 VAL E C 1
ATOM 5977 O O . VAL E 1 85 ? 37.785 19.199 32.794 1.00 26.24 82 VAL E O 1
ATOM 5981 N N . LEU E 1 86 ? 38.943 17.799 34.120 1.00 23.26 83 LEU E N 1
ATOM 5982 C CA . LEU E 1 86 ? 40.050 18.724 34.324 1.00 26.34 83 LEU E CA 1
ATOM 5983 C C . LEU E 1 86 ? 41.253 18.313 33.477 1.00 26.25 83 LEU E C 1
ATOM 5984 O O . LEU E 1 86 ? 41.606 17.134 33.424 1.00 28.85 83 LEU E O 1
ATOM 5997 N N . ARG E 1 88 ? 45.399 19.492 31.971 1.00 25.53 85 ARG E N 1
ATOM 5998 C CA . ARG E 1 88 ? 46.595 20.316 32.024 1.00 26.29 85 ARG E CA 1
ATOM 5999 C C . ARG E 1 88 ? 46.889 20.847 30.624 1.00 31.44 85 ARG E C 1
ATOM 6000 O O . ARG E 1 88 ? 46.991 20.069 29.669 1.00 28.42 85 ARG E O 1
ATOM 6008 N N . VAL E 1 89 ? 47.033 22.164 30.504 1.00 22.07 86 VAL E N 1
ATOM 6009 C CA . VAL E 1 89 ? 47.214 22.792 29.198 1.00 24.71 86 VAL E CA 1
ATOM 6010 C C . VAL E 1 89 ? 48.338 23.822 29.202 1.00 24.46 86 VAL E C 1
ATOM 6011 O O . VAL E 1 89 ? 48.882 24.160 30.252 1.00 29.59 86 VAL E O 1
ATOM 6015 N N . ARG E 1 90 ? 48.685 24.307 28.013 1.00 27.08 87 ARG E N 1
ATOM 6016 C CA . ARG E 1 90 ? 49.662 25.380 27.857 1.00 29.18 87 ARG E CA 1
ATOM 6017 C C . ARG E 1 90 ? 49.146 26.377 26.825 1.00 27.13 87 ARG E C 1
ATOM 6018 O O . ARG E 1 90 ? 48.565 25.983 25.814 1.00 27.40 87 ARG E O 1
ATOM 6026 N N . ALA E 1 91 ? 49.365 27.665 27.075 1.00 27.43 88 ALA E N 1
ATOM 6027 C CA . ALA E 1 91 ? 48.805 28.709 26.217 1.00 30.65 88 ALA E CA 1
ATOM 6028 C C . ALA E 1 91 ? 49.620 28.953 24.947 1.00 34.18 88 ALA E C 1
ATOM 6029 O O . ALA E 1 91 ? 50.848 28.842 24.947 1.00 31.18 88 ALA E O 1
ATOM 6031 N N . LEU E 1 92 ? 48.918 29.282 23.867 1.00 31.39 89 LEU E N 1
ATOM 6032 C CA . LEU E 1 92 ? 49.552 29.630 22.601 1.00 35.25 89 LEU E CA 1
ATOM 6033 C C . LEU E 1 92 ? 49.351 31.109 22.334 1.00 35.63 89 LEU E C 1
ATOM 6034 O O . LEU E 1 92 ? 50.112 31.728 21.595 1.00 35.94 89 LEU E O 1
ATOM 6039 N N . GLY E 1 93 ? 48.304 31.666 22.929 1.00 35.17 90 GLY E N 1
ATOM 6040 C CA . GLY E 1 93 ? 47.984 33.064 22.740 1.00 36.85 90 GLY E CA 1
ATOM 6041 C C . GLY E 1 93 ? 46.649 33.419 23.353 1.00 36.28 90 GLY E C 1
ATOM 6042 O O . GLY E 1 93 ? 46.146 32.717 24.235 1.00 33.39 90 GLY E O 1
ATOM 6043 N N . ILE E 1 94 ? 46.065 34.511 22.878 1.00 32.38 91 ILE E N 1
ATOM 6044 C CA . ILE E 1 94 ? 44.820 34.996 23.446 1.00 33.71 91 ILE E CA 1
ATOM 6045 C C . ILE E 1 94 ? 44.005 35.759 22.410 1.00 32.72 91 ILE E C 1
ATOM 6046 O O . ILE E 1 94 ? 44.547 36.515 21.604 1.00 29.57 91 ILE E O 1
ATOM 6059 N N . LYS E 1 96 ? 41.265 38.576 21.637 1.00 34.67 93 LYS E N 1
ATOM 6060 C CA . LYS E 1 96 ? 40.686 39.781 22.222 1.00 42.89 93 LYS E CA 1
ATOM 6061 C C . LYS E 1 96 ? 39.356 40.116 21.559 1.00 45.28 93 LYS E C 1
ATOM 6062 O O . LYS E 1 96 ? 39.229 40.045 20.337 1.00 47.49 93 LYS E O 1
ATOM 6076 N N . GLU E 1 98 ? 35.038 42.036 22.353 1.00 52.79 95 GLU E N 1
ATOM 6077 C CA . GLU E 1 98 ? 34.167 42.920 23.113 1.00 57.78 95 GLU E CA 1
ATOM 6078 C C . GLU E 1 98 ? 32.713 42.540 22.875 1.00 54.92 95 GLU E C 1
ATOM 6079 O O . GLU E 1 98 ? 32.309 42.285 21.741 1.00 53.80 95 GLU E O 1
ATOM 6085 N N . ASP E 1 99 ? 31.933 42.487 23.948 1.00 53.67 96 ASP E N 1
ATOM 6086 C CA . ASP E 1 99 ? 30.495 42.275 23.831 1.00 52.46 96 ASP E CA 1
ATOM 6087 C C . ASP E 1 99 ? 29.745 43.387 24.554 1.00 48.06 96 ASP E C 1
ATOM 6088 O O . ASP E 1 99 ? 30.340 44.394 24.931 1.00 45.30 96 ASP E O 1
ATOM 6093 N N . GLU E 1 100 ? 28.443 43.200 24.745 1.00 51.78 97 GLU E N 1
ATOM 6094 C CA . GLU E 1 100 ? 27.610 44.212 25.388 1.00 53.81 97 GLU E CA 1
ATOM 6095 C C . GLU E 1 100 ? 28.098 44.525 26.798 1.00 57.28 97 GLU E C 1
ATOM 6096 O O . GLU E 1 100 ? 27.921 45.639 27.292 1.00 59.23 97 GLU E O 1
ATOM 6102 N N . ALA E 1 101 ? 28.715 43.539 27.441 1.00 56.83 98 ALA E N 1
ATOM 6103 C CA . ALA E 1 101 ? 29.212 43.704 28.803 1.00 56.00 98 ALA E CA 1
ATOM 6104 C C . ALA E 1 101 ? 30.619 44.299 28.821 1.00 53.85 98 ALA E C 1
ATOM 6105 O O . ALA E 1 101 ? 31.232 44.433 29.880 1.00 48.39 98 ALA E O 1
ATOM 6107 N N . GLY E 1 102 ? 31.124 44.653 27.645 1.00 54.21 99 GLY E N 1
ATOM 6108 C CA . GLY E 1 102 ? 32.440 45.254 27.532 1.00 53.57 99 GLY E CA 1
ATOM 6109 C C . GLY E 1 102 ? 33.498 44.299 27.014 1.00 55.44 99 GLY E C 1
ATOM 6110 O O . GLY E 1 102 ? 33.187 43.300 26.360 1.00 55.18 99 GLY E O 1
ATOM 6111 N N . GLU E 1 103 ? 34.756 44.609 27.310 1.00 54.44 100 GLU E N 1
ATOM 6112 C CA . GLU E 1 103 ? 35.880 43.805 26.844 1.00 58.38 100 GLU E CA 1
ATOM 6113 C C . GLU E 1 103 ? 35.860 42.393 27.413 1.00 56.36 100 GLU E C 1
ATOM 6114 O O . GLU E 1 103 ? 35.364 42.156 28.513 1.00 52.82 100 GLU E O 1
ATOM 6120 N N . ASP E 1 104 ? 36.404 41.455 26.649 1.00 44.41 101 ASP E N 1
ATOM 6121 C CA . ASP E 1 104 ? 36.604 40.100 27.130 1.00 48.24 101 ASP E CA 1
ATOM 6122 C C . ASP E 1 104 ? 37.696 39.437 26.308 1.00 49.51 101 ASP E C 1
ATOM 6123 O O . ASP E 1 104 ? 37.955 39.832 25.171 1.00 50.25 101 ASP E O 1
ATOM 6128 N N . SER E 1 105 ? 38.341 38.436 26.891 1.00 47.06 102 SER E N 1
ATOM 6129 C CA . SER E 1 105 ? 39.439 37.759 26.223 1.00 47.99 102 SER E CA 1
ATOM 6130 C C . SER E 1 105 ? 39.398 36.262 26.485 1.00 41.88 102 SER E C 1
ATOM 6131 O O . SER E 1 105 ? 39.026 35.823 27.573 1.00 41.61 102 SER E O 1
ATOM 6134 N N . LYS E 1 106 ? 39.779 35.485 25.477 1.00 33.55 103 LYS E N 1
ATOM 6135 C CA . LYS E 1 106 ? 39.838 34.036 25.607 1.00 31.26 103 LYS E CA 1
ATOM 6136 C C . LYS E 1 106 ? 41.248 33.527 25.319 1.00 27.96 103 LYS E C 1
ATOM 6137 O O . LYS E 1 106 ? 41.747 33.666 24.201 1.00 29.13 103 LYS E O 1
ATOM 6143 N N . VAL E 1 107 ? 41.889 32.943 26.327 1.00 25.27 104 VAL E N 1
ATOM 6144 C CA . VAL E 1 107 ? 43.177 32.293 26.132 1.00 29.53 104 VAL E CA 1
ATOM 6145 C C . VAL E 1 107 ? 43.001 31.072 25.239 1.00 30.40 104 VAL E C 1
ATOM 6146 O O . VAL E 1 107 ? 42.087 30.278 25.444 1.00 27.32 104 VAL E O 1
ATOM 6150 N N . LEU E 1 108 ? 43.873 30.927 24.246 1.00 30.22 105 LEU E N 1
ATOM 6151 C CA . LEU E 1 108 ? 43.886 29.732 23.411 1.00 30.05 105 LEU E CA 1
ATOM 6152 C C . LEU E 1 108 ? 45.001 28.791 23.866 1.00 31.94 105 LEU E C 1
ATOM 6153 O O . LEU E 1 108 ? 46.167 29.180 23.925 1.00 27.18 105 LEU E O 1
ATOM 6158 N N . ALA E 1 109 ? 44.642 27.554 24.188 1.00 27.59 106 ALA E N 1
ATOM 6159 C CA . ALA E 1 109 ? 45.607 26.604 24.728 1.00 22.45 106 ALA E CA 1
ATOM 6160 C C . ALA E 1 109 ? 45.532 25.241 24.046 1.00 24.41 106 ALA E C 1
ATOM 6161 O O . ALA E 1 109 ? 44.577 24.944 23.330 1.00 26.41 106 ALA E O 1
ATOM 6163 N N . VAL E 1 110 ? 46.557 24.425 24.277 1.00 21.57 107 VAL E N 1
ATOM 6164 C CA . VAL E 1 110 ? 46.565 23.024 23.867 1.00 23.97 107 VAL E CA 1
ATOM 6165 C C . VAL E 1 110 ? 47.042 22.197 25.056 1.00 18.83 107 VAL E C 1
ATOM 6166 O O . VAL E 1 110 ? 47.582 22.751 26.010 1.00 21.08 107 VAL E O 1
ATOM 6170 N N . PRO E 1 111 ? 46.851 20.868 25.010 1.00 24.91 108 PRO E N 1
ATOM 6171 C CA . PRO E 1 111 ? 47.307 20.039 26.133 1.00 25.49 108 PRO E CA 1
ATOM 6172 C C . PRO E 1 111 ? 48.824 20.120 26.307 1.00 32.47 108 PRO E C 1
ATOM 6173 O O . PRO E 1 111 ? 49.533 20.368 25.331 1.00 29.91 108 PRO E O 1
ATOM 6177 N N . VAL E 1 112 ? 49.313 19.925 27.530 1.00 29.33 109 VAL E N 1
ATOM 6178 C CA . VAL E 1 112 ? 50.755 19.887 27.760 1.00 28.23 109 VAL E CA 1
ATOM 6179 C C . VAL E 1 112 ? 51.349 18.739 26.950 1.00 27.92 109 VAL E C 1
ATOM 6180 O O . VAL E 1 112 ? 50.653 17.774 26.641 1.00 23.31 109 VAL E O 1
ATOM 6184 N N . VAL E 1 113 ? 52.630 18.843 26.603 1.00 25.75 110 VAL E N 1
ATOM 6185 C CA . VAL E 1 113 ? 53.260 17.850 25.729 1.00 28.96 110 VAL E CA 1
ATOM 6186 C C . VAL E 1 113 ? 53.070 16.416 26.226 1.00 34.18 110 VAL E C 1
ATOM 6187 O O . VAL E 1 113 ? 52.822 15.505 25.434 1.00 33.67 110 VAL E O 1
ATOM 6191 N N . LYS E 1 114 ? 53.186 16.226 27.538 1.00 31.77 111 LYS E N 1
ATOM 6192 C CA . LYS E 1 114 ? 52.999 14.917 28.155 1.00 39.59 111 LYS E CA 1
ATOM 6193 C C . LYS E 1 114 ? 51.638 14.315 27.806 1.00 39.22 111 LYS E C 1
ATOM 6194 O O . LYS E 1 114 ? 51.500 13.101 27.650 1.00 35.96 111 LYS E O 1
ATOM 6200 N N . ALA E 1 115 ? 50.634 15.173 27.684 1.00 33.64 112 ALA E N 1
ATOM 6201 C CA . ALA E 1 115 ? 49.276 14.720 27.422 1.00 32.01 112 ALA E CA 1
ATOM 6202 C C . ALA E 1 115 ? 49.027 14.511 25.936 1.00 34.79 112 ALA E C 1
ATOM 6203 O O . ALA E 1 115 ? 48.238 13.650 25.548 1.00 39.60 112 ALA E O 1
ATOM 6205 N N . CYS E 1 116 ? 49.698 15.301 25.105 1.00 30.13 113 CYS E N 1
ATOM 6206 C CA . CYS E 1 116 ? 49.480 15.230 23.666 1.00 25.20 113 CYS E CA 1
ATOM 6207 C C . CYS E 1 116 ? 50.760 15.451 22.876 1.00 28.24 113 CYS E C 1
ATOM 6208 O O . CYS E 1 116 ? 51.025 16.554 22.396 1.00 26.70 113 CYS E O 1
ATOM 6211 N N . ARG E 1 117 ? 51.543 14.387 22.743 1.00 25.98 114 ARG E N 1
ATOM 6212 C CA . ARG E 1 117 ? 52.781 14.429 21.980 1.00 35.89 114 ARG E CA 1
ATOM 6213 C C . ARG E 1 117 ? 52.536 14.914 20.553 1.00 36.04 114 ARG E C 1
ATOM 6214 O O . ARG E 1 117 ? 53.379 15.589 19.969 1.00 36.31 114 ARG E O 1
ATOM 6222 N N . ALA E 1 118 ? 51.374 14.585 19.998 1.00 36.84 115 ALA E N 1
ATOM 6223 C CA . ALA E 1 118 ? 51.065 14.947 18.615 1.00 40.43 115 ALA E CA 1
ATOM 6224 C C . ALA E 1 118 ? 51.081 16.458 18.374 1.00 43.31 115 ALA E C 1
ATOM 6225 O O . ALA E 1 118 ? 51.274 16.906 17.245 1.00 41.27 115 ALA E O 1
ATOM 6227 N N . TYR E 1 119 ? 50.885 17.239 19.434 1.00 42.82 116 TYR E N 1
ATOM 6228 C CA . TYR E 1 119 ? 50.833 18.696 19.310 1.00 31.35 116 TYR E CA 1
ATOM 6229 C C . TYR E 1 119 ? 52.125 19.397 19.727 1.00 28.62 116 TYR E C 1
ATOM 6230 O O . TYR E 1 119 ? 52.172 20.624 19.799 1.00 29.42 116 TYR E O 1
ATOM 6239 N N . GLU E 1 120 ? 53.173 18.625 19.994 1.00 33.04 117 GLU E N 1
ATOM 6240 C CA . GLU E 1 120 ? 54.428 19.194 20.483 1.00 39.16 117 GLU E CA 1
ATOM 6241 C C . GLU E 1 120 ? 54.982 20.315 19.602 1.00 41.25 117 GLU E C 1
ATOM 6242 O O . GLU E 1 120 ? 55.571 21.272 20.105 1.00 35.91 117 GLU E O 1
ATOM 6248 N N . ALA E 1 121 ? 54.801 20.197 18.291 1.00 43.08 118 ALA E N 1
ATOM 6249 C CA . ALA E 1 121 ? 55.352 21.182 17.366 1.00 43.72 118 ALA E CA 1
ATOM 6250 C C . ALA E 1 121 ? 54.557 22.487 17.362 1.00 45.22 118 ALA E C 1
ATOM 6251 O O . ALA E 1 121 ? 55.017 23.499 16.835 1.00 44.12 118 ALA E O 1
ATOM 6253 N N . ILE E 1 122 ? 53.364 22.460 17.948 1.00 42.13 119 ILE E N 1
ATOM 6254 C CA . ILE E 1 122 ? 52.536 23.657 18.039 1.00 39.36 119 ILE E CA 1
ATOM 6255 C C . ILE E 1 122 ? 52.937 24.490 19.251 1.00 36.90 119 ILE E C 1
ATOM 6256 O O . ILE E 1 122 ? 52.613 24.142 20.386 1.00 33.02 119 ILE E O 1
ATOM 6261 N N . GLN E 1 123 ? 53.636 25.594 19.002 1.00 37.55 120 GLN E N 1
ATOM 6262 C CA . GLN E 1 123 ? 54.214 26.395 20.077 1.00 38.53 120 GLN E CA 1
ATOM 6263 C C . GLN E 1 123 ? 53.671 27.821 20.145 1.00 37.06 120 GLN E C 1
ATOM 6264 O O . GLN E 1 123 ? 53.882 28.516 21.135 1.00 40.24 120 GLN E O 1
ATOM 6270 N N . SER E 1 124 ? 52.977 28.251 19.096 1.00 39.11 121 SER E N 1
ATOM 6271 C CA . SER E 1 124 ? 52.416 29.600 19.047 1.00 38.24 121 SER E CA 1
ATOM 6272 C C . SER E 1 124 ? 51.285 29.683 18.030 1.00 37.83 121 SER E C 1
ATOM 6273 O O . SER E 1 124 ? 51.076 28.754 17.253 1.00 39.76 121 SER E O 1
ATOM 6276 N N . LEU E 1 125 ? 50.565 30.801 18.034 1.00 38.54 122 LEU E N 1
ATOM 6277 C CA . LEU E 1 125 ? 49.453 31.008 17.109 1.00 38.00 122 LEU E CA 1
ATOM 6278 C C . LEU E 1 125 ? 49.865 30.802 15.659 1.00 42.22 122 LEU E C 1
ATOM 6279 O O . LEU E 1 125 ? 49.069 30.346 14.837 1.00 44.53 122 LEU E O 1
ATOM 6284 N N . LYS E 1 126 ? 51.111 31.147 15.352 1.00 54.85 123 LYS E N 1
ATOM 6285 C CA . LYS E 1 126 ? 51.658 30.970 14.014 1.00 59.26 123 LYS E CA 1
ATOM 6286 C C . LYS E 1 126 ? 51.507 29.527 13.540 1.00 57.44 123 LYS E C 1
ATOM 6287 O O . LYS E 1 126 ? 51.370 29.267 12.342 1.00 52.66 123 LYS E O 1
ATOM 6293 N N . ASP E 1 127 ? 51.525 28.594 14.487 1.00 50.81 124 ASP E N 1
ATOM 6294 C CA . ASP E 1 127 ? 51.494 27.170 14.169 1.00 46.74 124 ASP E CA 1
ATOM 6295 C C . ASP E 1 127 ? 50.076 26.620 14.000 1.00 46.63 124 ASP E C 1
ATOM 6296 O O . ASP E 1 127 ? 49.894 25.444 13.690 1.00 48.89 124 ASP E O 1
ATOM 6301 N N . ILE E 1 128 ? 49.076 27.471 14.203 1.00 49.00 125 ILE E N 1
ATOM 6302 C CA . ILE E 1 128 ? 47.685 27.059 14.034 1.00 45.07 125 ILE E CA 1
ATOM 6303 C C . ILE E 1 128 ? 47.185 27.464 12.653 1.00 42.89 125 ILE E C 1
ATOM 6304 O O . ILE E 1 128 ? 47.523 28.539 12.155 1.00 43.46 125 ILE E O 1
ATOM 6309 N N . SER E 1 129 ? 46.389 26.598 12.035 1.00 42.28 126 SER E N 1
ATOM 6310 C CA . SER E 1 129 ? 45.796 26.902 10.737 1.00 49.61 126 SER E CA 1
ATOM 6311 C C . SER E 1 129 ? 45.074 28.246 10.771 1.00 44.59 126 SER E C 1
ATOM 6312 O O . SER E 1 129 ? 44.188 28.462 11.596 1.00 42.48 126 SER E O 1
ATOM 6315 N N . SER E 1 130 ? 45.455 29.150 9.876 1.00 41.53 127 SER E N 1
ATOM 6316 C CA . SER E 1 130 ? 44.807 30.451 9.811 1.00 45.34 127 SER E CA 1
ATOM 6317 C C . SER E 1 130 ? 43.300 30.277 9.654 1.00 44.50 127 SER E C 1
ATOM 6318 O O . SER E 1 130 ? 42.520 31.106 10.116 1.00 40.88 127 SER E O 1
ATOM 6321 N N . LEU E 1 131 ? 42.896 29.190 9.005 1.00 40.93 128 LEU E N 1
ATOM 6322 C CA . LEU E 1 131 ? 41.481 28.933 8.770 1.00 39.78 128 LEU E CA 1
ATOM 6323 C C . LEU E 1 131 ? 40.784 28.485 10.050 1.00 35.60 128 LEU E C 1
ATOM 6324 O O . LEU E 1 131 ? 39.601 28.753 10.248 1.00 31.12 128 LEU E O 1
ATOM 6329 N N . LEU E 1 132 ? 41.522 27.802 10.918 1.00 34.23 129 LEU E N 1
ATOM 6330 C CA . LEU E 1 132 ? 40.987 27.426 12.217 1.00 34.13 129 LEU E CA 1
ATOM 6331 C C . LEU E 1 132 ? 40.817 28.656 13.112 1.00 35.22 129 LEU E C 1
ATOM 6332 O O . LEU E 1 132 ? 39.785 28.817 13.763 1.00 39.65 129 LEU E O 1
ATOM 6337 N N . LEU E 1 133 ? 41.821 29.527 13.140 1.00 30.39 130 LEU E N 1
ATOM 6338 C CA . LEU E 1 133 ? 41.712 30.756 13.922 1.00 31.87 130 LEU E CA 1
ATOM 6339 C C . LEU E 1 133 ? 40.539 31.597 13.430 1.00 33.12 130 LEU E C 1
ATOM 6340 O O . LEU E 1 133 ? 39.816 32.196 14.228 1.00 34.42 130 LEU E O 1
ATOM 6345 N N . ASP E 1 134 ? 40.355 31.632 12.114 1.00 30.21 131 ASP E N 1
ATOM 6346 C CA . ASP E 1 134 ? 39.247 32.369 11.514 1.00 32.94 131 ASP E CA 1
ATOM 6347 C C . ASP E 1 134 ? 37.896 31.794 11.931 1.00 30.99 131 ASP E C 1
ATOM 6348 O O . ASP E 1 134 ? 36.952 32.539 12.184 1.00 27.58 131 ASP E O 1
ATOM 6353 N N . ALA E 1 135 ? 37.806 30.470 11.997 1.00 29.23 132 ALA E N 1
ATOM 6354 C CA . ALA E 1 135 ? 36.561 29.816 12.389 1.00 30.54 132 ALA E CA 1
ATOM 6355 C C . ALA E 1 135 ? 36.234 30.078 13.854 1.00 28.70 132 ALA E C 1
ATOM 6356 O O . ALA E 1 135 ? 35.066 30.204 14.223 1.00 32.33 132 ALA E O 1
ATOM 6358 N N . ILE E 1 136 ? 37.263 30.148 14.692 1.00 26.74 133 ILE E N 1
ATOM 6359 C CA . ILE E 1 136 ? 37.058 30.462 16.099 1.00 24.93 133 ILE E CA 1
ATOM 6360 C C . ILE E 1 136 ? 36.559 31.896 16.241 1.00 27.97 133 ILE E C 1
ATOM 6361 O O . ILE E 1 136 ? 35.581 32.152 16.939 1.00 27.16 133 ILE E O 1
ATOM 6366 N N . SER E 1 137 ? 37.223 32.823 15.559 1.00 26.73 134 SER E N 1
ATOM 6367 C CA . SER E 1 137 ? 36.803 34.223 15.551 1.00 30.19 134 SER E CA 1
ATOM 6368 C C . SER E 1 137 ? 35.361 34.379 15.081 1.00 29.32 134 SER E C 1
ATOM 6369 O O . SER E 1 137 ? 34.570 35.086 15.705 1.00 31.61 134 SER E O 1
ATOM 6372 N N . HIS E 1 138 ? 35.033 33.719 13.974 1.00 30.21 135 HIS E N 1
ATOM 6373 C CA . HIS E 1 138 ? 33.693 33.769 13.399 1.00 29.22 135 HIS E CA 1
ATOM 6374 C C . HIS E 1 138 ? 32.640 33.290 14.390 1.00 21.18 135 HIS E C 1
ATOM 6375 O O . HIS E 1 138 ? 31.575 33.890 14.508 1.00 24.53 135 HIS E O 1
ATOM 6382 N N . PHE E 1 139 ? 32.938 32.211 15.107 1.00 26.89 136 PHE E N 1
ATOM 6383 C CA . PHE E 1 139 ? 31.991 31.686 16.083 1.00 26.30 136 PHE E CA 1
ATOM 6384 C C . PHE E 1 139 ? 31.619 32.732 17.136 1.00 25.95 136 PHE E C 1
ATOM 6385 O O . PHE E 1 139 ? 30.445 32.936 17.428 1.00 27.27 136 PHE E O 1
ATOM 6393 N N . PHE E 1 140 ? 32.620 33.390 17.708 1.00 26.15 137 PHE E N 1
ATOM 6394 C CA . PHE E 1 140 ? 32.353 34.366 18.759 1.00 34.01 137 PHE E CA 1
ATOM 6395 C C . PHE E 1 140 ? 31.787 35.670 18.207 1.00 32.77 137 PHE E C 1
ATOM 6396 O O . PHE E 1 140 ? 31.066 36.383 18.900 1.00 39.01 137 PHE E O 1
ATOM 6404 N N . GLU E 1 141 ? 32.093 35.955 16.947 1.00 27.35 138 GLU E N 1
ATOM 6405 C CA . GLU E 1 141 ? 31.502 37.092 16.249 1.00 38.16 138 GLU E CA 1
ATOM 6406 C C . GLU E 1 141 ? 30.002 36.894 16.046 1.00 40.76 138 GLU E C 1
ATOM 6407 O O . GLU E 1 141 ? 29.244 37.865 15.955 1.00 36.58 138 GLU E O 1
ATOM 6413 N N . ARG E 1 142 ? 29.573 35.634 15.989 1.00 37.22 139 ARG E N 1
ATOM 6414 C CA . ARG E 1 142 ? 28.243 35.312 15.472 1.00 37.18 139 ARG E CA 1
ATOM 6415 C C . ARG E 1 142 ? 27.287 34.593 16.427 1.00 34.56 139 ARG E C 1
ATOM 6416 O O . ARG E 1 142 ? 26.083 34.548 16.172 1.00 31.28 139 ARG E O 1
ATOM 6424 N N . TYR E 1 143 ? 27.801 34.028 17.515 1.00 31.07 140 TYR E N 1
ATOM 6425 C CA . TYR E 1 143 ? 26.966 33.153 18.339 1.00 35.88 140 TYR E CA 1
ATOM 6426 C C . TYR E 1 143 ? 25.931 33.890 19.195 1.00 38.28 140 TYR E C 1
ATOM 6427 O O . TYR E 1 143 ? 25.098 33.259 19.846 1.00 42.38 140 TYR E O 1
ATOM 6436 N N . LYS E 1 144 ? 25.978 35.219 19.176 1.00 42.42 141 LYS E N 1
ATOM 6437 C CA . LYS E 1 144 ? 25.013 36.038 19.907 1.00 39.05 141 LYS E CA 1
ATOM 6438 C C . LYS E 1 144 ? 24.046 36.765 18.969 1.00 33.69 141 LYS E C 1
ATOM 6439 O O . LYS E 1 144 ? 23.293 37.643 19.400 1.00 33.55 141 LYS E O 1
ATOM 6445 N N . ASP E 1 145 ? 24.064 36.404 17.689 1.00 33.81 142 ASP E N 1
ATOM 6446 C CA . ASP E 1 145 ? 23.268 37.116 16.688 1.00 34.51 142 ASP E CA 1
ATOM 6447 C C . ASP E 1 145 ? 21.768 37.094 16.976 1.00 42.41 142 ASP E C 1
ATOM 6448 O O . ASP E 1 145 ? 21.056 38.051 16.661 1.00 43.40 142 ASP E O 1
ATOM 6453 N N . LEU E 1 146 ? 21.293 36.003 17.570 1.00 44.50 143 LEU E N 1
ATOM 6454 C CA . LEU E 1 146 ? 19.861 35.822 17.794 1.00 49.51 143 LEU E CA 1
ATOM 6455 C C . LEU E 1 146 ? 19.427 36.122 19.229 1.00 53.29 143 LEU E C 1
ATOM 6456 O O . LEU E 1 146 ? 18.250 35.988 19.571 1.00 56.20 143 LEU E O 1
ATOM 6461 N N . GLU E 1 147 ? 20.375 36.536 20.062 1.00 51.09 144 GLU E N 1
ATOM 6462 C CA . GLU E 1 147 ? 20.074 36.866 21.451 1.00 45.55 144 GLU E CA 1
ATOM 6463 C C . GLU E 1 147 ? 19.809 38.356 21.603 1.00 45.60 144 GLU E C 1
ATOM 6464 O O . GLU E 1 147 ? 20.658 39.177 21.265 1.00 45.55 144 GLU E O 1
ATOM 6470 N N . PRO E 1 148 ? 18.619 38.710 22.113 1.00 46.09 145 PRO E N 1
ATOM 6471 C CA . PRO E 1 148 ? 18.230 40.111 22.310 1.00 49.32 145 PRO E CA 1
ATOM 6472 C C . PRO E 1 148 ? 19.140 40.833 23.301 1.00 54.02 145 PRO E C 1
ATOM 6473 O O . PRO E 1 148 ? 19.512 40.264 24.329 1.00 54.59 145 PRO E O 1
ATOM 6477 N N . ASN E 1 149 ? 19.496 42.073 22.979 1.00 56.41 146 ASN E N 1
ATOM 6478 C CA . ASN E 1 149 ? 20.309 42.904 23.862 1.00 65.45 146 ASN E CA 1
ATOM 6479 C C . ASN E 1 149 ? 21.705 42.345 24.115 1.00 68.15 146 ASN E C 1
ATOM 6480 O O . ASN E 1 149 ? 22.326 42.645 25.133 1.00 73.13 146 ASN E O 1
ATOM 6485 N N . LYS E 1 150 ? 22.192 41.531 23.185 1.00 64.80 147 LYS E N 1
ATOM 6486 C CA . LYS E 1 150 ? 23.548 41.004 23.265 1.00 60.31 147 LYS E CA 1
ATOM 6487 C C . LYS E 1 150 ? 24.208 41.061 21.893 1.00 58.56 147 LYS E C 1
ATOM 6488 O O . LYS E 1 150 ? 23.527 41.040 20.866 1.00 59.93 147 LYS E O 1
ATOM 6494 N N . TRP E 1 151 ? 25.534 41.143 21.883 1.00 53.19 148 TRP E N 1
ATOM 6495 C CA . TRP E 1 151 ? 26.300 41.233 20.646 1.00 46.99 148 TRP E CA 1
ATOM 6496 C C . TRP E 1 151 ? 27.774 41.028 20.951 1.00 50.31 148 TRP E C 1
ATOM 6497 O O . TRP E 1 151 ? 28.194 41.154 22.100 1.00 48.54 148 TRP E O 1
ATOM 6508 N N . ALA E 1 152 ? 28.560 40.716 19.926 1.00 46.91 149 ALA E N 1
ATOM 6509 C CA . ALA E 1 152 ? 29.983 40.478 20.121 1.00 46.58 149 ALA E CA 1
ATOM 6510 C C . ALA E 1 152 ? 30.814 40.910 18.916 1.00 48.07 149 ALA E C 1
ATOM 6511 O O . ALA E 1 152 ? 30.333 40.914 17.785 1.00 49.40 149 ALA E O 1
ATOM 6513 N N . LYS E 1 153 ? 32.067 41.270 19.174 1.00 49.86 150 LYS E N 1
ATOM 6514 C CA . LYS E 1 153 ? 32.992 41.673 18.124 1.00 51.83 150 LYS E CA 1
ATOM 6515 C C . LYS E 1 153 ? 34.420 41.280 18.492 1.00 49.52 150 LYS E C 1
ATOM 6516 O O . LYS E 1 153 ? 34.923 41.658 19.551 1.00 51.59 150 LYS E O 1
ATOM 6522 N N . VAL E 1 154 ? 35.066 40.518 17.616 1.00 42.93 151 VAL E N 1
ATOM 6523 C CA . VAL E 1 154 ? 36.448 40.104 17.836 1.00 45.23 151 VAL E CA 1
ATOM 6524 C C . VAL E 1 154 ? 37.422 41.163 17.314 1.00 49.07 151 VAL E C 1
ATOM 6525 O O . VAL E 1 154 ? 37.337 41.585 16.160 1.00 49.88 151 VAL E O 1
ATOM 6529 N N . LYS E 1 155 ? 38.338 41.593 18.176 1.00 47.73 152 LYS E N 1
ATOM 6530 C CA . LYS E 1 155 ? 39.333 42.596 17.811 1.00 49.35 152 LYS E CA 1
ATOM 6531 C C . LYS E 1 155 ? 40.513 41.975 17.072 1.00 49.76 152 LYS E C 1
ATOM 6532 O O . LYS E 1 155 ? 40.954 42.492 16.046 1.00 53.53 152 LYS E O 1
ATOM 6538 N N . GLY E 1 156 ? 41.022 40.866 17.598 1.00 45.64 153 GLY E N 1
ATOM 6539 C CA . GLY E 1 156 ? 42.143 40.182 16.981 1.00 38.81 153 GLY E CA 1
ATOM 6540 C C . GLY E 1 156 ? 42.819 39.208 17.925 1.00 39.87 153 GLY E C 1
ATOM 6541 O O . GLY E 1 156 ? 42.359 38.991 19.046 1.00 38.31 153 GLY E O 1
ATOM 6542 N N . TRP E 1 157 ? 43.918 38.618 17.468 1.00 42.75 154 TRP E N 1
ATOM 6543 C CA . TRP E 1 157 ? 44.666 37.658 18.268 1.00 39.24 154 TRP E CA 1
ATOM 6544 C C . TRP E 1 157 ? 45.969 38.264 18.771 1.00 44.94 154 TRP E C 1
ATOM 6545 O O . TRP E 1 157 ? 46.587 39.070 18.083 1.00 48.83 154 TRP E O 1
ATOM 6556 N N . GLU E 1 158 ? 46.382 37.876 19.972 1.00 42.99 155 GLU E N 1
ATOM 6557 C CA . GLU E 1 158 ? 47.663 38.324 20.510 1.00 42.75 155 GLU E CA 1
ATOM 6558 C C . GLU E 1 158 ? 48.492 37.140 20.999 1.00 36.52 155 GLU E C 1
ATOM 6559 O O . GLU E 1 158 ? 47.951 36.073 21.300 1.00 36.24 155 GLU E O 1
ATOM 6565 N N . ASP E 1 159 ? 49.804 37.336 21.080 1.00 37.47 156 ASP E N 1
ATOM 6566 C CA . ASP E 1 159 ? 50.736 36.239 21.332 1.00 41.65 156 ASP E CA 1
ATOM 6567 C C . ASP E 1 159 ? 50.706 35.680 22.756 1.00 38.18 156 ASP E C 1
ATOM 6568 O O . ASP E 1 159 ? 49.907 36.100 23.594 1.00 34.00 156 ASP E O 1
ATOM 6573 N N . LYS E 1 160 ? 51.598 34.728 23.007 1.00 35.40 157 LYS E N 1
ATOM 6574 C CA . LYS E 1 160 ? 51.675 34.015 24.277 1.00 36.25 157 LYS E CA 1
ATOM 6575 C C . LYS E 1 160 ? 51.967 34.947 25.447 1.00 36.07 157 LYS E C 1
ATOM 6576 O O . LYS E 1 160 ? 51.457 34.752 26.548 1.00 35.54 157 LYS E O 1
ATOM 6582 N N . GLU E 1 161 ? 52.790 35.962 25.212 1.00 38.11 158 GLU E N 1
ATOM 6583 C CA . GLU E 1 161 ? 53.137 36.895 26.274 1.00 41.11 158 GLU E CA 1
ATOM 6584 C C . GLU E 1 161 ? 51.926 37.690 26.756 1.00 41.20 158 GLU E C 1
ATOM 6585 O O . GLU E 1 161 ? 51.767 37.918 27.957 1.00 40.78 158 GLU E O 1
ATOM 6591 N N . ALA E 1 162 ? 51.070 38.102 25.826 1.00 39.31 159 ALA E N 1
ATOM 6592 C CA . ALA E 1 162 ? 49.825 38.764 26.202 1.00 39.23 159 ALA E CA 1
ATOM 6593 C C . ALA E 1 162 ? 48.940 37.815 27.009 1.00 38.69 159 ALA E C 1
ATOM 6594 O O . ALA E 1 162 ? 48.340 38.211 28.005 1.00 39.66 159 ALA E O 1
ATOM 6596 N N . ALA E 1 163 ? 48.869 36.559 26.578 1.00 39.33 160 ALA E N 1
ATOM 6597 C CA . ALA E 1 163 ? 48.120 35.545 27.314 1.00 37.29 160 ALA E CA 1
ATOM 6598 C C . ALA E 1 163 ? 48.685 35.387 28.723 1.00 34.02 160 ALA E C 1
ATOM 6599 O O . ALA E 1 163 ? 47.942 35.282 29.701 1.00 33.73 160 ALA E O 1
ATOM 6601 N N . LYS E 1 164 ? 50.009 35.378 28.816 1.00 34.99 161 LYS E N 1
ATOM 6602 C CA . LYS E 1 164 ? 50.687 35.243 30.098 1.00 35.01 161 LYS E CA 1
ATOM 6603 C C . LYS E 1 164 ? 50.302 36.372 31.050 1.00 37.40 161 LYS E C 1
ATOM 6604 O O . LYS E 1 164 ? 50.030 36.134 32.224 1.00 34.36 161 LYS E O 1
ATOM 6610 N N . LYS E 1 165 ? 50.272 37.599 30.539 1.00 41.15 162 LYS E N 1
ATOM 6611 C CA . LYS E 1 165 ? 49.922 38.756 31.360 1.00 40.41 162 LYS E CA 1
ATOM 6612 C C . LYS E 1 165 ? 48.506 38.677 31.931 1.00 41.10 162 LYS E C 1
ATOM 6613 O O . LYS E 1 165 ? 48.293 38.943 33.116 1.00 39.84 162 LYS E O 1
ATOM 6619 N N . GLU E 1 166 ? 47.541 38.320 31.090 1.00 38.94 163 GLU E N 1
ATOM 6620 C CA . GLU E 1 166 ? 46.158 38.199 31.540 1.00 37.70 163 GLU E CA 1
ATOM 6621 C C . GLU E 1 166 ? 46.012 37.058 32.547 1.00 34.27 163 GLU E C 1
ATOM 6622 O O . GLU E 1 166 ? 45.324 37.192 33.562 1.00 38.97 163 GLU E O 1
ATOM 6628 N N . PHE E 1 167 ? 46.669 35.940 32.258 1.00 35.87 164 PHE E N 1
ATOM 6629 C CA . PHE E 1 167 ? 46.683 34.793 33.159 1.00 36.69 164 PHE E CA 1
ATOM 6630 C C . PHE E 1 167 ? 47.203 35.184 34.543 1.00 35.83 164 PHE E C 1
ATOM 6631 O O . PHE E 1 167 ? 46.532 34.953 35.551 1.00 34.13 164 PHE E O 1
ATOM 6639 N N . GLU E 1 168 ? 48.389 35.788 34.586 1.00 33.18 165 GLU E N 1
ATOM 6640 C CA . GLU E 1 168 ? 49.004 36.190 35.850 1.00 36.22 165 GLU E CA 1
ATOM 6641 C C . GLU E 1 168 ? 48.114 37.157 36.618 1.00 36.58 165 GLU E C 1
ATOM 6642 O O . GLU E 1 168 ? 47.934 37.025 37.829 1.00 39.24 165 GLU E O 1
ATOM 6648 N N . ALA E 1 169 ? 47.573 38.140 35.906 1.00 38.69 166 ALA E N 1
ATOM 6649 C CA . ALA E 1 169 ? 46.722 39.154 36.517 1.00 42.49 166 ALA E CA 1
ATOM 6650 C C . ALA E 1 169 ? 45.450 38.546 37.102 1.00 41.87 166 ALA E C 1
ATOM 6651 O O . ALA E 1 169 ? 44.999 38.947 38.173 1.00 41.65 166 ALA E O 1
ATOM 6653 N N A SER E 1 170 ? 44.876 37.574 36.398 0.66 40.11 167 SER E N 1
ATOM 6654 N N B SER E 1 170 ? 44.875 37.579 36.395 0.34 39.75 167 SER E N 1
ATOM 6655 C CA A SER E 1 170 ? 43.646 36.943 36.866 0.66 36.83 167 SER E CA 1
ATOM 6656 C CA B SER E 1 170 ? 43.654 36.934 36.858 0.34 36.92 167 SER E CA 1
ATOM 6657 C C A SER E 1 170 ? 43.892 36.136 38.139 0.66 36.42 167 SER E C 1
ATOM 6658 C C B SER E 1 170 ? 43.898 36.151 38.143 0.34 36.46 167 SER E C 1
ATOM 6659 O O A SER E 1 170 ? 43.004 36.000 38.977 0.66 34.81 167 SER E O 1
ATOM 6660 O O B SER E 1 170 ? 43.016 36.046 38.993 0.34 35.11 167 SER E O 1
ATOM 6665 N N . ILE E 1 171 ? 45.101 35.606 38.283 1.00 39.25 168 ILE E N 1
ATOM 6666 C CA . ILE E 1 171 ? 45.463 34.879 39.491 1.00 37.47 168 ILE E CA 1
ATOM 6667 C C . ILE E 1 171 ? 45.575 35.861 40.650 1.00 36.86 168 ILE E C 1
ATOM 6668 O O . ILE E 1 171 ? 45.125 35.582 41.762 1.00 41.10 168 ILE E O 1
ATOM 6673 N N . VAL E 1 172 ? 46.157 37.024 40.377 1.00 35.09 169 VAL E N 1
ATOM 6674 C CA . VAL E 1 172 ? 46.244 38.086 41.372 1.00 38.69 169 VAL E CA 1
ATOM 6675 C C . VAL E 1 172 ? 44.856 38.517 41.853 1.00 42.28 169 VAL E C 1
ATOM 6676 O O . VAL E 1 172 ? 44.597 38.538 43.056 1.00 39.91 169 VAL E O 1
ATOM 6680 N N . ARG E 1 173 ? 43.966 38.850 40.919 1.00 42.35 170 ARG E N 1
ATOM 6681 C CA . ARG E 1 173 ? 42.613 39.276 41.283 1.00 45.60 170 ARG E CA 1
ATOM 6682 C C . ARG E 1 173 ? 41.946 38.259 42.194 1.00 45.27 170 ARG E C 1
ATOM 6683 O O . ARG E 1 173 ? 41.325 38.621 43.190 1.00 51.26 170 ARG E O 1
ATOM 6691 N N . PHE E 1 174 ? 42.069 36.984 41.842 1.00 40.73 171 PHE E N 1
ATOM 6692 C CA . PHE E 1 174 ? 41.499 35.924 42.659 1.00 43.74 171 PHE E CA 1
ATOM 6693 C C . PHE E 1 174 ? 42.089 35.938 44.067 1.00 46.50 171 PHE E C 1
ATOM 6694 O O . PHE E 1 174 ? 41.357 35.866 45.052 1.00 51.28 171 PHE E O 1
ATOM 6702 N N . LYS E 1 175 ? 43.414 36.027 44.152 1.00 46.16 172 LYS E N 1
ATOM 6703 C CA . LYS E 1 175 ? 44.112 36.063 45.436 1.00 48.84 172 LYS E CA 1
ATOM 6704 C C . LYS E 1 175 ? 43.572 37.164 46.338 1.00 50.85 172 LYS E C 1
ATOM 6705 O O . LYS E 1 175 ? 43.515 37.010 47.557 1.00 54.29 172 LYS E O 1
ATOM 6711 N N . GLU E 1 176 ? 43.189 38.281 45.729 1.00 49.44 173 GLU E N 1
ATOM 6712 C CA . GLU E 1 176 ? 42.742 39.451 46.473 1.00 59.06 173 GLU E CA 1
ATOM 6713 C C . GLU E 1 176 ? 41.230 39.443 46.684 1.00 65.87 173 GLU E C 1
ATOM 6714 O O . GLU E 1 176 ? 40.588 40.495 46.699 1.00 63.84 173 GLU E O 1
ATOM 6720 N N . LYS E 1 177 ? 40.671 38.248 46.849 1.00 68.80 174 LYS E N 1
ATOM 6721 C CA . LYS E 1 177 ? 39.238 38.086 47.058 1.00 71.38 174 LYS E CA 1
ATOM 6722 C C . LYS E 1 177 ? 38.952 36.953 48.039 1.00 75.93 174 LYS E C 1
ATOM 6723 O O . LYS E 1 177 ? 39.488 36.929 49.149 1.00 79.64 174 LYS E O 1
ATOM 6729 N N . LEU F 1 7 ? 36.497 7.814 52.171 1.00 74.38 4 LEU F N 1
ATOM 6730 C CA . LEU F 1 7 ? 36.377 7.835 50.719 1.00 72.40 4 LEU F CA 1
ATOM 6731 C C . LEU F 1 7 ? 35.360 6.806 50.238 1.00 69.22 4 LEU F C 1
ATOM 6732 O O . LEU F 1 7 ? 34.177 6.886 50.569 1.00 75.09 4 LEU F O 1
ATOM 6737 N N . VAL F 1 8 ? 35.829 5.839 49.456 1.00 57.97 5 VAL F N 1
ATOM 6738 C CA . VAL F 1 8 ? 34.961 4.806 48.908 1.00 46.86 5 VAL F CA 1
ATOM 6739 C C . VAL F 1 8 ? 35.567 3.427 49.128 1.00 42.85 5 VAL F C 1
ATOM 6740 O O . VAL F 1 8 ? 36.706 3.177 48.743 1.00 41.78 5 VAL F O 1
ATOM 6744 N N . SER F 1 9 ? 34.801 2.532 49.744 1.00 41.64 6 SER F N 1
ATOM 6745 C CA . SER F 1 9 ? 35.282 1.184 50.023 1.00 47.38 6 SER F CA 1
ATOM 6746 C C . SER F 1 9 ? 35.440 0.379 48.738 1.00 44.03 6 SER F C 1
ATOM 6747 O O . SER F 1 9 ? 34.915 0.752 47.688 1.00 42.05 6 SER F O 1
ATOM 6750 N N . ALA F 1 10 ? 36.166 -0.728 48.830 1.00 40.01 7 ALA F N 1
ATOM 6751 C CA . ALA F 1 10 ? 36.416 -1.580 47.675 1.00 40.54 7 ALA F CA 1
ATOM 6752 C C . ALA F 1 10 ? 35.226 -2.490 47.385 1.00 40.65 7 ALA F C 1
ATOM 6753 O O . ALA F 1 10 ? 35.138 -3.088 46.314 1.00 43.01 7 ALA F O 1
ATOM 6755 N N . GLY F 1 11 ? 34.312 -2.587 48.343 1.00 37.86 8 GLY F N 1
ATOM 6756 C CA . GLY F 1 11 ? 33.189 -3.500 48.238 1.00 44.57 8 GLY F CA 1
ATOM 6757 C C . GLY F 1 11 ? 33.332 -4.613 49.257 1.00 49.68 8 GLY F C 1
ATOM 6758 O O . GLY F 1 11 ? 34.132 -4.503 50.188 1.00 49.95 8 GLY F O 1
ATOM 6759 N N . LYS F 1 12 ? 32.573 -5.692 49.086 1.00 54.29 9 LYS F N 1
ATOM 6760 C CA . LYS F 1 12 ? 32.619 -6.787 50.051 1.00 61.16 9 LYS F CA 1
ATOM 6761 C C . LYS F 1 12 ? 33.515 -7.961 49.639 1.00 61.71 9 LYS F C 1
ATOM 6762 O O . LYS F 1 12 ? 34.285 -8.466 50.455 1.00 66.86 9 LYS F O 1
ATOM 6768 N N . GLY F 1 13 ? 33.426 -8.392 48.385 1.00 58.23 10 GLY F N 1
ATOM 6769 C CA . GLY F 1 13 ? 34.232 -9.513 47.930 1.00 55.60 10 GLY F CA 1
ATOM 6770 C C . GLY F 1 13 ? 34.545 -9.519 46.446 1.00 49.31 10 GLY F C 1
ATOM 6771 O O . GLY F 1 13 ? 34.130 -8.627 45.708 1.00 45.99 10 GLY F O 1
ATOM 6772 N N . ILE F 1 14 ? 35.287 -10.533 46.009 1.00 44.00 11 ILE F N 1
ATOM 6773 C CA . ILE F 1 14 ? 35.613 -10.693 44.597 1.00 43.84 11 ILE F CA 1
ATOM 6774 C C . ILE F 1 14 ? 34.339 -10.913 43.786 1.00 47.82 11 ILE F C 1
ATOM 6775 O O . ILE F 1 14 ? 34.328 -10.734 42.568 1.00 45.89 11 ILE F O 1
ATOM 6780 N N . ASP F 1 15 ? 33.266 -11.297 44.474 1.00 50.72 12 ASP F N 1
ATOM 6781 C CA . ASP F 1 15 ? 31.980 -11.551 43.831 1.00 52.94 12 ASP F CA 1
ATOM 6782 C C . ASP F 1 15 ? 31.072 -10.327 43.876 1.00 50.90 12 ASP F C 1
ATOM 6783 O O . ASP F 1 15 ? 29.949 -10.360 43.369 1.00 48.50 12 ASP F O 1
ATOM 6788 N N . ASP F 1 16 ? 31.558 -9.250 44.483 1.00 48.72 13 ASP F N 1
ATOM 6789 C CA . ASP F 1 16 ? 30.739 -8.060 44.669 1.00 52.23 13 ASP F CA 1
ATOM 6790 C C . ASP F 1 16 ? 31.582 -6.892 45.174 1.00 44.62 13 ASP F C 1
ATOM 6791 O O . ASP F 1 16 ? 31.683 -6.663 46.379 1.00 40.36 13 ASP F O 1
ATOM 6796 N N . PHE F 1 17 ? 32.191 -6.155 44.249 1.00 42.02 14 PHE F N 1
ATOM 6797 C CA . PHE F 1 17 ? 33.077 -5.058 44.628 1.00 36.86 14 PHE F CA 1
ATOM 6798 C C . PHE F 1 17 ? 32.877 -3.791 43.795 1.00 34.25 14 PHE F C 1
ATOM 6799 O O . PHE F 1 17 ? 32.281 -3.825 42.718 1.00 35.57 14 PHE F O 1
ATOM 6807 N N . ASN F 1 18 ? 33.373 -2.673 44.314 1.00 32.93 15 ASN F N 1
ATOM 6808 C CA . ASN F 1 18 ? 33.204 -1.377 43.669 1.00 29.34 15 ASN F CA 1
ATOM 6809 C C . ASN F 1 18 ? 34.250 -1.095 42.600 1.00 34.43 15 ASN F C 1
ATOM 6810 O O . ASN F 1 18 ? 35.423 -1.423 42.763 1.00 36.21 15 ASN F O 1
ATOM 6815 N N . VAL F 1 19 ? 33.811 -0.471 41.512 1.00 32.14 16 VAL F N 1
ATOM 6816 C CA . VAL F 1 19 ? 34.715 -0.014 40.470 1.00 31.54 16 VAL F CA 1
ATOM 6817 C C . VAL F 1 19 ? 34.307 1.377 40.011 1.00 33.12 16 VAL F C 1
ATOM 6818 O O . VAL F 1 19 ? 33.122 1.652 39.802 1.00 30.69 16 VAL F O 1
ATOM 6822 N N . ILE F 1 20 ? 35.290 2.261 39.884 1.00 32.21 17 ILE F N 1
ATOM 6823 C CA . ILE F 1 20 ? 35.065 3.570 39.290 1.00 30.92 17 ILE F CA 1
ATOM 6824 C C . ILE F 1 20 ? 35.559 3.546 37.847 1.00 27.43 17 ILE F C 1
ATOM 6825 O O . ILE F 1 20 ? 36.735 3.292 37.592 1.00 28.45 17 ILE F O 1
ATOM 6830 N N . ILE F 1 21 ? 34.651 3.795 36.909 1.00 26.45 18 ILE F N 1
ATOM 6831 C CA . ILE F 1 21 ? 34.970 3.744 35.484 1.00 26.66 18 ILE F CA 1
ATOM 6832 C C . ILE F 1 21 ? 35.721 4.987 35.028 1.00 27.51 18 ILE F C 1
ATOM 6833 O O . ILE F 1 21 ? 35.281 6.111 35.268 1.00 26.61 18 ILE F O 1
ATOM 6838 N N . GLU F 1 22 ? 36.853 4.779 34.363 1.00 29.77 19 GLU F N 1
ATOM 6839 C CA . GLU F 1 22 ? 37.654 5.885 33.849 1.00 27.65 19 GLU F CA 1
ATOM 6840 C C . GLU F 1 22 ? 37.542 6.024 32.327 1.00 25.47 19 GLU F C 1
ATOM 6841 O O . GLU F 1 22 ? 37.506 7.132 31.797 1.00 27.41 19 GLU F O 1
ATOM 6847 N N . ILE F 1 23 ? 37.497 4.894 31.630 1.00 26.26 20 ILE F N 1
ATOM 6848 C CA . ILE F 1 23 ? 37.382 4.887 30.177 1.00 18.83 20 ILE F CA 1
ATOM 6849 C C . ILE F 1 23 ? 36.231 3.981 29.756 1.00 23.69 20 ILE F C 1
ATOM 6850 O O . ILE F 1 23 ? 36.138 2.843 30.212 1.00 24.72 20 ILE F O 1
ATOM 6855 N N . PRO F 1 24 ? 35.345 4.485 28.888 1.00 27.80 21 PRO F N 1
ATOM 6856 C CA . PRO F 1 24 ? 34.195 3.692 28.446 1.00 23.12 21 PRO F CA 1
ATOM 6857 C C . PRO F 1 24 ? 34.571 2.724 27.332 1.00 24.67 21 PRO F C 1
ATOM 6858 O O . PRO F 1 24 ? 35.482 3.005 26.555 1.00 23.40 21 PRO F O 1
ATOM 6862 N N . ALA F 1 25 ? 33.878 1.593 27.264 1.00 20.06 22 ALA F N 1
ATOM 6863 C CA . ALA F 1 25 ? 34.039 0.677 26.144 1.00 21.99 22 ALA F CA 1
ATOM 6864 C C . ALA F 1 25 ? 33.907 1.461 24.843 1.00 22.07 22 ALA F C 1
ATOM 6865 O O . ALA F 1 25 ? 32.997 2.273 24.701 1.00 23.52 22 ALA F O 1
ATOM 6867 N N . ASN F 1 26 ? 34.824 1.223 23.906 1.00 19.36 23 ASN F N 1
ATOM 6868 C CA . ASN F 1 26 ? 34.859 1.945 22.632 1.00 29.97 23 ASN F CA 1
ATOM 6869 C C . ASN F 1 26 ? 35.441 3.352 22.725 1.00 31.16 23 ASN F C 1
ATOM 6870 O O . ASN F 1 26 ? 35.474 4.081 21.735 1.00 34.50 23 ASN F O 1
ATOM 6875 N N . GLY F 1 27 ? 35.883 3.738 23.915 1.00 29.77 24 GLY F N 1
ATOM 6876 C CA . GLY F 1 27 ? 36.542 5.018 24.089 1.00 30.41 24 GLY F CA 1
ATOM 6877 C C . GLY F 1 27 ? 38.041 4.819 23.993 1.00 30.00 24 GLY F C 1
ATOM 6878 O O . GLY F 1 27 ? 38.502 3.838 23.407 1.00 25.90 24 GLY F O 1
ATOM 6879 N N . GLY F 1 28 ? 38.808 5.739 24.566 1.00 31.21 25 GLY F N 1
ATOM 6880 C CA . GLY F 1 28 ? 40.250 5.573 24.613 1.00 33.55 25 GLY F CA 1
ATOM 6881 C C . GLY F 1 28 ? 41.033 6.658 23.900 1.00 35.02 25 GLY F C 1
ATOM 6882 O O . GLY F 1 28 ? 42.158 6.968 24.287 1.00 42.79 25 GLY F O 1
ATOM 6883 N N . GLU F 1 29 ? 40.447 7.233 22.855 1.00 32.91 26 GLU F N 1
ATOM 6884 C CA . GLU F 1 29 ? 41.097 8.321 22.130 1.00 33.10 26 GLU F CA 1
ATOM 6885 C C . GLU F 1 29 ? 41.594 9.377 23.114 1.00 34.56 26 GLU F C 1
ATOM 6886 O O . GLU F 1 29 ? 42.675 9.941 22.935 1.00 27.55 26 GLU F O 1
ATOM 6892 N N . VAL F 1 30 ? 40.793 9.638 24.146 1.00 27.74 27 VAL F N 1
ATOM 6893 C CA . VAL F 1 30 ? 41.246 10.380 25.316 1.00 31.49 27 VAL F CA 1
ATOM 6894 C C . VAL F 1 30 ? 41.282 9.405 26.476 1.00 32.27 27 VAL F C 1
ATOM 6895 O O . VAL F 1 30 ? 40.278 8.764 26.773 1.00 34.01 27 VAL F O 1
ATOM 6899 N N . LYS F 1 31 ? 42.428 9.285 27.134 1.00 32.66 28 LYS F N 1
ATOM 6900 C CA . LYS F 1 31 ? 42.506 8.466 28.335 1.00 40.04 28 LYS F CA 1
ATOM 6901 C C . LYS F 1 31 ? 42.288 9.318 29.577 1.00 35.84 28 LYS F C 1
ATOM 6902 O O . LYS F 1 31 ? 43.095 10.193 29.881 1.00 36.64 28 LYS F O 1
ATOM 6908 N N . TYR F 1 32 ? 41.196 9.059 30.292 1.00 28.67 29 TYR F N 1
ATOM 6909 C CA . TYR F 1 32 ? 40.922 9.754 31.544 1.00 26.52 29 TYR F CA 1
ATOM 6910 C C . TYR F 1 32 ? 41.473 8.980 32.737 1.00 28.47 29 TYR F C 1
ATOM 6911 O O . TYR F 1 32 ? 41.593 7.759 32.691 1.00 37.75 29 TYR F O 1
ATOM 6920 N N . GLU F 1 33 ? 41.806 9.704 33.800 1.00 27.06 30 GLU F N 1
ATOM 6921 C CA . GLU F 1 33 ? 42.173 9.109 35.079 1.00 35.03 30 GLU F CA 1
ATOM 6922 C C . GLU F 1 33 ? 41.487 9.895 36.181 1.00 37.52 30 GLU F C 1
ATOM 6923 O O . GLU F 1 33 ? 41.437 11.124 36.128 1.00 36.48 30 GLU F O 1
ATOM 6929 N N . TYR F 1 34 ? 40.962 9.195 37.182 1.00 37.89 31 TYR F N 1
ATOM 6930 C CA . TYR F 1 34 ? 40.304 9.869 38.294 1.00 40.67 31 TYR F CA 1
ATOM 6931 C C . TYR F 1 34 ? 41.320 10.342 39.325 1.00 43.66 31 TYR F C 1
ATOM 6932 O O . TYR F 1 34 ? 42.078 9.543 39.876 1.00 46.54 31 TYR F O 1
ATOM 6941 N N . ASP F 1 35 ? 41.340 11.648 39.573 1.00 44.00 32 ASP F N 1
ATOM 6942 C CA . ASP F 1 35 ? 42.214 12.223 40.588 1.00 44.44 32 ASP F CA 1
ATOM 6943 C C . ASP F 1 35 ? 41.480 12.289 41.922 1.00 45.78 32 ASP F C 1
ATOM 6944 O O . ASP F 1 35 ? 40.534 13.061 42.084 1.00 47.88 32 ASP F O 1
ATOM 6949 N N . LYS F 1 36 ? 41.917 11.471 42.873 1.00 48.95 33 LYS F N 1
ATOM 6950 C CA . LYS F 1 36 ? 41.257 11.386 44.169 1.00 59.79 33 LYS F CA 1
ATOM 6951 C C . LYS F 1 36 ? 41.481 12.645 45.002 1.00 60.90 33 LYS F C 1
ATOM 6952 O O . LYS F 1 36 ? 40.582 13.096 45.710 1.00 63.56 33 LYS F O 1
ATOM 6958 N N . GLU F 1 37 ? 42.684 13.206 44.917 1.00 59.71 34 GLU F N 1
ATOM 6959 C CA . GLU F 1 37 ? 43.022 14.408 45.674 1.00 66.70 34 GLU F CA 1
ATOM 6960 C C . GLU F 1 37 ? 42.176 15.612 45.259 1.00 62.63 34 GLU F C 1
ATOM 6961 O O . GLU F 1 37 ? 41.819 16.445 46.092 1.00 63.83 34 GLU F O 1
ATOM 6967 N N . LEU F 1 38 ? 41.856 15.699 43.973 1.00 55.36 35 LEU F N 1
ATOM 6968 C CA . LEU F 1 38 ? 41.090 16.831 43.461 1.00 48.78 35 LEU F CA 1
ATOM 6969 C C . LEU F 1 38 ? 39.599 16.527 43.368 1.00 46.93 35 LEU F C 1
ATOM 6970 O O . LEU F 1 38 ? 38.774 17.439 43.312 1.00 47.11 35 LEU F O 1
ATOM 6975 N N . GLY F 1 39 ? 39.254 15.243 43.358 1.00 47.75 36 GLY F N 1
ATOM 6976 C CA . GLY F 1 39 ? 37.869 14.837 43.209 1.00 44.73 36 GLY F CA 1
ATOM 6977 C C . GLY F 1 39 ? 37.365 15.114 41.806 1.00 42.52 36 GLY F C 1
ATOM 6978 O O . GLY F 1 39 ? 36.189 15.414 41.604 1.00 45.32 36 GLY F O 1
ATOM 6979 N N . PHE F 1 40 ? 38.266 15.017 40.833 1.00 34.64 37 PHE F N 1
ATOM 6980 C CA . PHE F 1 40 ? 37.924 15.265 39.438 1.00 32.20 37 PHE F CA 1
ATOM 6981 C C . PHE F 1 40 ? 38.408 14.138 38.539 1.00 29.56 37 PHE F C 1
ATOM 6982 O O . PHE F 1 40 ? 39.462 13.550 38.776 1.00 35.37 37 PHE F O 1
ATOM 6990 N N . LEU F 1 41 ? 37.636 13.850 37.499 1.00 30.06 38 LEU F N 1
ATOM 6991 C CA . LEU F 1 41 ? 38.122 13.046 36.391 1.00 32.38 38 LEU F CA 1
ATOM 6992 C C . LEU F 1 41 ? 39.060 13.940 35.580 1.00 31.63 38 LEU F C 1
ATOM 6993 O O . LEU F 1 41 ? 38.729 15.091 35.294 1.00 27.55 38 LEU F O 1
ATOM 6998 N N . THR F 1 42 ? 40.237 13.428 35.228 1.00 32.01 39 THR F N 1
ATOM 6999 C CA . THR F 1 42 ? 41.229 14.237 34.529 1.00 31.83 39 THR F CA 1
ATOM 7000 C C . THR F 1 42 ? 41.661 13.588 33.224 1.00 30.31 39 THR F C 1
ATOM 7001 O O . THR F 1 42 ? 41.541 12.378 33.054 1.00 31.86 39 THR F O 1
ATOM 7005 N N . VAL F 1 43 ? 42.158 14.397 32.297 1.00 30.62 40 VAL F N 1
ATOM 7006 C CA . VAL F 1 43 ? 42.771 13.848 31.101 1.00 32.25 40 VAL F CA 1
ATOM 7007 C C . VAL F 1 43 ? 44.163 13.343 31.455 1.00 30.62 40 VAL F C 1
ATOM 7008 O O . VAL F 1 43 ? 44.969 14.071 32.036 1.00 33.72 40 VAL F O 1
ATOM 7012 N N . ASP F 1 44 ? 44.430 12.084 31.133 1.00 35.86 41 ASP F N 1
ATOM 7013 C CA . ASP F 1 44 ? 45.760 11.522 31.312 1.00 34.28 41 ASP F CA 1
ATOM 7014 C C . ASP F 1 44 ? 46.576 11.841 30.070 1.00 34.53 41 ASP F C 1
ATOM 7015 O O . ASP F 1 44 ? 47.569 12.566 30.134 1.00 36.31 41 ASP F O 1
ATOM 7020 N N . ARG F 1 45 ? 46.139 11.311 28.933 1.00 29.30 42 ARG F N 1
ATOM 7021 C CA . ARG F 1 45 ? 46.776 11.622 27.664 1.00 33.88 42 ARG F CA 1
ATOM 7022 C C . ARG F 1 45 ? 45.872 11.257 26.497 1.00 29.09 42 ARG F C 1
ATOM 7023 O O . ARG F 1 45 ? 44.910 10.503 26.651 1.00 32.71 42 ARG F O 1
ATOM 7031 N N . PHE F 1 46 ? 46.182 11.810 25.331 1.00 28.18 43 PHE F N 1
ATOM 7032 C CA . PHE F 1 46 ? 45.479 11.460 24.107 1.00 31.19 43 PHE F CA 1
ATOM 7033 C C . PHE F 1 46 ? 46.243 10.364 23.381 1.00 36.17 43 PHE F C 1
ATOM 7034 O O . PHE F 1 46 ? 47.443 10.488 23.136 1.00 36.59 43 PHE F O 1
ATOM 7058 N N . PRO F 1 48 ? 47.623 8.264 20.444 1.00 39.81 45 PRO F N 1
ATOM 7059 C CA . PRO F 1 48 ? 47.978 8.549 19.052 1.00 44.63 45 PRO F CA 1
ATOM 7060 C C . PRO F 1 48 ? 47.559 7.416 18.121 1.00 43.62 45 PRO F C 1
ATOM 7061 O O . PRO F 1 48 ? 47.416 7.632 16.919 1.00 51.95 45 PRO F O 1
ATOM 7065 N N . THR F 1 49 ? 47.363 6.225 18.676 1.00 45.02 46 THR F N 1
ATOM 7066 C CA . THR F 1 49 ? 47.005 5.060 17.877 1.00 46.65 46 THR F CA 1
ATOM 7067 C C . THR F 1 49 ? 45.520 5.052 17.520 1.00 43.27 46 THR F C 1
ATOM 7068 O O . THR F 1 49 ? 44.694 5.589 18.254 1.00 40.71 46 THR F O 1
ATOM 7072 N N . SER F 1 50 ? 45.190 4.439 16.387 1.00 40.02 47 SER F N 1
ATOM 7073 C CA . SER F 1 50 ? 43.809 4.375 15.927 1.00 41.89 47 SER F CA 1
ATOM 7074 C C . SER F 1 50 ? 43.110 3.137 16.495 1.00 43.20 47 SER F C 1
ATOM 7075 O O . SER F 1 50 ? 42.775 2.206 15.762 1.00 44.14 47 SER F O 1
ATOM 7086 N N . ARG F 1 52 ? 40.513 1.472 20.022 1.00 35.14 49 ARG F N 1
ATOM 7087 C CA . ARG F 1 52 ? 39.490 1.753 21.024 1.00 30.56 49 ARG F CA 1
ATOM 7088 C C . ARG F 1 52 ? 39.458 0.654 22.076 1.00 32.10 49 ARG F C 1
ATOM 7089 O O . ARG F 1 52 ? 39.672 -0.520 21.764 1.00 30.88 49 ARG F O 1
ATOM 7097 N N . TYR F 1 53 ? 39.185 1.031 23.321 1.00 27.55 50 TYR F N 1
ATOM 7098 C CA . TYR F 1 53 ? 39.037 0.045 24.382 1.00 26.63 50 TYR F CA 1
ATOM 7099 C C . TYR F 1 53 ? 37.931 -0.941 24.051 1.00 27.11 50 TYR F C 1
ATOM 7100 O O . TYR F 1 53 ? 36.830 -0.546 23.675 1.00 29.85 50 TYR F O 1
ATOM 7109 N N . PRO F 1 54 ? 38.233 -2.237 24.176 1.00 27.86 51 PRO F N 1
ATOM 7110 C CA . PRO F 1 54 ? 37.283 -3.315 23.897 1.00 36.43 51 PRO F CA 1
ATOM 7111 C C . PRO F 1 54 ? 36.297 -3.543 25.044 1.00 39.00 51 PRO F C 1
ATOM 7112 O O . PRO F 1 54 ? 35.442 -4.417 24.942 1.00 43.51 51 PRO F O 1
ATOM 7116 N N . CYS F 1 55 ? 36.422 -2.767 26.115 1.00 31.45 52 CYS F N 1
ATOM 7117 C CA . CYS F 1 55 ? 35.515 -2.856 27.254 1.00 29.88 52 CYS F CA 1
ATOM 7118 C C . CYS F 1 55 ? 35.738 -1.640 28.145 1.00 27.67 52 CYS F C 1
ATOM 7119 O O . CYS F 1 55 ? 36.668 -0.867 27.912 1.00 26.78 52 CYS F O 1
ATOM 7122 N N . ASN F 1 56 ? 34.887 -1.453 29.150 1.00 25.44 53 ASN F N 1
ATOM 7123 C CA . ASN F 1 56 ? 35.089 -0.347 30.082 1.00 23.65 53 ASN F CA 1
ATOM 7124 C C . ASN F 1 56 ? 36.320 -0.604 30.939 1.00 27.22 53 ASN F C 1
ATOM 7125 O O . ASN F 1 56 ? 36.641 -1.747 31.253 1.00 29.00 53 ASN F O 1
ATOM 7130 N N . TYR F 1 57 ? 37.004 0.469 31.313 1.00 25.32 54 TYR F N 1
ATOM 7131 C CA . TYR F 1 57 ? 38.233 0.370 32.081 1.00 24.57 54 TYR F CA 1
ATOM 7132 C C . TYR F 1 57 ? 38.129 1.244 33.325 1.00 24.98 54 TYR F C 1
ATOM 7133 O O . TYR F 1 57 ? 37.658 2.377 33.253 1.00 23.93 54 TYR F O 1
ATOM 7142 N N . GLY F 1 58 ? 38.558 0.713 34.465 1.00 25.72 55 GLY F N 1
ATOM 7143 C CA . GLY F 1 58 ? 38.479 1.445 35.716 1.00 29.39 55 GLY F CA 1
ATOM 7144 C C . GLY F 1 58 ? 39.383 0.883 36.797 1.00 31.08 55 GLY F C 1
ATOM 7145 O O . GLY F 1 58 ? 40.329 0.148 36.510 1.00 30.93 55 GLY F O 1
ATOM 7146 N N . PHE F 1 59 ? 39.086 1.226 38.045 1.00 30.22 56 PHE F N 1
ATOM 7147 C CA . PHE F 1 59 ? 39.896 0.789 39.175 1.00 32.63 56 PHE F CA 1
ATOM 7148 C C . PHE F 1 59 ? 39.040 0.529 40.414 1.00 32.70 56 PHE F C 1
ATOM 7149 O O . PHE F 1 59 ? 37.910 1.013 40.521 1.00 33.79 56 PHE F O 1
ATOM 7157 N N . VAL F 1 60 ? 39.590 -0.230 41.356 1.00 33.25 57 VAL F N 1
ATOM 7158 C CA . VAL F 1 60 ? 38.901 -0.501 42.613 1.00 30.89 57 VAL F CA 1
ATOM 7159 C C . VAL F 1 60 ? 39.342 0.496 43.675 1.00 29.55 57 VAL F C 1
ATOM 7160 O O . VAL F 1 60 ? 40.522 0.570 44.012 1.00 34.81 57 VAL F O 1
ATOM 7164 N N . PRO F 1 61 ? 38.390 1.278 44.201 1.00 34.83 58 PRO F N 1
ATOM 7165 C CA . PRO F 1 61 ? 38.699 2.251 45.253 1.00 38.16 58 PRO F CA 1
ATOM 7166 C C . PRO F 1 61 ? 39.272 1.552 46.478 1.00 35.09 58 PRO F C 1
ATOM 7167 O O . PRO F 1 61 ? 38.891 0.420 46.757 1.00 35.66 58 PRO F O 1
ATOM 7171 N N . SER F 1 62 ? 40.180 2.218 47.185 1.00 37.73 59 SER F N 1
ATOM 7172 C CA . SER F 1 62 ? 40.759 1.683 48.416 1.00 43.19 59 SER F CA 1
ATOM 7173 C C . SER F 1 62 ? 41.519 0.377 48.203 1.00 43.82 59 SER F C 1
ATOM 7174 O O . SER F 1 62 ? 41.471 -0.525 49.039 1.00 45.23 59 SER F O 1
ATOM 7177 N N . THR F 1 63 ? 42.215 0.284 47.075 1.00 43.01 60 THR F N 1
ATOM 7178 C CA . THR F 1 63 ? 43.146 -0.811 46.833 1.00 46.11 60 THR F CA 1
ATOM 7179 C C . THR F 1 63 ? 44.482 -0.235 46.385 1.00 48.61 60 THR F C 1
ATOM 7180 O O . THR F 1 63 ? 44.580 0.952 46.069 1.00 50.54 60 THR F O 1
ATOM 7184 N N . LEU F 1 64 ? 45.509 -1.077 46.358 1.00 51.28 61 LEU F N 1
ATOM 7185 C CA . LEU F 1 64 ? 46.838 -0.639 45.955 1.00 55.27 61 LEU F CA 1
ATOM 7186 C C . LEU F 1 64 ? 47.595 -1.762 45.252 1.00 55.70 61 LEU F C 1
ATOM 7187 O O . LEU F 1 64 ? 48.036 -2.720 45.884 1.00 57.02 61 LEU F O 1
ATOM 7192 N N . ALA F 1 65 ? 47.732 -1.635 43.936 1.00 56.09 62 ALA F N 1
ATOM 7193 C CA . ALA F 1 65 ? 48.449 -2.620 43.136 1.00 56.75 62 ALA F CA 1
ATOM 7194 C C . ALA F 1 65 ? 49.952 -2.379 43.227 1.00 57.36 62 ALA F C 1
ATOM 7195 O O . ALA F 1 65 ? 50.395 -1.426 43.868 1.00 54.01 62 ALA F O 1
ATOM 7197 N N . GLN F 1 66 ? 50.732 -3.238 42.580 1.00 63.54 63 GLN F N 1
ATOM 7198 C CA . GLN F 1 66 ? 52.189 -3.150 42.650 1.00 70.11 63 GLN F CA 1
ATOM 7199 C C . GLN F 1 66 ? 52.751 -1.907 41.961 1.00 65.64 63 GLN F C 1
ATOM 7200 O O . GLN F 1 66 ? 53.850 -1.458 42.285 1.00 66.34 63 GLN F O 1
ATOM 7206 N N . ASP F 1 67 ? 52.000 -1.351 41.016 1.00 64.83 64 ASP F N 1
ATOM 7207 C CA . ASP F 1 67 ? 52.490 -0.220 40.231 1.00 65.18 64 ASP F CA 1
ATOM 7208 C C . ASP F 1 67 ? 52.279 1.122 40.931 1.00 65.34 64 ASP F C 1
ATOM 7209 O O . ASP F 1 67 ? 52.687 2.166 40.421 1.00 68.52 64 ASP F O 1
ATOM 7214 N N . GLY F 1 68 ? 51.640 1.092 42.096 1.00 62.02 65 GLY F N 1
ATOM 7215 C CA . GLY F 1 68 ? 51.414 2.301 42.868 1.00 60.05 65 GLY F CA 1
ATOM 7216 C C . GLY F 1 68 ? 50.008 2.855 42.732 1.00 61.42 65 GLY F C 1
ATOM 7217 O O . GLY F 1 68 ? 49.631 3.795 43.432 1.00 61.30 65 GLY F O 1
ATOM 7218 N N . ASP F 1 69 ? 49.232 2.273 41.823 1.00 61.15 66 ASP F N 1
ATOM 7219 C CA . ASP F 1 69 ? 47.845 2.679 41.618 1.00 56.01 66 ASP F CA 1
ATOM 7220 C C . ASP F 1 69 ? 46.896 1.592 42.115 1.00 46.71 66 ASP F C 1
ATOM 7221 O O . ASP F 1 69 ? 47.315 0.454 42.326 1.00 44.92 66 ASP F O 1
ATOM 7226 N N . PRO F 1 70 ? 45.614 1.942 42.314 1.00 43.71 67 PRO F N 1
ATOM 7227 C CA . PRO F 1 70 ? 44.591 0.958 42.690 1.00 40.23 67 PRO F CA 1
ATOM 7228 C C . PRO F 1 70 ? 44.469 -0.148 41.646 1.00 41.19 67 PRO F C 1
ATOM 7229 O O . PRO F 1 70 ? 44.851 0.057 40.496 1.00 38.70 67 PRO F O 1
ATOM 7233 N N . LEU F 1 71 ? 43.933 -1.297 42.044 1.00 40.09 68 LEU F N 1
ATOM 7234 C CA . LEU F 1 71 ? 43.777 -2.438 41.146 1.00 39.71 68 LEU F CA 1
ATOM 7235 C C . LEU F 1 71 ? 42.985 -2.089 39.884 1.00 32.79 68 LEU F C 1
ATOM 7236 O O . LEU F 1 71 ? 41.875 -1.569 39.968 1.00 33.90 68 LEU F O 1
ATOM 7241 N N . ASP F 1 72 ? 43.560 -2.386 38.719 1.00 33.39 69 ASP F N 1
ATOM 7242 C CA . ASP F 1 72 ? 42.890 -2.141 37.440 1.00 37.36 69 ASP F CA 1
ATOM 7243 C C . ASP F 1 72 ? 41.764 -3.138 37.201 1.00 35.69 69 ASP F C 1
ATOM 7244 O O . ASP F 1 72 ? 41.863 -4.300 37.587 1.00 36.30 69 ASP F O 1
ATOM 7249 N N . VAL F 1 73 ? 40.708 -2.686 36.534 1.00 30.71 70 VAL F N 1
ATOM 7250 C CA . VAL F 1 73 ? 39.561 -3.540 36.266 1.00 29.92 70 VAL F CA 1
ATOM 7251 C C . VAL F 1 73 ? 39.020 -3.333 34.857 1.00 29.22 70 VAL F C 1
ATOM 7252 O O . VAL F 1 73 ? 38.822 -2.202 34.414 1.00 29.09 70 VAL F O 1
ATOM 7256 N N . LEU F 1 74 ? 38.800 -4.438 34.155 1.00 28.84 71 LEU F N 1
ATOM 7257 C CA . LEU F 1 74 ? 38.112 -4.413 32.875 1.00 23.98 71 LEU F CA 1
ATOM 7258 C C . LEU F 1 74 ? 36.677 -4.856 33.108 1.00 31.77 71 LEU F C 1
ATOM 7259 O O . LEU F 1 74 ? 36.438 -5.917 33.682 1.00 32.81 71 LEU F O 1
ATOM 7264 N N . VAL F 1 75 ? 35.722 -4.047 32.666 1.00 29.85 72 VAL F N 1
ATOM 7265 C CA . VAL F 1 75 ? 34.321 -4.344 32.910 1.00 25.91 72 VAL F CA 1
ATOM 7266 C C . VAL F 1 75 ? 33.555 -4.505 31.605 1.00 25.11 72 VAL F C 1
ATOM 7267 O O . VAL F 1 75 ? 33.499 -3.589 30.789 1.00 31.89 72 VAL F O 1
ATOM 7271 N N . LEU F 1 76 ? 32.974 -5.682 31.412 1.00 24.05 73 LEU F N 1
ATOM 7272 C CA . LEU F 1 76 ? 32.163 -5.944 30.234 1.00 24.25 73 LEU F CA 1
ATOM 7273 C C . LEU F 1 76 ? 30.706 -5.621 30.533 1.00 25.96 73 LEU F C 1
ATOM 7274 O O . LEU F 1 76 ? 30.139 -6.127 31.500 1.00 27.46 73 LEU F O 1
ATOM 7279 N N . THR F 1 77 ? 30.109 -4.769 29.704 1.00 25.37 74 THR F N 1
ATOM 7280 C CA . THR F 1 77 ? 28.715 -4.376 29.880 1.00 31.52 74 THR F CA 1
ATOM 7281 C C . THR F 1 77 ? 27.989 -4.377 28.540 1.00 34.11 74 THR F C 1
ATOM 7282 O O . THR F 1 77 ? 28.626 -4.280 27.491 1.00 28.94 74 THR F O 1
ATOM 7286 N N . PRO F 1 78 ? 26.652 -4.499 28.571 1.00 35.95 75 PRO F N 1
ATOM 7287 C CA . PRO F 1 78 ? 25.818 -4.439 27.363 1.00 38.07 75 PRO F CA 1
ATOM 7288 C C . PRO F 1 78 ? 26.005 -3.133 26.595 1.00 32.93 75 PRO F C 1
ATOM 7289 O O . PRO F 1 78 ? 25.981 -3.133 25.365 1.00 36.13 75 PRO F O 1
ATOM 7293 N N . VAL F 1 79 ? 26.166 -2.029 27.315 1.00 30.97 76 VAL F N 1
ATOM 7294 C CA . VAL F 1 79 ? 26.471 -0.746 26.690 1.00 31.63 76 VAL F CA 1
ATOM 7295 C C . VAL F 1 79 ? 27.542 -0.027 27.493 1.00 27.85 76 VAL F C 1
ATOM 7296 O O . VAL F 1 79 ? 27.714 -0.297 28.682 1.00 26.04 76 VAL F O 1
ATOM 7300 N N . PRO F 1 80 ? 28.267 0.896 26.846 1.00 27.30 77 PRO F N 1
ATOM 7301 C CA . PRO F 1 80 ? 29.326 1.650 27.518 1.00 27.86 77 PRO F CA 1
ATOM 7302 C C . PRO F 1 80 ? 28.800 2.429 28.716 1.00 31.30 77 PRO F C 1
ATOM 7303 O O . PRO F 1 80 ? 27.658 2.889 28.712 1.00 33.05 77 PRO F O 1
ATOM 7307 N N . VAL F 1 81 ? 29.641 2.572 29.733 1.00 24.80 78 VAL F N 1
ATOM 7308 C CA . VAL F 1 8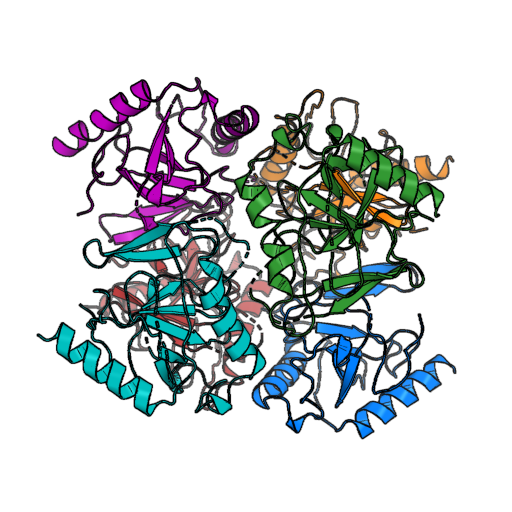1 ? 29.288 3.315 30.933 1.00 26.72 78 VAL F CA 1
ATOM 7309 C C . VAL F 1 81 ? 30.031 4.646 30.926 1.00 30.74 78 VAL F C 1
ATOM 7310 O O . VAL F 1 81 ? 31.202 4.706 30.553 1.00 40.25 78 VAL F O 1
ATOM 7314 N N . GLN F 1 82 ? 29.342 5.714 31.312 1.00 25.81 79 GLN F N 1
ATOM 7315 C CA . GLN F 1 82 ? 29.938 7.045 31.344 1.00 22.18 79 GLN F CA 1
ATOM 7316 C C . GLN F 1 82 ? 31.115 7.106 32.309 1.00 26.13 79 GLN F C 1
ATOM 7317 O O . GLN F 1 82 ? 31.028 6.607 33.430 1.00 31.60 79 GLN F O 1
ATOM 7323 N N . PRO F 1 83 ? 32.223 7.727 31.874 1.00 25.17 80 PRO F N 1
ATOM 7324 C CA . PRO F 1 83 ? 33.422 7.881 32.705 1.00 25.60 80 PRO F CA 1
ATOM 7325 C C . PRO F 1 83 ? 33.108 8.648 33.981 1.00 29.25 80 PRO F C 1
ATOM 7326 O O . PRO F 1 83 ? 32.398 9.648 33.923 1.00 25.55 80 PRO F O 1
ATOM 7330 N N . GLY F 1 84 ? 33.631 8.188 35.111 1.00 28.41 81 GLY F N 1
ATOM 7331 C CA . GLY F 1 84 ? 33.415 8.866 36.376 1.00 32.70 81 GLY F CA 1
ATOM 7332 C C . GLY F 1 84 ? 32.345 8.187 37.204 1.00 35.96 81 GLY F C 1
ATOM 7333 O O . GLY F 1 84 ? 32.151 8.511 38.377 1.00 40.77 81 GLY F O 1
ATOM 7334 N N . VAL F 1 85 ? 31.651 7.235 36.588 1.00 27.51 82 VAL F N 1
ATOM 7335 C CA . VAL F 1 85 ? 30.573 6.510 37.250 1.00 29.01 82 VAL F CA 1
ATOM 7336 C C . VAL F 1 85 ? 31.096 5.338 38.083 1.00 31.45 82 VAL F C 1
ATOM 7337 O O . VAL F 1 85 ? 32.065 4.678 37.709 1.00 34.04 82 VAL F O 1
ATOM 7341 N N . LEU F 1 86 ? 30.451 5.105 39.223 1.00 28.54 83 LEU F N 1
ATOM 7342 C CA . LEU F 1 86 ? 30.788 4.001 40.114 1.00 27.82 83 LEU F CA 1
ATOM 7343 C C . LEU F 1 86 ? 29.794 2.864 39.920 1.00 30.35 83 LEU F C 1
ATOM 7344 O O . LEU F 1 86 ? 28.587 3.096 39.853 1.00 35.67 83 LEU F O 1
ATOM 7357 N N . ARG F 1 88 ? 28.890 -1.663 40.641 1.00 32.34 85 ARG F N 1
ATOM 7358 C CA . ARG F 1 88 ? 29.085 -2.846 41.467 1.00 29.28 85 ARG F CA 1
ATOM 7359 C C . ARG F 1 88 ? 29.294 -4.051 40.557 1.00 33.54 85 ARG F C 1
ATOM 7360 O O . ARG F 1 88 ? 28.446 -4.353 39.715 1.00 34.77 85 ARG F O 1
ATOM 7368 N N . VAL F 1 89 ? 30.423 -4.737 40.714 1.00 31.53 86 VAL F N 1
ATOM 7369 C CA . VAL F 1 89 ? 30.765 -5.819 39.797 1.00 32.00 86 VAL F CA 1
ATOM 7370 C C . VAL F 1 89 ? 31.211 -7.101 40.493 1.00 37.82 86 VAL F C 1
ATOM 7371 O O . VAL F 1 89 ? 31.405 -7.135 41.709 1.00 40.67 86 VAL F O 1
ATOM 7375 N N . ARG F 1 90 ? 31.367 -8.152 39.693 1.00 37.00 87 ARG F N 1
ATOM 7376 C CA . ARG F 1 90 ? 31.839 -9.448 40.161 1.00 36.74 87 ARG F CA 1
ATOM 7377 C C . ARG F 1 90 ? 32.851 -9.981 39.146 1.00 37.34 87 ARG F C 1
ATOM 7378 O O . ARG F 1 90 ? 32.647 -9.853 37.937 1.00 34.20 87 ARG F O 1
ATOM 7386 N N . ALA F 1 91 ? 33.942 -10.569 39.629 1.00 40.30 88 ALA F N 1
ATOM 7387 C CA . ALA F 1 91 ? 35.045 -10.960 38.749 1.00 36.93 88 ALA F CA 1
ATOM 7388 C C . ALA F 1 91 ? 34.846 -12.325 38.089 1.00 42.36 88 ALA F C 1
ATOM 7389 O O . ALA F 1 91 ? 34.253 -13.226 38.678 1.00 44.15 88 ALA F O 1
ATOM 7391 N N . LEU F 1 92 ? 35.339 -12.462 36.860 1.00 39.82 89 LEU F N 1
ATOM 7392 C CA . LEU F 1 92 ? 35.296 -13.736 36.140 1.00 45.81 89 LEU F CA 1
ATOM 7393 C C . LEU F 1 92 ? 36.688 -14.351 36.051 1.00 49.23 89 LEU F C 1
ATOM 7394 O O . LEU F 1 92 ? 36.844 -15.565 35.909 1.00 40.73 89 LEU F O 1
ATOM 7399 N N . GLY F 1 93 ? 37.699 -13.494 36.116 1.00 49.16 90 GLY F N 1
ATOM 7400 C CA . GLY F 1 93 ? 39.077 -13.923 35.988 1.00 45.54 90 GLY F CA 1
ATOM 7401 C C . GLY F 1 93 ? 39.998 -12.724 35.990 1.00 41.77 90 GLY F C 1
ATOM 7402 O O . GLY F 1 93 ? 39.607 -11.631 36.399 1.00 33.61 90 GLY F O 1
ATOM 7403 N N . ILE F 1 94 ? 41.226 -12.924 35.531 1.00 40.47 91 ILE F N 1
ATOM 7404 C CA . ILE F 1 94 ? 42.202 -11.850 35.520 1.00 42.90 91 ILE F CA 1
ATOM 7405 C C . ILE F 1 94 ? 43.163 -11.988 34.348 1.00 39.12 91 ILE F C 1
ATOM 7406 O O . ILE F 1 94 ? 43.585 -13.091 33.998 1.00 46.24 91 ILE F O 1
ATOM 7419 N N . LYS F 1 96 ? 46.691 -11.533 33.230 1.00 45.62 93 LYS F N 1
ATOM 7420 C CA . LYS F 1 96 ? 48.050 -11.364 33.729 1.00 47.25 93 LYS F CA 1
ATOM 7421 C C . LYS F 1 96 ? 48.910 -10.641 32.706 1.00 47.03 93 LYS F C 1
ATOM 7422 O O . LYS F 1 96 ? 49.068 -11.111 31.579 1.00 41.82 93 LYS F O 1
ATOM 7436 N N . GLU F 1 98 ? 52.446 -7.584 32.176 1.00 42.57 95 GLU F N 1
ATOM 7437 C CA . GLU F 1 98 ? 53.506 -6.718 32.663 1.00 47.96 95 GLU F CA 1
ATOM 7438 C C . GLU F 1 98 ? 53.715 -5.596 31.655 1.00 45.19 95 GLU F C 1
ATOM 7439 O O . GLU F 1 98 ? 53.564 -5.801 30.449 1.00 50.19 95 GLU F O 1
ATOM 7445 N N . ASP F 1 99 ? 54.051 -4.409 32.145 1.00 43.95 96 ASP F N 1
ATOM 7446 C CA . ASP F 1 99 ? 54.412 -3.309 31.259 1.00 45.92 96 ASP F CA 1
ATOM 7447 C C . ASP F 1 99 ? 55.740 -2.681 31.676 1.00 46.24 96 ASP F C 1
ATOM 7448 O O . ASP F 1 99 ? 56.474 -3.250 32.483 1.00 49.48 96 ASP F O 1
ATOM 7453 N N . GLU F 1 100 ? 56.044 -1.511 31.125 1.00 42.06 97 GLU F N 1
ATOM 7454 C CA . GLU F 1 100 ? 57.333 -0.869 31.364 1.00 47.15 97 GLU F CA 1
ATOM 7455 C C . GLU F 1 100 ? 57.565 -0.585 32.846 1.00 53.46 97 GLU F C 1
ATOM 7456 O O . GLU F 1 100 ? 58.701 -0.374 33.272 1.00 54.05 97 GLU F O 1
ATOM 7462 N N . ALA F 1 101 ? 56.487 -0.593 33.626 1.00 54.22 98 ALA F N 1
ATOM 7463 C CA . ALA F 1 101 ? 56.560 -0.285 35.053 1.00 53.39 98 ALA F CA 1
ATOM 7464 C C . ALA F 1 101 ? 56.397 -1.519 35.942 1.00 53.42 98 ALA F C 1
ATOM 7465 O O . ALA F 1 101 ? 56.332 -1.406 37.166 1.00 62.61 98 ALA F O 1
ATOM 7467 N N . GLY F 1 102 ? 56.329 -2.694 35.325 1.00 46.90 99 GLY F N 1
ATOM 7468 C CA . GLY F 1 102 ? 56.269 -3.937 36.072 1.00 47.49 99 GLY F CA 1
ATOM 7469 C C . GLY F 1 102 ? 54.951 -4.671 35.917 1.00 52.43 99 GLY F C 1
ATOM 7470 O O . GLY F 1 102 ? 54.214 -4.452 34.957 1.00 50.12 99 GLY F O 1
ATOM 7471 N N . GLU F 1 103 ? 54.655 -5.553 36.864 1.00 47.01 100 GLU F N 1
ATOM 7472 C CA . GLU F 1 103 ? 53.419 -6.318 36.821 1.00 56.55 100 GLU F CA 1
ATOM 7473 C C . GLU F 1 103 ? 52.226 -5.396 37.040 1.00 56.91 100 GLU F C 1
ATOM 7474 O O . GLU F 1 103 ? 52.166 -4.668 38.032 1.00 59.70 100 GLU F O 1
ATOM 7480 N N . ASP F 1 104 ? 51.283 -5.421 36.104 1.00 50.49 101 ASP F N 1
ATOM 7481 C CA . ASP F 1 104 ? 50.092 -4.584 36.197 1.00 51.44 101 ASP F CA 1
ATOM 7482 C C . ASP F 1 104 ? 48.875 -5.328 35.663 1.00 47.24 101 ASP F C 1
ATOM 7483 O O . ASP F 1 104 ? 48.230 -4.884 34.714 1.00 49.15 101 ASP F O 1
ATOM 7488 N N . SER F 1 105 ? 48.570 -6.462 36.283 1.00 47.59 102 SER F N 1
ATOM 7489 C CA . SER F 1 105 ? 47.454 -7.299 35.861 1.00 44.54 102 SER F CA 1
ATOM 7490 C C . SER F 1 105 ? 46.108 -6.606 36.052 1.00 43.64 102 SER F C 1
ATOM 7491 O O . SER F 1 105 ? 45.982 -5.654 36.826 1.00 40.51 102 SER F O 1
ATOM 7494 N N . LYS F 1 106 ? 45.102 -7.094 35.335 1.00 39.06 103 LYS F N 1
ATOM 7495 C CA . LYS F 1 106 ? 43.798 -6.456 35.327 1.00 36.72 103 LYS F CA 1
ATOM 7496 C C . LYS F 1 106 ? 42.686 -7.480 35.491 1.00 39.60 103 LYS F C 1
ATOM 7497 O O . LYS F 1 106 ? 42.618 -8.463 34.755 1.00 32.38 103 LYS F O 1
ATOM 7503 N N . VAL F 1 107 ? 41.818 -7.241 36.468 1.00 38.96 104 VAL F N 1
ATOM 7504 C CA . VAL F 1 107 ? 40.707 -8.140 36.735 1.00 39.48 104 VAL F CA 1
ATOM 7505 C C . VAL F 1 107 ? 39.624 -7.960 35.681 1.00 35.41 104 VAL F C 1
ATOM 7506 O O . VAL F 1 107 ? 39.311 -6.840 35.284 1.00 35.35 104 VAL F O 1
ATOM 7510 N N . LEU F 1 108 ? 39.076 -9.070 35.203 1.00 39.92 105 LEU F N 1
ATOM 7511 C CA . LEU F 1 108 ? 37.966 -9.020 34.262 1.00 36.02 105 LEU F CA 1
ATOM 7512 C C . LEU F 1 108 ? 36.677 -9.217 35.038 1.00 37.92 105 LEU F C 1
ATOM 7513 O O . LEU F 1 108 ? 36.517 -10.212 35.741 1.00 37.84 105 LEU F O 1
ATOM 7518 N N . ALA F 1 109 ? 35.764 -8.261 34.923 1.00 37.49 106 ALA F N 1
ATOM 7519 C CA . ALA F 1 109 ? 34.534 -8.313 35.694 1.00 38.24 106 ALA F CA 1
ATOM 7520 C C . ALA F 1 109 ? 33.310 -7.994 34.850 1.00 37.76 106 ALA F C 1
ATOM 7521 O O . ALA F 1 109 ? 33.420 -7.491 33.728 1.00 34.51 106 ALA F O 1
ATOM 7523 N N . VAL F 1 110 ? 32.146 -8.309 35.411 1.00 34.70 107 VAL F N 1
ATOM 7524 C CA . VAL F 1 110 ? 30.858 -7.956 34.834 1.00 29.91 107 VAL F CA 1
ATOM 7525 C C . VAL F 1 110 ? 29.987 -7.410 35.963 1.00 32.54 107 VAL F C 1
ATOM 7526 O O . VAL F 1 110 ? 30.300 -7.606 37.137 1.00 37.04 107 VAL F O 1
ATOM 7530 N N . PRO F 1 111 ? 28.891 -6.718 35.619 1.00 31.27 108 PRO F N 1
ATOM 7531 C CA . PRO F 1 111 ? 28.031 -6.167 36.671 1.00 32.16 108 PRO F CA 1
ATOM 7532 C C . PRO F 1 111 ? 27.415 -7.273 37.524 1.00 33.71 108 PRO F C 1
ATOM 7533 O O . PRO F 1 111 ? 27.162 -8.371 37.025 1.00 33.41 108 PRO F O 1
ATOM 7537 N N . VAL F 1 112 ? 27.188 -6.988 38.801 1.00 33.08 109 VAL F N 1
ATOM 7538 C CA . VAL F 1 112 ? 26.523 -7.942 39.677 1.00 42.71 109 VAL F CA 1
ATOM 7539 C C . VAL F 1 112 ? 25.158 -8.290 39.091 1.00 40.65 109 VAL F C 1
ATOM 7540 O O . VAL F 1 112 ? 24.565 -7.487 38.373 1.00 41.31 109 VAL F O 1
ATOM 7544 N N . VAL F 1 113 ? 24.667 -9.488 39.390 1.00 40.34 110 VAL F N 1
ATOM 7545 C CA . VAL F 1 113 ? 23.396 -9.944 38.834 1.00 47.85 110 VAL F CA 1
ATOM 7546 C C . VAL F 1 113 ? 22.273 -8.917 39.002 1.00 46.68 110 VAL F C 1
ATOM 7547 O O . VAL F 1 113 ? 21.512 -8.666 38.069 1.00 44.47 110 VAL F O 1
ATOM 7551 N N . LYS F 1 114 ? 22.178 -8.321 40.188 1.00 49.54 111 LYS F N 1
ATOM 7552 C CA . LYS F 1 114 ? 21.148 -7.319 40.460 1.00 56.28 111 LYS F CA 1
ATOM 7553 C C . LYS F 1 114 ? 21.123 -6.227 39.395 1.00 52.80 111 LYS F C 1
ATOM 7554 O O . LYS F 1 114 ? 20.063 -5.694 39.068 1.00 48.93 111 LYS F O 1
ATOM 7560 N N . ALA F 1 115 ? 22.294 -5.900 38.856 1.00 44.71 112 ALA F N 1
ATOM 7561 C CA . ALA F 1 115 ? 22.427 -4.783 37.926 1.00 43.12 112 ALA F CA 1
ATOM 7562 C C . ALA F 1 115 ? 22.365 -5.194 36.456 1.00 43.89 112 ALA F C 1
ATOM 7563 O O . ALA F 1 115 ? 22.130 -4.356 35.587 1.00 48.95 112 ALA F O 1
ATOM 7565 N N . CYS F 1 116 ? 22.583 -6.473 36.172 1.00 39.92 113 CYS F N 1
ATOM 7566 C CA . CYS F 1 116 ? 22.567 -6.931 34.787 1.00 38.62 113 CYS F CA 1
ATOM 7567 C C . CYS F 1 116 ? 22.067 -8.364 34.665 1.00 46.12 113 CYS F C 1
ATOM 7568 O O . CYS F 1 116 ? 22.843 -9.319 34.758 1.00 46.66 113 CYS F O 1
ATOM 7571 N N . ARG F 1 117 ? 20.764 -8.505 34.450 1.00 40.34 114 ARG F N 1
ATOM 7572 C CA . ARG F 1 117 ? 20.142 -9.816 34.318 1.00 44.66 114 ARG F CA 1
ATOM 7573 C C . ARG F 1 117 ? 20.622 -10.515 33.050 1.00 46.66 114 ARG F C 1
ATOM 7574 O O . ARG F 1 117 ? 20.733 -11.740 33.009 1.00 50.42 114 ARG F O 1
ATOM 7582 N N . ALA F 1 118 ? 20.921 -9.723 32.025 1.00 50.90 115 ALA F N 1
ATOM 7583 C CA . ALA F 1 118 ? 21.382 -10.253 30.746 1.00 52.73 115 ALA F CA 1
ATOM 7584 C C . ALA F 1 118 ? 22.666 -11.074 30.872 1.00 49.46 115 ALA F C 1
ATOM 7585 O O . ALA F 1 118 ? 22.911 -11.975 30.070 1.00 53.89 115 ALA F O 1
ATOM 7587 N N . TYR F 1 119 ? 23.483 -10.764 31.874 1.00 45.48 116 TYR F N 1
ATOM 7588 C CA . TYR F 1 119 ? 24.755 -11.460 32.054 1.00 51.17 116 TYR F CA 1
ATOM 7589 C C . TYR F 1 119 ? 24.706 -12.482 33.185 1.00 53.97 116 TYR F C 1
ATOM 7590 O O . TYR F 1 119 ? 25.743 -12.929 33.674 1.00 53.50 116 TYR F O 1
ATOM 7599 N N . GLU F 1 120 ? 23.497 -12.852 33.591 1.00 57.56 117 GLU F N 1
ATOM 7600 C CA . GLU F 1 120 ? 23.314 -13.813 34.671 1.00 58.98 117 GLU F CA 1
ATOM 7601 C C . GLU F 1 120 ? 23.989 -15.151 34.365 1.00 61.67 117 GLU F C 1
ATOM 7602 O O . GLU F 1 120 ? 24.549 -15.793 35.255 1.00 58.35 117 GLU F O 1
ATOM 7608 N N . ALA F 1 121 ? 23.943 -15.564 33.103 1.00 63.17 118 ALA F N 1
ATOM 7609 C CA . ALA F 1 121 ? 24.501 -16.854 32.704 1.00 69.15 118 ALA F CA 1
ATOM 7610 C C . ALA F 1 121 ? 26.028 -16.844 32.616 1.00 63.54 118 ALA F C 1
ATOM 7611 O O . ALA F 1 121 ? 26.663 -17.897 32.656 1.00 61.78 118 ALA F O 1
ATOM 7613 N N . ILE F 1 122 ? 26.613 -15.656 32.492 1.00 58.72 119 ILE F N 1
ATOM 7614 C CA . ILE F 1 122 ? 28.068 -15.522 32.445 1.00 53.87 119 ILE F CA 1
ATOM 7615 C C . ILE F 1 122 ? 28.664 -15.657 33.846 1.00 48.90 119 ILE F C 1
ATOM 7616 O O . ILE F 1 122 ? 28.455 -14.799 34.702 1.00 49.76 119 ILE F O 1
ATOM 7621 N N . GLN F 1 123 ? 29.410 -16.733 34.073 1.00 60.82 120 GLN F N 1
ATOM 7622 C CA . GLN F 1 123 ? 29.939 -17.028 35.402 1.00 65.12 120 GLN F CA 1
ATOM 7623 C C . GLN F 1 123 ? 31.432 -17.349 35.399 1.00 62.04 120 GLN F C 1
ATOM 7624 O O . GLN F 1 123 ? 32.034 -17.537 36.456 1.00 61.24 120 GLN F O 1
ATOM 7630 N N . SER F 1 124 ? 32.023 -17.414 34.211 1.00 59.05 121 SER F N 1
ATOM 7631 C CA . SER F 1 124 ? 33.447 -17.700 34.083 1.00 60.63 121 SER F CA 1
ATOM 7632 C C . SER F 1 124 ? 33.983 -17.183 32.756 1.00 63.77 121 SER F C 1
ATOM 7633 O O . SER F 1 124 ? 33.214 -16.872 31.846 1.00 61.86 121 SER F O 1
ATOM 7636 N N . LEU F 1 125 ? 35.305 -17.097 32.648 1.00 67.19 122 LEU F N 1
ATOM 7637 C CA . LEU F 1 125 ? 35.944 -16.651 31.416 1.00 64.34 122 LEU F CA 1
ATOM 7638 C C . LEU F 1 125 ? 35.472 -17.474 30.223 1.00 64.92 122 LEU F C 1
ATOM 7639 O O . LEU F 1 125 ? 35.348 -16.960 29.113 1.00 61.99 122 LEU F O 1
ATOM 7644 N N . LYS F 1 126 ? 35.206 -18.755 30.462 1.00 73.86 123 LYS F N 1
ATOM 7645 C CA . LYS F 1 126 ? 34.829 -19.675 29.394 1.00 80.62 123 LYS F CA 1
ATOM 7646 C C . LYS F 1 126 ? 33.482 -19.307 28.776 1.00 71.81 123 LYS F C 1
ATOM 7647 O O . LYS F 1 126 ? 33.150 -19.755 27.678 1.00 70.20 123 LYS F O 1
ATOM 7653 N N . ASP F 1 127 ? 32.712 -18.489 29.484 1.00 64.50 124 ASP F N 1
ATOM 7654 C CA . ASP F 1 127 ? 31.410 -18.052 28.995 1.00 61.86 124 ASP F CA 1
ATOM 7655 C C . ASP F 1 127 ? 31.544 -16.825 28.106 1.00 63.53 124 ASP F C 1
ATOM 7656 O O . ASP F 1 127 ? 30.594 -16.424 27.432 1.00 66.45 124 ASP F O 1
ATOM 7661 N N . ILE F 1 128 ? 32.734 -16.235 28.113 1.00 62.37 125 ILE F N 1
ATOM 7662 C CA . ILE F 1 128 ? 33.035 -15.091 27.265 1.00 61.23 125 ILE F CA 1
ATOM 7663 C C . ILE F 1 128 ? 33.556 -15.568 25.915 1.00 58.55 125 ILE F C 1
ATOM 7664 O O . ILE F 1 128 ? 34.363 -16.495 25.847 1.00 57.39 125 ILE F O 1
ATOM 7669 N N . SER F 1 129 ? 33.083 -14.938 24.845 1.00 57.91 126 SER F N 1
ATOM 7670 C CA . SER F 1 129 ? 33.553 -15.248 23.499 1.00 63.05 126 SER F CA 1
ATOM 7671 C C . SER F 1 129 ? 35.073 -15.358 23.457 1.00 63.80 126 SER F C 1
ATOM 7672 O O . SER F 1 129 ? 35.784 -14.487 23.960 1.00 60.52 126 SER F O 1
ATOM 7675 N N . SER F 1 130 ? 35.566 -16.435 22.857 1.00 65.55 127 SER F N 1
ATOM 7676 C CA . SER F 1 130 ? 37.002 -16.656 22.743 1.00 65.13 127 SER F CA 1
ATOM 7677 C C . SER F 1 130 ? 37.664 -15.530 21.957 1.00 61.83 127 SER F C 1
ATOM 7678 O O . SER F 1 130 ? 38.770 -15.097 22.281 1.00 62.45 127 SER F O 1
ATOM 7681 N N . LEU F 1 131 ? 36.976 -15.056 20.924 1.00 62.01 128 LEU F N 1
ATOM 7682 C CA . LEU F 1 131 ? 37.495 -13.983 20.084 1.00 65.40 128 LEU F CA 1
ATOM 7683 C C . LEU F 1 131 ? 37.586 -12.669 20.853 1.00 58.92 128 LEU F C 1
ATOM 7684 O O . LEU F 1 131 ? 38.521 -11.894 20.657 1.00 55.91 128 LEU F O 1
ATOM 7689 N N . LEU F 1 132 ? 36.612 -12.423 21.726 1.00 51.06 129 LEU F N 1
ATOM 7690 C CA . LEU F 1 132 ? 36.599 -11.205 22.533 1.00 49.42 129 LEU F CA 1
ATOM 7691 C C . LEU F 1 132 ? 37.800 -11.152 23.470 1.00 47.88 129 LEU F C 1
ATOM 7692 O O . LEU F 1 132 ? 38.487 -10.133 23.553 1.00 43.99 129 LEU F O 1
ATOM 7697 N N . LEU F 1 133 ? 38.048 -12.251 24.174 1.00 48.82 130 LEU F N 1
ATOM 7698 C CA . LEU F 1 133 ? 39.214 -12.347 25.042 1.00 44.38 130 LEU F CA 1
ATOM 7699 C C . LEU F 1 133 ? 40.494 -12.101 24.252 1.00 43.49 130 LEU F C 1
ATOM 7700 O O . LEU F 1 133 ? 41.407 -11.432 24.732 1.00 43.51 130 LEU F O 1
ATOM 7705 N N . ASP F 1 134 ? 40.552 -12.641 23.037 1.00 43.07 131 ASP F N 1
ATOM 7706 C CA . ASP F 1 134 ? 41.701 -12.438 22.164 1.00 43.41 131 ASP F CA 1
ATOM 7707 C C . ASP F 1 134 ? 41.836 -10.975 21.755 1.00 43.63 131 ASP F C 1
ATOM 7708 O O . ASP F 1 134 ? 42.942 -10.432 21.706 1.00 35.07 131 ASP F O 1
ATOM 7713 N N . ALA F 1 135 ? 40.707 -10.337 21.461 1.00 35.80 132 ALA F N 1
ATOM 7714 C CA . ALA F 1 135 ? 40.722 -8.937 21.060 1.00 31.88 132 ALA F CA 1
ATOM 7715 C C . ALA F 1 135 ? 41.151 -8.050 22.223 1.00 39.28 132 ALA F C 1
ATOM 7716 O O . ALA F 1 135 ? 41.804 -7.026 22.023 1.00 34.76 132 ALA F O 1
ATOM 7718 N N . ILE F 1 136 ? 40.786 -8.450 23.438 1.00 39.83 133 ILE F N 1
ATOM 7719 C CA . ILE F 1 136 ? 41.180 -7.706 24.630 1.00 36.92 133 ILE F CA 1
ATOM 7720 C C . ILE F 1 136 ? 42.685 -7.834 24.878 1.00 33.49 133 ILE F C 1
ATOM 7721 O O . ILE F 1 136 ? 43.355 -6.843 25.169 1.00 34.82 133 ILE F O 1
ATOM 7726 N N . SER F 1 137 ? 43.211 -9.053 24.750 1.00 33.57 134 SER F N 1
ATOM 7727 C CA . SER F 1 137 ? 44.650 -9.291 24.875 1.00 40.22 134 SER F CA 1
ATOM 7728 C C . SER F 1 137 ? 45.423 -8.500 23.829 1.00 38.38 134 SER F C 1
ATOM 7729 O O . SER F 1 137 ? 46.414 -7.837 24.140 1.00 39.21 134 SER F O 1
ATOM 7732 N N . HIS F 1 138 ? 44.964 -8.583 22.585 1.00 40.18 135 HIS F N 1
ATOM 7733 C CA . HIS F 1 138 ? 45.601 -7.876 21.484 1.00 37.99 135 HIS F CA 1
ATOM 7734 C C . HIS F 1 138 ? 45.620 -6.376 21.738 1.00 35.49 135 HIS F C 1
ATOM 7735 O O . HIS F 1 138 ? 46.615 -5.710 21.462 1.00 36.75 135 HIS F O 1
ATOM 7742 N N . PHE F 1 139 ? 44.519 -5.839 22.256 1.00 33.92 136 PHE F N 1
ATOM 7743 C CA . PHE F 1 139 ? 44.472 -4.412 22.535 1.00 32.09 136 PHE F CA 1
ATOM 7744 C C . PHE F 1 139 ? 45.615 -3.991 23.453 1.00 29.16 136 PHE F C 1
ATOM 7745 O O . PHE F 1 139 ? 46.377 -3.084 23.129 1.00 26.76 136 PHE F O 1
ATOM 7753 N N . PHE F 1 140 ? 45.732 -4.648 24.601 1.00 27.74 137 PHE F N 1
ATOM 7754 C CA . PHE F 1 140 ? 46.731 -4.248 25.586 1.00 36.17 137 PHE F CA 1
ATOM 7755 C C . PHE F 1 140 ? 48.158 -4.551 25.141 1.00 37.95 137 PHE F C 1
ATOM 7756 O O . PHE F 1 140 ? 49.107 -3.941 25.629 1.00 42.30 137 PHE F O 1
ATOM 7764 N N . GLU F 1 141 ? 48.303 -5.480 24.203 1.00 37.04 138 GLU F N 1
ATOM 7765 C CA . GLU F 1 141 ? 49.602 -5.770 23.615 1.00 42.51 138 GLU F CA 1
ATOM 7766 C C . GLU F 1 141 ? 50.039 -4.662 22.664 1.00 40.12 138 GLU F C 1
ATOM 7767 O O . GLU F 1 141 ? 51.232 -4.446 22.459 1.00 38.60 138 GLU F O 1
ATOM 7773 N N . ARG F 1 142 ? 49.071 -3.951 22.093 1.00 35.35 139 ARG F N 1
ATOM 7774 C CA . ARG F 1 142 ? 49.354 -3.059 20.973 1.00 37.81 139 ARG F CA 1
ATOM 7775 C C . ARG F 1 142 ? 49.140 -1.566 21.231 1.00 37.15 139 ARG F C 1
ATOM 7776 O O . ARG F 1 142 ? 49.767 -0.734 20.577 1.00 34.47 139 ARG F O 1
ATOM 7784 N N . TYR F 1 143 ? 48.265 -1.220 22.171 1.00 33.71 140 TYR F N 1
ATOM 7785 C CA . TYR F 1 143 ? 47.833 0.174 22.298 1.00 36.59 140 TYR F CA 1
ATOM 7786 C C . TYR F 1 143 ? 48.942 1.161 22.677 1.00 41.07 140 TYR F C 1
ATOM 7787 O O . TYR F 1 143 ? 48.761 2.372 22.559 1.00 42.54 140 TYR F O 1
ATOM 7796 N N . LYS F 1 144 ? 50.090 0.646 23.108 1.00 39.83 141 LYS F N 1
ATOM 7797 C CA . LYS F 1 144 ? 51.212 1.505 23.477 1.00 40.82 141 LYS F CA 1
ATOM 7798 C C . LYS F 1 144 ? 52.337 1.462 22.443 1.00 38.93 141 LYS F C 1
ATOM 7799 O O . LYS F 1 144 ? 53.448 1.913 22.709 1.00 36.85 141 LYS F O 1
ATOM 7805 N N . ASP F 1 145 ? 52.039 0.930 21.261 1.00 40.32 142 ASP F N 1
ATOM 7806 C CA . ASP F 1 145 ? 53.045 0.784 20.209 1.00 44.60 142 ASP F CA 1
ATOM 7807 C C . ASP F 1 145 ? 53.704 2.098 19.798 1.00 46.72 142 ASP F C 1
ATOM 7808 O O . ASP F 1 145 ? 54.921 2.161 19.630 1.00 55.28 142 ASP F O 1
ATOM 7813 N N . LEU F 1 146 ? 52.898 3.140 19.624 1.00 44.37 143 LEU F N 1
ATOM 7814 C CA . LEU F 1 146 ? 53.414 4.412 19.126 1.00 39.66 143 LEU F CA 1
ATOM 7815 C C . LEU F 1 146 ? 53.874 5.342 20.239 1.00 36.37 143 LEU F C 1
ATOM 7816 O O . LEU F 1 146 ? 54.183 6.507 19.996 1.00 41.04 143 LEU F O 1
ATOM 7821 N N . GLU F 1 147 ? 53.920 4.826 21.461 1.00 32.18 144 GLU F N 1
ATOM 7822 C CA . GLU F 1 147 ? 54.424 5.607 22.583 1.00 32.69 144 GLU F CA 1
ATOM 7823 C C . GLU F 1 147 ? 55.807 5.114 22.986 1.00 33.26 144 GLU F C 1
ATOM 7824 O O . GLU F 1 147 ? 55.974 3.950 23.349 1.00 35.46 144 GLU F O 1
ATOM 7830 N N . PRO F 1 148 ? 56.806 6.005 22.909 1.00 35.81 145 PRO F N 1
ATOM 7831 C CA . PRO F 1 148 ? 58.202 5.698 23.234 1.00 35.67 145 PRO F CA 1
ATOM 7832 C C . PRO F 1 148 ? 58.373 5.192 24.662 1.00 37.57 145 PRO F C 1
ATOM 7833 O O . PRO F 1 148 ? 57.810 5.768 25.595 1.00 36.93 145 PRO F O 1
ATOM 7837 N N . ASN F 1 149 ? 59.148 4.122 24.816 1.00 31.25 146 ASN F N 1
ATOM 7838 C CA . ASN F 1 149 ? 59.473 3.566 26.128 1.00 36.68 146 ASN F CA 1
ATOM 7839 C C . ASN F 1 149 ? 58.290 2.947 26.868 1.00 36.17 146 ASN F C 1
ATOM 7840 O O . ASN F 1 149 ? 58.396 2.607 28.045 1.00 38.36 146 ASN F O 1
ATOM 7845 N N . LYS F 1 150 ? 57.169 2.800 26.173 1.00 37.01 147 LYS F N 1
ATOM 7846 C CA . LYS F 1 150 ? 56.018 2.104 26.729 1.00 38.79 147 LYS F CA 1
ATOM 7847 C C . LYS F 1 150 ? 55.838 0.783 26.001 1.00 41.28 147 LYS F C 1
ATOM 7848 O O . LYS F 1 150 ? 55.963 0.719 24.779 1.00 40.78 147 LYS F O 1
ATOM 7854 N N . TRP F 1 151 ? 55.550 -0.270 26.757 1.00 43.11 148 TRP F N 1
ATOM 7855 C CA . TRP F 1 151 ? 55.299 -1.580 26.173 1.00 38.85 148 TRP F CA 1
ATOM 7856 C C . TRP F 1 151 ? 54.455 -2.441 27.101 1.00 41.10 148 TRP F C 1
ATOM 7857 O O . TRP F 1 151 ? 54.332 -2.156 28.291 1.00 42.06 148 TRP F O 1
ATOM 7868 N N . ALA F 1 152 ? 53.861 -3.489 26.545 1.00 40.49 149 ALA F N 1
ATOM 7869 C CA . ALA F 1 152 ? 53.081 -4.428 27.336 1.00 40.71 149 ALA F CA 1
ATOM 7870 C C . ALA F 1 152 ? 53.270 -5.848 26.830 1.00 47.89 149 ALA F C 1
ATOM 7871 O O . ALA F 1 152 ? 53.391 -6.081 25.628 1.00 53.24 149 ALA F O 1
ATOM 7873 N N . LYS F 1 153 ? 53.307 -6.790 27.766 1.00 51.28 150 LYS F N 1
ATOM 7874 C CA . LYS F 1 153 ? 53.334 -8.206 27.445 1.00 49.09 150 LYS F CA 1
ATOM 7875 C C . LYS F 1 153 ? 52.260 -8.886 28.279 1.00 44.78 150 LYS F C 1
ATOM 7876 O O . LYS F 1 153 ? 52.338 -8.883 29.508 1.00 42.75 150 LYS F O 1
ATOM 7882 N N . VAL F 1 154 ? 51.255 -9.457 27.624 1.00 47.03 151 VAL F N 1
ATOM 7883 C CA . VAL F 1 154 ? 50.192 -10.151 28.346 1.00 43.34 151 VAL F CA 1
ATOM 7884 C C . VAL F 1 154 ? 50.526 -11.632 28.521 1.00 47.79 151 VAL F C 1
ATOM 7885 O O . VAL F 1 154 ? 50.655 -12.372 27.546 1.00 46.99 151 VAL F O 1
ATOM 7889 N N . LYS F 1 155 ? 50.682 -12.051 29.772 1.00 53.11 152 LYS F N 1
ATOM 7890 C CA . LYS F 1 155 ? 51.005 -13.439 30.083 1.00 57.32 152 LYS F CA 1
ATOM 7891 C C . LYS F 1 155 ? 49.898 -14.384 29.631 1.00 60.01 152 LYS F C 1
ATOM 7892 O O . LYS F 1 155 ? 50.166 -15.436 29.048 1.00 62.52 152 LYS F O 1
ATOM 7898 N N . GLY F 1 156 ? 48.656 -14.002 29.906 1.00 53.01 153 GLY F N 1
ATOM 7899 C CA . GLY F 1 156 ? 47.507 -14.826 29.579 1.00 52.51 153 GLY F CA 1
ATOM 7900 C C . GLY F 1 156 ? 46.405 -14.673 30.610 1.00 52.65 153 GLY F C 1
ATOM 7901 O O . GLY F 1 156 ? 46.558 -13.947 31.591 1.00 55.23 153 GLY F O 1
ATOM 7902 N N . TRP F 1 157 ? 45.291 -15.361 30.392 1.00 48.37 154 TRP F N 1
ATOM 7903 C CA . TRP F 1 157 ? 44.155 -15.270 31.301 1.00 49.06 154 TRP F CA 1
ATOM 7904 C C . TRP F 1 157 ? 44.199 -16.344 32.382 1.00 55.96 154 TRP F C 1
ATOM 7905 O O . TRP F 1 157 ? 44.644 -17.466 32.139 1.00 58.45 154 TRP F O 1
ATOM 7916 N N . GLU F 1 158 ? 43.734 -15.992 33.576 1.00 55.46 155 GLU F N 1
ATOM 7917 C CA . GLU F 1 158 ? 43.635 -16.950 34.672 1.00 52.75 155 GLU F CA 1
ATOM 7918 C C . GLU F 1 158 ? 42.276 -16.847 35.361 1.00 54.48 155 GLU F C 1
ATOM 7919 O O . GLU F 1 158 ? 41.575 -15.844 35.217 1.00 46.79 155 GLU F O 1
ATOM 7925 N N . ASP F 1 159 ? 41.913 -17.888 36.106 1.00 58.41 156 ASP F N 1
ATOM 7926 C CA . ASP F 1 159 ? 40.568 -18.015 36.665 1.00 62.48 156 ASP F CA 1
ATOM 7927 C C . ASP F 1 159 ? 40.255 -17.045 37.808 1.00 64.79 156 ASP F C 1
ATOM 7928 O O . ASP F 1 159 ? 41.099 -16.241 38.209 1.00 60.66 156 ASP F O 1
ATOM 7933 N N . LYS F 1 160 ? 39.032 -17.145 38.324 1.00 66.05 157 LYS F N 1
ATOM 7934 C CA . LYS F 1 160 ? 38.539 -16.269 39.385 1.00 63.46 157 LYS F CA 1
ATOM 7935 C C . LYS F 1 160 ? 39.390 -16.327 40.646 1.00 59.96 157 LYS F C 1
ATOM 7936 O O . LYS F 1 160 ? 39.571 -15.317 41.324 1.00 55.58 157 LYS F O 1
ATOM 7942 N N . GLU F 1 161 ? 39.898 -17.512 40.967 1.00 61.34 158 GLU F N 1
ATOM 7943 C CA . GLU F 1 161 ? 40.713 -17.687 42.163 1.00 62.18 158 GLU F CA 1
ATOM 7944 C C . GLU F 1 161 ? 41.973 -16.830 42.099 1.00 54.75 158 GLU F C 1
ATOM 7945 O O . GLU F 1 161 ? 42.367 -16.214 43.089 1.00 51.87 158 GLU F O 1
ATOM 7951 N N . ALA F 1 162 ? 42.607 -16.800 40.932 1.00 54.35 159 ALA F N 1
ATOM 7952 C CA . ALA F 1 162 ? 43.745 -15.916 40.719 1.00 55.66 159 ALA F CA 1
ATOM 7953 C C . ALA F 1 162 ? 43.309 -14.468 40.927 1.00 52.97 159 ALA F C 1
ATOM 7954 O O . ALA F 1 162 ? 43.997 -13.689 41.589 1.00 52.16 159 ALA F O 1
ATOM 7956 N N . ALA F 1 163 ? 42.151 -14.121 40.373 1.00 48.21 160 ALA F N 1
ATOM 7957 C CA . ALA F 1 163 ? 41.595 -12.780 40.530 1.00 46.98 160 ALA F CA 1
ATOM 7958 C C . ALA F 1 163 ? 41.375 -12.417 41.998 1.00 46.21 160 ALA F C 1
ATOM 7959 O O . ALA F 1 163 ? 41.681 -11.303 42.421 1.00 44.60 160 ALA F O 1
ATOM 7961 N N . LYS F 1 164 ? 40.847 -13.363 42.772 1.00 50.41 161 LYS F N 1
ATOM 7962 C CA . LYS F 1 164 ? 40.559 -13.122 44.181 1.00 48.39 161 LYS F CA 1
ATOM 7963 C C . LYS F 1 164 ? 41.818 -12.829 44.985 1.00 51.21 161 LYS F C 1
ATOM 7964 O O . LYS F 1 164 ? 41.846 -11.901 45.790 1.00 57.38 161 LYS F O 1
ATOM 7970 N N . LYS F 1 165 ? 42.855 -13.632 44.776 1.00 50.00 162 LYS F N 1
ATOM 7971 C CA . LYS F 1 165 ? 44.102 -13.463 45.512 1.00 59.33 162 LYS F CA 1
ATOM 7972 C C . LYS F 1 165 ? 44.718 -12.097 45.225 1.00 58.38 162 LYS F C 1
ATOM 7973 O O . LYS F 1 165 ? 45.161 -11.403 46.139 1.00 55.91 162 LYS F O 1
ATOM 7979 N N . GLU F 1 166 ? 44.733 -11.712 43.954 1.00 56.25 163 GLU F N 1
ATOM 7980 C CA . GLU F 1 166 ? 45.247 -10.405 43.571 1.00 56.02 163 GLU F CA 1
ATOM 7981 C C . GLU F 1 166 ? 44.401 -9.309 44.207 1.00 53.29 163 GLU F C 1
ATOM 7982 O O . GLU F 1 166 ? 44.928 -8.314 44.704 1.00 53.56 163 GLU F O 1
ATOM 7988 N N . PHE F 1 167 ? 43.086 -9.506 44.191 1.00 47.53 164 PHE F N 1
ATOM 7989 C CA . PHE F 1 167 ? 42.152 -8.580 44.816 1.00 45.38 164 PHE F CA 1
ATOM 7990 C C . PHE F 1 167 ? 42.419 -8.489 46.314 1.00 52.81 164 PHE F C 1
ATOM 7991 O O . PHE F 1 167 ? 42.707 -7.413 46.842 1.00 53.58 164 PHE F O 1
ATOM 7999 N N . GLU F 1 168 ? 42.332 -9.630 46.992 1.00 51.69 165 GLU F N 1
ATOM 8000 C CA . GLU F 1 168 ? 42.530 -9.692 48.434 1.00 58.24 165 GLU F CA 1
ATOM 8001 C C . GLU F 1 168 ? 43.997 -9.539 48.820 1.00 65.95 165 GLU F C 1
ATOM 8002 O O . GLU F 1 168 ? 44.391 -9.890 49.931 1.00 80.49 165 GLU F O 1
ATOM 8008 N N . ALA F 1 169 ? 44.802 -9.019 47.899 1.00 60.10 166 ALA F N 1
ATOM 8009 C CA . ALA F 1 169 ? 46.193 -8.691 48.189 1.00 52.88 166 ALA F CA 1
ATOM 8010 C C . ALA F 1 169 ? 46.412 -7.189 48.034 1.00 52.78 166 ALA F C 1
ATOM 8011 O O . ALA F 1 169 ? 47.189 -6.583 48.773 1.00 53.85 166 ALA F O 1
ATOM 8013 N N . SER F 1 170 ? 45.715 -6.597 47.069 1.00 46.91 167 SER F N 1
ATOM 8014 C CA . SER F 1 170 ? 45.766 -5.155 46.848 1.00 54.21 167 SER F CA 1
ATOM 8015 C C . SER F 1 170 ? 45.121 -4.396 48.006 1.00 53.86 167 SER F C 1
ATOM 8016 O O . SER F 1 170 ? 45.472 -3.250 48.285 1.00 55.07 167 SER F O 1
ATOM 8019 N N . ILE F 1 171 ? 44.169 -5.038 48.671 1.00 50.08 168 ILE F N 1
ATOM 8020 C CA . ILE F 1 171 ? 43.498 -4.428 49.812 1.00 57.51 168 ILE F CA 1
ATOM 8021 C C . ILE F 1 171 ? 44.435 -4.362 51.017 1.00 60.29 168 ILE F C 1
ATOM 8022 O O . ILE F 1 171 ? 44.427 -3.388 51.771 1.00 58.20 168 ILE F O 1
ATOM 8027 N N . VAL F 1 172 ? 45.248 -5.400 51.183 1.00 62.89 169 VAL F N 1
ATOM 8028 C CA . VAL F 1 172 ? 46.242 -5.433 52.248 1.00 68.33 169 VAL F CA 1
ATOM 8029 C C . VAL F 1 172 ? 47.237 -4.287 52.089 1.00 71.16 169 VAL F C 1
ATOM 8030 O O . VAL F 1 172 ? 47.502 -3.552 53.040 1.00 72.94 169 VAL F O 1
ATOM 8034 N N . ARG F 1 173 ? 47.779 -4.136 50.884 1.00 69.28 170 ARG F N 1
ATOM 8035 C CA . ARG F 1 173 ? 48.746 -3.078 50.615 1.00 68.78 170 ARG F CA 1
ATOM 8036 C C . ARG F 1 173 ? 48.160 -1.716 50.958 1.00 67.66 170 ARG F C 1
ATOM 8037 O O . ARG F 1 173 ? 48.827 -0.872 51.557 1.00 70.28 170 ARG F O 1
ATOM 8045 N N . PHE F 1 174 ? 46.906 -1.508 50.572 1.00 64.39 171 PHE F N 1
ATOM 8046 C CA . PHE F 1 174 ? 46.232 -0.243 50.827 1.00 63.87 171 PHE F CA 1
ATOM 8047 C C . PHE F 1 174 ? 46.029 -0.009 52.320 1.00 65.29 171 PHE F C 1
ATOM 8048 O O . PHE F 1 174 ? 46.279 1.086 52.823 1.00 63.75 171 PHE F O 1
ATOM 8056 N N . LYS F 1 175 ? 45.571 -1.039 53.023 1.00 68.27 172 LYS F N 1
ATOM 8057 C CA . LYS F 1 175 ? 45.322 -0.928 54.457 1.00 78.78 172 LYS F CA 1
ATOM 8058 C C . LYS F 1 175 ? 46.610 -0.716 55.248 1.00 82.32 172 LYS F C 1
ATOM 8059 O O . LYS F 1 175 ? 46.593 -0.116 56.322 1.00 85.99 172 LYS F O 1
ATOM 8065 N N . GLU F 1 176 ? 47.723 -1.208 54.716 1.00 79.98 173 GLU F N 1
ATOM 8066 C CA . GLU F 1 176 ? 49.025 -0.969 55.331 1.00 83.50 173 GLU F CA 1
ATOM 8067 C C . GLU F 1 176 ? 49.474 0.469 55.091 1.00 84.12 173 GLU F C 1
ATOM 8068 O O . GLU F 1 176 ? 49.983 0.796 54.017 1.00 84.48 173 GLU F O 1
#

Radius of gyration: 28.8 Å; Cα contacts (8 Å, |Δi|>4): 2356; chains: 6; bounding box: 65×71×80 Å

CATH classification: 3.90.80.10

B-factor: mean 41.96, std 16.51, range [15.02, 222.72]

Solvent-accessible surface area: 40994 Å² total

Secondary structure (DSSP, 8-state):
---EEETTEE--EEEE-TT--SSEEEEETTTTEEEEEE------SSEEEE-TT---TTSSPPEEEE--SS---TT---EEEEE---BTTB---EEEEEE-TTT-GGGTT--SGGGS-HHHHHHHHHHHHHTTTTSTT--B-------HHHHHHHHHHHHHHHH-/----EEETTEE--EEEE-TT--SSEEEEETTTTEEEEEE------SSEEEE-TT---TTSSPPEEEE--SS---TT---EEEEE---BSSS---EEEEEE-TTT-GGGTT--SGGGS-HHHHHHHHHHHHHTTTTSTT--B------BHHHHHHHHHHHHHHHHT-/----EEETTEE--EEEE-TT--SSEEEEETTTTEEEEEE------SSEEEE-TT---TTSSPPEEEE--SS---TT---EEEEE---BTTB---EEEEEE-GGG-GGGTT--SGGGS-HHHHHHHHHHHHHTTTTSTT--B-------HHHHHHHHHHHHHH-/---EEETTEE--EEEE-TT--SSEEEEETTTTEEEEEE------SSEEEE-TT---TTSSPPEEEE--SS---TT---EEEEE---BSS----EEEEEE-TTT-GGGTT--SGGGS-HHHHHHHHHHHHHTTTTSTT--B-------HHHHHHHHHHHHHH--/----EEETTEE--EEEE-TT--SSEEEEETTTTEEEEEE------SSEEEE-TT---TTSSPPEEEE--SS---TT---EEEEE---BTTB---EEEEEE-TTT-GGGTT--SGGGS-HHHHHHHHHHHHHTTTTSTT--B-------HHHHHHHHHHHHHHHHT-/----EEETTEE--EEEE-TT--SSEEEEETTTTEEEEEE------SSEEEE-TT---TTSSPPEEEE--SS---TT---EEEEE---BTTB---EEEEEE-GGG-GGGTT--SGGGS-HHHHHHHHHHHHHTTTTSTT--B-------HHHHHHHHHHHHHHHH-

Nearest PDB structures (foldseek):
  3tr4-assembly1_D  TM=9.961E-01  e=2.132E-30  Coxiella burnetii RSA 493
  1qez-assembly1_F  TM=9.534E-01  e=5.946E-20  Sulfolobus acidocaldarius
  3ld3-assembly1_A  TM=9.604E-01  e=1.009E-19  Anaplasma phagocytophilum str. HZ
  1ipw-assembly1_A  TM=9.264E-01  e=5.946E-20  Escherichia coli
  3lo0-assembly1_A  TM=9.220E-01  e=2.372E-16  Ehrlichia chaffeensis str. Arkansas

InterPro domains:
  IPR008162 Inorganic pyrophosphatase [MF_00209] (12-172)
  IPR008162 Inorganic pyrophosphatase [PF00719] (16-171)
  IPR008162 Inorganic pyrophosphatase [PTHR10286] (13-168)
  IPR008162 Inorganic pyrophosphatase [cd00412] (12-168)
  IPR036649 Inorganic pyrophosphatase superfamily [G3DSA:3.90.80.10] (1-175)
  IPR036649 Inorganic pyrophosphatase superfamily [SSF50324] (12-172)

Organism: Coxiella burnetii (strain RSA 493 / Nine Mile phase I) (NCBI:txid227377)

Sequence (987 aa):
VSAGKGIDDFNVVIIEIPANGGEEVKYEYDKELGFLTVDRFPTSRYPCNYGFVPSTLAQDGDPLDVLVLTPVPVQPGVVLRVRALGIKEDEAGEDSKVLAVPVVKACRAYEAIQSLKDISSLLLDAISHFFERYKDLEPNKWAKVKGWEDKEAAKKEFEASIVRFKELVSAGKGIDDFNVIIEIPANGGEVKYEYDKELGFLTVDRFPTSRYPCNYGFVPSTLAQDGDPLDVLVLTPVPVQPGVLRVRALGIKEDEAGEDSKVLAVPVVKACRAYEAIQSLKDISSLLLDAISHFFERYKDLEPNKWAKVKGWEDKEAAKKEFEASIVRFKEKLVSAGKGIDDFNVIIEIPANGGEVKYEYDKELGFLTVDRFPTSRYPCNYGFVPSTLAQDGDPLDVLVLTPVPVQPGVLRVRALGIKEDEAGEDSKVLAVPVVKACRAYEAIQSLKDISSLLLDAISSHFFERYKDLEPNKWAKVKGWEDKEAAKKEFEASIVRFVSAGKGIDDFNVIIEIPANGGEVKYEYDKELGFLTVDRFPTSRYPCNYGFVPSTLAQDGDPLDVLVLTPVPVQPGVLRVRALGIKEDEAGEDSKVLAVPVVKACRAYEAIQSLKDISSLLLDAISHFFERYKDLEPNKWAKVKGWEDKEAAKKEFEASIVRFKLVSAGKGIDDFNVIIEIPANGGEEVKYEYDKELGFLTVDRFPTSRYPCNYGFVPSTLAQDGDPLDVLVLTPVPVQPGVLRVRALGIKEDEAGEDSKVLAVPVVKACRAYEAIQSLKDISSLLLDAISHFFERYKDLEPNKWAKVKGWEDKEAAKKEFEASSIVRFKEKLVSAGKGIDDFNVIIEIPANGGEVKYEYDKELGFLTVDRFPTSRYPCNYGFVPSTLAQDGDPLDVLVLTPVPVQPGVLRVRALGIKEDEAGEDSKVLAVPVVKACRAYEAIQSLKDISSLLLDAISHFFERYKDLEPNKWAKVKGWEDKEAAKKEFEASIVRFKE